Protein AF-A0A7W1BLH3-F1 (afdb_monomer_lite)

Structure (mmCIF, N/CA/C/O backbone):
data_AF-A0A7W1BLH3-F1
#
_entry.id   AF-A0A7W1BLH3-F1
#
loop_
_atom_site.group_PDB
_atom_site.id
_atom_site.type_symbol
_atom_site.label_atom_id
_atom_site.label_alt_id
_atom_site.label_comp_id
_atom_site.label_asym_id
_atom_site.label_entity_id
_atom_site.label_seq_id
_atom_site.pdbx_PDB_ins_code
_atom_site.Cartn_x
_atom_site.Cartn_y
_atom_site.Cartn_z
_atom_site.occupancy
_atom_site.B_iso_or_equiv
_atom_site.auth_seq_id
_atom_site.auth_comp_id
_atom_site.auth_asym_id
_atom_site.auth_atom_id
_atom_site.pdbx_PDB_model_num
ATOM 1 N N . MET A 1 1 ? 39.159 1.679 -11.947 1.00 77.06 1 MET A N 1
ATOM 2 C CA . MET A 1 1 ? 40.623 1.922 -11.973 1.00 77.06 1 MET A CA 1
ATOM 3 C C . MET A 1 1 ? 41.037 2.892 -13.075 1.00 77.06 1 MET A C 1
ATOM 5 O O . MET A 1 1 ? 41.623 3.903 -12.725 1.00 77.06 1 MET A O 1
ATOM 9 N N . LEU A 1 2 ? 40.725 2.633 -14.356 1.00 83.81 2 LEU A N 1
ATOM 10 C CA . LEU A 1 2 ? 41.091 3.533 -15.469 1.00 83.81 2 LEU A CA 1
ATOM 11 C C . LEU A 1 2 ? 40.539 4.959 -15.289 1.00 83.81 2 LEU A C 1
ATOM 13 O O . LEU A 1 2 ? 41.330 5.893 -15.206 1.00 83.81 2 LEU A O 1
ATOM 17 N N . MET A 1 3 ? 39.223 5.109 -15.071 1.00 85.50 3 MET A N 1
ATOM 18 C CA . MET A 1 3 ? 38.593 6.419 -14.802 1.00 85.50 3 MET A CA 1
ATOM 19 C C . MET A 1 3 ? 39.261 7.184 -13.653 1.00 85.50 3 MET A C 1
ATOM 21 O O . MET A 1 3 ? 39.465 8.386 -13.742 1.00 85.50 3 MET A O 1
ATOM 25 N N . ALA A 1 4 ? 39.659 6.481 -12.590 1.00 82.19 4 ALA A N 1
ATOM 26 C CA . ALA A 1 4 ? 40.293 7.100 -11.431 1.00 82.19 4 ALA A CA 1
ATOM 27 C C . ALA A 1 4 ? 41.681 7.684 -11.763 1.00 82.19 4 ALA A C 1
ATOM 29 O O . ALA A 1 4 ? 42.101 8.661 -11.161 1.00 82.19 4 ALA A O 1
ATOM 30 N N . ARG A 1 5 ? 42.386 7.114 -12.750 1.00 82.31 5 ARG A N 1
ATOM 31 C CA . ARG A 1 5 ? 43.687 7.598 -13.246 1.00 82.31 5 ARG A CA 1
ATOM 32 C C . ARG A 1 5 ? 43.550 8.601 -14.401 1.00 82.31 5 ARG A C 1
ATOM 34 O O . ARG A 1 5 ? 44.542 8.875 -15.068 1.00 82.31 5 ARG A O 1
ATOM 41 N N . GLY A 1 6 ? 42.339 9.097 -14.675 1.00 79.62 6 GLY A N 1
ATOM 42 C CA . GLY A 1 6 ? 42.059 9.973 -15.817 1.00 79.62 6 GLY A CA 1
ATOM 43 C C . GLY A 1 6 ? 42.207 9.279 -17.176 1.00 79.62 6 GLY A C 1
ATOM 44 O O . GLY A 1 6 ? 42.520 9.933 -18.168 1.00 79.62 6 GLY A O 1
ATOM 45 N N . GLN A 1 7 ? 42.045 7.953 -17.222 1.00 84.00 7 GLN A N 1
ATOM 46 C CA . GLN A 1 7 ? 42.124 7.151 -18.445 1.00 84.00 7 GLN A CA 1
ATOM 47 C C . GLN A 1 7 ? 40.728 6.726 -18.906 1.00 84.00 7 GLN A C 1
ATOM 49 O O . GLN A 1 7 ? 39.861 6.419 -18.083 1.00 84.00 7 GLN A O 1
ATOM 54 N N . ASP A 1 8 ? 40.537 6.650 -20.224 1.00 84.50 8 ASP A N 1
ATOM 55 C CA . ASP A 1 8 ? 39.272 6.236 -20.830 1.00 84.50 8 ASP A CA 1
ATOM 56 C C . ASP A 1 8 ? 38.982 4.748 -20.538 1.00 84.50 8 ASP A C 1
ATOM 58 O O . ASP A 1 8 ? 39.796 3.887 -20.891 1.00 84.50 8 ASP A O 1
ATOM 62 N N . PRO A 1 9 ? 37.864 4.409 -19.865 1.00 85.31 9 PRO A N 1
ATOM 63 C CA . PRO A 1 9 ? 37.499 3.024 -19.586 1.00 85.31 9 PRO A CA 1
ATOM 64 C C . PRO A 1 9 ? 36.866 2.293 -20.779 1.00 85.31 9 PRO A C 1
ATOM 66 O O . PRO A 1 9 ? 36.650 1.087 -20.670 1.00 85.31 9 PRO A O 1
ATOM 69 N N . LEU A 1 10 ? 36.549 2.978 -21.884 1.00 85.69 10 LEU A N 1
ATOM 70 C CA . LEU A 1 10 ? 35.818 2.405 -23.017 1.00 85.69 10 LEU A CA 1
ATOM 71 C C . LEU A 1 10 ? 36.427 1.101 -23.578 1.00 85.69 10 LEU A C 1
ATOM 73 O O . LEU A 1 10 ? 35.654 0.164 -23.797 1.00 85.69 10 LEU A O 1
ATOM 77 N N . PRO A 1 11 ? 37.765 0.950 -23.705 1.00 86.06 11 PRO A N 1
ATOM 78 C CA . PRO A 1 11 ? 38.366 -0.297 -24.191 1.00 86.06 11 PRO A CA 1
ATOM 79 C C . PRO A 1 11 ? 38.052 -1.531 -23.328 1.00 86.06 11 PRO A C 1
ATOM 81 O O . PRO A 1 11 ? 38.146 -2.657 -23.803 1.00 86.06 11 PRO A O 1
ATOM 84 N N . LEU A 1 12 ? 37.646 -1.360 -22.061 1.00 79.31 12 LEU A N 1
ATOM 85 C CA . LEU A 1 12 ? 37.224 -2.489 -21.220 1.00 79.31 12 LEU A CA 1
ATOM 86 C C . LEU A 1 12 ? 35.911 -3.113 -21.697 1.00 79.31 12 LEU A C 1
ATOM 88 O O . LEU A 1 12 ? 35.710 -4.310 -21.506 1.00 79.31 12 LEU A O 1
ATOM 92 N N . LEU A 1 13 ? 35.023 -2.325 -22.310 1.00 79.81 13 LEU A N 1
ATOM 93 C CA . LEU A 1 13 ? 33.773 -2.851 -22.855 1.00 79.81 13 LEU A CA 1
ATOM 94 C C . LEU A 1 13 ? 34.031 -3.709 -24.096 1.00 79.81 13 LEU A C 1
ATOM 96 O O . LEU A 1 13 ? 33.281 -4.649 -24.336 1.00 79.81 13 LEU A O 1
ATOM 100 N N . GLU A 1 14 ? 35.107 -3.441 -24.839 1.00 73.62 14 GLU A N 1
ATOM 101 C CA . GLU A 1 14 ? 35.514 -4.212 -26.023 1.00 73.62 14 GLU A CA 1
ATOM 102 C C . GLU A 1 14 ? 36.037 -5.615 -25.673 1.00 73.62 14 GLU A C 1
ATOM 104 O O . GLU A 1 14 ? 35.958 -6.517 -26.501 1.00 73.62 14 GLU A O 1
ATOM 109 N N . LEU A 1 15 ? 36.511 -5.823 -24.438 1.00 74.06 15 LEU A N 1
ATOM 110 C CA . LEU A 1 15 ? 36.988 -7.124 -23.946 1.00 74.06 15 LEU A CA 1
ATOM 111 C C . LEU A 1 15 ? 35.853 -8.081 -23.538 1.00 74.06 15 LEU A C 1
ATOM 113 O O . LEU A 1 15 ? 36.086 -9.281 -23.398 1.00 74.06 15 LEU A O 1
ATOM 117 N N . GLY A 1 16 ? 34.636 -7.571 -23.319 1.00 62.72 16 GLY A N 1
ATOM 118 C CA . GLY A 1 16 ? 33.450 -8.403 -23.098 1.00 62.72 16 GLY A CA 1
ATOM 119 C C . GLY A 1 16 ? 32.952 -9.006 -24.415 1.00 62.72 16 GLY A C 1
ATOM 120 O O . GLY A 1 16 ? 33.123 -8.405 -25.470 1.00 62.72 16 GLY A O 1
ATOM 121 N N . GLY A 1 17 ? 32.317 -10.180 -24.397 1.00 62.12 17 GLY A N 1
ATOM 122 C CA . GLY A 1 17 ? 31.652 -10.742 -25.588 1.00 62.12 17 GLY A CA 1
ATOM 123 C C . GLY A 1 17 ? 30.415 -9.937 -26.028 1.00 62.12 17 GLY A C 1
ATOM 124 O O . GLY A 1 17 ? 29.978 -9.032 -25.318 1.00 62.12 17 GLY A O 1
ATOM 125 N N . GLU A 1 18 ? 29.829 -10.250 -27.189 1.00 61.00 18 GLU A N 1
ATOM 126 C CA . GLU A 1 18 ? 28.696 -9.509 -27.799 1.00 61.00 18 GLU A CA 1
ATOM 127 C C . GLU A 1 18 ? 27.325 -9.685 -27.105 1.00 61.00 18 GLU A C 1
ATOM 129 O O . GLU A 1 18 ? 26.336 -9.094 -27.536 1.00 61.00 18 GLU A O 1
ATOM 134 N N . ALA A 1 19 ? 27.224 -10.486 -26.040 1.00 62.25 19 ALA A N 1
ATOM 135 C CA . ALA A 1 19 ? 25.948 -10.741 -25.374 1.00 62.25 19 ALA A CA 1
ATOM 136 C C . ALA A 1 19 ? 25.424 -9.483 -24.647 1.00 62.25 19 ALA A C 1
ATOM 138 O O . ALA A 1 19 ? 26.109 -8.919 -23.792 1.00 62.25 19 ALA A O 1
ATOM 139 N N . GLY A 1 20 ? 24.201 -9.054 -24.984 1.00 68.38 20 GLY A N 1
ATOM 140 C CA . GLY A 1 20 ? 23.485 -7.990 -24.270 1.00 68.38 20 GLY A CA 1
ATOM 141 C C . GLY A 1 20 ? 23.120 -8.408 -22.840 1.00 68.38 20 GLY A C 1
ATOM 142 O O . GLY A 1 20 ? 22.967 -9.594 -22.558 1.00 68.38 20 GLY A O 1
ATOM 143 N N . CYS A 1 21 ? 22.976 -7.434 -21.940 1.00 75.00 21 CYS A N 1
ATOM 144 C CA . CYS A 1 21 ? 22.656 -7.652 -20.526 1.00 75.00 21 CYS A CA 1
ATOM 145 C C . CYS A 1 21 ? 21.601 -6.624 -20.072 1.00 75.00 21 CYS A C 1
ATOM 147 O O . CYS A 1 21 ? 21.940 -5.657 -19.386 1.00 75.00 21 CYS A O 1
ATOM 149 N N . PRO A 1 22 ? 20.332 -6.770 -20.497 1.00 73.50 22 PRO A N 1
ATOM 150 C CA . PRO A 1 22 ? 19.283 -5.784 -20.211 1.00 73.50 22 PRO A CA 1
ATOM 151 C C . PRO A 1 22 ? 18.921 -5.704 -18.716 1.00 73.50 22 PRO A C 1
ATOM 153 O O . PRO A 1 22 ? 18.415 -4.676 -18.265 1.00 73.50 22 PRO A O 1
ATOM 156 N N . ASP A 1 23 ? 19.262 -6.747 -17.953 1.00 74.56 23 ASP A N 1
ATOM 157 C CA . ASP A 1 23 ? 18.986 -6.912 -16.519 1.00 74.56 23 ASP A CA 1
ATOM 158 C C . ASP A 1 23 ? 20.032 -6.243 -15.605 1.00 74.56 23 ASP A C 1
ATOM 160 O O . ASP A 1 23 ? 20.077 -6.518 -14.404 1.00 74.56 23 ASP A O 1
ATOM 164 N N . LEU A 1 24 ? 20.918 -5.396 -16.145 1.00 82.69 24 LEU A N 1
ATOM 165 C CA . LEU A 1 24 ? 21.886 -4.668 -15.322 1.00 82.69 24 LEU A CA 1
ATOM 166 C C . LEU A 1 24 ? 21.169 -3.809 -14.274 1.00 82.69 24 LEU A C 1
ATOM 168 O O . LEU A 1 24 ? 20.383 -2.921 -14.603 1.00 82.69 24 LEU A O 1
ATOM 172 N N . VAL A 1 25 ? 21.504 -4.054 -13.007 1.00 82.62 25 VAL A N 1
ATOM 173 C CA . VAL A 1 25 ? 20.933 -3.350 -11.858 1.00 82.62 25 VAL A CA 1
ATOM 174 C C . VAL A 1 25 ? 21.636 -2.007 -11.675 1.00 82.62 25 VAL A C 1
ATOM 176 O O . VAL A 1 25 ? 22.842 -1.950 -11.407 1.00 82.62 25 VAL A O 1
ATOM 179 N N . THR A 1 26 ? 20.874 -0.913 -11.756 1.00 88.50 26 THR A N 1
ATOM 180 C CA . THR A 1 26 ? 21.389 0.459 -11.624 1.00 88.50 26 THR A CA 1
ATOM 181 C C . THR A 1 26 ? 22.176 0.663 -10.327 1.00 88.50 26 THR A C 1
ATOM 183 O O . THR A 1 26 ? 23.280 1.219 -10.330 1.00 88.50 26 THR A O 1
ATOM 186 N N . LEU A 1 27 ? 21.608 0.218 -9.201 1.00 86.75 27 LEU A N 1
ATOM 187 C CA . LEU A 1 27 ? 22.163 0.469 -7.869 1.00 86.75 27 LEU A CA 1
ATOM 188 C C . LEU A 1 27 ? 23.509 -0.225 -7.653 1.00 86.75 27 LEU A C 1
ATOM 190 O O . LEU A 1 27 ? 24.396 0.377 -7.042 1.00 86.75 27 LEU A O 1
ATOM 194 N N . ASP A 1 28 ? 23.670 -1.444 -8.168 1.00 88.88 28 ASP A N 1
ATOM 195 C CA . ASP A 1 28 ? 24.903 -2.222 -8.033 1.00 88.88 28 ASP A CA 1
ATOM 196 C C . ASP A 1 28 ? 26.034 -1.601 -8.849 1.00 88.88 28 ASP A C 1
ATOM 198 O O . ASP A 1 28 ? 27.168 -1.497 -8.374 1.00 88.88 28 ASP A O 1
ATOM 202 N N . LEU A 1 29 ? 25.728 -1.118 -10.055 1.00 91.19 29 LEU A N 1
ATOM 203 C CA . LEU A 1 29 ? 26.708 -0.440 -10.893 1.00 91.19 29 LEU A CA 1
ATOM 204 C C . LEU A 1 29 ? 27.145 0.898 -10.280 1.00 91.19 29 LEU A C 1
ATOM 206 O O . LEU A 1 29 ? 28.346 1.167 -10.187 1.00 91.19 29 LEU A O 1
ATOM 210 N N . ALA A 1 30 ? 26.194 1.705 -9.798 1.00 93.12 30 ALA A N 1
ATOM 211 C CA . ALA A 1 30 ? 26.497 2.961 -9.113 1.00 93.12 30 ALA A CA 1
ATOM 212 C C . ALA A 1 30 ? 27.340 2.731 -7.847 1.00 93.12 30 ALA A C 1
ATOM 214 O O . ALA A 1 30 ? 28.334 3.426 -7.636 1.00 93.12 30 ALA A O 1
ATOM 215 N N . GLU A 1 31 ? 27.000 1.727 -7.030 1.00 92.44 31 GLU A N 1
ATOM 216 C CA . GLU A 1 31 ? 27.771 1.369 -5.833 1.00 92.44 31 GLU A CA 1
ATOM 217 C C . GLU A 1 31 ? 29.175 0.856 -6.180 1.00 92.44 31 GLU A C 1
ATOM 219 O O . GLU A 1 31 ? 30.155 1.206 -5.517 1.00 92.44 31 GLU A O 1
ATOM 224 N N . THR A 1 32 ? 29.295 0.067 -7.247 1.00 91.94 32 THR A N 1
ATOM 225 C CA . THR A 1 32 ? 30.584 -0.440 -7.726 1.00 91.94 32 THR A CA 1
ATOM 226 C C . THR A 1 32 ? 31.502 0.711 -8.125 1.00 91.94 32 THR A C 1
ATOM 228 O O . THR A 1 32 ? 32.652 0.755 -7.685 1.00 91.94 32 THR A O 1
ATOM 231 N N . ILE A 1 33 ? 31.002 1.679 -8.901 1.00 91.88 33 ILE A N 1
ATOM 232 C CA . ILE A 1 33 ? 31.772 2.873 -9.280 1.00 91.88 33 ILE A CA 1
ATOM 233 C C . ILE A 1 33 ? 32.124 3.693 -8.031 1.00 91.88 33 ILE A C 1
ATOM 235 O O . ILE A 1 33 ? 33.293 4.044 -7.847 1.00 91.88 33 ILE A O 1
ATOM 239 N N . PHE A 1 34 ? 31.143 3.924 -7.149 1.00 92.75 34 PHE A N 1
ATOM 240 C CA . PHE A 1 34 ? 31.298 4.689 -5.911 1.00 92.75 34 PHE A CA 1
ATOM 241 C C . PHE A 1 34 ? 32.423 4.146 -5.009 1.00 92.75 34 PHE A C 1
ATOM 243 O O . PHE A 1 34 ? 33.216 4.919 -4.466 1.00 92.75 34 PHE A O 1
ATOM 250 N N . ARG A 1 35 ? 32.526 2.819 -4.865 1.00 91.12 35 ARG A N 1
ATOM 251 C CA . ARG A 1 35 ? 33.573 2.172 -4.055 1.00 91.12 35 ARG A CA 1
ATOM 252 C C . ARG A 1 35 ? 34.906 2.055 -4.783 1.00 91.12 35 ARG A C 1
ATOM 254 O O . ARG A 1 35 ? 35.957 2.311 -4.201 1.00 91.12 35 ARG A O 1
ATOM 261 N N . ALA A 1 36 ? 34.889 1.634 -6.045 1.00 90.50 36 ALA A N 1
ATOM 262 C CA . ALA A 1 36 ? 36.108 1.233 -6.743 1.00 90.50 36 ALA A CA 1
ATOM 263 C C . ALA A 1 36 ? 37.012 2.415 -7.115 1.00 90.50 36 ALA A C 1
ATOM 265 O O . ALA A 1 36 ? 38.231 2.252 -7.204 1.00 90.50 36 ALA A O 1
ATOM 266 N N . VAL A 1 37 ? 36.439 3.594 -7.367 1.00 91.62 37 VAL A N 1
ATOM 267 C CA . VAL A 1 37 ? 37.202 4.762 -7.821 1.00 91.62 37 VAL A CA 1
ATOM 268 C C . VAL A 1 37 ? 38.149 5.304 -6.733 1.00 91.62 37 VAL A C 1
ATOM 270 O O . VAL A 1 37 ? 39.349 5.352 -7.013 1.00 91.62 37 VAL A O 1
ATOM 273 N N . PRO A 1 38 ? 37.707 5.629 -5.498 1.00 90.62 38 PRO A N 1
ATOM 274 C CA . PRO A 1 38 ? 38.617 6.089 -4.444 1.00 90.62 38 PRO A CA 1
ATOM 275 C C . PRO A 1 38 ? 39.646 5.028 -4.047 1.00 90.62 38 PRO A C 1
ATOM 277 O O . PRO A 1 38 ? 40.828 5.337 -3.895 1.00 90.62 38 PRO A O 1
ATOM 280 N N . VAL A 1 39 ? 39.227 3.758 -3.970 1.00 90.69 39 VAL A N 1
ATOM 281 C CA . VAL A 1 39 ? 40.117 2.629 -3.649 1.00 90.69 39 VAL A CA 1
ATOM 282 C C . VAL A 1 39 ? 41.257 2.515 -4.662 1.00 90.69 39 VAL A C 1
ATOM 284 O O . VAL A 1 39 ? 42.406 2.315 -4.273 1.00 90.69 39 VAL A O 1
ATOM 287 N N . ALA A 1 40 ? 40.982 2.717 -5.954 1.00 88.81 40 ALA A N 1
ATOM 288 C CA . ALA A 1 40 ? 42.007 2.691 -6.999 1.00 88.81 40 ALA A CA 1
ATOM 289 C C . ALA A 1 40 ? 43.062 3.809 -6.871 1.00 88.81 40 ALA A C 1
ATOM 291 O O . ALA A 1 40 ? 44.138 3.688 -7.460 1.00 88.81 40 ALA A O 1
ATOM 292 N N . LEU A 1 41 ? 42.755 4.871 -6.121 1.00 89.12 41 LEU A N 1
ATOM 293 C CA . LEU A 1 41 ? 43.646 5.992 -5.812 1.00 89.12 41 LEU A CA 1
ATOM 294 C C . LEU A 1 41 ? 44.260 5.904 -4.409 1.00 89.12 41 LEU A C 1
ATOM 296 O O . LEU A 1 41 ? 45.012 6.796 -4.025 1.00 89.12 41 LEU A O 1
ATOM 300 N N . GLY A 1 42 ? 43.943 4.863 -3.631 1.00 90.44 42 GLY A N 1
ATOM 301 C CA . GLY A 1 42 ? 44.339 4.774 -2.224 1.00 90.44 42 GLY A CA 1
ATOM 302 C C . GLY A 1 42 ? 43.686 5.847 -1.345 1.00 90.44 42 GLY A C 1
ATOM 303 O O . GLY A 1 42 ? 44.258 6.238 -0.331 1.00 90.44 42 GLY A O 1
ATOM 304 N N . GLN A 1 43 ? 42.512 6.351 -1.739 1.00 89.44 43 GLN A N 1
ATOM 305 C CA . GLN A 1 43 ? 41.789 7.417 -1.046 1.00 89.44 43 GLN A CA 1
ATOM 306 C C . GLN A 1 43 ? 40.515 6.902 -0.362 1.00 89.44 43 GLN A C 1
ATOM 308 O O . GLN A 1 43 ? 39.932 5.890 -0.748 1.00 89.44 43 GLN A O 1
ATOM 313 N N . GLN A 1 44 ? 40.075 7.626 0.669 1.00 88.31 44 GLN A N 1
ATOM 314 C CA . GLN A 1 44 ? 38.816 7.372 1.374 1.00 88.31 44 GLN A CA 1
ATOM 315 C C . GLN A 1 44 ? 37.614 7.874 0.558 1.00 88.31 44 GLN A C 1
ATOM 317 O O . GLN A 1 44 ? 37.747 8.789 -0.253 1.00 88.31 44 GLN A O 1
ATOM 322 N N . HIS A 1 45 ? 36.413 7.348 0.824 1.00 87.38 45 HIS A N 1
ATOM 323 C CA . HIS A 1 45 ? 35.184 7.804 0.152 1.00 87.38 45 HIS A CA 1
ATOM 324 C C . HIS A 1 45 ? 34.876 9.295 0.388 1.00 87.38 45 HIS A C 1
ATOM 326 O O . HIS A 1 45 ? 34.196 9.918 -0.420 1.00 87.38 45 HIS A O 1
ATOM 332 N N . SER A 1 46 ? 35.390 9.902 1.461 1.00 84.88 46 SER A N 1
ATOM 333 C CA . SER A 1 46 ? 35.224 11.339 1.711 1.00 84.88 46 SER A CA 1
ATOM 334 C C . SER A 1 46 ? 35.925 12.226 0.672 1.00 84.88 46 SER A C 1
ATOM 336 O O . SER A 1 46 ? 35.559 13.390 0.538 1.00 84.88 46 SER A O 1
ATOM 338 N N . ALA A 1 47 ? 36.891 11.685 -0.084 1.00 87.94 47 ALA A N 1
ATOM 339 C CA . ALA A 1 47 ? 37.672 12.410 -1.086 1.00 87.94 47 ALA A CA 1
ATOM 340 C C . ALA A 1 47 ? 36.967 12.564 -2.446 1.00 87.94 47 ALA A C 1
ATOM 342 O O . ALA A 1 47 ? 37.536 13.160 -3.362 1.00 87.94 47 ALA A O 1
ATOM 343 N N . TRP A 1 48 ? 35.737 12.054 -2.593 1.00 89.00 48 TRP A N 1
ATOM 344 C CA . TRP A 1 48 ? 34.989 12.102 -3.853 1.00 89.00 48 TRP A CA 1
ATOM 345 C C . TRP A 1 48 ? 34.877 13.507 -4.459 1.00 89.00 48 TRP A C 1
ATOM 347 O O . TRP A 1 48 ? 34.894 13.624 -5.680 1.00 89.00 48 TRP A O 1
ATOM 357 N N . ASP A 1 49 ? 34.858 14.560 -3.641 1.00 80.94 49 ASP A N 1
ATOM 358 C CA . ASP A 1 49 ? 34.809 15.949 -4.117 1.00 80.94 49 ASP A CA 1
ATOM 359 C C . ASP A 1 49 ? 36.022 16.324 -4.982 1.00 80.94 49 ASP A C 1
ATOM 361 O O . ASP A 1 49 ? 35.878 16.972 -6.017 1.00 80.94 49 ASP A O 1
ATOM 365 N N . ALA A 1 50 ? 37.220 15.882 -4.589 1.00 83.75 50 ALA A N 1
ATOM 366 C CA . ALA A 1 50 ? 38.442 16.108 -5.359 1.00 83.75 50 ALA A CA 1
ATOM 367 C C . ALA A 1 50 ? 38.529 15.172 -6.574 1.00 83.75 50 ALA A C 1
ATOM 369 O O . ALA A 1 50 ? 39.077 15.541 -7.611 1.00 83.75 50 ALA A O 1
ATOM 370 N N . ILE A 1 51 ? 37.982 13.959 -6.454 1.00 88.56 51 ILE A N 1
ATOM 371 C CA . ILE A 1 51 ? 38.052 12.938 -7.502 1.00 88.56 51 ILE A CA 1
ATOM 372 C C . ILE A 1 51 ? 37.061 13.228 -8.638 1.00 88.56 51 ILE A C 1
ATOM 374 O O . ILE A 1 51 ? 37.392 12.994 -9.802 1.00 88.56 51 ILE A O 1
ATOM 378 N N . TRP A 1 52 ? 35.869 13.750 -8.332 1.00 87.56 52 TRP A N 1
ATOM 379 C CA . TRP A 1 52 ? 34.765 13.900 -9.286 1.00 87.56 52 TRP A CA 1
ATOM 380 C C . TRP A 1 52 ? 35.167 14.625 -10.572 1.00 87.56 52 TRP A C 1
ATOM 382 O O . TRP A 1 52 ? 34.876 14.136 -11.660 1.00 87.56 52 TRP A O 1
ATOM 392 N N . GLN A 1 53 ? 35.919 15.726 -10.457 1.00 84.00 53 GLN A N 1
ATOM 393 C CA . GLN A 1 53 ? 36.376 16.521 -11.606 1.00 84.00 53 GLN A CA 1
ATOM 394 C C . GLN A 1 53 ? 37.197 15.704 -12.617 1.00 84.00 53 GLN A C 1
ATOM 396 O O . GLN A 1 53 ? 37.172 15.993 -13.810 1.00 84.00 53 GLN A O 1
ATOM 401 N N . SER A 1 54 ? 37.910 14.673 -12.153 1.00 84.00 54 SER A N 1
ATOM 402 C CA . SER A 1 54 ? 38.696 13.778 -13.012 1.00 84.00 54 SER A CA 1
ATOM 403 C C . SER A 1 54 ? 37.881 12.631 -13.619 1.00 84.00 54 SER A C 1
ATOM 405 O O . SER A 1 54 ? 38.295 12.057 -14.623 1.00 84.00 54 SER A O 1
ATOM 407 N N . VAL A 1 55 ? 36.729 12.298 -13.028 1.00 87.81 55 VAL A N 1
ATOM 408 C CA . VAL A 1 55 ? 35.899 11.142 -13.403 1.00 87.81 55 VAL A CA 1
ATOM 409 C C . VAL A 1 55 ? 34.746 11.539 -14.320 1.00 87.81 55 VAL A C 1
ATOM 411 O O . VAL A 1 55 ? 34.496 10.843 -15.305 1.00 87.81 55 VAL A O 1
ATOM 414 N N . ASP A 1 56 ? 34.074 12.655 -14.027 1.00 87.38 56 ASP A N 1
ATOM 415 C CA . ASP A 1 56 ? 32.870 13.127 -14.726 1.00 87.38 56 ASP A CA 1
ATOM 416 C C . ASP A 1 56 ? 33.021 13.166 -16.267 1.00 87.38 56 ASP A C 1
ATOM 418 O O . ASP A 1 56 ? 32.170 12.591 -16.948 1.00 87.38 56 ASP A O 1
ATOM 422 N N . PRO A 1 57 ? 34.135 13.662 -16.860 1.00 85.19 57 PRO A N 1
ATOM 423 C CA . PRO A 1 57 ? 34.290 13.708 -18.323 1.00 85.19 57 PRO A CA 1
ATOM 424 C C . PRO A 1 57 ? 34.323 12.335 -19.023 1.00 85.19 57 PRO A C 1
ATOM 426 O O . PRO A 1 57 ? 34.105 12.232 -20.236 1.00 85.19 57 PRO A O 1
ATOM 429 N N . PHE A 1 58 ? 34.659 11.268 -18.293 1.00 88.81 58 PHE A N 1
ATOM 430 C CA . PHE A 1 58 ? 34.713 9.901 -18.823 1.00 88.81 58 PHE A CA 1
ATOM 431 C C . PHE A 1 58 ? 33.449 9.108 -18.507 1.00 88.81 58 PHE A C 1
ATOM 433 O O . PHE A 1 58 ? 33.088 8.211 -19.271 1.00 88.81 58 PHE A O 1
ATOM 440 N N . LEU A 1 59 ? 32.780 9.445 -17.403 1.00 88.50 59 LEU A N 1
ATOM 441 C CA . LEU A 1 59 ? 31.632 8.715 -16.887 1.00 88.50 59 LEU A CA 1
ATOM 442 C C . LEU A 1 59 ? 30.492 8.658 -17.908 1.00 88.50 59 LEU A C 1
ATOM 444 O O . LEU A 1 59 ? 30.019 7.568 -18.219 1.00 88.50 59 LEU A O 1
ATOM 448 N N . ASP A 1 60 ? 30.107 9.795 -18.490 1.00 87.00 60 ASP A N 1
ATOM 449 C CA . ASP A 1 60 ? 28.983 9.856 -19.435 1.00 87.00 60 ASP A CA 1
ATOM 450 C C . ASP A 1 60 ? 29.213 9.004 -20.681 1.00 87.00 60 ASP A C 1
ATOM 452 O O . ASP A 1 60 ? 28.329 8.258 -21.108 1.00 87.00 60 ASP A O 1
ATOM 456 N N . ARG A 1 61 ? 30.420 9.072 -21.252 1.00 87.81 61 ARG A N 1
ATOM 457 C CA . ARG A 1 61 ? 30.782 8.278 -22.434 1.00 87.81 61 ARG A CA 1
ATOM 458 C C . ARG A 1 61 ? 30.786 6.787 -22.118 1.00 87.81 61 ARG A C 1
ATOM 460 O O . ARG A 1 61 ? 30.230 6.004 -22.885 1.00 87.81 61 ARG A O 1
ATOM 467 N N . PHE A 1 62 ? 31.368 6.405 -20.982 1.00 90.69 62 PHE A N 1
ATOM 468 C CA . PHE A 1 62 ? 31.401 5.016 -20.537 1.00 90.69 62 PHE A CA 1
ATOM 469 C C . PHE A 1 62 ? 29.997 4.457 -20.307 1.00 90.69 62 PHE A C 1
ATOM 471 O O . PHE A 1 62 ? 29.665 3.394 -20.827 1.00 90.69 62 PHE A O 1
ATOM 478 N N . LEU A 1 63 ? 29.168 5.182 -19.555 1.00 91.69 63 LEU A N 1
ATOM 479 C CA . LEU A 1 63 ? 27.813 4.757 -19.232 1.00 91.69 63 LEU A CA 1
ATOM 480 C C . LEU A 1 63 ? 26.927 4.694 -20.481 1.00 91.69 63 LEU A C 1
ATOM 482 O O . LEU A 1 63 ? 26.186 3.729 -20.633 1.00 91.69 63 LEU A O 1
ATOM 486 N N . SER A 1 64 ? 27.055 5.644 -21.412 1.00 91.06 64 SER A N 1
ATOM 487 C CA . SER A 1 64 ? 26.313 5.625 -22.685 1.00 91.06 64 SER A CA 1
ATOM 488 C C . SER A 1 64 ? 26.694 4.426 -23.562 1.00 91.06 64 SER A C 1
ATOM 490 O O . SER A 1 64 ? 25.832 3.772 -24.156 1.00 91.06 64 SER A O 1
ATOM 492 N N . ALA A 1 65 ? 27.989 4.100 -23.629 1.00 89.81 65 ALA A N 1
ATOM 493 C CA . ALA A 1 65 ? 28.463 2.919 -24.345 1.00 89.81 65 ALA A CA 1
ATOM 494 C C . ALA A 1 65 ? 27.991 1.619 -23.677 1.00 89.81 65 ALA A C 1
ATOM 496 O O . ALA A 1 65 ? 27.564 0.689 -24.364 1.00 89.81 65 ALA A O 1
ATOM 497 N N . LEU A 1 66 ? 28.018 1.566 -22.341 1.00 90.06 66 LEU A N 1
ATOM 498 C CA . LEU A 1 66 ? 27.511 0.431 -21.577 1.00 90.06 66 LEU A CA 1
ATOM 499 C C . LEU A 1 66 ? 26.004 0.251 -21.771 1.00 90.06 66 LEU A C 1
ATOM 501 O O . LEU A 1 66 ? 25.565 -0.873 -21.986 1.00 90.06 66 LEU A O 1
ATOM 505 N N . GLU A 1 67 ? 25.217 1.324 -21.751 1.00 90.38 67 GLU A N 1
ATOM 506 C CA . GLU A 1 67 ? 23.778 1.297 -22.032 1.00 90.38 67 GLU A CA 1
ATOM 507 C C . GLU A 1 67 ? 23.497 0.744 -23.435 1.00 90.38 67 GLU A C 1
ATOM 509 O O . GLU A 1 67 ? 22.727 -0.203 -23.581 1.00 90.38 67 GLU A O 1
ATOM 514 N N . THR A 1 68 ? 24.191 1.254 -24.457 1.00 88.19 68 THR A N 1
ATOM 515 C CA . THR A 1 68 ? 24.032 0.789 -25.847 1.00 88.19 68 THR A CA 1
ATOM 516 C C . THR A 1 68 ? 24.346 -0.702 -25.978 1.00 88.19 68 THR A C 1
ATOM 518 O O . THR A 1 68 ? 23.602 -1.454 -26.605 1.00 88.19 68 THR A O 1
ATOM 521 N N . ARG A 1 69 ? 25.443 -1.149 -25.359 1.00 86.38 69 ARG A N 1
ATOM 522 C CA . ARG A 1 69 ? 25.894 -2.543 -25.423 1.00 86.38 69 ARG A CA 1
ATOM 523 C C . ARG A 1 69 ? 25.001 -3.488 -24.623 1.00 86.38 69 ARG A C 1
ATOM 525 O O . ARG A 1 69 ? 24.698 -4.587 -25.077 1.00 86.38 69 ARG A O 1
ATOM 532 N N . SER A 1 70 ? 24.596 -3.067 -23.429 1.00 84.88 70 SER A N 1
ATOM 533 C CA . SER A 1 70 ? 23.732 -3.848 -22.542 1.00 84.88 70 SER A CA 1
ATOM 534 C C . SER A 1 70 ? 22.283 -3.882 -23.014 1.00 84.88 70 SER A C 1
ATOM 536 O O . SER A 1 70 ? 21.580 -4.827 -22.671 1.00 84.88 70 SER A O 1
ATOM 538 N N . ARG A 1 71 ? 21.865 -2.897 -23.825 1.00 82.31 71 ARG A N 1
ATOM 539 C CA . ARG A 1 71 ? 20.479 -2.656 -24.261 1.00 82.31 71 ARG A CA 1
ATOM 540 C C . ARG A 1 71 ? 19.545 -2.255 -23.111 1.00 82.31 71 ARG A C 1
ATOM 542 O O . ARG A 1 71 ? 18.327 -2.286 -23.251 1.00 82.31 71 ARG A O 1
ATOM 549 N N . ALA A 1 72 ? 20.103 -1.836 -21.977 1.00 85.19 72 ALA A N 1
ATOM 550 C CA . ALA A 1 72 ? 19.353 -1.378 -20.814 1.00 85.19 72 ALA A CA 1
ATOM 551 C C . ALA A 1 72 ? 18.990 0.116 -20.949 1.00 85.19 72 ALA A C 1
ATOM 553 O O . ALA A 1 72 ? 19.657 0.980 -20.388 1.00 85.19 72 ALA A O 1
ATOM 554 N N . SER A 1 73 ? 17.933 0.435 -21.703 1.00 86.38 73 SER A N 1
ATOM 555 C CA . SER A 1 73 ? 17.509 1.826 -21.964 1.00 86.38 73 SER A CA 1
ATOM 556 C C . SER A 1 73 ? 17.345 2.665 -20.684 1.00 86.38 73 SER A C 1
ATOM 558 O O . SER A 1 73 ? 16.571 2.311 -19.793 1.00 86.38 73 SER A O 1
ATOM 560 N N . GLY A 1 74 ? 18.009 3.818 -20.613 1.00 89.69 74 GLY A N 1
ATOM 561 C CA . GLY A 1 74 ? 17.999 4.727 -19.462 1.00 89.69 74 GLY A CA 1
ATOM 562 C C . GLY A 1 74 ? 18.985 4.372 -18.341 1.00 89.69 74 GLY A C 1
ATOM 563 O O . GLY A 1 74 ? 19.090 5.133 -17.374 1.00 89.69 74 GLY A O 1
ATOM 564 N N . LEU A 1 75 ? 19.727 3.263 -18.452 1.00 91.50 75 LEU A N 1
ATOM 565 C CA . LEU A 1 75 ? 20.705 2.826 -17.449 1.00 91.50 75 LEU A CA 1
ATOM 566 C C . LEU A 1 75 ? 21.752 3.905 -17.157 1.00 91.50 75 LEU A C 1
ATOM 568 O O . LEU A 1 75 ? 22.051 4.164 -15.994 1.00 91.50 75 LEU A O 1
ATOM 572 N N . ALA A 1 76 ? 22.308 4.554 -18.182 1.00 92.56 76 ALA A N 1
ATOM 573 C CA . ALA A 1 76 ? 23.403 5.502 -18.013 1.00 92.56 76 ALA A CA 1
ATOM 574 C C . ALA A 1 76 ? 23.010 6.653 -17.086 1.00 92.56 76 ALA A C 1
ATOM 576 O O . ALA A 1 76 ? 23.714 6.992 -16.131 1.00 92.56 76 ALA A O 1
ATOM 577 N N . ARG A 1 77 ? 21.830 7.216 -17.337 1.00 93.19 77 ARG A N 1
ATOM 578 C CA . ARG A 1 77 ? 21.294 8.322 -16.553 1.00 93.19 77 ARG A CA 1
ATOM 579 C C . ARG A 1 77 ? 20.895 7.889 -15.144 1.00 93.19 77 ARG A C 1
ATOM 581 O O . ARG A 1 77 ? 21.231 8.590 -14.193 1.00 93.19 77 ARG A O 1
ATOM 588 N N . ALA A 1 78 ? 20.250 6.732 -14.998 1.00 93.25 78 ALA A N 1
ATOM 589 C CA . ALA A 1 78 ? 19.888 6.174 -13.694 1.00 93.25 78 ALA A CA 1
ATOM 590 C C . ALA A 1 78 ? 21.123 5.961 -12.795 1.00 93.25 78 ALA A C 1
ATOM 592 O O . ALA A 1 78 ? 21.139 6.348 -11.623 1.00 93.25 78 ALA A O 1
ATOM 593 N N . VAL A 1 79 ? 22.195 5.398 -13.363 1.00 94.69 79 VAL A N 1
ATOM 594 C CA . VAL A 1 79 ? 23.457 5.140 -12.655 1.00 94.69 79 VAL A CA 1
ATOM 595 C C . VAL A 1 79 ? 24.112 6.447 -12.236 1.00 94.69 79 VAL A C 1
ATOM 597 O O . VAL A 1 79 ? 24.580 6.555 -11.102 1.00 94.69 79 VAL A O 1
ATOM 600 N N . ARG A 1 80 ? 24.113 7.452 -13.121 1.00 93.31 80 ARG A N 1
ATOM 601 C CA . ARG A 1 80 ? 24.641 8.784 -12.819 1.00 93.31 80 ARG A CA 1
ATOM 602 C C . ARG A 1 80 ? 23.909 9.426 -11.641 1.00 93.31 80 ARG A C 1
ATOM 604 O O . ARG A 1 80 ? 24.567 9.787 -10.671 1.00 93.31 80 ARG A O 1
ATOM 611 N N . VAL A 1 81 ? 22.576 9.489 -11.678 1.00 92.81 81 VAL A N 1
ATOM 612 C CA . VAL A 1 81 ? 21.763 10.055 -10.583 1.00 92.81 81 VAL A CA 1
ATOM 613 C C . VAL A 1 81 ? 22.038 9.321 -9.267 1.00 92.81 81 VAL A C 1
ATOM 615 O O . VAL A 1 81 ? 22.284 9.949 -8.234 1.00 92.81 81 VAL A O 1
ATOM 618 N N . SER A 1 82 ? 22.084 7.983 -9.292 1.00 93.62 82 SER A N 1
ATOM 619 C CA . SER A 1 82 ? 22.391 7.210 -8.085 1.00 93.62 82 SER A CA 1
ATOM 620 C C . SER A 1 82 ? 23.809 7.463 -7.560 1.00 93.62 82 SER A C 1
ATOM 622 O O . SER A 1 82 ? 23.999 7.481 -6.341 1.00 93.62 82 SER A O 1
ATOM 624 N N . LEU A 1 83 ? 24.799 7.631 -8.439 1.00 93.56 83 LEU A N 1
ATOM 625 C CA . LEU A 1 83 ? 26.181 7.909 -8.058 1.00 93.56 83 LEU A CA 1
ATOM 626 C C . LEU A 1 83 ? 26.326 9.315 -7.464 1.00 93.56 83 LEU A C 1
ATOM 628 O O . LEU A 1 83 ? 26.937 9.456 -6.405 1.00 93.56 83 LEU A O 1
ATOM 632 N N . GLU A 1 84 ? 25.729 10.325 -8.101 1.00 92.31 84 GLU A N 1
ATOM 633 C CA . GLU A 1 84 ? 25.712 11.711 -7.618 1.00 92.31 84 GLU A CA 1
ATOM 634 C C . GLU A 1 84 ? 25.181 11.777 -6.183 1.00 92.31 84 GLU A C 1
ATOM 636 O O . GLU A 1 84 ? 25.838 12.327 -5.298 1.00 92.31 84 GLU A O 1
ATOM 641 N N . ARG A 1 85 ? 24.049 11.114 -5.915 1.00 90.38 85 ARG A N 1
ATOM 642 C CA . ARG A 1 85 ? 23.479 11.011 -4.567 1.00 90.38 85 ARG A CA 1
ATOM 643 C C . ARG A 1 85 ? 24.450 10.397 -3.558 1.00 90.38 85 ARG A C 1
ATOM 645 O O . ARG A 1 85 ? 24.682 10.976 -2.499 1.00 90.38 85 ARG A O 1
ATOM 652 N N . ARG A 1 86 ? 25.043 9.240 -3.877 1.00 90.94 86 ARG A N 1
ATOM 653 C CA . ARG A 1 86 ? 25.977 8.535 -2.972 1.00 90.94 86 ARG A CA 1
ATOM 654 C C . ARG A 1 86 ? 27.200 9.389 -2.639 1.00 90.94 86 ARG A C 1
ATOM 656 O O . ARG A 1 86 ? 27.654 9.393 -1.493 1.00 90.94 86 ARG A O 1
ATOM 663 N N . ILE A 1 87 ? 27.717 10.127 -3.623 1.00 91.12 87 ILE A N 1
ATOM 664 C CA . ILE A 1 87 ? 28.805 11.091 -3.424 1.00 91.12 87 ILE A CA 1
ATOM 665 C C . ILE A 1 87 ? 28.360 12.191 -2.464 1.00 91.12 87 ILE A C 1
ATOM 667 O O . ILE A 1 87 ? 29.041 12.453 -1.468 1.00 91.12 87 ILE A O 1
ATOM 671 N N . LEU A 1 88 ? 27.196 12.788 -2.725 1.00 88.94 88 LEU A N 1
ATOM 672 C CA . LEU A 1 88 ? 26.678 13.892 -1.929 1.00 88.94 88 LEU A CA 1
ATOM 673 C C . LEU A 1 88 ? 26.423 13.504 -0.464 1.00 88.94 88 LEU A C 1
ATOM 675 O O . LEU A 1 88 ? 26.709 14.303 0.426 1.00 88.94 88 LEU A O 1
ATOM 679 N N . GLU A 1 89 ? 25.965 12.278 -0.211 1.00 84.94 89 GLU A N 1
ATOM 680 C CA . GLU A 1 89 ? 25.685 11.745 1.129 1.00 84.94 89 GLU A CA 1
ATOM 681 C C . GLU A 1 89 ? 26.932 11.514 1.997 1.00 84.94 89 GLU A C 1
ATOM 683 O O . GLU A 1 89 ? 26.843 11.554 3.234 1.00 84.94 89 GLU A O 1
ATOM 688 N N . ARG A 1 90 ? 28.069 11.197 1.360 1.00 83.38 90 ARG A N 1
ATOM 689 C CA . ARG A 1 90 ? 29.267 10.634 2.013 1.00 83.38 90 ARG A CA 1
ATOM 690 C C . ARG A 1 90 ? 30.489 11.543 1.991 1.00 83.38 90 ARG A C 1
ATOM 692 O O . ARG A 1 90 ? 31.399 11.327 2.790 1.00 83.38 90 ARG A O 1
ATOM 699 N N . SER A 1 91 ? 30.554 12.519 1.092 1.00 73.81 91 SER A N 1
ATOM 700 C CA . SER A 1 91 ? 31.707 13.419 1.031 1.00 73.81 91 SER A CA 1
ATOM 701 C C . SER A 1 91 ? 31.720 14.414 2.201 1.00 73.81 91 SER A C 1
ATOM 703 O O . SER A 1 91 ? 30.666 14.767 2.732 1.00 73.81 91 SER A O 1
ATOM 705 N N . SER A 1 92 ? 32.888 14.967 2.514 1.00 67.81 92 SER A N 1
ATOM 706 C CA . SER A 1 92 ? 33.067 15.979 3.564 1.00 67.81 92 SER A CA 1
ATOM 707 C C . SER A 1 92 ? 32.895 17.438 3.110 1.00 67.81 92 SER A C 1
ATOM 709 O O . SER A 1 92 ? 33.096 18.337 3.926 1.00 67.81 92 SER A O 1
ATOM 711 N N . GLY A 1 93 ? 32.570 17.700 1.839 1.00 68.69 93 GLY A N 1
ATOM 712 C CA . GLY A 1 93 ? 32.466 19.057 1.301 1.00 68.69 93 GLY A CA 1
ATOM 713 C C . GLY A 1 93 ? 31.444 19.956 2.007 1.00 68.69 93 GLY A C 1
ATOM 714 O O . GLY A 1 93 ? 30.481 19.500 2.634 1.00 68.69 93 GLY A O 1
ATOM 715 N N . SER A 1 94 ? 31.651 21.271 1.897 1.00 79.88 94 SER A N 1
ATOM 716 C CA . SER A 1 94 ? 30.696 22.271 2.380 1.00 79.88 94 SER A CA 1
ATOM 717 C C . SER A 1 94 ? 29.424 22.269 1.527 1.00 79.88 94 SER A C 1
ATOM 719 O O . SER A 1 94 ? 29.494 22.186 0.303 1.00 79.88 94 SER A O 1
ATOM 721 N N . LEU A 1 95 ? 28.268 22.395 2.179 1.00 85.12 95 LEU A N 1
ATOM 722 C CA . LEU A 1 95 ? 26.958 22.589 1.549 1.00 85.12 95 LEU A CA 1
ATOM 723 C C . LEU A 1 95 ? 26.559 24.072 1.683 1.00 85.12 95 LEU A C 1
ATOM 725 O O . LEU A 1 95 ? 26.931 24.674 2.695 1.00 85.12 95 LEU A O 1
ATOM 729 N N . PRO A 1 96 ? 25.810 24.662 0.729 1.00 90.94 96 PRO A N 1
ATOM 730 C CA . PRO A 1 96 ? 25.143 24.027 -0.415 1.00 90.94 96 PRO A CA 1
ATOM 731 C C . PRO A 1 96 ? 26.063 23.781 -1.621 1.00 90.94 96 PRO A C 1
ATOM 733 O O . PRO A 1 96 ? 27.076 24.460 -1.781 1.00 90.94 96 PRO A O 1
ATOM 736 N N . ARG A 1 97 ? 25.711 22.820 -2.486 1.00 89.62 97 ARG A N 1
ATOM 737 C CA . ARG A 1 97 ? 26.446 22.537 -3.738 1.00 89.62 97 ARG A CA 1
ATOM 738 C C . ARG A 1 97 ? 25.629 21.710 -4.729 1.00 89.62 97 ARG A C 1
ATOM 740 O O . ARG A 1 97 ? 24.781 20.925 -4.319 1.00 89.62 97 ARG A O 1
ATOM 747 N N . THR A 1 98 ? 25.962 21.804 -6.013 1.00 90.88 98 THR A N 1
ATOM 748 C CA . THR A 1 98 ? 25.369 20.982 -7.080 1.00 90.88 98 THR A CA 1
ATOM 749 C C . THR A 1 98 ? 26.378 19.968 -7.603 1.00 90.88 98 THR A C 1
ATOM 751 O O . THR A 1 98 ? 27.527 20.324 -7.862 1.00 90.88 98 THR A O 1
ATOM 754 N N . LEU A 1 99 ? 25.937 18.727 -7.796 1.00 90.12 99 LEU A N 1
ATOM 755 C CA . LEU A 1 99 ? 26.667 17.679 -8.495 1.00 90.12 99 LEU A CA 1
ATOM 756 C C . LEU A 1 99 ? 25.759 17.108 -9.586 1.00 90.12 99 LEU A C 1
ATOM 758 O O . LEU A 1 99 ? 24.772 16.448 -9.272 1.00 90.12 99 LEU A O 1
ATOM 762 N N . GLY A 1 100 ? 26.073 17.416 -10.846 1.00 89.12 100 GLY A N 1
ATOM 763 C CA . GLY A 1 100 ? 25.247 17.047 -11.996 1.00 89.12 100 GLY A CA 1
ATOM 764 C C . GLY A 1 100 ? 23.795 17.505 -11.848 1.00 89.12 100 GLY A C 1
ATOM 765 O O . GLY A 1 100 ? 23.538 18.708 -11.810 1.00 89.12 100 GLY A O 1
ATOM 766 N N . LEU A 1 101 ? 22.859 16.557 -11.757 1.00 91.81 101 LEU A N 1
ATOM 767 C CA . LEU A 1 101 ? 21.414 16.821 -11.682 1.00 91.81 101 LEU A CA 1
ATOM 768 C C . LEU A 1 101 ? 20.910 17.019 -10.244 1.00 91.81 101 LEU A C 1
ATOM 770 O O . LEU A 1 101 ? 19.738 17.351 -10.034 1.00 91.81 101 LEU A O 1
ATOM 774 N N . THR A 1 102 ? 21.780 16.816 -9.252 1.00 93.44 102 THR A N 1
ATOM 775 C CA . THR A 1 102 ? 21.418 16.805 -7.834 1.00 93.44 102 THR A CA 1
ATOM 776 C C . THR A 1 102 ? 22.035 17.986 -7.090 1.00 93.44 102 THR A C 1
ATOM 778 O O . THR A 1 102 ? 23.252 18.175 -7.078 1.00 93.44 102 THR A O 1
ATOM 781 N N . HIS A 1 103 ? 21.206 18.774 -6.412 1.00 93.75 103 HIS A N 1
ATOM 782 C CA . HIS A 1 103 ? 21.651 19.844 -5.525 1.00 93.75 103 HIS A CA 1
ATOM 783 C C . HIS A 1 103 ? 21.522 19.417 -4.064 1.00 93.75 103 HIS A C 1
ATOM 785 O O . HIS A 1 103 ? 20.476 18.929 -3.653 1.00 93.75 103 HIS A O 1
ATOM 791 N N . ALA A 1 104 ? 22.571 19.607 -3.268 1.00 93.19 104 ALA A N 1
ATOM 792 C CA . ALA A 1 104 ? 22.595 19.257 -1.857 1.00 93.19 104 ALA A CA 1
ATOM 793 C C . ALA A 1 104 ? 22.621 20.491 -0.952 1.00 93.19 104 ALA A C 1
ATOM 795 O O . ALA A 1 104 ? 23.426 21.400 -1.162 1.00 93.19 104 ALA A O 1
ATOM 796 N N . VAL A 1 105 ? 21.806 20.475 0.105 1.00 93.38 105 VAL A N 1
ATOM 797 C CA . VAL A 1 105 ? 21.705 21.545 1.114 1.00 93.38 105 VAL A CA 1
ATOM 798 C C . VAL A 1 105 ? 21.708 20.986 2.537 1.00 93.38 105 VAL A C 1
ATOM 800 O O . VAL A 1 105 ? 21.512 19.788 2.758 1.00 93.38 105 VAL A O 1
ATOM 803 N N . ARG A 1 106 ? 21.917 21.870 3.516 1.00 93.50 106 ARG A N 1
ATOM 804 C CA . ARG A 1 106 ? 21.668 21.600 4.937 1.00 93.50 106 ARG A CA 1
ATOM 805 C C . ARG A 1 106 ? 20.411 22.331 5.363 1.00 93.50 106 ARG A C 1
ATOM 807 O O . ARG A 1 106 ? 20.240 23.490 5.001 1.00 93.50 106 ARG A O 1
ATOM 814 N N . VAL A 1 107 ? 19.577 21.660 6.143 1.00 95.50 107 VAL A N 1
ATOM 815 C CA . VAL A 1 107 ? 18.386 22.257 6.746 1.00 95.50 107 VAL A CA 1
ATOM 816 C C . VAL A 1 107 ? 18.463 22.039 8.247 1.00 95.50 107 VAL A C 1
ATOM 818 O O . VAL A 1 107 ? 18.378 20.900 8.700 1.00 95.50 107 VAL A O 1
ATOM 821 N N . GLU A 1 108 ? 18.649 23.117 9.002 1.00 96.31 108 GLU A N 1
ATOM 822 C CA . GLU A 1 108 ? 18.526 23.120 10.459 1.00 96.31 108 GLU A CA 1
ATOM 823 C C . GLU A 1 108 ? 17.050 23.328 10.817 1.00 96.31 108 GLU A C 1
ATOM 825 O O . GLU A 1 108 ? 16.476 24.378 10.541 1.00 96.31 108 GLU A O 1
ATOM 830 N N . VAL A 1 109 ? 16.406 22.309 11.394 1.00 96.56 109 VAL A N 1
ATOM 831 C CA . VAL A 1 109 ? 14.949 22.329 11.625 1.00 96.56 109 VAL A CA 1
ATOM 832 C C . VAL A 1 109 ? 14.517 23.348 12.678 1.00 96.56 109 VAL A C 1
ATOM 834 O O . VAL A 1 109 ? 13.334 23.688 12.737 1.00 96.56 109 VAL A O 1
ATOM 837 N N . THR A 1 110 ? 15.459 23.826 13.497 1.00 95.00 110 THR A N 1
ATOM 838 C CA . THR A 1 110 ? 15.235 24.840 14.536 1.00 95.00 110 THR A CA 1
ATOM 839 C C . THR A 1 110 ? 15.446 26.283 14.056 1.00 95.00 110 THR A C 1
ATOM 841 O O . THR A 1 110 ? 15.215 27.224 14.817 1.00 95.00 110 THR A O 1
ATOM 844 N N . GLU A 1 111 ? 15.822 26.476 12.790 1.00 95.00 111 GLU A N 1
ATOM 845 C CA . GLU A 1 111 ? 15.973 27.777 12.129 1.00 95.00 111 GLU A CA 1
ATOM 846 C C . GLU A 1 111 ? 14.885 27.976 11.062 1.00 95.00 111 GLU A C 1
ATOM 848 O O . GLU A 1 111 ? 14.340 26.987 10.569 1.00 95.00 111 GLU A O 1
ATOM 853 N N . PRO A 1 112 ? 14.551 29.226 10.673 1.00 94.81 112 PRO A N 1
ATOM 854 C CA . PRO A 1 112 ? 13.570 29.483 9.623 1.00 94.81 112 PRO A CA 1
ATOM 855 C C . PRO A 1 112 ? 13.885 28.720 8.329 1.00 94.81 112 PRO A C 1
ATOM 857 O O . PRO A 1 112 ? 14.963 28.857 7.753 1.00 94.81 112 PRO A O 1
ATOM 860 N N . ILE A 1 113 ? 12.914 27.940 7.855 1.00 93.81 113 ILE A N 1
ATOM 861 C CA . ILE A 1 113 ? 12.993 27.198 6.592 1.00 93.81 113 ILE A CA 1
ATOM 862 C C . ILE A 1 113 ? 12.310 28.052 5.522 1.00 93.81 113 ILE A C 1
ATOM 864 O O . ILE A 1 113 ? 11.240 28.592 5.779 1.00 93.81 113 ILE A O 1
ATOM 868 N N . GLY A 1 114 ? 12.914 28.189 4.340 1.00 90.06 114 GLY A N 1
ATOM 869 C CA . GLY A 1 114 ? 12.373 28.999 3.245 1.00 90.06 114 GLY A CA 1
ATOM 870 C C . GLY A 1 114 ? 12.316 28.258 1.911 1.00 90.06 114 GLY A C 1
ATOM 871 O O . GLY A 1 114 ? 12.851 27.156 1.766 1.00 90.06 114 GLY A O 1
ATOM 872 N N . ASP A 1 115 ? 11.668 28.884 0.927 1.00 89.56 115 ASP A N 1
ATOM 873 C CA . ASP A 1 115 ? 11.655 28.417 -0.460 1.00 89.56 115 ASP A CA 1
ATOM 874 C C . ASP A 1 115 ? 13.087 28.306 -1.002 1.00 89.56 115 ASP A C 1
ATOM 876 O O . ASP A 1 115 ? 13.908 29.208 -0.830 1.00 89.56 115 ASP A O 1
ATOM 880 N N . THR A 1 116 ? 13.378 27.206 -1.697 1.00 88.75 116 THR A N 1
ATOM 881 C CA . THR A 1 116 ? 14.665 27.003 -2.369 1.00 88.75 116 THR A CA 1
ATOM 882 C C . THR A 1 116 ? 14.473 27.088 -3.879 1.00 88.75 116 THR A C 1
ATOM 884 O O . THR A 1 116 ? 13.637 26.378 -4.441 1.00 88.75 116 THR A O 1
ATOM 887 N N . ALA A 1 117 ? 15.244 27.954 -4.533 1.00 88.81 117 ALA A N 1
ATOM 888 C CA . ALA A 1 117 ? 15.279 28.103 -5.986 1.00 88.81 117 ALA A CA 1
ATOM 889 C C . ALA A 1 117 ? 16.603 27.570 -6.542 1.00 88.81 117 ALA A C 1
ATOM 891 O O . ALA A 1 117 ? 17.645 27.674 -5.889 1.00 88.81 117 ALA A O 1
ATOM 892 N N . PHE A 1 118 ? 16.565 27.020 -7.751 1.00 91.00 118 PHE A N 1
ATOM 893 C CA . PHE A 1 118 ? 17.706 26.363 -8.381 1.00 91.00 118 PHE A CA 1
ATOM 894 C C . PHE A 1 118 ? 18.001 26.953 -9.757 1.00 91.00 118 PHE A C 1
ATOM 896 O O . PHE A 1 118 ? 17.159 27.598 -10.372 1.00 91.00 118 PHE A O 1
ATOM 903 N N . LEU A 1 119 ? 19.220 26.718 -10.244 1.00 85.19 119 LEU A N 1
ATOM 904 C CA . LEU A 1 119 ? 19.551 26.977 -11.642 1.00 85.19 119 LEU A CA 1
ATOM 905 C C . LEU A 1 119 ? 18.852 25.947 -12.551 1.00 85.19 119 LEU A C 1
ATOM 907 O O . LEU A 1 119 ? 18.608 24.819 -12.105 1.00 85.19 119 LEU A O 1
ATOM 911 N N . PRO A 1 120 ? 18.600 26.288 -13.830 1.00 87.25 120 PRO A N 1
ATOM 912 C CA . PRO A 1 120 ? 18.073 25.338 -14.801 1.00 87.25 120 PRO A CA 1
ATOM 913 C C . PRO A 1 120 ? 18.908 24.051 -14.854 1.00 87.25 120 PRO A C 1
ATOM 915 O O . PRO A 1 120 ? 20.139 24.099 -14.877 1.00 87.25 120 PRO A O 1
ATOM 918 N N . GLY A 1 121 ? 18.234 22.900 -14.894 1.00 88.50 121 GLY A N 1
ATOM 919 C CA . GLY A 1 121 ? 18.865 21.577 -15.000 1.00 88.50 121 GLY A CA 1
ATOM 920 C C . GLY A 1 121 ? 19.038 20.813 -13.682 1.00 88.50 121 GLY A C 1
ATOM 921 O O . GLY A 1 121 ? 19.390 19.637 -13.723 1.00 88.50 121 GLY A O 1
ATOM 922 N N . VAL A 1 122 ? 18.756 21.423 -12.525 1.00 94.62 122 VAL A N 1
ATOM 923 C CA . VAL A 1 122 ? 18.639 20.675 -11.263 1.00 94.62 122 VAL A CA 1
ATOM 924 C C . VAL A 1 122 ? 17.290 19.959 -11.220 1.00 94.62 122 VAL A C 1
ATOM 926 O O . VAL A 1 122 ? 16.245 20.577 -11.407 1.00 94.62 122 VAL A O 1
ATOM 929 N N . GLU A 1 123 ? 17.312 18.663 -10.928 1.00 95.69 123 GLU A N 1
ATOM 930 C CA . GLU A 1 123 ? 16.120 17.805 -10.922 1.00 95.69 123 GLU A CA 1
ATOM 931 C C . GLU A 1 123 ? 15.848 17.151 -9.568 1.00 95.69 123 GLU A C 1
ATOM 933 O O . GLU A 1 123 ? 14.740 16.670 -9.308 1.00 95.69 123 GLU A O 1
ATOM 938 N N . ARG A 1 124 ? 16.864 17.113 -8.705 1.00 95.50 124 ARG A N 1
ATOM 939 C CA . ARG A 1 124 ? 16.835 16.463 -7.397 1.00 95.50 124 ARG A CA 1
ATOM 940 C C . ARG A 1 124 ? 17.406 17.410 -6.346 1.00 95.50 124 ARG A C 1
ATOM 942 O O . ARG A 1 124 ? 18.475 17.989 -6.535 1.00 95.50 124 ARG A O 1
ATOM 949 N N . LEU A 1 125 ? 16.712 17.529 -5.224 1.00 96.06 125 LEU A N 1
ATOM 950 C CA . LEU A 1 125 ? 17.192 18.182 -4.016 1.00 96.06 125 LEU A CA 1
ATOM 951 C C . LEU A 1 125 ? 17.517 17.105 -2.982 1.00 96.06 125 LEU A C 1
ATOM 953 O O . LEU A 1 125 ? 16.641 16.334 -2.609 1.00 96.06 125 LEU A O 1
ATOM 957 N N . HIS A 1 126 ? 18.749 17.086 -2.489 1.00 94.75 126 HIS A N 1
ATOM 958 C CA . HIS A 1 126 ? 19.195 16.242 -1.390 1.00 94.75 126 HIS A CA 1
ATOM 959 C C . HIS A 1 126 ? 19.413 17.094 -0.132 1.00 94.75 126 HIS A C 1
ATOM 961 O O . HIS A 1 126 ? 20.331 17.913 -0.070 1.00 94.75 126 HIS A O 1
ATOM 967 N N . CYS A 1 127 ? 18.599 16.908 0.901 1.00 94.50 127 CYS A N 1
ATOM 968 C CA . CYS A 1 127 ? 18.712 17.679 2.137 1.00 94.50 127 CYS A CA 1
ATOM 969 C C . CYS A 1 127 ? 19.337 16.830 3.238 1.00 94.50 127 CYS A C 1
ATOM 971 O O . CYS A 1 127 ? 18.753 15.834 3.663 1.00 94.50 127 CYS A O 1
ATOM 973 N N . ALA A 1 128 ? 20.477 17.268 3.772 1.00 94.00 128 ALA A N 1
ATOM 974 C CA . ALA A 1 128 ? 20.932 16.825 5.082 1.00 94.00 128 ALA A CA 1
ATOM 975 C C . ALA A 1 128 ? 20.132 17.579 6.149 1.00 94.00 128 ALA A C 1
ATOM 977 O O . ALA A 1 128 ? 20.216 18.805 6.233 1.00 94.00 128 ALA A O 1
ATOM 978 N N . VAL A 1 129 ? 19.352 16.852 6.946 1.00 96.31 129 VAL A N 1
ATOM 979 C CA . VAL A 1 129 ? 18.489 17.435 7.977 1.00 96.31 129 VAL A CA 1
ATOM 980 C C . VAL A 1 129 ? 19.222 17.400 9.310 1.00 96.31 129 VAL A C 1
ATOM 982 O O . VAL A 1 129 ? 19.677 16.338 9.750 1.00 96.31 129 VAL A O 1
ATOM 985 N N . LEU A 1 130 ? 19.355 18.569 9.926 1.00 96.12 130 LEU A N 1
ATOM 986 C CA . LEU A 1 130 ? 20.006 18.780 11.209 1.00 96.12 130 LEU A CA 1
ATOM 987 C C . LEU A 1 130 ? 19.014 19.318 12.231 1.00 96.12 130 LEU A C 1
ATOM 989 O O . LEU A 1 130 ? 17.999 19.916 11.876 1.00 96.12 130 LEU A O 1
ATOM 993 N N . MET A 1 131 ? 19.332 19.081 13.493 1.00 94.75 131 MET A N 1
ATOM 994 C CA . MET A 1 131 ? 18.584 19.556 14.636 1.00 94.75 131 MET A CA 1
ATOM 995 C C . MET A 1 131 ? 19.546 19.913 15.761 1.00 94.75 131 MET A C 1
ATOM 997 O O . MET A 1 131 ? 20.245 19.039 16.270 1.00 94.75 131 MET A O 1
ATOM 1001 N N . GLU A 1 132 ? 19.593 21.194 16.127 1.00 92.56 132 GLU A N 1
ATOM 1002 C CA . GLU A 1 132 ? 20.562 21.736 17.093 1.00 92.56 132 GLU A CA 1
ATOM 1003 C C . GLU A 1 132 ? 22.020 21.361 16.723 1.00 92.56 132 GLU A C 1
ATOM 1005 O O . GLU A 1 132 ? 22.849 21.075 17.587 1.00 92.56 132 GLU A O 1
ATOM 1010 N N . GLY A 1 133 ? 22.334 21.325 15.420 1.00 91.88 133 GLY A N 1
ATOM 1011 C CA . GLY A 1 133 ? 23.648 20.937 14.894 1.00 91.88 133 GLY A CA 1
ATOM 1012 C C . GLY A 1 133 ? 23.908 19.425 14.777 1.00 91.88 133 GLY A C 1
ATOM 1013 O O . GLY A 1 133 ? 24.911 19.033 14.175 1.00 91.88 133 GLY A O 1
ATOM 1014 N N . GLU A 1 134 ? 23.021 18.559 15.279 1.00 92.88 134 GLU A N 1
ATOM 1015 C CA . GLU A 1 134 ? 23.119 17.102 15.118 1.00 92.88 134 GLU A CA 1
ATOM 1016 C C . GLU A 1 134 ? 22.379 16.619 13.862 1.00 92.88 134 GLU A C 1
ATOM 1018 O O . GLU A 1 134 ? 21.267 17.049 13.574 1.00 92.88 134 GLU A O 1
ATOM 1023 N N . ARG A 1 135 ? 22.961 15.683 13.101 1.00 92.88 135 ARG A N 1
ATOM 1024 C CA . ARG A 1 135 ? 22.323 15.135 11.890 1.00 92.88 135 ARG A CA 1
ATOM 1025 C C . ARG A 1 135 ? 21.211 14.148 12.262 1.00 92.88 135 ARG A C 1
ATOM 1027 O O . ARG A 1 135 ? 21.502 13.084 12.802 1.00 92.88 135 ARG A O 1
ATOM 1034 N N . LEU A 1 136 ? 19.970 14.453 11.878 1.00 94.88 136 LEU A N 1
ATOM 1035 C CA . LEU A 1 136 ? 18.833 13.529 11.987 1.00 94.88 136 LEU A CA 1
ATOM 1036 C C . LEU A 1 136 ? 18.842 12.482 10.869 1.00 94.88 136 LEU A C 1
ATOM 1038 O O . LEU A 1 136 ? 18.568 11.307 11.101 1.00 94.88 136 LEU A O 1
ATOM 1042 N N . GLY A 1 137 ? 19.178 12.906 9.650 1.00 94.50 137 GLY A N 1
ATOM 1043 C CA . GLY A 1 137 ? 19.188 12.040 8.478 1.00 94.50 137 GLY A CA 1
ATOM 1044 C C . GLY A 1 137 ? 19.217 12.830 7.176 1.00 94.50 137 GLY A C 1
ATOM 1045 O O . GLY A 1 137 ? 19.759 13.936 7.121 1.00 94.50 137 GLY A O 1
ATOM 1046 N N . THR A 1 138 ? 18.668 12.239 6.120 1.00 94.12 138 THR A N 1
ATOM 1047 C CA . THR A 1 138 ? 18.522 12.864 4.801 1.00 94.12 138 THR A CA 1
ATOM 1048 C C . THR A 1 138 ? 17.125 12.652 4.247 1.00 94.12 138 THR A C 1
ATOM 1050 O O . THR A 1 138 ? 16.473 11.666 4.591 1.00 94.12 138 THR A O 1
ATOM 1053 N N . ILE A 1 139 ? 16.703 13.570 3.383 1.00 95.44 139 ILE A N 1
ATOM 1054 C CA . ILE A 1 139 ? 15.541 13.419 2.501 1.00 95.44 139 ILE A CA 1
ATOM 1055 C C . ILE A 1 139 ? 15.932 13.836 1.088 1.00 95.44 139 ILE A C 1
ATOM 1057 O O . ILE A 1 139 ? 16.809 14.686 0.907 1.00 95.44 139 ILE A O 1
ATOM 1061 N N . GLU A 1 140 ? 15.259 13.268 0.101 1.00 95.50 140 GLU A N 1
ATOM 1062 C CA . GLU A 1 140 ? 15.380 13.655 -1.297 1.00 95.50 140 GLU A CA 1
ATOM 1063 C C . GLU A 1 140 ? 14.016 14.072 -1.863 1.00 95.50 140 GLU A C 1
ATOM 1065 O O . GLU A 1 140 ? 12.994 13.430 -1.618 1.00 95.50 140 GLU A O 1
ATOM 1070 N N . LEU A 1 141 ? 13.996 15.171 -2.617 1.00 97.50 141 LEU A N 1
ATOM 1071 C CA . LEU A 1 141 ? 12.797 15.719 -3.248 1.00 97.50 141 LEU A CA 1
ATOM 1072 C C . LEU A 1 141 ? 13.038 15.996 -4.736 1.00 97.50 141 LEU A C 1
ATOM 1074 O O . LEU A 1 141 ? 14.147 16.382 -5.117 1.00 97.50 141 LEU A O 1
ATOM 1078 N N . PRO A 1 142 ? 12.015 15.848 -5.593 1.00 97.31 142 PRO A N 1
ATOM 1079 C CA . PRO A 1 142 ? 12.100 16.306 -6.971 1.00 97.31 142 PRO A CA 1
ATOM 1080 C C . PRO A 1 142 ? 12.134 17.839 -7.013 1.00 97.31 142 PRO A C 1
ATOM 1082 O O . PRO A 1 142 ? 11.415 18.511 -6.273 1.00 97.31 142 PRO A O 1
ATOM 1085 N N . VAL A 1 143 ? 12.922 18.397 -7.927 1.00 96.75 143 VAL A N 1
ATOM 1086 C CA . VAL A 1 143 ? 12.879 19.826 -8.255 1.00 96.75 143 VAL A CA 1
ATOM 1087 C C . VAL A 1 143 ? 11.962 20.010 -9.458 1.00 96.75 143 VAL A C 1
ATOM 1089 O O . VAL A 1 143 ? 12.247 19.518 -10.549 1.00 96.75 143 VAL A O 1
ATOM 1092 N N . CYS A 1 144 ? 10.841 20.703 -9.255 1.00 94.19 144 CYS A N 1
ATOM 1093 C CA . CYS A 1 144 ? 9.865 20.997 -10.303 1.00 94.19 144 CYS A CA 1
ATOM 1094 C C . CYS A 1 144 ? 9.842 22.501 -10.563 1.00 94.19 144 CYS A C 1
ATOM 1096 O O . CYS A 1 144 ? 9.753 23.284 -9.618 1.00 94.19 144 CYS A O 1
ATOM 1098 N N . ASP A 1 145 ? 9.919 22.893 -11.837 1.00 91.50 145 ASP A N 1
ATOM 1099 C CA . ASP A 1 145 ? 9.947 24.302 -12.250 1.00 91.50 145 ASP A CA 1
ATOM 1100 C C . ASP A 1 145 ? 10.986 25.113 -11.442 1.00 91.50 145 ASP A C 1
ATOM 1102 O O . ASP A 1 145 ? 10.687 26.174 -10.894 1.00 91.50 145 ASP A O 1
ATOM 1106 N N . GLU A 1 146 ? 12.194 24.547 -11.309 1.00 92.44 146 GLU A N 1
ATOM 1107 C CA . GLU A 1 146 ? 13.367 25.172 -10.673 1.00 92.44 146 GLU A CA 1
ATOM 1108 C C . GLU A 1 146 ? 13.165 25.580 -9.200 1.00 92.44 146 GLU A C 1
ATOM 1110 O O . GLU A 1 146 ? 13.910 26.406 -8.669 1.00 92.44 146 GLU A O 1
ATOM 1115 N N . SER A 1 147 ? 12.188 24.991 -8.497 1.00 91.56 147 SER A N 1
ATOM 1116 C CA . SER A 1 147 ? 11.937 25.311 -7.089 1.00 91.56 147 SER A CA 1
ATOM 1117 C C . SER A 1 147 ? 11.485 24.125 -6.237 1.00 91.56 147 SER A C 1
ATOM 1119 O O . SER A 1 147 ? 10.790 23.214 -6.689 1.00 91.56 147 SER A O 1
ATOM 1121 N N . VAL A 1 148 ? 11.859 24.175 -4.958 1.00 94.00 148 VAL A N 1
ATOM 1122 C CA . VAL A 1 148 ? 11.275 23.369 -3.881 1.00 94.00 148 VAL A CA 1
ATOM 1123 C C . VAL A 1 148 ? 10.776 24.337 -2.808 1.00 94.00 148 VAL A C 1
ATOM 1125 O O . VAL A 1 148 ? 11.580 24.933 -2.088 1.00 94.00 148 VAL A O 1
ATOM 1128 N N . PRO A 1 149 ? 9.455 24.541 -2.717 1.00 92.31 149 PRO A N 1
ATOM 1129 C CA . PRO A 1 149 ? 8.872 25.434 -1.727 1.00 92.31 149 PRO A CA 1
ATOM 1130 C C . PRO A 1 149 ? 9.013 24.933 -0.283 1.00 92.31 149 PRO A C 1
ATOM 1132 O O . PRO A 1 149 ? 8.979 23.725 -0.026 1.00 92.31 149 PRO A O 1
ATOM 1135 N N . GLU A 1 150 ? 9.043 25.865 0.671 1.00 92.56 150 GLU A N 1
ATOM 1136 C CA . GLU A 1 150 ? 9.122 25.600 2.114 1.00 92.56 150 GLU A CA 1
ATOM 1137 C C . GLU A 1 150 ? 8.053 24.596 2.567 1.00 92.56 150 GLU A C 1
ATOM 1139 O O . GLU A 1 150 ? 8.339 23.658 3.310 1.00 92.56 150 GLU A O 1
ATOM 1144 N N . TRP A 1 151 ? 6.809 24.773 2.111 1.00 90.44 151 TRP A N 1
ATOM 1145 C CA . TRP A 1 151 ? 5.674 23.964 2.565 1.00 90.44 151 TRP A CA 1
ATOM 1146 C C . TRP A 1 151 ? 5.794 22.478 2.183 1.00 90.44 151 TRP A C 1
ATOM 1148 O O . TRP A 1 151 ? 5.271 21.642 2.921 1.00 90.44 151 TRP A O 1
ATOM 1158 N N . VAL A 1 152 ? 6.498 22.153 1.088 1.00 95.19 152 VAL A N 1
ATOM 1159 C CA . VAL A 1 152 ? 6.834 20.774 0.680 1.00 95.19 152 VAL A CA 1
ATOM 1160 C C . VAL A 1 152 ? 8.022 20.262 1.488 1.00 95.19 152 VAL A C 1
ATOM 1162 O O . VAL A 1 152 ? 7.982 19.149 2.008 1.00 95.19 152 VAL A O 1
ATOM 1165 N N . LEU A 1 153 ? 9.059 21.089 1.656 1.00 96.06 153 LEU A N 1
ATOM 1166 C CA . LEU A 1 153 ? 10.257 20.718 2.407 1.00 96.06 153 LEU A CA 1
ATOM 1167 C C . LEU A 1 153 ? 9.937 20.401 3.878 1.00 96.06 153 LEU A C 1
ATOM 1169 O O . LEU A 1 153 ? 10.357 19.366 4.392 1.00 96.06 153 LEU A O 1
ATOM 1173 N N . ARG A 1 154 ? 9.130 21.239 4.541 1.00 96.19 154 ARG A N 1
ATOM 1174 C CA . ARG A 1 154 ? 8.647 21.007 5.915 1.00 96.19 154 ARG A CA 1
ATOM 1175 C C . ARG A 1 154 ? 7.840 19.720 6.033 1.00 96.19 154 ARG A C 1
ATOM 1177 O O . ARG A 1 154 ? 7.976 19.001 7.019 1.00 96.19 154 ARG A O 1
ATOM 1184 N N . ASP A 1 155 ? 7.008 19.426 5.039 1.00 96.25 155 ASP A N 1
ATOM 1185 C CA . ASP A 1 155 ? 6.190 18.214 5.021 1.00 96.25 155 ASP A CA 1
ATOM 1186 C C . ASP A 1 155 ? 7.038 16.948 4.896 1.00 96.25 155 ASP A C 1
ATOM 1188 O O . ASP A 1 155 ? 6.844 16.008 5.662 1.00 96.25 155 ASP A O 1
ATOM 1192 N N . ALA A 1 156 ? 8.032 16.956 4.007 1.00 97.06 156 ALA A N 1
ATOM 1193 C CA . ALA A 1 156 ? 8.962 15.845 3.828 1.00 97.06 156 ALA A CA 1
ATOM 1194 C C . ALA A 1 156 ? 9.842 15.603 5.069 1.00 97.06 156 ALA A C 1
ATOM 1196 O O . ALA A 1 156 ? 10.062 14.457 5.463 1.00 97.06 156 ALA A O 1
ATOM 1197 N N . ILE A 1 157 ? 10.301 16.674 5.730 1.00 97.94 157 ILE A N 1
ATOM 1198 C CA . ILE A 1 157 ? 11.036 16.576 7.002 1.00 97.94 157 ILE A CA 1
ATOM 1199 C C . ILE A 1 157 ? 10.148 15.956 8.084 1.00 97.94 157 ILE A C 1
ATOM 1201 O O . ILE A 1 157 ? 10.581 15.039 8.781 1.00 97.94 157 ILE A O 1
ATOM 1205 N N . ALA A 1 158 ? 8.907 16.429 8.222 1.00 97.25 158 ALA A N 1
ATOM 1206 C CA . ALA A 1 158 ? 7.976 15.900 9.211 1.00 97.25 158 ALA A CA 1
ATOM 1207 C C . ALA A 1 158 ? 7.607 14.434 8.929 1.00 97.25 158 ALA A C 1
ATOM 1209 O O . ALA A 1 158 ? 7.598 13.623 9.852 1.00 97.25 158 ALA A O 1
ATOM 1210 N N . ASP A 1 159 ? 7.369 14.064 7.668 1.00 95.19 159 ASP A N 1
ATOM 1211 C CA . ASP A 1 159 ? 7.053 12.687 7.275 1.00 95.19 159 ASP A CA 1
ATOM 1212 C C . ASP A 1 159 ? 8.129 11.691 7.730 1.00 95.19 159 ASP A C 1
ATOM 1214 O O . ASP A 1 159 ? 7.800 10.597 8.203 1.00 95.19 159 ASP A O 1
ATOM 1218 N N . ARG A 1 160 ? 9.402 12.103 7.645 1.00 94.44 160 ARG A N 1
ATOM 1219 C CA . ARG A 1 160 ? 10.563 11.268 7.962 1.00 94.44 160 ARG A CA 1
ATOM 1220 C C . ARG A 1 160 ? 11.006 11.332 9.424 1.00 94.44 160 ARG A C 1
ATOM 1222 O O . ARG A 1 160 ? 11.409 10.307 9.968 1.00 94.44 160 ARG A O 1
ATOM 1229 N N . PHE A 1 161 ? 10.959 12.510 10.048 1.00 97.44 161 PHE A N 1
ATOM 1230 C CA . PHE A 1 161 ? 11.653 12.780 11.315 1.00 97.44 161 PHE A CA 1
ATOM 1231 C C . PHE A 1 161 ? 10.748 13.268 12.454 1.00 97.44 161 PHE A C 1
ATOM 1233 O O . PHE A 1 161 ? 11.265 13.582 13.527 1.00 97.44 161 PHE A O 1
ATOM 1240 N N . ALA A 1 162 ? 9.419 13.307 12.282 1.00 96.56 162 ALA A N 1
ATOM 1241 C CA . ALA A 1 162 ? 8.507 13.835 13.304 1.00 96.56 162 ALA A CA 1
ATOM 1242 C C . ALA A 1 162 ? 8.725 13.230 14.702 1.00 96.56 162 ALA A C 1
ATOM 1244 O O . ALA A 1 162 ? 8.790 13.983 15.670 1.00 96.56 162 ALA A O 1
ATOM 1245 N N . TRP A 1 163 ? 8.914 11.907 14.813 1.00 95.25 163 TRP A N 1
ATOM 1246 C CA . TRP A 1 163 ? 9.142 11.247 16.110 1.00 95.25 163 TRP A CA 1
ATOM 1247 C C . TRP A 1 163 ? 10.421 11.727 16.803 1.00 95.25 163 TRP A C 1
ATOM 1249 O O . TRP A 1 163 ? 10.422 12.035 17.988 1.00 95.25 163 TRP A O 1
ATOM 1259 N N . GLN A 1 164 ? 11.520 11.844 16.058 1.00 95.44 164 GLN A N 1
ATOM 1260 C CA . GLN A 1 164 ? 12.788 12.302 16.628 1.00 95.44 164 GLN A CA 1
ATOM 1261 C C . GLN A 1 164 ? 12.699 13.771 17.049 1.00 95.44 164 GLN A C 1
ATOM 1263 O O . GLN A 1 164 ? 13.164 14.130 18.130 1.00 95.44 164 GLN A O 1
ATOM 1268 N N . ILE A 1 165 ? 12.056 14.606 16.228 1.00 96.19 165 ILE A N 1
ATOM 1269 C CA . ILE A 1 165 ? 11.905 16.039 16.496 1.00 96.19 165 ILE A CA 1
ATOM 1270 C C . ILE A 1 165 ? 11.027 16.272 17.726 1.00 96.19 165 ILE A C 1
ATOM 1272 O O . ILE A 1 165 ? 11.394 17.059 18.601 1.00 96.19 165 ILE A O 1
ATOM 1276 N N . ILE A 1 166 ? 9.897 15.570 17.836 1.00 94.81 166 ILE A N 1
ATOM 1277 C CA . ILE A 1 166 ? 9.016 15.721 18.994 1.00 94.81 166 ILE A CA 1
ATOM 1278 C C . ILE A 1 166 ? 9.641 15.146 20.270 1.00 94.81 166 ILE A C 1
ATOM 1280 O O . ILE A 1 166 ? 9.520 15.757 21.329 1.00 94.81 166 ILE A O 1
ATOM 1284 N N . GLY A 1 167 ? 10.387 14.041 20.174 1.00 94.25 167 GLY A N 1
ATOM 1285 C CA . GLY A 1 167 ? 11.149 13.494 21.294 1.00 94.25 167 GLY A CA 1
ATOM 1286 C C . GLY A 1 167 ? 12.169 14.492 21.836 1.00 94.25 167 GLY A C 1
ATOM 1287 O O . GLY A 1 167 ? 12.186 14.763 23.035 1.00 94.25 167 GLY A O 1
ATOM 1288 N N . ARG A 1 168 ? 12.955 15.121 20.953 1.00 93.38 168 ARG A N 1
ATOM 1289 C CA . ARG A 1 168 ? 13.886 16.200 21.323 1.00 93.38 168 ARG A CA 1
ATOM 1290 C C . ARG A 1 168 ? 13.169 17.418 21.908 1.00 93.38 168 ARG A C 1
ATOM 1292 O O . ARG A 1 168 ? 13.638 17.990 22.887 1.00 93.38 168 ARG A O 1
ATOM 1299 N N . PHE A 1 169 ? 12.019 17.803 21.360 1.00 93.94 169 PHE A N 1
ATOM 1300 C CA . PHE A 1 169 ? 11.207 18.873 21.940 1.00 93.94 169 PHE A CA 1
ATOM 1301 C C . PHE A 1 169 ? 10.761 18.531 23.371 1.00 93.94 169 PHE A C 1
ATOM 1303 O O . PHE A 1 169 ? 10.923 19.359 24.269 1.00 93.94 169 PHE A O 1
ATOM 1310 N N . PHE A 1 170 ? 10.284 17.309 23.628 1.00 92.50 170 PHE A N 1
ATOM 1311 C CA . PHE A 1 170 ? 9.908 16.860 24.973 1.00 92.50 170 PHE A CA 1
ATOM 1312 C C . PHE A 1 170 ? 11.099 16.747 25.921 1.00 92.50 170 PHE A C 1
ATOM 1314 O O . PHE A 1 170 ? 10.952 17.098 27.087 1.00 92.50 170 PHE A O 1
ATOM 1321 N N . GLU A 1 171 ? 12.291 16.373 25.450 1.00 91.38 171 GLU A N 1
ATOM 1322 C CA . GLU A 1 171 ? 13.519 16.439 26.258 1.00 91.38 171 GLU A CA 1
ATOM 1323 C C . GLU A 1 171 ? 13.775 17.846 26.816 1.00 91.38 171 GLU A C 1
ATOM 1325 O O . GLU A 1 171 ? 14.220 17.982 27.955 1.00 91.38 171 GLU A O 1
ATOM 1330 N N . ARG A 1 172 ? 13.470 18.892 26.037 1.00 89.12 172 ARG A N 1
ATOM 1331 C CA . ARG A 1 172 ? 13.671 20.297 26.426 1.00 89.12 172 ARG A CA 1
ATOM 1332 C C . ARG A 1 172 ? 12.516 20.894 27.231 1.00 89.12 172 ARG A C 1
ATOM 1334 O O . ARG A 1 172 ? 12.739 21.876 27.934 1.00 89.12 172 ARG A O 1
ATOM 1341 N N . SER A 1 173 ? 11.306 20.351 27.100 1.00 88.19 173 SER A N 1
ATOM 1342 C CA . SER A 1 173 ? 10.076 20.984 27.604 1.00 88.19 173 SER A CA 1
ATOM 1343 C C . SER A 1 173 ? 9.338 20.193 28.683 1.00 88.19 173 SER A C 1
ATOM 1345 O O . SER A 1 173 ? 8.771 20.808 29.575 1.00 88.19 173 SER A O 1
ATOM 1347 N N . ILE A 1 174 ? 9.340 18.857 28.631 1.00 88.81 174 ILE A N 1
ATOM 1348 C CA . ILE A 1 174 ? 8.518 18.001 29.507 1.00 88.81 174 ILE A CA 1
ATOM 1349 C C . ILE A 1 174 ? 9.396 17.046 30.310 1.00 88.81 174 ILE A C 1
ATOM 1351 O O . ILE A 1 174 ? 9.355 17.035 31.538 1.00 88.81 174 ILE A O 1
ATOM 1355 N N . TYR A 1 175 ? 10.239 16.259 29.641 1.00 90.12 175 TYR A N 1
ATOM 1356 C CA . TYR A 1 175 ? 11.070 15.248 30.296 1.00 90.12 175 TYR A CA 1
ATOM 1357 C C . TYR A 1 175 ? 12.122 15.857 31.222 1.00 90.12 175 TYR A C 1
ATOM 1359 O O . TYR A 1 175 ? 12.537 15.204 32.176 1.00 90.12 175 TYR A O 1
ATOM 1367 N N . VAL A 1 176 ? 12.509 17.116 30.994 1.00 88.88 176 VAL A N 1
ATOM 1368 C CA . VAL A 1 176 ? 13.370 17.882 31.908 1.00 88.88 176 VAL A CA 1
ATOM 1369 C C . VAL A 1 176 ? 12.749 18.056 33.302 1.00 88.88 176 VAL A C 1
ATOM 1371 O O . VAL A 1 176 ? 13.476 18.203 34.280 1.00 88.88 176 VAL A O 1
ATOM 1374 N N . HIS A 1 177 ? 11.419 17.997 33.408 1.00 89.06 177 HIS A N 1
ATOM 1375 C CA . HIS A 1 177 ? 10.683 18.095 34.669 1.00 89.06 177 HIS A CA 1
ATOM 1376 C C . HIS A 1 177 ? 10.374 16.729 35.297 1.00 89.06 177 HIS A C 1
ATOM 1378 O O . HIS A 1 177 ? 9.777 16.671 36.370 1.00 89.06 177 HIS A O 1
ATOM 1384 N N . CYS A 1 178 ? 10.772 15.625 34.658 1.00 90.12 178 CYS A N 1
ATOM 1385 C CA . CYS A 1 178 ? 10.530 14.293 35.196 1.00 90.12 178 CYS A CA 1
ATOM 1386 C C . CYS A 1 178 ? 11.482 13.963 36.353 1.00 90.12 178 CYS A C 1
ATOM 1388 O O . CYS A 1 178 ? 12.703 14.078 36.239 1.00 90.12 178 CYS A O 1
ATOM 1390 N N . GLU A 1 179 ? 10.926 13.444 37.443 1.00 93.94 179 GLU A N 1
ATOM 1391 C CA . GLU A 1 179 ? 11.682 12.815 38.515 1.00 93.94 179 GLU A CA 1
ATOM 1392 C C . GLU A 1 179 ? 12.101 11.399 38.087 1.00 93.94 179 GLU A C 1
ATOM 1394 O O . GLU A 1 179 ? 11.267 10.544 37.774 1.00 93.94 179 GLU A O 1
ATOM 1399 N N . MET A 1 180 ? 13.409 11.140 38.083 1.00 93.81 180 MET A N 1
ATOM 1400 C CA . MET A 1 180 ? 13.973 9.835 37.736 1.00 93.81 180 MET A CA 1
ATOM 1401 C C . MET A 1 180 ? 14.243 9.023 39.000 1.00 93.81 180 MET A C 1
ATOM 1403 O O . MET A 1 180 ? 15.049 9.419 39.842 1.00 93.81 180 MET A O 1
ATOM 1407 N N . ARG A 1 181 ? 13.613 7.852 39.116 1.00 94.81 181 ARG A N 1
ATOM 1408 C CA . ARG A 1 181 ? 13.770 6.950 40.267 1.00 94.81 181 ARG A CA 1
ATOM 1409 C C . ARG A 1 181 ? 14.380 5.624 39.831 1.00 94.81 181 ARG A C 1
ATOM 1411 O O . ARG A 1 181 ? 13.848 4.969 38.932 1.00 94.81 181 ARG A O 1
ATOM 1418 N N . LYS A 1 182 ? 15.469 5.204 40.479 1.00 93.56 182 LYS A N 1
ATOM 1419 C CA . LYS A 1 182 ? 16.102 3.898 40.236 1.00 93.56 182 LYS A CA 1
ATOM 1420 C C . LYS A 1 182 ? 15.467 2.826 41.123 1.00 93.56 182 LYS A C 1
ATOM 1422 O O . LYS A 1 182 ? 15.444 2.971 42.342 1.00 93.56 182 LYS A O 1
ATOM 1427 N N . GLY A 1 183 ? 14.968 1.754 40.510 1.00 89.31 183 GLY A N 1
ATOM 1428 C CA . GLY A 1 183 ? 14.387 0.596 41.193 1.00 89.31 183 GLY A CA 1
ATOM 1429 C C . GLY A 1 183 ? 15.018 -0.729 40.754 1.00 89.31 183 GLY A C 1
ATOM 1430 O O . GLY A 1 183 ? 15.915 -0.766 39.914 1.00 89.31 183 GLY A O 1
ATOM 1431 N N . ALA A 1 184 ? 14.522 -1.842 41.302 1.00 83.69 184 ALA A N 1
ATOM 1432 C CA . ALA A 1 184 ? 15.060 -3.185 41.043 1.00 83.69 184 ALA A CA 1
ATOM 1433 C C . ALA A 1 184 ? 14.921 -3.657 39.580 1.00 83.69 184 ALA A C 1
ATOM 1435 O O . ALA A 1 184 ? 15.666 -4.528 39.144 1.00 83.69 184 ALA A O 1
ATOM 1436 N N . ARG A 1 185 ? 13.976 -3.084 38.820 1.00 84.00 185 ARG A N 1
ATOM 1437 C CA . ARG A 1 185 ? 13.722 -3.400 37.401 1.00 84.00 185 ARG A CA 1
ATOM 1438 C C . ARG A 1 185 ? 14.312 -2.369 36.424 1.00 84.00 185 ARG A C 1
ATOM 1440 O O . ARG A 1 185 ? 13.997 -2.422 35.243 1.00 84.00 185 ARG A O 1
ATOM 1447 N N . GLY A 1 186 ? 15.140 -1.436 36.901 1.00 91.31 186 GLY A N 1
ATOM 1448 C CA . GLY A 1 186 ? 15.691 -0.325 36.114 1.00 91.31 186 GLY A CA 1
ATOM 1449 C C . GLY A 1 186 ? 15.167 1.039 36.567 1.00 91.31 186 GLY A C 1
ATOM 1450 O O . GLY A 1 186 ? 14.630 1.182 37.668 1.00 91.31 186 GLY A O 1
ATOM 1451 N N . TRP A 1 187 ? 15.338 2.058 35.726 1.00 95.38 187 TRP A N 1
ATOM 1452 C CA . TRP A 1 187 ? 14.857 3.414 36.001 1.00 95.38 187 TRP A CA 1
ATOM 1453 C C . TRP A 1 187 ? 13.363 3.566 35.700 1.00 95.38 187 TRP A C 1
ATOM 1455 O O . TRP A 1 187 ? 12.806 2.881 34.842 1.00 95.38 187 TRP A O 1
ATOM 1465 N N . SER A 1 188 ? 12.723 4.498 36.397 1.00 94.81 188 SER A N 1
ATOM 1466 C CA . SER A 1 188 ? 11.355 4.947 36.144 1.00 94.81 188 SER A CA 1
ATOM 1467 C C . SER A 1 188 ? 11.306 6.470 36.088 1.00 94.81 188 SER A C 1
ATOM 1469 O O . SER A 1 188 ? 12.032 7.133 36.831 1.00 94.81 188 SER A O 1
ATOM 1471 N N . ALA A 1 189 ? 10.477 7.006 35.197 1.00 92.31 189 ALA A N 1
ATOM 1472 C CA . ALA A 1 189 ? 10.286 8.438 34.999 1.00 92.31 189 ALA A CA 1
ATOM 1473 C C . ALA A 1 189 ? 8.894 8.849 35.483 1.00 92.31 189 ALA A C 1
ATOM 1475 O O . ALA A 1 189 ? 7.897 8.234 35.096 1.00 92.31 189 ALA A O 1
ATOM 1476 N N . TRP A 1 190 ? 8.837 9.888 36.314 1.00 89.88 190 TRP A N 1
ATOM 1477 C CA . TRP A 1 190 ? 7.610 10.381 36.933 1.00 89.88 190 TRP A CA 1
ATOM 1478 C C . TRP A 1 190 ? 7.427 11.865 36.643 1.00 89.88 190 TRP A C 1
ATOM 1480 O O . TRP A 1 190 ? 8.361 12.634 36.839 1.00 89.88 190 TRP A O 1
ATOM 1490 N N . LEU A 1 191 ? 6.232 12.284 36.240 1.00 86.19 191 LEU A N 1
ATOM 1491 C CA . LEU A 1 191 ? 5.886 13.693 36.050 1.00 86.19 191 LEU A CA 1
ATOM 1492 C C . LEU A 1 191 ? 4.740 14.050 36.997 1.00 86.19 191 LEU A C 1
ATOM 1494 O O . LEU A 1 191 ? 3.687 13.416 36.950 1.00 86.19 191 LEU A O 1
ATOM 1498 N N . ASP A 1 192 ? 4.972 14.998 37.907 1.00 84.06 192 ASP A N 1
ATOM 1499 C CA . ASP A 1 192 ? 4.004 15.427 38.932 1.00 84.06 192 ASP A CA 1
ATOM 1500 C C . ASP A 1 192 ? 3.350 14.260 39.700 1.00 84.06 192 ASP A C 1
ATOM 1502 O O . ASP A 1 192 ? 2.148 14.231 39.962 1.00 84.06 192 ASP A O 1
ATOM 1506 N N . GLY A 1 193 ? 4.153 13.244 40.035 1.00 82.06 193 GLY A N 1
ATOM 1507 C CA . GLY A 1 193 ? 3.702 12.044 40.747 1.00 82.06 193 GLY A CA 1
ATOM 1508 C C . GLY A 1 193 ? 3.014 10.980 39.881 1.00 82.06 193 GLY A C 1
ATOM 1509 O O . GLY A 1 193 ? 2.680 9.919 40.402 1.00 82.06 193 GLY A O 1
ATOM 1510 N N . THR A 1 194 ? 2.855 11.207 38.574 1.00 83.19 194 THR A N 1
ATOM 1511 C CA . THR A 1 194 ? 2.322 10.227 37.612 1.00 83.19 194 THR A CA 1
ATOM 1512 C C . THR A 1 194 ? 3.462 9.438 36.970 1.00 83.19 194 THR A C 1
ATOM 1514 O O . THR A 1 194 ? 4.419 10.032 36.477 1.00 83.19 194 THR A O 1
ATOM 1517 N N . LEU A 1 195 ? 3.379 8.104 36.968 1.00 87.38 195 LEU A N 1
ATOM 1518 C CA . LEU A 1 195 ? 4.361 7.245 36.300 1.00 87.38 195 LEU A CA 1
ATOM 1519 C C . LEU A 1 195 ? 4.190 7.346 34.780 1.00 87.38 195 LEU A C 1
ATOM 1521 O O . LEU A 1 195 ? 3.134 6.990 34.268 1.00 87.38 195 LEU A O 1
ATOM 1525 N N . LEU A 1 196 ? 5.233 7.782 34.070 1.00 84.19 196 LEU A N 1
ATOM 1526 C CA . LEU A 1 196 ? 5.241 7.818 32.604 1.00 84.19 196 LEU A CA 1
ATOM 1527 C C . LEU A 1 196 ? 5.787 6.520 32.007 1.00 84.19 196 LEU A C 1
ATOM 1529 O O . LEU A 1 196 ? 5.210 5.962 31.083 1.00 84.19 196 LEU A O 1
ATOM 1533 N N . ALA A 1 197 ? 6.912 6.029 32.530 1.00 89.38 197 ALA A N 1
ATOM 1534 C CA . ALA A 1 197 ? 7.518 4.782 32.076 1.00 89.38 197 ALA A CA 1
ATOM 1535 C C . ALA A 1 197 ? 8.369 4.143 33.177 1.00 89.38 197 ALA A C 1
ATOM 1537 O O . ALA A 1 197 ? 9.014 4.838 33.962 1.00 89.38 197 ALA A O 1
ATOM 1538 N N . GLU A 1 198 ? 8.428 2.812 33.190 1.00 93.69 198 GLU A N 1
ATOM 1539 C CA . GLU A 1 198 ? 9.315 2.022 34.051 1.00 93.69 198 GLU A CA 1
ATOM 1540 C C . GLU A 1 198 ? 10.200 1.066 33.239 1.00 93.69 198 GLU A C 1
ATOM 1542 O O . GLU A 1 198 ? 9.999 0.858 32.037 1.00 93.69 198 GLU A O 1
ATOM 1547 N N . GLY A 1 199 ? 11.212 0.485 33.888 1.00 93.06 199 GLY A N 1
ATOM 1548 C CA . GLY A 1 199 ? 12.151 -0.440 33.253 1.00 93.06 199 GLY A CA 1
ATOM 1549 C C . GLY A 1 199 ? 13.000 0.225 32.172 1.00 93.06 199 GLY A C 1
ATOM 1550 O O . GLY A 1 199 ? 13.153 -0.323 31.079 1.00 93.06 199 GLY A O 1
ATOM 1551 N N . LEU A 1 200 ? 13.457 1.449 32.437 1.00 93.38 200 LEU A N 1
ATOM 1552 C CA . LEU A 1 200 ? 14.330 2.210 31.551 1.00 93.38 200 LEU A CA 1
ATOM 1553 C C . LEU A 1 200 ? 15.810 1.854 31.817 1.00 93.38 200 LEU A C 1
ATOM 1555 O O . LEU A 1 200 ? 16.171 1.573 32.968 1.00 93.38 200 LEU A O 1
ATOM 1559 N N . PRO A 1 201 ? 16.667 1.866 30.780 1.00 93.62 201 PRO A N 1
ATOM 1560 C CA . PRO A 1 201 ? 18.068 1.464 30.887 1.00 93.62 201 PRO A CA 1
ATOM 1561 C C . PRO A 1 201 ? 18.923 2.453 31.698 1.00 93.62 201 PRO A C 1
ATOM 1563 O O . PRO A 1 201 ? 18.529 3.588 31.988 1.00 93.62 201 PRO A O 1
ATOM 1566 N N . ASP A 1 202 ? 20.119 1.999 32.080 1.00 90.38 202 ASP A N 1
ATOM 1567 C CA . ASP A 1 202 ? 21.072 2.781 32.874 1.00 90.38 202 ASP A CA 1
ATOM 1568 C C . ASP A 1 202 ? 21.791 3.870 32.059 1.00 90.38 202 ASP A C 1
ATOM 1570 O O . ASP A 1 202 ? 22.139 4.897 32.634 1.00 90.38 202 ASP A O 1
ATOM 1574 N N . GLY A 1 203 ? 21.988 3.712 30.746 1.00 89.94 203 GLY A N 1
ATOM 1575 C CA . GLY A 1 203 ? 22.644 4.734 29.922 1.00 89.94 203 GLY A CA 1
ATOM 1576 C C . GLY A 1 203 ? 21.739 5.940 29.666 1.00 89.94 203 GLY A C 1
ATOM 1577 O O . GLY A 1 203 ? 20.612 5.766 29.223 1.00 89.94 203 GLY A O 1
ATOM 1578 N N . ASP A 1 204 ? 22.210 7.171 29.895 1.00 86.12 204 ASP A N 1
ATOM 1579 C CA . ASP A 1 204 ? 21.358 8.371 29.791 1.00 86.12 204 ASP A CA 1
ATOM 1580 C C . ASP A 1 204 ? 20.743 8.575 28.395 1.00 86.12 204 ASP A C 1
ATOM 1582 O O . ASP A 1 204 ? 19.570 8.928 28.292 1.00 86.12 204 ASP A O 1
ATOM 1586 N N . ALA A 1 205 ? 21.501 8.345 27.317 1.00 85.69 205 ALA A N 1
ATOM 1587 C CA . ALA A 1 205 ? 20.982 8.467 25.951 1.00 85.69 205 ALA A CA 1
ATOM 1588 C C . ALA A 1 205 ? 19.928 7.393 25.641 1.00 85.69 205 ALA A C 1
ATOM 1590 O O . ALA A 1 205 ? 18.831 7.719 25.194 1.00 85.69 205 ALA A O 1
ATOM 1591 N N . GLU A 1 206 ? 20.228 6.133 25.962 1.00 88.94 206 GLU A N 1
ATOM 1592 C CA . GLU A 1 206 ? 19.295 5.011 25.808 1.00 88.94 206 GLU A CA 1
ATOM 1593 C C . GLU A 1 206 ? 18.040 5.203 26.667 1.00 88.94 206 GLU A C 1
ATOM 1595 O O . GLU A 1 206 ? 16.935 4.887 26.231 1.00 88.94 206 GLU A O 1
ATOM 1600 N N . ARG A 1 207 ? 18.191 5.765 27.875 1.00 92.00 207 ARG A N 1
ATOM 1601 C CA . ARG A 1 207 ? 17.090 6.046 28.802 1.00 92.00 207 ARG A CA 1
ATOM 1602 C C . ARG A 1 207 ? 16.133 7.070 28.214 1.00 92.00 207 ARG A C 1
ATOM 1604 O O . ARG A 1 207 ? 14.925 6.870 28.307 1.00 92.00 207 ARG A O 1
ATOM 1611 N N . ARG A 1 208 ? 16.651 8.138 27.596 1.00 88.75 208 ARG A N 1
ATOM 1612 C CA . ARG A 1 208 ? 15.825 9.162 26.938 1.00 88.75 208 ARG A CA 1
ATOM 1613 C C . ARG A 1 208 ? 15.041 8.590 25.760 1.00 88.75 208 ARG A C 1
ATOM 1615 O O . ARG A 1 208 ? 13.830 8.787 25.695 1.00 88.75 208 ARG A O 1
ATOM 1622 N N . THR A 1 209 ? 15.695 7.825 24.886 1.00 89.19 209 THR A N 1
ATOM 1623 C CA . THR A 1 209 ? 15.018 7.156 23.764 1.00 89.19 209 THR A CA 1
ATOM 1624 C C . THR A 1 209 ? 13.957 6.174 24.263 1.00 89.19 209 THR A C 1
ATOM 1626 O O . THR A 1 209 ? 12.808 6.257 23.843 1.00 89.19 209 THR A O 1
ATOM 1629 N N . ALA A 1 210 ? 14.294 5.317 25.232 1.00 90.94 210 ALA A N 1
ATOM 1630 C CA . ALA A 1 210 ? 13.359 4.347 25.799 1.00 90.94 210 ALA A CA 1
ATOM 1631 C C . ALA A 1 210 ? 12.169 5.006 26.517 1.00 90.94 210 ALA A C 1
ATOM 1633 O O . ALA A 1 210 ? 11.063 4.472 26.478 1.00 90.94 210 ALA A O 1
ATOM 1634 N N . LEU A 1 211 ? 12.374 6.157 27.168 1.00 91.69 211 LEU A N 1
ATOM 1635 C CA . LEU A 1 211 ? 11.285 6.936 27.754 1.00 91.69 211 LEU A CA 1
ATOM 1636 C C . LEU A 1 211 ? 10.333 7.428 26.663 1.00 91.69 211 LEU A C 1
ATOM 1638 O O . LEU A 1 211 ? 9.122 7.259 26.789 1.00 91.69 211 LEU A O 1
ATOM 1642 N N . HIS A 1 212 ? 10.869 8.002 25.585 1.00 94.00 212 HIS A N 1
ATOM 1643 C CA . HIS A 1 212 ? 10.043 8.498 24.492 1.00 94.00 212 HIS A CA 1
ATOM 1644 C C . HIS A 1 212 ? 9.304 7.379 23.756 1.00 94.00 212 HIS A C 1
ATOM 1646 O O . HIS A 1 212 ? 8.113 7.516 23.507 1.00 94.00 212 HIS A O 1
ATOM 1652 N N . ASP A 1 213 ? 9.942 6.240 23.506 1.00 89.56 213 ASP A N 1
ATOM 1653 C CA . ASP A 1 213 ? 9.282 5.113 22.843 1.00 89.56 213 ASP A CA 1
ATOM 1654 C C . ASP A 1 213 ? 8.168 4.482 23.695 1.00 89.56 213 ASP A C 1
ATOM 1656 O O . ASP A 1 213 ? 7.203 3.957 23.141 1.00 89.56 213 ASP A O 1
ATOM 1660 N N . LYS A 1 214 ? 8.273 4.543 25.032 1.00 88.31 214 LYS A N 1
ATOM 1661 C CA . LYS A 1 214 ? 7.257 3.996 25.947 1.00 88.31 214 LYS A CA 1
ATOM 1662 C C . LYS A 1 214 ? 6.116 4.964 26.261 1.00 88.31 214 LYS A C 1
ATOM 1664 O O . LYS A 1 214 ? 4.984 4.513 26.357 1.00 88.31 214 LYS A O 1
ATOM 1669 N N . ALA A 1 215 ? 6.408 6.252 26.451 1.00 87.25 215 ALA A N 1
ATOM 1670 C CA . ALA A 1 215 ? 5.441 7.238 26.956 1.00 87.25 215 ALA A CA 1
ATOM 1671 C C . ALA A 1 215 ? 5.155 8.390 25.981 1.00 87.25 215 ALA A C 1
ATOM 1673 O O . ALA A 1 215 ? 4.224 9.166 26.180 1.00 87.25 215 ALA A O 1
ATOM 1674 N N . GLY A 1 216 ? 5.960 8.543 24.928 1.00 88.56 216 GLY A N 1
ATOM 1675 C CA . GLY A 1 216 ? 5.940 9.722 24.066 1.00 88.56 216 GLY A CA 1
ATOM 1676 C C . GLY A 1 216 ? 4.621 9.935 23.336 1.00 88.56 216 GLY A C 1
ATOM 1677 O O . GLY A 1 216 ? 4.265 11.081 23.081 1.00 88.56 216 GLY A O 1
ATOM 1678 N N . TRP A 1 217 ? 3.884 8.864 23.023 1.00 89.31 217 TRP A N 1
ATOM 1679 C CA . TRP A 1 217 ? 2.601 8.972 22.328 1.00 89.31 217 TRP A CA 1
ATOM 1680 C C . TRP A 1 217 ? 1.518 9.514 23.259 1.00 89.31 217 TRP A C 1
ATOM 1682 O O . TRP A 1 217 ? 0.802 10.437 22.882 1.00 89.31 217 TRP A O 1
ATOM 1692 N N . ASP A 1 218 ? 1.467 9.026 24.498 1.00 85.56 218 ASP A N 1
ATOM 1693 C CA . ASP A 1 218 ? 0.529 9.514 25.511 1.00 85.56 218 ASP A CA 1
ATOM 1694 C C . ASP A 1 218 ? 0.835 10.967 25.887 1.00 85.56 218 ASP A C 1
ATOM 1696 O O . ASP A 1 218 ? -0.066 11.804 25.931 1.00 85.56 218 ASP A O 1
ATOM 1700 N N . VAL A 1 219 ? 2.120 11.298 26.063 1.00 88.12 219 VAL A N 1
ATOM 1701 C CA . VAL A 1 219 ? 2.574 12.679 26.301 1.00 88.12 219 VAL A CA 1
ATOM 1702 C C . VAL A 1 219 ? 2.211 13.583 25.121 1.00 88.12 219 VAL A C 1
ATOM 1704 O O . VAL A 1 219 ? 1.727 14.695 25.325 1.00 88.12 219 VAL A O 1
ATOM 1707 N N . PHE A 1 220 ? 2.383 13.107 23.886 1.00 91.75 220 PHE A N 1
ATOM 1708 C CA . PHE A 1 220 ? 1.986 13.841 22.688 1.00 91.75 220 PHE A CA 1
ATOM 1709 C C . PHE A 1 220 ? 0.482 14.093 22.621 1.00 91.75 220 PHE A C 1
ATOM 1711 O O . PHE A 1 220 ? 0.079 15.230 22.384 1.00 91.75 220 PHE A O 1
ATOM 1718 N N . LEU A 1 221 ? -0.346 13.071 22.841 1.00 87.75 221 LEU A N 1
ATOM 1719 C CA . LEU A 1 221 ? -1.798 13.231 22.834 1.00 87.75 221 LEU A CA 1
ATOM 1720 C C . LEU A 1 221 ? -2.262 14.164 23.958 1.00 87.75 221 LEU A C 1
ATOM 1722 O O . LEU A 1 221 ? -3.152 14.981 23.731 1.00 87.75 221 LEU A O 1
ATOM 1726 N N . HIS A 1 222 ? -1.637 14.103 25.135 1.00 84.19 222 HIS A N 1
ATOM 1727 C CA . HIS A 1 222 ? -1.921 15.029 26.230 1.00 84.19 222 HIS A CA 1
ATOM 1728 C C . HIS A 1 222 ? -1.567 16.478 25.856 1.00 84.19 222 HIS A C 1
ATOM 1730 O O . HIS A 1 222 ? -2.396 17.375 26.006 1.00 84.19 222 HIS A O 1
ATOM 1736 N N . GLU A 1 223 ? -0.383 16.716 25.289 1.00 87.44 223 GLU A N 1
ATOM 1737 C CA . GLU A 1 223 ? 0.014 18.040 24.795 1.00 87.44 223 GLU A CA 1
ATOM 1738 C C . GLU A 1 223 ? -0.898 18.545 23.673 1.00 87.44 223 GLU A C 1
ATOM 1740 O O . GLU A 1 223 ? -1.239 19.726 23.641 1.00 87.44 223 GLU A O 1
ATOM 1745 N N . LEU A 1 224 ? -1.320 17.668 22.761 1.00 87.81 224 LEU A N 1
ATOM 1746 C CA . LEU A 1 224 ? -2.192 18.030 21.650 1.00 87.81 224 LEU A CA 1
ATOM 1747 C C . LEU A 1 224 ? -3.607 18.387 22.130 1.00 87.81 224 LEU A C 1
ATOM 1749 O O . LEU A 1 224 ? -4.162 19.394 21.693 1.00 87.81 224 LEU A O 1
ATOM 1753 N N . TRP A 1 225 ? -4.192 17.576 23.019 1.00 83.00 225 TRP A N 1
ATOM 1754 C CA . TRP A 1 225 ? -5.615 17.649 23.371 1.00 83.00 225 TRP A CA 1
ATOM 1755 C C . TRP A 1 225 ? -5.928 18.380 24.677 1.00 83.00 225 TRP A C 1
ATOM 1757 O O . TRP A 1 225 ? -6.990 19.006 24.787 1.00 83.00 225 TRP A O 1
ATOM 1767 N N . GLU A 1 226 ? -5.049 18.309 25.675 1.00 71.06 226 GLU A N 1
ATOM 1768 C CA . GLU A 1 226 ? -5.333 18.721 27.059 1.00 71.06 226 GLU A CA 1
ATOM 1769 C C . GLU A 1 226 ? -4.471 19.911 27.501 1.00 71.06 226 GLU A C 1
ATOM 1771 O O . GLU A 1 226 ? -5.007 20.868 28.054 1.00 71.06 226 GLU A O 1
ATOM 1776 N N . GLY A 1 227 ? -3.193 19.957 27.116 1.00 55.91 227 GLY A N 1
ATOM 1777 C CA . GLY A 1 227 ? -2.241 20.982 27.561 1.00 55.91 227 GLY A CA 1
ATOM 1778 C C . GLY A 1 227 ? -1.941 20.923 29.070 1.00 55.91 227 GLY A C 1
ATOM 1779 O O . GLY A 1 227 ? -2.586 20.202 29.823 1.00 55.91 227 GLY A O 1
ATOM 1780 N N . ALA A 1 228 ? -0.982 21.731 29.538 1.00 38.88 228 ALA A N 1
ATOM 1781 C CA . ALA A 1 228 ? -0.468 21.719 30.921 1.00 38.88 228 ALA A CA 1
ATOM 1782 C C . ALA A 1 228 ? -1.487 22.061 32.041 1.00 38.88 228 ALA A C 1
ATOM 1784 O O . ALA A 1 228 ? -1.141 22.038 33.222 1.00 38.88 228 ALA A O 1
ATOM 1785 N N . ALA A 1 229 ? -2.738 22.390 31.707 1.00 36.19 229 ALA A N 1
ATOM 1786 C CA . ALA A 1 229 ? -3.799 22.676 32.667 1.00 36.19 229 ALA A CA 1
ATOM 1787 C C . ALA A 1 229 ? -4.939 21.664 32.495 1.00 36.19 229 ALA A C 1
ATOM 1789 O O . ALA A 1 229 ? -5.651 21.689 31.494 1.00 36.19 229 ALA A O 1
ATOM 1790 N N . ARG A 1 230 ? -5.146 20.801 33.502 1.00 33.03 230 ARG A N 1
ATOM 1791 C CA . ARG A 1 230 ? -6.321 19.915 33.576 1.00 33.03 230 ARG A CA 1
ATOM 1792 C C . ARG A 1 230 ? -7.597 20.743 33.349 1.00 33.03 230 ARG A C 1
ATOM 1794 O O . ARG A 1 230 ? -7.798 21.713 34.087 1.00 33.03 230 ARG A O 1
ATOM 1801 N N . PRO A 1 231 ? -8.490 20.384 32.409 1.00 33.75 231 PRO A N 1
ATOM 1802 C CA . PRO A 1 231 ? -9.713 21.143 32.215 1.00 33.75 231 PRO A CA 1
ATOM 1803 C C . PRO A 1 231 ? -10.623 20.969 33.434 1.00 33.75 231 PRO A C 1
ATOM 1805 O O . PRO A 1 231 ? -11.176 19.897 33.681 1.00 33.75 231 PRO A O 1
ATOM 1808 N N . SER A 1 232 ? -10.805 22.038 34.206 1.00 33.34 232 SER A N 1
ATOM 1809 C CA . SER A 1 232 ? -11.941 22.142 35.111 1.00 33.34 232 SER A CA 1
ATOM 1810 C C . SER A 1 232 ? -13.186 22.501 34.297 1.00 33.34 232 SER A C 1
ATOM 1812 O O . SER A 1 232 ? -13.186 23.525 33.618 1.00 33.34 232 SER A O 1
ATOM 1814 N N . ARG A 1 233 ? -14.250 21.710 34.469 1.00 33.19 233 ARG A N 1
ATOM 1815 C CA . ARG A 1 233 ? -15.638 21.927 34.015 1.00 33.19 233 ARG A CA 1
ATOM 1816 C C . ARG A 1 233 ? -15.917 21.760 32.514 1.00 33.19 233 ARG A C 1
ATOM 1818 O O . ARG A 1 233 ? -15.389 22.448 31.652 1.00 33.19 233 ARG A O 1
ATOM 1825 N N . THR A 1 234 ? -16.860 20.857 32.264 1.00 35.94 234 THR A N 1
ATOM 1826 C CA . THR A 1 234 ? -17.556 20.543 31.015 1.00 35.94 234 THR A CA 1
ATOM 1827 C C . THR A 1 234 ? -18.068 21.813 30.326 1.00 35.94 234 THR A C 1
ATOM 1829 O O . THR A 1 234 ? -19.052 22.409 30.765 1.00 35.94 234 THR A O 1
ATOM 1832 N N . VAL A 1 235 ? -17.416 22.238 29.242 1.00 38.94 235 VAL A N 1
ATOM 1833 C CA . VAL A 1 235 ? -17.971 23.240 28.322 1.00 38.94 235 VAL A CA 1
ATOM 1834 C C . VAL A 1 235 ? -18.925 22.502 27.385 1.00 38.94 235 VAL A C 1
ATOM 1836 O O . VAL A 1 235 ? -18.499 21.844 26.441 1.00 38.94 235 VAL A O 1
ATOM 1839 N N . VAL A 1 236 ? -20.226 22.566 27.667 1.00 37.72 236 VAL A N 1
ATOM 1840 C CA . VAL A 1 236 ? -21.257 22.069 26.746 1.00 37.72 236 VAL A CA 1
ATOM 1841 C C . VAL A 1 236 ? -21.516 23.168 25.719 1.00 37.72 236 VAL A C 1
ATOM 1843 O O . VAL A 1 236 ? -22.210 24.135 26.021 1.00 37.72 236 VAL A O 1
ATOM 1846 N N . ALA A 1 237 ? -20.953 23.044 24.518 1.00 37.69 237 ALA A N 1
ATOM 1847 C CA . ALA A 1 237 ? -21.339 23.906 23.407 1.00 37.69 237 ALA A CA 1
ATOM 1848 C C . ALA A 1 237 ? -22.690 23.417 22.857 1.00 37.69 237 ALA A C 1
ATOM 1850 O O . ALA A 1 237 ? -22.804 22.290 22.374 1.00 37.69 237 ALA A O 1
ATOM 1851 N N . GLN A 1 238 ? -23.742 24.237 22.933 1.00 37.94 238 GLN A N 1
ATOM 1852 C CA . GLN A 1 238 ? -24.949 23.967 22.151 1.00 37.94 238 GLN A CA 1
ATOM 1853 C C . GLN A 1 238 ? -24.656 24.287 20.681 1.00 37.94 238 GLN A C 1
ATOM 1855 O O . GLN A 1 238 ? -23.960 25.251 20.377 1.00 37.94 238 GLN A O 1
ATOM 1860 N N . VAL A 1 239 ? -25.205 23.522 19.732 1.00 43.50 239 VAL A N 1
ATOM 1861 C CA . VAL A 1 239 ? -24.982 23.755 18.286 1.00 43.50 239 VAL A CA 1
ATOM 1862 C C . VAL A 1 239 ? -25.520 25.108 17.787 1.00 43.50 239 VAL A C 1
ATOM 1864 O O . VAL A 1 239 ? -25.246 25.513 16.663 1.00 43.50 239 VAL A O 1
ATOM 1867 N N . SER A 1 240 ? -26.231 25.865 18.625 1.00 40.12 240 SER A N 1
ATOM 1868 C CA . SER A 1 240 ? -26.512 27.290 18.404 1.00 40.12 240 SER A CA 1
ATOM 1869 C C . SER A 1 240 ? -25.305 28.216 18.624 1.00 40.12 240 SER A C 1
ATOM 1871 O O . SER A 1 240 ? -25.226 29.229 17.937 1.00 40.12 240 SER A O 1
ATOM 1873 N N . ASP A 1 241 ? -24.366 27.864 19.507 1.00 43.12 241 ASP A N 1
ATOM 1874 C CA . ASP A 1 241 ? -23.119 28.612 19.753 1.00 43.12 241 ASP A CA 1
ATOM 1875 C C . ASP A 1 241 ? -22.004 28.200 18.774 1.00 43.12 241 ASP A C 1
ATOM 1877 O O . ASP A 1 241 ? -21.097 28.976 18.474 1.00 43.12 241 ASP A O 1
ATOM 1881 N N . VAL A 1 242 ? -22.126 27.005 18.181 1.00 45.12 242 VAL A N 1
ATOM 1882 C CA . VAL A 1 242 ? -21.337 26.520 17.034 1.00 45.12 242 VAL A CA 1
ATOM 1883 C C . VAL A 1 242 ? -21.914 27.096 15.729 1.00 45.12 242 VAL A C 1
ATOM 1885 O O . VAL A 1 242 ? -22.322 26.394 14.803 1.00 45.12 242 VAL A O 1
ATOM 1888 N N . ALA A 1 243 ? -22.021 28.419 15.660 1.00 40.75 243 ALA A N 1
ATOM 1889 C CA . ALA A 1 243 ? -22.454 29.123 14.463 1.00 40.75 243 ALA A CA 1
ATOM 1890 C C . ALA A 1 243 ? -21.389 28.971 13.359 1.00 40.75 243 ALA A C 1
ATOM 1892 O O . ALA A 1 243 ? -20.318 29.559 13.495 1.00 40.75 243 ALA A O 1
ATOM 1893 N N . LYS A 1 244 ? -21.687 28.186 12.300 1.00 44.19 244 LYS A N 1
ATOM 1894 C CA . LYS A 1 244 ? -21.105 28.178 10.921 1.00 44.19 244 LYS A CA 1
ATOM 1895 C C . LYS A 1 244 ? -21.046 26.771 10.279 1.00 44.19 244 LYS A C 1
ATOM 1897 O O . LYS A 1 244 ? -20.088 26.469 9.573 1.00 44.19 244 LYS A O 1
ATOM 1902 N N . SER A 1 245 ? -22.046 25.895 10.439 1.00 48.22 245 SER A N 1
ATOM 1903 C CA . SER A 1 245 ? -22.104 24.704 9.571 1.00 48.22 245 SER A CA 1
ATOM 1904 C C . SER A 1 245 ? -22.387 25.143 8.127 1.00 48.22 245 SER A C 1
ATOM 1906 O O . SER A 1 245 ? -23.536 25.390 7.754 1.00 48.22 245 SER A O 1
ATOM 1908 N N . GLN A 1 246 ? -21.352 25.285 7.301 1.00 53.31 246 GLN A N 1
ATOM 1909 C CA . GLN A 1 246 ? -21.529 25.429 5.860 1.00 53.31 246 GLN A CA 1
ATOM 1910 C C . GLN A 1 246 ? -21.768 24.030 5.282 1.00 53.31 246 GLN A C 1
ATOM 1912 O O . GLN A 1 246 ? -20.848 23.224 5.193 1.00 53.31 246 GLN A O 1
ATOM 1917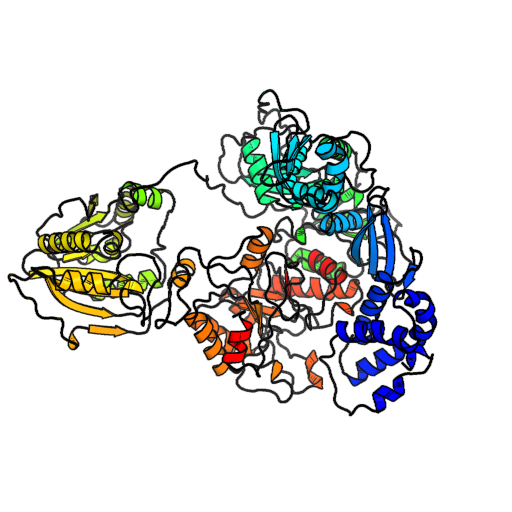 N N . GLN A 1 247 ? -23.023 23.735 4.923 1.00 57.28 247 GLN A N 1
ATOM 1918 C CA . GLN A 1 247 ? -23.408 22.555 4.128 1.00 57.28 247 GLN A CA 1
ATOM 1919 C C . GLN A 1 247 ? -22.934 21.196 4.692 1.00 57.28 247 GLN A C 1
ATOM 1921 O O . GLN A 1 247 ? -22.518 20.319 3.942 1.00 57.28 247 GLN A O 1
ATOM 1926 N N . GLY A 1 248 ? -23.001 21.019 6.016 1.00 67.44 248 GLY A N 1
ATOM 1927 C CA . GLY A 1 248 ? -22.680 19.748 6.679 1.00 67.44 248 GLY A CA 1
ATOM 1928 C C . GLY A 1 248 ? -21.239 19.617 7.175 1.00 67.44 248 GLY A C 1
ATOM 1929 O O . GLY A 1 248 ? -20.950 18.640 7.851 1.00 67.44 248 GLY A O 1
ATOM 1930 N N . TRP A 1 249 ? -20.352 20.588 6.923 1.00 76.75 249 TRP A N 1
ATOM 1931 C CA . TRP A 1 249 ? -19.006 20.607 7.511 1.00 76.75 249 TRP A CA 1
ATOM 1932 C C . TRP A 1 249 ? -18.955 21.344 8.851 1.00 76.75 249 TRP A C 1
ATOM 1934 O O . TRP A 1 249 ? -19.539 22.417 9.015 1.00 76.75 249 TRP A O 1
ATOM 1944 N N . LEU A 1 250 ? -18.183 20.788 9.777 1.00 80.50 250 LEU A N 1
ATOM 1945 C CA . LEU A 1 250 ? -17.770 21.388 11.034 1.00 80.50 250 LEU A CA 1
ATOM 1946 C C . LEU A 1 250 ? -16.259 21.227 11.177 1.00 80.50 250 LEU A C 1
ATOM 1948 O O . LEU A 1 250 ? -15.720 20.150 10.949 1.00 80.50 250 LEU A O 1
ATOM 1952 N N . THR A 1 251 ? -15.576 22.290 11.575 1.00 82.38 251 THR A N 1
ATOM 1953 C CA . THR A 1 251 ? -14.120 22.304 11.699 1.00 82.38 251 THR A CA 1
ATOM 1954 C C . THR A 1 251 ? -13.738 22.489 13.161 1.00 82.38 251 THR A C 1
ATOM 1956 O O . THR A 1 251 ? -14.287 23.363 13.832 1.00 82.38 251 THR A O 1
ATOM 1959 N N . VAL A 1 252 ? -12.798 21.681 13.652 1.00 85.12 252 VAL A N 1
ATOM 1960 C CA . VAL A 1 252 ? -12.270 21.770 15.018 1.00 85.12 252 VAL A CA 1
ATOM 1961 C C . VAL A 1 252 ? -10.757 21.908 14.964 1.00 85.12 252 VAL A C 1
ATOM 1963 O O . VAL A 1 252 ? -10.082 21.126 14.303 1.00 85.12 252 VAL A O 1
ATOM 1966 N N . GLU A 1 253 ? -10.225 22.907 15.661 1.00 88.06 253 GLU A N 1
ATOM 1967 C CA . GLU A 1 253 ? -8.786 23.108 15.830 1.00 88.06 253 GLU A CA 1
ATOM 1968 C C . GLU A 1 253 ? -8.312 22.376 17.087 1.00 88.06 253 GLU A C 1
ATOM 1970 O O . GLU A 1 253 ? -8.836 22.613 18.175 1.00 88.06 253 GLU A O 1
ATOM 1975 N N . ALA A 1 254 ? -7.313 21.502 16.942 1.00 88.38 254 ALA A N 1
ATOM 1976 C CA . ALA A 1 254 ? -6.779 20.692 18.036 1.00 88.38 254 ALA A CA 1
ATOM 1977 C C . ALA A 1 254 ? -6.290 21.553 19.208 1.00 88.38 254 ALA A C 1
ATOM 1979 O O . ALA A 1 254 ? -6.516 21.228 20.374 1.00 88.38 254 ALA A O 1
ATOM 1980 N N . SER A 1 255 ? -5.668 22.693 18.897 1.00 85.81 255 SER A N 1
ATOM 1981 C CA . SER A 1 255 ? -5.137 23.604 19.910 1.00 85.81 255 SER A CA 1
ATOM 1982 C C . SER A 1 255 ? -6.204 24.427 20.653 1.00 85.81 255 SER A C 1
ATOM 1984 O O . SER A 1 255 ? -5.895 24.984 21.708 1.00 85.81 255 SER A O 1
ATOM 1986 N N . ALA A 1 256 ? -7.468 24.434 20.209 1.00 83.06 256 ALA A N 1
ATOM 1987 C CA . ALA A 1 256 ? -8.582 25.151 20.843 1.00 83.06 256 ALA A CA 1
ATOM 1988 C C . ALA A 1 256 ? -9.379 24.268 21.838 1.00 83.06 256 ALA A C 1
ATOM 1990 O O . ALA A 1 256 ? -9.256 23.040 21.803 1.00 83.06 256 ALA A O 1
ATOM 1991 N N . PRO A 1 257 ? -10.196 24.845 22.749 1.00 74.44 257 PRO A N 1
ATOM 1992 C CA . PRO A 1 257 ? -11.099 24.066 23.600 1.00 74.44 257 PRO A CA 1
ATOM 1993 C C . PRO A 1 257 ? -12.038 23.181 22.771 1.00 74.44 257 PRO A C 1
ATOM 1995 O O . PRO A 1 257 ? -12.720 23.662 21.867 1.00 74.44 257 PRO A O 1
ATOM 1998 N N . PHE A 1 258 ? -12.070 21.883 23.083 1.00 70.44 258 PHE A N 1
ATOM 1999 C CA . PHE A 1 258 ? -12.792 20.894 22.285 1.00 70.44 258 PHE A CA 1
ATOM 2000 C C . PHE A 1 258 ? -14.282 20.839 22.686 1.00 70.44 258 PHE A C 1
ATOM 2002 O O . PHE A 1 258 ? -14.563 20.637 23.870 1.00 70.44 258 PHE A O 1
ATOM 2009 N N . PRO A 1 259 ? -15.237 21.017 21.753 1.00 67.88 259 PRO A N 1
ATOM 2010 C CA . PRO A 1 259 ? -16.659 21.093 22.088 1.00 67.88 259 PRO A CA 1
ATOM 2011 C C . PRO A 1 259 ? -17.342 19.715 22.136 1.00 67.88 259 PRO A C 1
ATOM 2013 O O . PRO A 1 259 ? -16.969 18.798 21.403 1.00 67.88 259 PRO A O 1
ATOM 2016 N N . ASP A 1 260 ? -18.409 19.599 22.931 1.00 68.94 260 ASP A N 1
ATOM 2017 C CA . ASP A 1 260 ? -19.471 18.614 22.676 1.00 68.94 260 ASP A CA 1
ATOM 2018 C C . ASP A 1 260 ? -20.311 19.062 21.468 1.00 68.94 260 ASP A C 1
ATOM 2020 O O . ASP A 1 260 ? -20.541 20.257 21.278 1.00 68.94 260 ASP A O 1
ATOM 2024 N N . ILE A 1 261 ? -20.795 18.120 20.655 1.00 70.50 261 ILE A N 1
ATOM 2025 C CA . ILE A 1 261 ? -21.527 18.417 19.413 1.00 70.50 261 ILE A CA 1
ATOM 2026 C C . ILE A 1 261 ? -22.913 17.760 19.448 1.00 70.50 261 ILE A C 1
ATOM 2028 O O . ILE A 1 261 ? -23.046 16.586 19.770 1.00 70.50 261 ILE A O 1
ATOM 2032 N N . VAL A 1 262 ? -23.959 18.497 19.073 1.00 69.00 262 VAL A N 1
ATOM 2033 C CA . VAL A 1 262 ? -25.350 18.011 18.940 1.00 69.00 262 VAL A CA 1
ATOM 2034 C C . VAL A 1 262 ? -25.827 18.251 17.498 1.00 69.00 262 VAL A C 1
ATOM 2036 O O . VAL A 1 262 ? -26.388 19.314 17.212 1.00 69.00 262 VAL A O 1
ATOM 2039 N N . PRO A 1 263 ? -25.544 17.337 16.550 1.00 65.19 263 PRO A N 1
ATOM 2040 C CA . PRO A 1 263 ? -25.866 17.562 15.144 1.00 65.19 263 PRO A CA 1
ATOM 2041 C C . PRO A 1 263 ? -27.371 17.794 14.942 1.00 65.19 263 PRO A C 1
ATOM 2043 O O . PRO A 1 263 ? -28.200 17.054 15.459 1.00 65.19 263 PRO A O 1
ATOM 2046 N N . LYS A 1 264 ? -27.728 18.833 14.173 1.00 59.81 264 LYS A N 1
ATOM 2047 C CA . LYS A 1 264 ? -29.129 19.139 13.809 1.00 59.81 264 LYS A CA 1
ATOM 2048 C C . LYS A 1 264 ? -29.617 18.376 12.572 1.00 59.81 264 LYS A C 1
ATOM 2050 O O . LYS A 1 264 ? -30.814 18.343 12.314 1.00 59.81 264 LYS A O 1
ATOM 2055 N N . SER A 1 265 ? -28.692 17.824 11.793 1.00 61.31 265 SER A N 1
ATOM 2056 C CA . SER A 1 265 ? -28.948 17.053 10.578 1.00 61.31 265 SER A CA 1
ATOM 2057 C C . SER A 1 265 ? -27.733 16.190 10.259 1.00 61.31 265 SER A C 1
ATOM 2059 O O . SER A 1 265 ? -26.601 16.634 10.470 1.00 61.31 265 SER A O 1
ATOM 2061 N N . THR A 1 266 ? -27.953 15.012 9.691 1.00 66.38 266 THR A N 1
ATOM 2062 C CA . THR A 1 266 ? -26.905 14.151 9.131 1.00 66.38 266 THR A CA 1
ATOM 2063 C C . THR A 1 266 ? -26.961 14.141 7.598 1.00 66.38 266 THR A C 1
ATOM 2065 O O . THR A 1 266 ? -28.042 14.316 7.033 1.00 66.38 266 THR A O 1
ATOM 2068 N N . PRO A 1 267 ? -25.829 13.924 6.901 1.00 69.69 267 PRO A N 1
ATOM 2069 C CA . PRO A 1 267 ? -24.502 13.660 7.455 1.00 69.69 267 PRO A CA 1
ATOM 2070 C C . PRO A 1 267 ? -23.800 14.918 8.000 1.00 69.69 267 PRO A C 1
ATOM 2072 O O . PRO A 1 267 ? -23.943 16.008 7.450 1.00 69.69 267 PRO A O 1
ATOM 2075 N N . LEU A 1 268 ? -23.026 14.748 9.077 1.00 77.00 268 LEU A N 1
ATOM 2076 C CA . LEU A 1 268 ? -22.094 15.753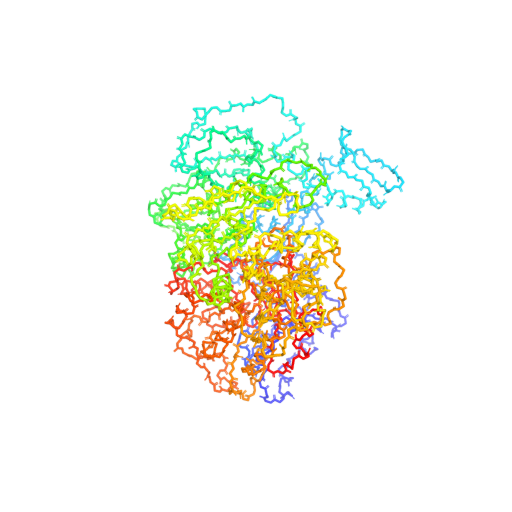 9.602 1.00 77.00 268 LEU A CA 1
ATOM 2077 C C . LEU A 1 268 ? -20.659 15.326 9.274 1.00 77.00 268 LEU A C 1
ATOM 2079 O O . LEU A 1 268 ? -20.257 14.210 9.593 1.00 77.00 268 LEU A O 1
ATOM 2083 N N . TYR A 1 269 ? -19.876 16.228 8.694 1.00 80.25 269 TYR A N 1
ATOM 2084 C CA . TYR A 1 269 ? -18.464 16.039 8.384 1.00 80.25 269 TYR A CA 1
ATOM 2085 C C . TYR A 1 269 ? -17.616 16.881 9.320 1.00 80.25 269 TYR A C 1
ATOM 2087 O O . TYR A 1 269 ? -17.676 18.107 9.292 1.00 80.25 269 TYR A O 1
ATOM 2095 N N . LEU A 1 270 ? -16.825 16.224 10.155 1.00 83.06 270 LEU A N 1
ATOM 2096 C CA . LEU A 1 270 ? -15.963 16.877 11.119 1.00 83.06 270 LEU A CA 1
ATOM 2097 C C . LEU A 1 270 ? -14.523 16.880 10.613 1.00 83.06 270 LEU A C 1
ATOM 2099 O O . LEU A 1 270 ? -13.896 15.827 10.538 1.00 83.06 270 LEU A O 1
ATOM 2103 N N . GLN A 1 271 ? -13.996 18.055 10.295 1.00 87.31 271 GLN A N 1
ATOM 2104 C CA . GLN A 1 271 ? -12.607 18.262 9.908 1.00 87.31 271 GLN A CA 1
ATOM 2105 C C . GLN A 1 271 ? -11.752 18.620 11.126 1.00 87.31 271 GLN A C 1
ATOM 2107 O O . GLN A 1 271 ? -12.093 19.532 11.881 1.00 87.31 271 GLN A O 1
ATOM 2112 N N . LEU A 1 272 ? -10.603 17.963 11.260 1.00 88.44 272 LEU A N 1
ATOM 2113 C CA . LEU A 1 272 ? -9.571 18.322 12.226 1.00 88.44 272 LEU A CA 1
ATOM 2114 C C . LEU A 1 272 ? -8.542 19.265 11.593 1.00 88.44 272 LEU A C 1
ATOM 2116 O O . LEU A 1 272 ? -7.936 18.940 10.565 1.00 88.44 272 LEU A O 1
ATOM 2120 N N . LEU A 1 273 ? -8.316 20.407 12.242 1.00 89.81 273 LEU A N 1
ATOM 2121 C CA . LEU A 1 273 ? -7.172 21.281 12.002 1.00 89.81 273 LEU A CA 1
ATOM 2122 C C . LEU A 1 273 ? -6.124 21.100 13.100 1.00 89.81 273 LEU A C 1
ATOM 2124 O O . LEU A 1 273 ? -6.464 20.915 14.268 1.00 89.81 273 LEU A O 1
ATOM 2128 N N . ILE A 1 274 ? -4.855 21.196 12.718 1.00 91.44 274 ILE A N 1
ATOM 2129 C CA . ILE A 1 274 ? -3.719 21.255 13.637 1.00 91.44 274 ILE A CA 1
ATOM 2130 C C . ILE A 1 274 ? -2.866 22.444 13.210 1.00 91.44 274 ILE A C 1
ATOM 2132 O O . ILE A 1 274 ? -2.343 22.463 12.094 1.00 91.44 274 ILE A O 1
ATOM 2136 N N . GLY A 1 275 ? -2.769 23.467 14.060 1.00 89.38 275 GLY A N 1
ATOM 2137 C CA . GLY A 1 275 ? -2.043 24.693 13.712 1.00 89.38 275 GLY A CA 1
ATOM 2138 C C . GLY A 1 275 ? -2.661 25.442 12.525 1.00 89.38 275 GLY A C 1
ATOM 2139 O O . GLY A 1 275 ? -1.961 26.107 11.761 1.00 89.38 275 GLY A O 1
ATOM 2140 N N . GLY A 1 276 ? -3.975 25.301 12.326 1.00 86.56 276 GLY A N 1
ATOM 2141 C CA . GLY A 1 276 ? -4.711 25.844 11.188 1.00 86.56 276 GLY A CA 1
ATOM 2142 C C . GLY A 1 276 ? -4.592 25.042 9.886 1.00 86.56 276 GLY A C 1
ATOM 2143 O O . GLY A 1 276 ? -5.150 25.476 8.877 1.00 86.56 276 GLY A O 1
ATOM 2144 N N . ALA A 1 277 ? -3.893 23.900 9.873 1.00 87.50 277 ALA A N 1
ATOM 2145 C CA . ALA A 1 277 ? -3.779 23.034 8.700 1.00 87.50 277 ALA A CA 1
ATOM 2146 C C . ALA A 1 277 ? -4.754 21.849 8.770 1.00 87.50 277 ALA A C 1
ATOM 2148 O O . ALA A 1 277 ? -4.787 21.117 9.760 1.00 87.50 277 ALA A O 1
ATOM 2149 N N . GLY A 1 278 ? -5.519 21.632 7.696 1.00 86.12 278 GLY A N 1
ATOM 2150 C CA . GLY A 1 278 ? -6.422 20.486 7.576 1.00 86.12 278 GLY A CA 1
ATOM 2151 C C . GLY A 1 278 ? -5.656 19.168 7.569 1.00 86.12 278 GLY A C 1
ATOM 2152 O O . GLY A 1 278 ? -4.769 18.978 6.743 1.00 86.12 278 GLY A O 1
ATOM 2153 N N . THR A 1 279 ? -5.997 18.268 8.491 1.00 85.44 279 THR A N 1
ATOM 2154 C CA . THR A 1 279 ? -5.298 16.985 8.669 1.00 85.44 279 THR A CA 1
ATOM 2155 C C . THR A 1 279 ? -6.143 15.819 8.172 1.00 85.44 279 THR A C 1
ATOM 2157 O O . THR A 1 279 ? -5.722 15.051 7.306 1.00 85.44 279 THR A O 1
ATOM 2160 N N . SER A 1 280 ? -7.355 15.704 8.706 1.00 84.25 280 SER A N 1
ATOM 2161 C CA . SER A 1 280 ? -8.271 14.599 8.449 1.00 84.25 280 SER A CA 1
ATOM 2162 C C . SER A 1 280 ? -9.719 15.053 8.590 1.00 84.25 280 SER A C 1
ATOM 2164 O O . SER A 1 280 ? -9.999 16.157 9.071 1.00 84.25 280 SER A O 1
ATOM 2166 N N . ALA A 1 281 ? -10.646 14.211 8.140 1.00 84.44 281 ALA A N 1
ATOM 2167 C CA . ALA A 1 281 ? -12.067 14.411 8.339 1.00 84.44 281 ALA A CA 1
ATOM 2168 C C . ALA A 1 281 ? -12.774 13.086 8.625 1.00 84.44 281 ALA A C 1
ATOM 2170 O O . ALA A 1 281 ? -12.442 12.060 8.033 1.00 84.44 281 ALA A O 1
ATOM 2171 N N . VAL A 1 282 ? -13.778 13.131 9.496 1.00 79.75 282 VAL A N 1
ATOM 2172 C CA . VAL A 1 282 ? -14.636 11.989 9.834 1.00 79.75 282 VAL A CA 1
ATOM 2173 C C . VAL A 1 282 ? -16.092 12.322 9.537 1.00 79.75 282 VAL A C 1
ATOM 2175 O O . VAL A 1 282 ? -16.507 13.476 9.654 1.00 79.75 282 VAL A O 1
ATOM 2178 N N . SER A 1 283 ? -16.867 11.327 9.113 1.00 77.62 283 SER A N 1
ATOM 2179 C CA . SER A 1 283 ? -18.274 11.493 8.750 1.00 77.62 283 SER A CA 1
ATOM 2180 C C . SER A 1 283 ? -19.193 10.776 9.735 1.00 77.62 283 SER A C 1
ATOM 2182 O O . SER A 1 283 ? -18.939 9.647 10.145 1.00 77.62 283 SER A O 1
ATOM 2184 N N . PHE A 1 284 ? -20.291 11.435 10.099 1.00 72.75 284 PHE A N 1
ATOM 2185 C CA . PHE A 1 284 ? -21.345 10.892 10.949 1.00 72.75 284 PHE A CA 1
ATOM 2186 C C . PHE A 1 284 ? -22.640 10.845 10.142 1.00 72.75 284 PHE A C 1
ATOM 2188 O O . PHE A 1 284 ? -23.183 11.888 9.779 1.00 72.75 284 PHE A O 1
ATOM 2195 N N . THR A 1 285 ? -23.112 9.641 9.823 1.00 65.56 285 THR A N 1
ATOM 2196 C CA . THR A 1 285 ? -24.202 9.408 8.855 1.00 65.56 285 THR A CA 1
ATOM 2197 C C . THR A 1 285 ? -25.518 8.941 9.481 1.00 65.56 285 THR A C 1
ATOM 2199 O O . THR A 1 285 ? -26.511 8.834 8.769 1.00 65.56 285 THR A O 1
ATOM 2202 N N . ARG A 1 286 ? -25.548 8.681 10.794 1.00 64.50 286 ARG A N 1
ATOM 2203 C CA . ARG A 1 286 ? -26.759 8.334 11.557 1.00 64.50 286 ARG A CA 1
ATOM 2204 C C . ARG A 1 286 ? -27.141 9.474 12.493 1.00 64.50 286 ARG A C 1
ATOM 2206 O O . ARG A 1 286 ? -26.261 10.222 12.915 1.00 64.50 286 ARG A O 1
ATOM 2213 N N . ASP A 1 287 ? -28.421 9.558 12.850 1.00 60.22 287 ASP A N 1
ATOM 2214 C CA . ASP A 1 287 ? -28.922 10.504 13.848 1.00 60.22 287 ASP A CA 1
ATOM 2215 C C . ASP A 1 287 ? -28.265 10.231 15.205 1.00 60.22 287 ASP A C 1
ATOM 2217 O O . ASP A 1 287 ? -28.631 9.312 15.935 1.00 60.22 287 ASP A O 1
ATOM 2221 N N . ILE A 1 288 ? -27.247 11.024 15.532 1.00 60.38 288 ILE A N 1
ATOM 2222 C CA . ILE A 1 288 ? -26.572 10.984 16.825 1.00 60.38 288 ILE A CA 1
ATOM 2223 C C . ILE A 1 288 ? -27.073 12.176 17.632 1.00 60.38 288 ILE A C 1
ATOM 2225 O O . ILE A 1 288 ? -26.847 13.326 17.267 1.00 60.38 288 ILE A O 1
ATOM 2229 N N . HIS A 1 289 ? -27.736 11.912 18.757 1.00 61.62 289 HIS A N 1
ATOM 2230 C CA . HIS A 1 289 ? -28.302 12.971 19.597 1.00 61.62 289 HIS A CA 1
ATOM 2231 C C . HIS A 1 289 ? -27.234 13.824 20.302 1.00 61.62 289 HIS A C 1
ATOM 2233 O O . HIS A 1 289 ? -27.511 14.967 20.659 1.00 61.62 289 HIS A O 1
ATOM 2239 N N . ARG A 1 290 ? -26.019 13.292 20.512 1.00 71.56 290 ARG A N 1
ATOM 2240 C CA . ARG A 1 290 ? -24.861 14.018 21.058 1.00 71.56 290 ARG A CA 1
ATOM 2241 C C . ARG A 1 290 ? -23.560 13.251 20.812 1.00 71.56 290 ARG A C 1
ATOM 2243 O O . ARG A 1 290 ? -23.480 12.063 21.098 1.00 71.56 290 ARG A O 1
ATOM 2250 N N . LEU A 1 291 ? -22.528 13.951 20.363 1.00 70.94 291 LEU A N 1
ATOM 2251 C CA . LEU A 1 291 ? -21.144 13.495 20.304 1.00 70.94 291 LEU A CA 1
ATOM 2252 C C . LEU A 1 291 ? -20.363 14.192 21.421 1.00 70.94 291 LEU A C 1
ATOM 2254 O O . LEU A 1 291 ? -20.230 15.416 21.420 1.00 70.94 291 LEU A O 1
ATOM 2258 N N . GLY A 1 292 ? -19.876 13.422 22.392 1.00 72.19 292 GLY A N 1
ATOM 2259 C CA . GLY A 1 292 ? -19.021 13.954 23.452 1.00 72.19 292 GLY A CA 1
ATOM 2260 C C . GLY A 1 292 ? -17.617 14.278 22.936 1.00 72.19 292 GLY A C 1
ATOM 2261 O O . GLY A 1 292 ? -17.084 13.534 22.110 1.00 72.19 292 GLY A O 1
ATOM 2262 N N . ALA A 1 293 ? -16.996 15.338 23.457 1.00 74.44 293 ALA A N 1
ATOM 2263 C CA . ALA A 1 293 ? -15.643 15.769 23.090 1.00 74.44 293 ALA A CA 1
ATOM 2264 C C . ALA A 1 293 ? -14.605 14.629 23.159 1.00 74.44 293 ALA A C 1
ATOM 2266 O O . ALA A 1 293 ? -13.740 14.512 22.295 1.00 74.44 293 ALA A O 1
ATOM 2267 N N . GLU A 1 294 ? -14.711 13.747 24.156 1.00 72.50 294 GLU A N 1
ATOM 2268 C CA . GLU A 1 294 ? -13.823 12.591 24.320 1.00 72.50 294 GLU A CA 1
ATOM 2269 C C . GLU A 1 294 ? -13.984 11.548 23.203 1.00 72.50 294 GLU A C 1
ATOM 2271 O O . GLU A 1 294 ? -12.992 11.127 22.609 1.00 72.50 294 GLU A O 1
ATOM 2276 N N . SER A 1 295 ? -15.225 11.196 22.855 1.00 72.88 295 SER A N 1
ATOM 2277 C CA . SER A 1 295 ? -15.526 10.262 21.759 1.00 72.88 295 SER A CA 1
ATOM 2278 C C . SER A 1 295 ? -15.041 10.803 20.412 1.00 72.88 295 SER A C 1
ATOM 2280 O O . SER A 1 295 ? -14.464 10.073 19.601 1.00 72.88 295 SER A O 1
ATOM 2282 N N . ILE A 1 296 ? -15.186 12.113 20.199 1.00 77.19 296 ILE A N 1
ATOM 2283 C CA . ILE A 1 296 ? -14.689 12.773 18.993 1.00 77.19 296 ILE A CA 1
ATOM 2284 C C . ILE A 1 296 ? -13.160 12.723 18.935 1.00 77.19 296 ILE A C 1
ATOM 2286 O O . ILE A 1 296 ? -12.609 12.339 17.904 1.00 77.19 296 ILE A O 1
ATOM 2290 N N . ARG A 1 297 ? -12.464 13.071 20.027 1.00 81.19 297 ARG A N 1
ATOM 2291 C CA . ARG A 1 297 ? -10.995 12.995 20.087 1.00 81.19 297 ARG A CA 1
ATOM 2292 C C . ARG A 1 297 ? -10.491 11.583 19.834 1.00 81.19 297 ARG A C 1
ATOM 2294 O O . ARG A 1 297 ? -9.565 11.421 19.044 1.00 81.19 297 ARG A O 1
ATOM 2301 N N . LYS A 1 298 ? -11.115 10.574 20.452 1.00 79.25 298 LYS A N 1
ATOM 2302 C CA . LYS A 1 298 ? -10.801 9.161 20.205 1.00 79.25 298 LYS A CA 1
ATOM 2303 C C . LYS A 1 298 ? -10.955 8.820 18.723 1.00 79.25 298 LYS A C 1
ATOM 2305 O O . LYS A 1 298 ? -10.004 8.354 18.112 1.00 79.25 298 LYS A O 1
ATOM 2310 N N . THR A 1 299 ? -12.106 9.136 18.131 1.00 78.50 299 THR A N 1
ATOM 2311 C CA . THR A 1 299 ? -12.391 8.855 16.714 1.00 78.50 299 THR A CA 1
ATOM 2312 C C . THR A 1 299 ? -11.380 9.536 15.791 1.00 78.50 299 THR A C 1
ATOM 2314 O O . THR A 1 299 ? -10.803 8.897 14.921 1.00 78.50 299 THR A O 1
ATOM 2317 N N . LEU A 1 300 ? -11.099 10.823 16.001 1.00 82.50 300 LEU A N 1
ATOM 2318 C CA . LEU A 1 300 ? -10.110 11.553 15.206 1.00 82.50 300 LEU A CA 1
ATOM 2319 C C . LEU A 1 300 ? -8.691 11.007 15.389 1.00 82.50 300 LEU A C 1
ATOM 2321 O O . LEU A 1 300 ? -7.913 11.021 14.436 1.00 82.50 300 LEU A O 1
ATOM 2325 N N . THR A 1 301 ? -8.354 10.529 16.587 1.00 83.94 301 THR A N 1
ATOM 2326 C CA . THR A 1 301 ? -7.055 9.914 16.883 1.00 83.94 301 THR A CA 1
ATOM 2327 C C . THR A 1 301 ? -6.915 8.572 16.176 1.00 83.94 301 THR A C 1
ATOM 2329 O O . THR A 1 301 ? -5.900 8.345 15.523 1.00 83.94 301 THR A O 1
ATOM 2332 N N . ASP A 1 302 ? -7.950 7.735 16.224 1.00 76.94 302 ASP A N 1
ATOM 2333 C CA . ASP A 1 302 ? -7.986 6.433 15.555 1.00 76.94 302 ASP A CA 1
ATOM 2334 C C . ASP A 1 302 ? -7.912 6.583 14.024 1.00 76.94 302 ASP A C 1
ATOM 2336 O O . ASP A 1 302 ? -7.179 5.847 13.365 1.00 76.94 302 ASP A O 1
ATOM 2340 N N . GLU A 1 303 ? -8.619 7.565 13.456 1.00 79.19 303 GLU A N 1
ATOM 2341 C CA . GLU A 1 303 ? -8.680 7.788 12.003 1.00 79.19 303 GLU A CA 1
ATOM 2342 C C . GLU A 1 303 ? -7.445 8.510 11.439 1.00 79.19 303 GLU A C 1
ATOM 2344 O O . GLU A 1 303 ? -7.045 8.278 10.299 1.00 79.19 303 GLU A O 1
ATOM 2349 N N . SER A 1 304 ? -6.817 9.392 12.222 1.00 84.00 304 SER A N 1
ATOM 2350 C CA . SER A 1 304 ? -5.632 10.142 11.775 1.00 84.00 304 SER A CA 1
ATOM 2351 C C . SER A 1 304 ? -4.327 9.410 12.092 1.00 84.00 304 SER A C 1
ATOM 2353 O O . SER A 1 304 ? -3.331 9.572 11.383 1.00 84.00 304 SER A O 1
ATOM 2355 N N . GLY A 1 305 ? -4.305 8.622 13.169 1.00 86.12 305 GLY A N 1
ATOM 2356 C CA . GLY A 1 305 ? -3.133 7.892 13.634 1.00 86.12 305 GLY A CA 1
ATOM 2357 C C . GLY A 1 305 ? -1.886 8.774 13.741 1.00 86.12 305 GLY A C 1
ATOM 2358 O O . GLY A 1 305 ? -1.920 9.901 14.240 1.00 86.12 305 GLY A O 1
ATOM 2359 N N . TYR A 1 306 ? -0.766 8.267 13.223 1.00 89.25 306 TYR A N 1
ATOM 2360 C CA . TYR A 1 306 ? 0.530 8.950 13.272 1.00 89.25 306 TYR A CA 1
ATOM 2361 C C . TYR A 1 306 ? 0.578 10.269 12.475 1.00 89.25 306 TYR A C 1
ATOM 2363 O O . TYR A 1 306 ? 1.469 11.094 12.691 1.00 89.25 306 TYR A O 1
ATOM 2371 N N . GLU A 1 307 ? -0.398 10.516 11.596 1.00 91.50 307 GLU A N 1
ATOM 2372 C CA . GLU A 1 307 ? -0.487 11.770 10.850 1.00 91.50 307 GLU A CA 1
ATOM 2373 C C . GLU A 1 307 ? -0.650 12.987 11.768 1.00 91.50 307 GLU A C 1
ATOM 2375 O O . GLU A 1 307 ? -0.126 14.056 11.458 1.00 91.50 307 GLU A O 1
ATOM 2380 N N . LEU A 1 308 ? -1.275 12.812 12.941 1.00 92.75 308 LEU A N 1
ATOM 2381 C CA . LEU A 1 308 ? -1.369 13.860 13.962 1.00 92.75 308 LEU A CA 1
ATOM 2382 C C . LEU A 1 308 ? 0.012 14.400 14.347 1.00 92.75 308 LEU A C 1
ATOM 2384 O O . LEU A 1 308 ? 0.219 15.611 14.397 1.00 92.75 308 LEU A O 1
ATOM 2388 N N . CYS A 1 309 ? 0.966 13.501 14.601 1.00 94.50 309 CYS A N 1
ATOM 2389 C CA . CYS A 1 309 ? 2.320 13.862 15.014 1.00 94.50 309 CYS A CA 1
ATOM 2390 C C . CYS A 1 309 ? 3.062 14.585 13.889 1.00 94.50 309 CYS A C 1
ATOM 2392 O O . CYS A 1 309 ? 3.681 15.622 14.126 1.00 94.50 309 CYS A O 1
ATOM 2394 N N . ARG A 1 310 ? 2.939 14.093 12.650 1.00 95.81 310 ARG A N 1
ATOM 2395 C CA . ARG A 1 310 ? 3.557 14.724 11.476 1.00 95.81 310 ARG A CA 1
ATOM 2396 C C . ARG A 1 310 ? 3.069 16.152 11.281 1.00 95.81 310 ARG A C 1
ATOM 2398 O O . ARG A 1 310 ? 3.892 17.059 11.177 1.00 95.81 310 ARG A O 1
ATOM 2405 N N . VAL A 1 311 ? 1.755 16.374 11.283 1.00 95.12 311 VAL A N 1
ATOM 2406 C CA . VAL A 1 311 ? 1.204 17.722 11.095 1.00 95.12 311 VAL A CA 1
ATOM 2407 C C . VAL A 1 311 ? 1.544 18.631 12.279 1.00 95.12 311 VAL A C 1
ATOM 2409 O O . VAL A 1 311 ? 1.933 19.777 12.062 1.00 95.12 311 VAL A O 1
ATOM 2412 N N . ALA A 1 312 ? 1.486 18.127 13.516 1.00 95.69 312 ALA A N 1
ATOM 2413 C CA . ALA A 1 312 ? 1.845 18.912 14.697 1.00 95.69 312 ALA A CA 1
ATOM 2414 C C . ALA A 1 312 ? 3.311 19.374 14.671 1.00 95.69 312 ALA A C 1
ATOM 2416 O O . ALA A 1 312 ? 3.596 20.540 14.942 1.00 95.69 312 ALA A O 1
ATOM 2417 N N . VAL A 1 313 ? 4.242 18.495 14.286 1.00 96.88 313 VAL A N 1
ATOM 2418 C CA . VAL A 1 313 ? 5.656 18.859 14.104 1.00 96.88 313 VAL A CA 1
ATOM 2419 C C . VAL A 1 313 ? 5.810 19.856 12.958 1.00 96.88 313 VAL A C 1
ATOM 2421 O O . VAL A 1 313 ? 6.469 20.886 13.123 1.00 96.88 313 VAL A O 1
ATOM 2424 N N . ARG A 1 314 ? 5.174 19.582 11.812 1.00 95.56 314 ARG A N 1
ATOM 2425 C CA . ARG A 1 314 ? 5.246 20.415 10.606 1.00 95.56 314 ARG A CA 1
ATOM 2426 C C . ARG A 1 314 ? 4.827 21.854 10.878 1.00 95.56 314 ARG A C 1
ATOM 2428 O O . ARG A 1 314 ? 5.548 22.769 10.485 1.00 95.56 314 ARG A O 1
ATOM 2435 N N . GLU A 1 315 ? 3.679 22.046 11.521 1.00 92.88 315 GLU A N 1
ATOM 2436 C CA . GLU A 1 315 ? 3.083 23.368 11.740 1.00 92.88 315 GLU A CA 1
ATOM 2437 C C . GLU A 1 315 ? 3.576 24.037 13.034 1.00 92.88 315 GLU A C 1
ATOM 2439 O O . GLU A 1 315 ? 3.684 25.259 13.072 1.00 92.88 315 GLU A O 1
ATOM 2444 N N . GLY A 1 316 ? 3.895 23.266 14.081 1.00 93.06 316 GLY A N 1
ATOM 2445 C CA . GLY A 1 316 ? 4.212 23.804 15.409 1.00 93.06 316 GLY A CA 1
ATOM 2446 C C . GLY A 1 316 ? 5.697 23.860 15.780 1.00 93.06 316 GLY A C 1
ATOM 2447 O O . GLY A 1 316 ? 6.070 24.696 16.603 1.00 93.06 316 GLY A O 1
ATOM 2448 N N . LEU A 1 317 ? 6.547 22.983 15.229 1.00 95.12 317 LEU A N 1
ATOM 2449 C CA . LEU A 1 317 ? 7.935 22.824 15.699 1.00 95.12 317 LEU A CA 1
ATOM 2450 C C . LEU A 1 317 ? 9.006 23.143 14.653 1.00 95.12 317 LEU A C 1
ATOM 2452 O O . LEU A 1 317 ? 10.064 23.640 15.025 1.00 95.12 317 LEU A O 1
ATOM 2456 N N . LEU A 1 318 ? 8.760 22.876 13.368 1.00 95.75 318 LEU A N 1
ATOM 2457 C CA . LEU A 1 318 ? 9.724 23.213 12.316 1.00 95.75 318 LEU A CA 1
ATOM 2458 C C . LEU A 1 318 ? 9.838 24.731 12.127 1.00 95.75 318 LEU A C 1
ATOM 2460 O O . LEU A 1 318 ? 8.832 25.442 12.142 1.00 95.75 318 LEU A O 1
ATOM 2464 N N . GLY A 1 319 ? 11.049 25.217 11.865 1.00 93.75 319 GLY A N 1
ATOM 2465 C CA . GLY A 1 319 ? 11.281 26.625 11.549 1.00 93.75 319 GLY A CA 1
ATOM 2466 C C . GLY A 1 319 ? 11.510 27.527 12.764 1.00 93.75 319 GLY A C 1
ATOM 2467 O O . GLY A 1 319 ? 11.560 28.746 12.600 1.00 93.75 319 GLY A O 1
ATOM 2468 N N . ALA A 1 320 ? 11.585 26.964 13.975 1.00 90.88 320 ALA A N 1
ATOM 2469 C CA . ALA A 1 320 ? 11.692 27.727 15.216 1.00 90.88 320 ALA A CA 1
ATOM 2470 C C . ALA A 1 320 ? 12.543 27.007 16.280 1.00 90.88 320 ALA A C 1
ATOM 2472 O O . ALA A 1 320 ? 12.519 25.775 16.354 1.00 90.88 320 ALA A O 1
ATOM 2473 N N . PRO A 1 321 ? 13.224 27.750 17.176 1.00 91.12 321 PRO A N 1
ATOM 2474 C CA . PRO A 1 321 ? 13.972 27.157 18.280 1.00 91.12 321 PRO A CA 1
ATOM 2475 C C . PRO A 1 321 ? 13.087 26.270 19.159 1.00 91.12 321 PRO A C 1
ATOM 2477 O O . PRO A 1 321 ? 11.937 26.618 19.445 1.00 91.12 321 PRO A O 1
ATOM 2480 N N . LEU A 1 322 ? 13.614 25.144 19.647 1.00 86.75 322 LEU A N 1
ATOM 2481 C CA . LEU A 1 322 ? 12.882 24.308 20.610 1.00 86.75 322 LEU A CA 1
ATOM 2482 C C . LEU A 1 322 ? 12.868 24.888 22.030 1.00 86.75 322 LEU A C 1
ATOM 2484 O O . LEU A 1 322 ? 12.003 24.540 22.831 1.00 86.75 322 LEU A O 1
ATOM 2488 N N . SER A 1 323 ? 13.830 25.751 22.354 1.00 72.50 323 SER A N 1
ATOM 2489 C CA . SER A 1 323 ? 13.942 26.409 23.654 1.00 72.50 323 SER A CA 1
ATOM 2490 C C . SER A 1 323 ? 12.880 27.509 23.831 1.00 72.50 323 SER A C 1
ATOM 2492 O O . SER A 1 323 ? 12.347 28.042 22.859 1.00 72.50 323 SER A O 1
ATOM 2494 N N . GLY A 1 324 ? 12.549 27.845 25.086 1.00 64.12 324 GLY A N 1
ATOM 2495 C CA . GLY A 1 324 ? 11.639 28.956 25.412 1.00 64.12 324 GLY A CA 1
ATOM 2496 C C . GLY A 1 324 ? 10.231 28.553 25.868 1.00 64.12 324 GLY A C 1
ATOM 2497 O O . GLY A 1 324 ? 9.260 28.968 25.243 1.00 64.12 324 GLY A O 1
ATOM 2498 N N . ALA A 1 325 ? 10.147 27.751 26.942 1.00 59.47 325 ALA A N 1
ATOM 2499 C CA . ALA A 1 325 ? 9.010 27.542 27.867 1.00 59.47 325 ALA A CA 1
ATOM 2500 C C . ALA A 1 325 ? 7.569 27.586 27.297 1.00 59.47 325 ALA A C 1
ATOM 2502 O O . ALA A 1 325 ? 6.644 28.022 27.979 1.00 59.47 325 ALA A O 1
ATOM 2503 N N . THR A 1 326 ? 7.355 27.144 26.059 1.00 81.69 326 THR A N 1
ATOM 2504 C CA . THR A 1 326 ? 6.044 27.134 25.398 1.00 81.69 326 THR A CA 1
ATOM 2505 C C . THR A 1 326 ? 5.665 25.701 25.068 1.00 81.69 326 THR A C 1
ATOM 2507 O O . THR A 1 326 ? 6.457 24.971 24.475 1.00 81.69 326 THR A O 1
ATOM 2510 N N . SER A 1 327 ? 4.458 25.299 25.467 1.00 88.56 327 SER A N 1
ATOM 2511 C CA . SER A 1 327 ? 3.906 23.979 25.151 1.00 88.56 327 SER A CA 1
ATOM 2512 C C . SER A 1 327 ? 3.708 23.811 23.644 1.00 88.56 327 SER A C 1
ATOM 2514 O O . SER A 1 327 ? 3.576 24.796 22.904 1.00 88.56 327 SER A O 1
ATOM 2516 N N . LEU A 1 328 ? 3.632 22.562 23.177 1.00 91.38 328 LEU A N 1
ATOM 2517 C CA . LEU A 1 328 ? 3.317 22.263 21.778 1.00 91.38 328 LEU A CA 1
ATOM 2518 C C . LEU A 1 328 ? 1.973 22.891 21.395 1.00 91.38 328 LEU A C 1
ATOM 2520 O O . LEU A 1 328 ? 1.853 23.519 20.344 1.00 91.38 328 LEU A O 1
ATOM 2524 N N . ARG A 1 329 ? 0.981 22.796 22.289 1.00 89.56 329 ARG A N 1
ATOM 2525 C CA . ARG A 1 329 ? -0.342 23.399 22.094 1.00 89.56 329 ARG A CA 1
ATOM 2526 C C . ARG A 1 329 ? -0.280 24.904 21.865 1.00 89.56 329 ARG A C 1
ATOM 2528 O O . ARG A 1 329 ? -0.963 25.402 20.977 1.00 89.56 329 ARG A O 1
ATOM 2535 N N . ALA A 1 330 ? 0.529 25.624 22.644 1.00 89.88 330 ALA A N 1
ATOM 2536 C CA . ALA A 1 330 ? 0.673 27.071 22.506 1.00 89.88 330 ALA A CA 1
ATOM 2537 C C . ALA A 1 330 ? 1.314 27.450 21.163 1.00 89.88 330 ALA A C 1
ATOM 2539 O O . ALA A 1 330 ? 0.873 28.397 20.514 1.00 89.88 330 ALA A O 1
ATOM 2540 N N . ARG A 1 331 ? 2.310 26.677 20.710 1.00 92.06 331 ARG A N 1
ATOM 2541 C CA . ARG A 1 331 ? 2.929 26.861 19.388 1.00 92.06 331 ARG A CA 1
ATOM 2542 C C . ARG A 1 331 ? 1.936 26.607 18.255 1.00 92.06 331 ARG A C 1
ATOM 2544 O O . ARG A 1 331 ? 1.871 27.391 17.312 1.00 92.06 331 ARG A O 1
ATOM 2551 N N . LEU A 1 332 ? 1.123 25.557 18.373 1.00 92.75 332 LEU A N 1
ATOM 2552 C CA . LEU A 1 332 ? 0.058 25.258 17.414 1.00 92.75 332 LEU A CA 1
ATOM 2553 C C . LEU A 1 332 ? -1.024 26.344 17.400 1.00 92.75 332 LEU A C 1
ATOM 2555 O O . LEU A 1 332 ? -1.415 26.774 16.321 1.00 92.75 332 LEU A O 1
ATOM 2559 N N . ALA A 1 333 ? -1.450 26.847 18.560 1.00 90.56 333 ALA A N 1
ATOM 2560 C CA . ALA A 1 333 ? -2.405 27.953 18.640 1.00 90.56 333 ALA A CA 1
ATOM 2561 C C . ALA A 1 333 ? -1.860 29.213 17.944 1.00 90.56 333 ALA A C 1
ATOM 2563 O O . ALA A 1 333 ? -2.534 29.797 17.099 1.00 90.56 333 ALA A O 1
ATOM 2564 N N . ALA A 1 334 ? -0.595 29.569 18.198 1.00 90.62 334 ALA A N 1
ATOM 2565 C CA . ALA A 1 334 ? 0.057 30.686 17.518 1.00 90.62 334 ALA A CA 1
ATOM 2566 C C . ALA A 1 334 ? 0.116 30.488 15.989 1.00 90.62 334 ALA A C 1
ATOM 2568 O O . ALA A 1 334 ? -0.135 31.426 15.233 1.00 90.62 334 ALA A O 1
ATOM 2569 N N . ALA A 1 335 ? 0.390 29.268 15.512 1.00 89.31 335 ALA A N 1
ATOM 2570 C CA . ALA A 1 335 ? 0.350 28.943 14.084 1.00 89.31 335 ALA A CA 1
ATOM 2571 C C . ALA A 1 335 ? -1.077 29.025 13.495 1.00 89.31 335 ALA A C 1
ATOM 2573 O O . ALA A 1 335 ? -1.274 29.494 12.361 1.00 89.31 335 ALA A O 1
ATOM 2574 N N . ALA A 1 336 ? -2.088 28.621 14.270 1.00 87.88 336 ALA A N 1
ATOM 2575 C CA . ALA A 1 336 ? -3.499 28.695 13.904 1.00 87.88 336 ALA A CA 1
ATOM 2576 C C . ALA A 1 336 ? -4.006 30.145 13.792 1.00 87.88 336 ALA A C 1
ATOM 2578 O O . ALA A 1 336 ? -4.820 30.420 12.907 1.00 87.88 336 ALA A O 1
ATOM 2579 N N . ASP A 1 337 ? -3.454 31.077 14.568 1.00 87.06 337 ASP A N 1
ATOM 2580 C CA . ASP A 1 337 ? -3.821 32.502 14.540 1.00 87.06 337 ASP A CA 1
ATOM 2581 C C . ASP A 1 337 ? -3.173 33.293 13.392 1.00 87.06 337 ASP A C 1
ATOM 2583 O O . ASP A 1 337 ? -3.629 34.387 13.042 1.00 87.06 337 ASP A O 1
ATOM 2587 N N . LEU A 1 338 ? -2.138 32.746 12.741 1.00 80.00 338 LEU A N 1
ATOM 2588 C CA . LEU A 1 338 ? -1.522 33.397 11.583 1.00 80.00 338 LEU A CA 1
ATOM 2589 C C . LEU A 1 338 ? -2.564 33.621 10.480 1.00 80.00 338 LEU A C 1
ATOM 2591 O O . LEU A 1 338 ? -3.137 32.665 9.945 1.00 80.00 338 LEU A O 1
ATOM 2595 N N . THR A 1 339 ? -2.785 34.888 10.124 1.00 67.06 339 THR A N 1
ATOM 2596 C CA . THR A 1 339 ? -3.704 35.270 9.049 1.00 67.06 339 THR A CA 1
ATOM 2597 C C . THR A 1 339 ? -3.000 35.094 7.701 1.00 67.06 339 THR A C 1
ATOM 2599 O O . THR A 1 339 ? -1.990 35.755 7.456 1.00 67.06 339 THR A O 1
ATOM 2602 N N . PRO A 1 340 ? -3.477 34.194 6.827 1.00 66.88 340 PRO A N 1
ATOM 2603 C CA . PRO A 1 340 ? -2.909 34.021 5.495 1.00 66.88 340 PRO A CA 1
ATOM 2604 C C . PRO A 1 340 ? -3.202 35.228 4.588 1.00 66.88 340 PRO A C 1
ATOM 2606 O O . PRO A 1 340 ? -4.220 35.901 4.777 1.00 66.88 340 PRO A O 1
ATOM 2609 N N . PRO A 1 341 ? -2.386 35.459 3.544 1.00 65.69 341 PRO A N 1
ATOM 2610 C CA . PRO A 1 341 ? -2.786 36.336 2.452 1.00 65.69 341 PRO A CA 1
ATOM 2611 C C . PRO A 1 341 ? -4.069 35.809 1.790 1.00 65.69 341 PRO A C 1
ATOM 2613 O O . PRO A 1 341 ? -4.225 34.604 1.582 1.00 65.69 341 PRO A O 1
ATOM 2616 N N . GLN A 1 342 ? -5.003 36.709 1.474 1.00 65.94 342 GLN A N 1
ATOM 2617 C CA . GLN A 1 342 ? -6.224 36.343 0.756 1.00 65.94 342 GLN A CA 1
ATOM 2618 C C . GLN A 1 342 ? -5.878 35.987 -0.692 1.00 65.94 342 GLN A C 1
ATOM 2620 O O . GLN A 1 342 ? -5.231 36.762 -1.389 1.00 65.94 342 GLN A O 1
ATOM 2625 N N . LEU A 1 343 ? -6.320 34.814 -1.148 1.00 67.62 343 LEU A N 1
ATOM 2626 C CA . LEU A 1 343 ? -6.265 34.453 -2.561 1.00 67.62 343 LEU A CA 1
ATOM 2627 C C . LEU A 1 343 ? -7.410 35.166 -3.291 1.00 67.62 343 LEU A C 1
ATOM 2629 O O . LEU A 1 343 ? -8.582 34.852 -3.073 1.00 67.62 343 LEU A O 1
ATOM 2633 N N . GLU A 1 344 ? -7.078 36.131 -4.146 1.00 62.47 344 GLU A N 1
ATOM 2634 C CA . GLU A 1 344 ? -8.057 36.810 -4.992 1.00 62.47 344 GLU A CA 1
ATOM 2635 C C . GLU A 1 344 ? -8.523 35.884 -6.129 1.00 62.47 344 GLU A C 1
ATOM 2637 O O . GLU A 1 344 ? -7.716 35.288 -6.835 1.00 62.47 344 GLU A O 1
ATOM 2642 N N . ALA A 1 345 ? -9.846 35.779 -6.301 1.00 63.56 345 ALA A N 1
ATOM 2643 C CA . ALA A 1 345 ? -10.539 35.122 -7.413 1.00 63.56 345 ALA A CA 1
ATOM 2644 C C . ALA A 1 345 ? -10.058 33.689 -7.763 1.00 63.56 345 ALA A C 1
ATOM 2646 O O . ALA A 1 345 ? -9.118 33.464 -8.530 1.00 63.56 345 ALA A O 1
ATOM 2647 N N . ILE A 1 346 ? -10.791 32.699 -7.244 1.00 79.12 346 ILE A N 1
ATOM 2648 C CA . ILE A 1 346 ? -10.486 31.274 -7.384 1.00 79.12 346 ILE A CA 1
ATOM 2649 C C . ILE A 1 346 ? -11.542 30.574 -8.244 1.00 79.12 346 ILE A C 1
ATOM 2651 O O . ILE A 1 346 ? -12.736 30.670 -7.966 1.00 79.12 346 ILE A O 1
ATOM 2655 N N . ASN A 1 347 ? -11.097 29.805 -9.237 1.00 83.81 347 ASN A N 1
ATOM 2656 C CA . ASN A 1 347 ? -11.952 28.918 -10.020 1.00 83.81 347 ASN A CA 1
ATOM 2657 C C . ASN A 1 347 ? -11.791 27.476 -9.534 1.00 83.81 347 ASN A C 1
ATOM 2659 O O . ASN A 1 347 ? -10.683 26.939 -9.526 1.00 83.81 347 ASN A O 1
ATOM 2663 N N . VAL A 1 348 ? -12.903 26.846 -9.163 1.00 85.06 348 VAL A N 1
ATOM 2664 C CA . VAL A 1 348 ? -12.958 25.434 -8.762 1.00 85.06 348 VAL A CA 1
ATOM 2665 C C . VAL A 1 348 ? -13.554 24.622 -9.902 1.00 85.06 348 VAL A C 1
ATOM 2667 O O . VAL A 1 348 ? -14.585 25.001 -10.457 1.00 85.06 348 VAL A O 1
ATOM 2670 N N . THR A 1 349 ? -12.920 23.503 -10.244 1.00 84.69 349 THR A N 1
ATOM 2671 C CA . THR A 1 349 ? -13.409 22.576 -11.268 1.00 84.69 349 THR A CA 1
ATOM 2672 C C . THR A 1 349 ? -13.497 21.165 -10.691 1.00 84.69 349 THR A C 1
ATOM 2674 O O . THR A 1 349 ? -12.468 20.660 -10.250 1.00 84.69 349 THR A O 1
ATOM 2677 N N . PRO A 1 350 ? -14.677 20.515 -10.705 1.00 83.12 350 PRO A N 1
ATOM 2678 C CA . PRO A 1 350 ? -15.980 21.051 -11.124 1.00 83.12 350 PRO A CA 1
ATOM 2679 C C . PRO A 1 350 ? -16.543 22.151 -10.201 1.00 83.12 350 PRO A C 1
ATOM 2681 O O . PRO A 1 350 ? -16.403 22.086 -8.984 1.00 83.12 350 PRO A O 1
ATOM 2684 N N . ALA A 1 351 ? -17.270 23.129 -10.757 1.00 81.06 351 ALA A N 1
ATOM 2685 C CA . ALA A 1 351 ? -17.773 24.298 -10.012 1.00 81.06 351 ALA A CA 1
ATOM 2686 C C . ALA A 1 351 ? -18.783 23.981 -8.887 1.00 81.06 351 ALA A C 1
ATOM 2688 O O . ALA A 1 351 ? -19.040 24.819 -8.017 1.00 81.06 351 ALA A O 1
ATOM 2689 N N . HIS A 1 352 ? -19.381 22.787 -8.891 1.00 79.94 352 HIS A N 1
ATOM 2690 C CA . HIS A 1 352 ? -20.310 22.346 -7.848 1.00 79.94 352 HIS A CA 1
ATOM 2691 C C . HIS A 1 352 ? -19.598 21.799 -6.601 1.00 79.94 352 HIS A C 1
ATOM 2693 O O . HIS A 1 352 ? -20.224 21.705 -5.548 1.00 79.94 352 HIS A O 1
ATOM 2699 N N . ILE A 1 353 ? -18.304 21.478 -6.695 1.00 81.38 353 ILE A N 1
ATOM 2700 C CA . ILE A 1 353 ? -17.527 20.963 -5.569 1.00 81.38 353 ILE A CA 1
ATOM 2701 C C . ILE A 1 353 ? -17.386 22.027 -4.485 1.00 81.38 353 ILE A C 1
ATOM 2703 O O . ILE A 1 353 ? -17.249 23.226 -4.753 1.00 81.38 353 ILE A O 1
ATOM 2707 N N . ARG A 1 354 ? -17.418 21.577 -3.232 1.00 80.00 354 ARG A N 1
ATOM 2708 C CA . ARG A 1 354 ? -17.193 22.401 -2.048 1.00 80.00 354 ARG A CA 1
ATOM 2709 C C . ARG A 1 354 ? -16.109 21.749 -1.206 1.00 80.00 354 ARG A C 1
ATOM 2711 O O . ARG A 1 354 ? -16.190 20.564 -0.907 1.00 80.00 354 ARG A O 1
ATOM 2718 N N . PHE A 1 355 ? -15.100 22.530 -0.848 1.00 84.62 355 PHE A N 1
ATOM 2719 C CA . PHE A 1 355 ? -14.026 22.083 0.030 1.00 84.62 355 PHE A CA 1
ATOM 2720 C C . PHE A 1 355 ? -14.378 22.334 1.498 1.00 84.62 355 PHE A C 1
ATOM 2722 O O . PHE A 1 355 ? -15.136 23.258 1.810 1.00 84.62 355 PHE A O 1
ATOM 2729 N N . ALA A 1 356 ? -13.788 21.545 2.393 1.00 82.75 356 ALA A N 1
ATOM 2730 C CA . ALA A 1 356 ? -13.899 21.715 3.834 1.00 82.75 356 ALA A CA 1
ATOM 2731 C C . ALA A 1 356 ? -13.439 23.126 4.265 1.00 82.75 356 ALA A C 1
ATOM 2733 O O . ALA A 1 356 ? -12.453 23.626 3.714 1.00 82.75 356 ALA A O 1
ATOM 2734 N N . PRO A 1 357 ? -14.116 23.796 5.217 1.00 77.94 357 PRO A N 1
ATOM 2735 C CA . PRO A 1 357 ? -13.831 25.185 5.580 1.00 77.94 357 PRO A CA 1
ATOM 2736 C C . PRO A 1 357 ? -12.358 25.454 5.931 1.00 77.94 357 PRO A C 1
ATOM 2738 O O . PRO A 1 357 ? -11.652 24.605 6.461 1.00 77.94 357 PRO A O 1
ATOM 2741 N N . GLY A 1 358 ? -11.876 26.667 5.649 1.00 73.50 358 GLY A N 1
ATOM 2742 C CA . GLY A 1 358 ? -10.502 27.072 5.986 1.00 73.50 358 GLY A CA 1
ATOM 2743 C C . GLY A 1 358 ? -9.416 26.605 5.005 1.00 73.50 358 GLY A C 1
ATOM 2744 O O . GLY A 1 358 ? -8.276 27.051 5.123 1.00 73.50 358 GLY A O 1
ATOM 2745 N N . TRP A 1 359 ? -9.760 25.813 3.982 1.00 79.00 359 TRP A N 1
ATOM 2746 C CA . TRP A 1 359 ? -8.831 25.342 2.941 1.00 79.00 359 TRP A CA 1
ATOM 2747 C C . TRP A 1 359 ? -8.015 26.459 2.260 1.00 79.00 359 TRP A C 1
ATOM 2749 O O . TRP A 1 359 ? -6.854 26.254 1.905 1.00 79.00 359 TRP A O 1
ATOM 2759 N N . GLY A 1 360 ? -8.581 27.666 2.129 1.00 72.75 360 GLY A N 1
ATOM 2760 C CA . GLY A 1 360 ? -7.895 28.824 1.545 1.00 72.75 360 GLY A CA 1
ATOM 2761 C C . GLY A 1 360 ? -6.631 29.243 2.306 1.00 72.75 360 GLY A C 1
ATOM 2762 O O . GLY A 1 360 ? -5.668 29.669 1.674 1.00 72.75 360 GLY A O 1
ATOM 2763 N N . LYS A 1 361 ? -6.592 29.054 3.637 1.00 73.56 361 LYS A N 1
ATOM 2764 C CA . LYS A 1 361 ? -5.415 29.352 4.474 1.00 73.56 361 LYS A CA 1
ATOM 2765 C C . LYS A 1 361 ? -4.236 28.438 4.158 1.00 73.56 361 LYS A C 1
ATOM 2767 O O . LYS A 1 361 ? -3.094 28.888 4.121 1.00 73.56 361 LYS A O 1
ATOM 2772 N N . ALA A 1 362 ? -4.510 27.153 3.959 1.00 70.56 362 ALA A N 1
ATOM 2773 C CA . ALA A 1 362 ? -3.479 26.194 3.590 1.00 70.56 362 ALA A CA 1
ATOM 2774 C C . ALA A 1 362 ? -2.964 26.477 2.173 1.00 70.56 362 ALA A C 1
ATOM 2776 O O . ALA A 1 362 ? -1.756 26.486 1.937 1.00 70.56 362 ALA A O 1
ATOM 2777 N N . LEU A 1 363 ? -3.876 26.783 1.244 1.00 78.25 363 LEU A N 1
ATOM 2778 C CA . LEU A 1 363 ? -3.527 26.976 -0.158 1.00 78.25 363 LEU A CA 1
ATOM 2779 C C . LEU A 1 363 ? -2.746 28.271 -0.422 1.00 78.25 363 LEU A C 1
ATOM 2781 O O . LEU A 1 363 ? -1.856 28.273 -1.268 1.00 78.25 363 LEU A O 1
ATOM 2785 N N . SER A 1 364 ? -3.017 29.352 0.312 1.00 75.44 364 SER A N 1
ATOM 2786 C CA . SER A 1 364 ? -2.336 30.642 0.124 1.00 75.44 364 SER A CA 1
ATOM 2787 C C . SER A 1 364 ? -0.825 30.583 0.371 1.00 75.44 364 SER A C 1
ATOM 2789 O O . SER A 1 364 ? -0.085 31.399 -0.166 1.00 75.44 364 SER A O 1
ATOM 2791 N N . ARG A 1 365 ? -0.357 29.638 1.202 1.00 72.00 365 ARG A N 1
ATOM 2792 C CA . ARG A 1 365 ? 1.078 29.394 1.432 1.00 72.00 365 ARG A CA 1
ATOM 2793 C C . ARG A 1 365 ? 1.714 28.582 0.301 1.00 72.00 365 ARG A C 1
ATOM 2795 O O . ARG A 1 365 ? 2.909 28.695 0.060 1.00 72.00 365 ARG A O 1
ATOM 2802 N N . ALA A 1 366 ? 0.923 27.752 -0.374 1.00 76.25 366 ALA A N 1
ATOM 2803 C CA . ALA A 1 366 ? 1.394 26.822 -1.393 1.00 76.25 366 ALA A CA 1
ATOM 2804 C C . ALA A 1 366 ? 1.403 27.435 -2.803 1.00 76.25 366 ALA A C 1
ATOM 2806 O O . ALA A 1 366 ? 2.285 27.131 -3.615 1.00 76.25 366 ALA A O 1
ATOM 2807 N N . LEU A 1 367 ? 0.411 28.281 -3.102 1.00 79.44 367 LEU A N 1
ATOM 2808 C CA . LEU A 1 367 ? 0.044 28.627 -4.469 1.00 79.44 367 LEU A CA 1
ATOM 2809 C C . LEU A 1 367 ? 0.144 30.140 -4.744 1.00 79.44 367 LEU A C 1
ATOM 2811 O O . LEU A 1 367 ? -0.622 30.909 -4.164 1.00 79.44 367 LEU A O 1
ATOM 2815 N N . PRO A 1 368 ? 1.042 30.587 -5.644 1.00 73.38 368 PRO A N 1
ATOM 2816 C CA . PRO A 1 368 ? 1.064 31.968 -6.118 1.00 73.38 368 PRO A CA 1
ATOM 2817 C C . PRO A 1 368 ? -0.109 32.265 -7.071 1.00 73.38 368 PRO A C 1
ATOM 2819 O O . PRO A 1 368 ? -0.787 31.354 -7.558 1.00 73.38 368 PRO A O 1
ATOM 2822 N N . GLU A 1 369 ? -0.311 33.547 -7.394 1.00 72.50 369 GLU A N 1
ATOM 2823 C CA . GLU A 1 369 ? -1.237 33.987 -8.449 1.00 72.50 369 GLU A CA 1
ATOM 2824 C C . GLU A 1 369 ? -0.991 33.223 -9.760 1.00 72.50 369 GLU A C 1
ATOM 2826 O O . GLU A 1 369 ? 0.145 33.087 -10.217 1.00 72.50 369 GLU A O 1
ATOM 2831 N N . GLY A 1 370 ? -2.057 32.713 -10.381 1.00 74.50 370 GLY A N 1
ATOM 2832 C CA . GLY A 1 370 ? -1.954 31.891 -11.589 1.00 74.50 370 GLY A CA 1
ATOM 2833 C C . GLY A 1 370 ? -1.560 30.436 -11.404 1.00 74.50 370 GLY A C 1
ATOM 2834 O O . GLY A 1 370 ? -1.426 29.723 -12.404 1.00 74.50 370 GLY A O 1
ATOM 2835 N N . GLY A 1 371 ? -1.372 29.989 -10.165 1.00 87.12 371 GLY A N 1
ATOM 2836 C CA . GLY A 1 371 ? -1.121 28.591 -9.862 1.00 87.12 371 GLY A CA 1
ATOM 2837 C C . GLY A 1 371 ? -2.362 27.705 -9.998 1.00 87.12 371 GLY A C 1
ATOM 2838 O O . GLY A 1 371 ? -3.508 28.169 -10.009 1.00 87.12 371 GLY A O 1
ATOM 2839 N N . VAL A 1 372 ? -2.108 26.402 -10.086 1.00 91.06 372 VAL A N 1
ATOM 2840 C CA . VAL A 1 372 ? -3.117 25.339 -10.082 1.00 91.06 372 VAL A CA 1
ATOM 2841 C C . VAL A 1 372 ? -2.812 24.364 -8.945 1.00 91.06 372 VAL A C 1
ATOM 2843 O O . VAL A 1 372 ? -1.662 23.983 -8.740 1.00 91.06 372 VAL A O 1
ATOM 2846 N N . ALA A 1 373 ? -3.838 23.942 -8.217 1.00 93.12 373 ALA A N 1
ATOM 2847 C CA . ALA A 1 373 ? -3.745 22.895 -7.214 1.00 93.12 373 ALA A CA 1
ATOM 2848 C C . ALA A 1 373 ? -4.677 21.734 -7.544 1.00 93.12 373 ALA A C 1
ATOM 2850 O O . ALA A 1 373 ? -5.837 21.938 -7.905 1.00 93.12 373 ALA A O 1
ATOM 2851 N N . ILE A 1 374 ? -4.156 20.523 -7.388 1.00 94.12 374 ILE A N 1
ATOM 2852 C CA . ILE A 1 374 ? -4.914 19.276 -7.430 1.00 94.12 374 ILE A CA 1
ATOM 2853 C C . ILE A 1 374 ? -5.301 18.943 -5.995 1.00 94.12 374 ILE A C 1
ATOM 2855 O O . ILE A 1 374 ? -4.453 18.971 -5.097 1.00 94.12 374 ILE A O 1
ATOM 2859 N N . ALA A 1 375 ? -6.587 18.688 -5.779 1.00 93.19 375 ALA A N 1
ATOM 2860 C CA . ALA A 1 375 ? -7.101 18.350 -4.467 1.00 93.19 375 ALA A CA 1
ATOM 2861 C C . ALA A 1 375 ? -6.694 16.940 -4.032 1.00 93.19 375 ALA A C 1
ATOM 2863 O O . ALA A 1 375 ? -6.188 16.142 -4.820 1.00 93.19 375 ALA A O 1
ATOM 2864 N N . ARG A 1 376 ? -6.946 16.624 -2.760 1.00 91.88 376 ARG A N 1
ATOM 2865 C CA . ARG A 1 376 ? -6.661 15.302 -2.205 1.00 91.88 376 ARG A CA 1
ATOM 2866 C C . ARG A 1 376 ? -7.346 14.196 -3.017 1.00 91.88 376 ARG A C 1
ATOM 2868 O O . ARG A 1 376 ? -8.544 14.276 -3.295 1.00 91.88 376 ARG A O 1
ATOM 2875 N N . HIS A 1 377 ? -6.613 13.118 -3.285 1.00 91.19 377 HIS A N 1
ATOM 2876 C CA . HIS A 1 377 ? -7.176 11.880 -3.833 1.00 91.19 377 HIS A CA 1
ATOM 2877 C C . HIS A 1 377 ? -8.103 11.227 -2.798 1.00 91.19 377 HIS A C 1
ATOM 2879 O O . HIS A 1 377 ? -7.640 10.764 -1.752 1.00 91.19 377 HIS A O 1
ATOM 2885 N N . ALA A 1 378 ? -9.411 11.192 -3.065 1.00 83.06 378 ALA A N 1
ATOM 2886 C CA . ALA A 1 378 ? -10.412 10.731 -2.094 1.00 83.06 378 ALA A CA 1
ATOM 2887 C C . ALA A 1 378 ? -10.250 9.247 -1.709 1.00 83.06 378 ALA A C 1
ATOM 2889 O O . ALA A 1 378 ? -10.595 8.854 -0.598 1.00 83.06 378 ALA A O 1
ATOM 2890 N N . SER A 1 379 ? -9.679 8.433 -2.601 1.00 81.94 379 SER A N 1
ATOM 2891 C CA . SER A 1 379 ? -9.412 7.009 -2.372 1.00 81.94 379 SER A CA 1
ATOM 2892 C C . SER A 1 379 ? -8.188 6.730 -1.491 1.00 81.94 379 SER A C 1
ATOM 2894 O O . SER A 1 379 ? -7.911 5.567 -1.199 1.00 81.94 379 SER A O 1
ATOM 2896 N N . LEU A 1 380 ? -7.409 7.753 -1.117 1.00 87.31 380 LEU A N 1
ATOM 2897 C CA . LEU A 1 380 ? -6.174 7.576 -0.355 1.00 87.31 380 LEU A CA 1
ATOM 2898 C C . LEU A 1 380 ? -6.393 7.793 1.153 1.00 87.31 380 LEU A C 1
ATOM 2900 O O . LEU A 1 380 ? -6.818 8.886 1.555 1.00 87.31 380 LEU A O 1
ATOM 2904 N N . PRO A 1 381 ? -6.026 6.818 2.012 1.00 83.44 381 PRO A N 1
ATOM 2905 C CA . PRO A 1 381 ? -6.135 6.956 3.465 1.00 83.44 381 PRO A CA 1
ATOM 2906 C C . PRO A 1 381 ? -5.315 8.121 4.024 1.00 83.44 381 PRO A C 1
ATOM 2908 O O . PRO A 1 381 ? -4.279 8.505 3.462 1.00 83.44 381 PRO A O 1
ATOM 2911 N N . TYR A 1 382 ? -5.735 8.668 5.164 1.00 85.31 382 TYR A N 1
ATOM 2912 C CA . TYR A 1 382 ? -4.899 9.593 5.933 1.00 85.31 382 TYR A CA 1
ATOM 2913 C C . TYR A 1 382 ? -3.606 8.900 6.381 1.00 85.31 382 TYR A C 1
ATOM 2915 O O . TYR A 1 382 ? -3.564 7.686 6.568 1.00 85.31 382 TYR A O 1
ATOM 2923 N N . GLY A 1 383 ? -2.511 9.655 6.462 1.00 84.62 383 GLY A N 1
ATOM 2924 C CA . GLY A 1 383 ? -1.198 9.104 6.813 1.00 84.62 383 GLY A CA 1
ATOM 2925 C C . GLY A 1 383 ? -0.437 8.429 5.666 1.00 84.62 383 GLY A C 1
ATOM 2926 O O . GLY A 1 383 ? 0.749 8.133 5.830 1.00 84.62 383 GLY A O 1
ATOM 2927 N N . SER A 1 384 ? -1.075 8.228 4.508 1.00 88.94 384 SER A N 1
ATOM 2928 C CA . SER A 1 384 ? -0.439 7.716 3.285 1.00 88.94 384 SER A CA 1
ATOM 2929 C C . SER A 1 384 ? 0.174 8.838 2.429 1.00 88.94 384 SER A C 1
ATOM 2931 O O . SER A 1 384 ? 0.165 10.012 2.812 1.00 88.94 384 SER A O 1
ATOM 2933 N N . SER A 1 385 ? 0.654 8.494 1.230 1.00 91.50 385 SER A N 1
ATOM 2934 C CA . SER A 1 385 ? 1.049 9.458 0.190 1.00 91.50 385 SER A CA 1
ATOM 2935 C C . SER A 1 385 ? -0.032 10.501 -0.110 1.00 91.50 385 SER A C 1
ATOM 2937 O O . SER A 1 385 ? 0.291 11.642 -0.423 1.00 91.50 385 SER A O 1
ATOM 2939 N N . GLY A 1 386 ? -1.311 10.159 0.086 1.00 90.25 386 GLY A N 1
ATOM 2940 C CA . GLY A 1 386 ? -2.421 11.093 -0.070 1.00 90.25 386 GLY A CA 1
ATOM 2941 C C . GLY A 1 386 ? -2.386 12.281 0.895 1.00 90.25 386 GLY A C 1
ATOM 2942 O O . GLY A 1 386 ? -3.050 13.275 0.625 1.00 90.25 386 GLY A O 1
ATOM 2943 N N . SER A 1 387 ? -1.624 12.209 1.992 1.00 91.88 387 SER A N 1
ATOM 2944 C CA . SER A 1 387 ? -1.411 13.312 2.943 1.00 91.88 387 SER A CA 1
ATOM 2945 C C . SER A 1 387 ? -0.123 14.106 2.703 1.00 91.88 387 SER A C 1
ATOM 2947 O O . SER A 1 387 ? 0.119 15.076 3.418 1.00 91.88 387 SER A O 1
ATOM 2949 N N . ARG A 1 388 ? 0.706 13.714 1.729 1.00 94.44 388 ARG A N 1
ATOM 2950 C CA . ARG A 1 388 ? 1.977 14.387 1.441 1.00 94.44 388 ARG A CA 1
ATOM 2951 C C . ARG A 1 388 ? 1.762 15.580 0.518 1.00 94.44 388 ARG A C 1
ATOM 2953 O O . ARG A 1 388 ? 0.992 15.493 -0.430 1.00 94.44 388 ARG A O 1
ATOM 2960 N N . ARG A 1 389 ? 2.448 16.688 0.779 1.00 95.19 389 ARG A N 1
ATOM 2961 C CA . ARG A 1 389 ? 2.444 17.879 -0.088 1.00 95.19 389 ARG A CA 1
ATOM 2962 C C . ARG A 1 389 ? 3.452 17.700 -1.215 1.00 95.19 389 ARG A C 1
ATOM 2964 O O . ARG A 1 389 ? 4.538 17.190 -0.960 1.00 95.19 389 ARG A O 1
ATOM 2971 N N . ALA A 1 390 ? 3.133 18.161 -2.423 1.00 96.12 390 ALA A N 1
ATOM 2972 C CA . ALA A 1 390 ? 4.072 18.100 -3.543 1.00 96.12 390 ALA A CA 1
ATOM 2973 C C . ALA A 1 390 ? 3.957 19.305 -4.480 1.00 96.12 390 ALA A C 1
ATOM 2975 O O . ALA A 1 390 ? 2.864 19.825 -4.724 1.00 96.12 390 ALA A O 1
ATOM 2976 N N . THR A 1 391 ? 5.087 19.703 -5.063 1.00 95.25 391 THR A N 1
ATOM 2977 C CA . THR A 1 391 ? 5.113 20.458 -6.318 1.00 95.25 391 THR A CA 1
ATOM 2978 C C . THR A 1 391 ? 5.145 19.495 -7.492 1.00 95.25 391 THR A C 1
ATOM 2980 O O . THR A 1 391 ? 5.724 18.413 -7.425 1.00 95.25 391 THR A O 1
ATOM 2983 N N . LEU A 1 392 ? 4.491 19.894 -8.574 1.00 95.75 392 LEU A N 1
ATOM 2984 C CA . LEU A 1 392 ? 4.380 19.120 -9.798 1.00 95.75 392 LEU A CA 1
ATOM 2985 C C . LEU A 1 392 ? 4.884 19.972 -10.970 1.00 95.75 392 LEU A C 1
ATOM 2987 O O . LEU A 1 392 ? 4.707 21.190 -10.954 1.00 95.75 392 LEU A O 1
ATOM 2991 N N . PRO A 1 393 ? 5.501 19.357 -11.988 1.00 95.00 393 PRO A N 1
ATOM 2992 C CA . PRO A 1 393 ? 6.063 20.076 -13.120 1.00 95.00 393 PRO A CA 1
ATOM 2993 C C . PRO A 1 393 ? 4.942 20.661 -13.980 1.00 95.00 393 PRO A C 1
ATOM 2995 O O . PRO A 1 393 ? 4.103 19.932 -14.516 1.00 95.00 393 PRO A O 1
ATOM 2998 N N . SER A 1 394 ? 4.950 21.981 -14.160 1.00 92.19 394 SER A N 1
ATOM 2999 C CA . SER A 1 394 ? 3.945 22.713 -14.940 1.00 92.19 394 SER A CA 1
ATOM 3000 C C . SER A 1 394 ? 3.804 22.210 -16.387 1.00 92.19 394 SER A C 1
ATOM 3002 O O . SER A 1 394 ? 2.717 22.260 -16.966 1.00 92.19 394 SER A O 1
ATOM 3004 N N . ALA A 1 395 ? 4.878 21.655 -16.956 1.00 93.75 395 ALA A N 1
ATOM 3005 C CA . ALA A 1 395 ? 4.906 21.054 -18.289 1.00 93.75 395 ALA A CA 1
ATOM 3006 C C . ALA A 1 395 ? 4.103 19.737 -18.425 1.00 93.75 395 ALA A C 1
ATOM 3008 O O . ALA A 1 395 ? 3.894 19.282 -19.551 1.00 93.75 395 ALA A O 1
ATOM 3009 N N . ALA A 1 396 ? 3.646 19.141 -17.315 1.00 95.31 396 ALA A N 1
ATOM 3010 C CA . ALA A 1 396 ? 2.768 17.962 -17.281 1.00 95.31 396 ALA A CA 1
ATOM 3011 C C . ALA A 1 396 ? 1.317 18.306 -16.873 1.00 95.31 396 ALA A C 1
ATOM 3013 O O . ALA A 1 396 ? 0.555 17.441 -16.435 1.00 95.31 396 ALA A O 1
ATOM 3014 N N . LEU A 1 397 ? 0.928 19.587 -16.965 1.00 93.19 397 LEU A N 1
ATOM 3015 C CA . LEU A 1 397 ? -0.389 20.063 -16.532 1.00 93.19 397 LEU A CA 1
ATOM 3016 C C . LEU A 1 397 ? -1.541 19.296 -17.196 1.00 93.19 397 LEU A C 1
ATOM 3018 O O . LEU A 1 397 ? -2.514 18.971 -16.524 1.00 93.19 397 LEU A O 1
ATOM 3022 N N . ASN A 1 398 ? -1.452 19.005 -18.494 1.00 92.25 398 ASN A N 1
ATOM 3023 C CA . ASN A 1 398 ? -2.547 18.361 -19.221 1.00 92.25 398 ASN A CA 1
ATOM 3024 C C . ASN A 1 398 ? -2.791 16.932 -18.726 1.00 92.25 398 ASN A C 1
ATOM 3026 O O . ASN A 1 398 ? -3.933 16.553 -18.487 1.00 92.25 398 ASN A O 1
ATOM 3030 N N . GLU A 1 399 ? -1.725 16.159 -18.546 1.00 94.69 399 GLU A N 1
ATOM 3031 C CA . GLU A 1 399 ? -1.755 14.781 -18.065 1.00 94.69 399 GLU A CA 1
ATOM 3032 C C . GLU A 1 399 ? -2.303 14.716 -16.637 1.00 94.69 399 GLU A C 1
ATOM 3034 O O . GLU A 1 399 ? -3.131 13.864 -16.320 1.00 94.69 399 GLU A O 1
ATOM 3039 N N . LEU A 1 400 ? -1.907 15.670 -15.794 1.00 95.56 400 LEU A N 1
ATOM 3040 C CA . LEU A 1 400 ? -2.391 15.781 -14.424 1.00 95.56 400 LEU A CA 1
ATOM 3041 C C . LEU A 1 400 ? -3.865 16.187 -14.341 1.00 95.56 400 LEU A C 1
ATOM 3043 O O . LEU A 1 400 ? -4.600 15.604 -13.550 1.00 95.56 400 LEU A O 1
ATOM 3047 N N . LEU A 1 401 ? -4.322 17.138 -15.162 1.00 93.69 401 LEU A N 1
ATOM 3048 C CA . LEU A 1 401 ? -5.742 17.505 -15.226 1.00 93.69 401 LEU A CA 1
ATOM 3049 C C . LEU A 1 401 ? -6.598 16.346 -15.747 1.00 93.69 401 LEU A C 1
ATOM 3051 O O . LEU A 1 401 ? -7.677 16.099 -15.221 1.00 93.69 401 LEU A O 1
ATOM 3055 N N . GLN A 1 402 ? -6.101 15.607 -16.738 1.00 93.00 402 GLN A N 1
ATOM 3056 C CA . GLN A 1 402 ? -6.756 14.409 -17.258 1.00 93.00 402 GLN A CA 1
ATOM 3057 C C . GLN A 1 402 ? -6.847 13.287 -16.219 1.00 93.00 402 GLN A C 1
ATOM 3059 O O . GLN A 1 402 ? -7.868 12.601 -16.154 1.00 93.00 402 GLN A O 1
ATOM 3064 N N . ALA A 1 403 ? -5.790 13.092 -15.428 1.00 93.81 403 ALA A N 1
ATOM 3065 C CA . ALA A 1 403 ? -5.783 12.133 -14.331 1.00 93.81 403 ALA A CA 1
ATOM 3066 C C . ALA A 1 403 ? -6.730 12.553 -13.206 1.00 93.81 403 ALA A C 1
ATOM 3068 O O . ALA A 1 403 ? -7.471 11.706 -12.715 1.00 93.81 403 ALA A O 1
ATOM 3069 N N . ALA A 1 404 ? -6.743 13.845 -12.863 1.00 93.00 404 ALA A N 1
ATOM 3070 C CA . ALA A 1 404 ? -7.655 14.413 -11.880 1.00 93.00 404 ALA A CA 1
ATOM 3071 C C . ALA A 1 404 ? -9.119 14.238 -12.310 1.00 93.00 404 ALA A C 1
ATOM 3073 O O . ALA A 1 404 ? -9.941 13.739 -11.554 1.00 93.00 404 ALA A O 1
ATOM 3074 N N . GLU A 1 405 ? -9.442 14.556 -13.564 1.00 92.75 405 GLU A N 1
ATOM 3075 C CA . GLU A 1 405 ? -10.776 14.339 -14.126 1.00 92.75 405 GLU A CA 1
ATOM 3076 C C . GLU A 1 405 ? -11.181 12.859 -14.089 1.00 92.75 405 GLU A C 1
ATOM 3078 O O . GLU A 1 405 ? -12.287 12.541 -13.657 1.00 92.75 405 GLU A O 1
ATOM 3083 N N . ALA A 1 406 ? -10.283 11.952 -14.490 1.00 91.69 406 ALA A N 1
ATOM 3084 C CA . ALA A 1 406 ? -10.550 10.515 -14.475 1.00 91.69 406 ALA A CA 1
ATOM 3085 C C . ALA A 1 406 ? -10.829 9.988 -13.058 1.00 91.69 406 ALA A C 1
ATOM 3087 O O . ALA A 1 406 ? -11.747 9.193 -12.879 1.00 91.69 406 ALA A O 1
ATOM 3088 N N . GLY A 1 407 ? -10.062 10.432 -12.058 1.00 88.06 407 GLY A N 1
ATOM 3089 C CA . GLY A 1 407 ? -10.266 10.058 -10.656 1.00 88.06 407 GLY A CA 1
ATOM 3090 C C . GLY A 1 407 ? -11.366 10.850 -9.940 1.00 88.06 407 GLY A C 1
ATOM 3091 O O . GLY A 1 407 ? -11.693 10.552 -8.792 1.00 88.06 407 GLY A O 1
ATOM 3092 N N . GLY A 1 408 ? -11.962 11.844 -10.607 1.00 89.19 408 GLY A N 1
ATOM 3093 C CA . GLY A 1 408 ? -12.941 12.755 -10.018 1.00 89.19 408 GLY A CA 1
ATOM 3094 C C . GLY A 1 408 ? -12.334 13.771 -9.047 1.00 89.19 408 GLY A C 1
ATOM 3095 O O . GLY A 1 408 ? -13.077 14.416 -8.315 1.00 89.19 408 GLY A O 1
ATOM 3096 N N . GLU A 1 409 ? -11.009 13.931 -9.026 1.00 91.56 409 GLU A N 1
ATOM 3097 C CA . GLU A 1 409 ? -10.305 14.880 -8.171 1.00 91.56 409 GLU A CA 1
ATOM 3098 C C . GLU A 1 409 ? -10.535 16.338 -8.622 1.00 91.56 409 GLU A C 1
ATOM 3100 O O . GLU A 1 409 ? -10.193 16.719 -9.746 1.00 91.56 409 GLU A O 1
ATOM 3105 N N . PRO A 1 410 ? -11.065 17.208 -7.747 1.00 92.50 410 PRO A N 1
ATOM 3106 C CA . PRO A 1 410 ? -11.251 18.612 -8.044 1.00 92.50 410 PRO A CA 1
ATOM 3107 C C . PRO A 1 410 ? -9.924 19.340 -8.190 1.00 92.50 410 PRO A C 1
ATOM 3109 O O . PRO A 1 410 ? -8.921 19.028 -7.545 1.00 92.50 410 PRO A O 1
ATOM 3112 N N . THR A 1 411 ? -9.954 20.401 -8.981 1.00 93.00 411 THR A N 1
ATOM 3113 C CA . THR A 1 411 ? -8.818 21.291 -9.175 1.00 93.00 411 THR A CA 1
ATOM 3114 C C . THR A 1 411 ? -9.196 22.720 -8.835 1.00 93.00 411 THR A C 1
ATOM 3116 O O . THR A 1 411 ? -10.339 23.158 -9.003 1.00 93.00 411 THR A O 1
ATOM 3119 N N . VAL A 1 412 ? -8.214 23.451 -8.326 1.00 90.44 412 VAL A N 1
ATOM 3120 C CA . VAL A 1 412 ? -8.331 24.852 -7.944 1.00 90.44 412 VAL A CA 1
ATOM 3121 C C . VAL A 1 412 ? -7.360 25.663 -8.782 1.00 90.44 412 VAL A C 1
ATOM 3123 O O . VAL A 1 412 ? -6.175 25.351 -8.829 1.00 90.44 412 VAL A O 1
ATOM 3126 N N . LYS A 1 413 ? -7.844 26.723 -9.424 1.00 88.81 413 LYS A N 1
ATOM 3127 C CA . LYS A 1 413 ? -7.021 27.649 -10.202 1.00 88.81 413 LYS A CA 1
ATOM 3128 C C . LYS A 1 413 ? -7.168 29.062 -9.661 1.00 88.81 413 LYS A C 1
ATOM 3130 O O . LYS A 1 413 ? -8.281 29.579 -9.586 1.00 88.81 413 LYS A O 1
ATOM 3135 N N . VAL A 1 414 ? -6.045 29.689 -9.329 1.00 84.06 414 VAL A N 1
ATOM 3136 C CA . VAL A 1 414 ? -5.999 31.101 -8.925 1.00 84.06 414 VAL A CA 1
ATOM 3137 C C . VAL A 1 414 ? -5.899 31.954 -10.187 1.00 84.06 414 VAL A C 1
ATOM 3139 O O . VAL A 1 414 ? -5.125 31.635 -11.092 1.00 84.06 414 VAL A O 1
ATOM 3142 N N . ASN A 1 415 ? -6.704 33.011 -10.293 1.00 76.56 415 ASN A N 1
ATOM 3143 C CA . ASN A 1 415 ? -6.670 33.887 -11.464 1.00 76.56 415 ASN A CA 1
ATOM 3144 C C . ASN A 1 415 ? -5.322 34.624 -11.585 1.00 76.56 415 ASN A C 1
ATOM 3146 O O . ASN A 1 415 ? -4.654 34.899 -10.593 1.00 76.56 415 ASN A O 1
ATOM 3150 N N . GLN A 1 416 ? -4.909 34.922 -12.823 1.00 69.19 416 GLN A N 1
ATOM 3151 C CA . GLN A 1 416 ? -3.722 35.739 -13.106 1.00 69.19 416 GLN A CA 1
ATOM 3152 C C . GLN A 1 416 ? -4.124 37.189 -13.395 1.00 69.19 416 GLN A C 1
ATOM 3154 O O . GLN A 1 416 ? -5.028 37.402 -14.210 1.00 69.19 416 GLN A O 1
ATOM 3159 N N . PRO A 1 417 ? -3.408 38.189 -12.852 1.00 61.16 417 PRO A N 1
ATOM 3160 C CA . PRO A 1 417 ? -3.404 39.533 -13.417 1.00 61.16 417 PRO A CA 1
ATOM 3161 C C . PRO A 1 417 ? -2.795 39.517 -14.831 1.00 61.16 417 PRO A C 1
ATOM 3163 O O . PRO A 1 417 ? -1.896 38.721 -15.118 1.00 61.16 417 PRO A O 1
ATOM 3166 N N . GLN A 1 418 ? -3.253 40.398 -15.727 1.00 56.62 418 GLN A N 1
ATOM 3167 C CA . GLN A 1 418 ? -2.714 40.488 -17.092 1.00 56.62 418 GLN A CA 1
ATOM 3168 C C . GLN A 1 418 ? -1.187 40.724 -17.072 1.00 56.62 418 GLN A C 1
ATOM 3170 O O . GLN A 1 418 ? -0.719 41.691 -16.478 1.00 56.62 418 GLN A O 1
ATOM 3175 N N . GLY A 1 419 ? -0.413 39.856 -17.742 1.00 53.19 419 GLY A N 1
ATOM 3176 C CA . GLY A 1 419 ? 1.017 40.075 -18.019 1.00 53.19 419 GLY A CA 1
ATOM 3177 C C . GLY A 1 419 ? 2.053 39.368 -17.124 1.00 53.19 419 GLY A C 1
ATOM 3178 O O . GLY A 1 419 ? 3.237 39.658 -17.277 1.00 53.19 419 GLY A O 1
ATOM 3179 N N . LYS A 1 420 ? 1.679 38.437 -16.227 1.00 52.41 420 LYS A N 1
ATOM 3180 C CA . LYS A 1 420 ? 2.636 37.630 -15.423 1.00 52.41 420 LYS A CA 1
ATOM 3181 C C . LYS A 1 420 ? 2.620 36.137 -15.796 1.00 52.41 420 LYS A C 1
ATOM 3183 O O . LYS A 1 420 ? 1.560 35.559 -15.999 1.00 52.41 420 LYS A O 1
ATOM 3188 N N . SER A 1 421 ? 3.803 35.508 -15.864 1.00 52.16 421 SER A N 1
ATOM 3189 C CA . SER A 1 421 ? 4.027 34.200 -16.523 1.00 52.16 421 SER A CA 1
ATOM 3190 C C . SER A 1 421 ? 4.405 33.015 -15.609 1.00 52.16 421 SER A C 1
ATOM 3192 O O . SER A 1 421 ? 4.722 31.945 -16.126 1.00 52.16 421 SER A O 1
ATOM 3194 N N . ALA A 1 422 ? 4.377 33.124 -14.279 1.00 55.66 422 ALA A N 1
ATOM 3195 C CA . ALA A 1 422 ? 4.731 31.977 -13.431 1.00 55.66 422 ALA A CA 1
ATOM 3196 C C . ALA A 1 422 ? 3.495 31.106 -13.133 1.00 55.66 422 ALA A C 1
ATOM 3198 O O . ALA A 1 422 ? 2.603 31.524 -12.400 1.00 55.66 422 ALA A O 1
ATOM 3199 N N . ARG A 1 423 ? 3.428 29.897 -13.709 1.00 73.19 423 ARG A N 1
ATOM 3200 C CA . ARG A 1 423 ? 2.455 28.860 -13.321 1.00 73.19 423 ARG A CA 1
ATOM 3201 C C . ARG A 1 423 ? 3.143 27.890 -12.366 1.00 73.19 423 ARG A C 1
ATOM 3203 O O . ARG A 1 423 ? 4.103 27.247 -12.764 1.00 73.19 423 ARG A O 1
ATOM 3210 N N . ARG A 1 424 ? 2.642 27.765 -11.135 1.00 86.06 424 ARG A N 1
ATOM 3211 C CA . ARG A 1 424 ? 3.040 26.707 -10.192 1.00 86.06 424 ARG A CA 1
ATOM 3212 C C . ARG A 1 424 ? 1.924 25.673 -10.113 1.00 86.06 424 ARG A C 1
ATOM 3214 O O . ARG A 1 424 ? 0.761 26.052 -9.973 1.00 86.06 424 ARG A O 1
ATOM 3221 N N . LEU A 1 425 ? 2.277 24.395 -10.194 1.00 92.50 425 LEU A N 1
ATOM 3222 C CA . LEU A 1 425 ? 1.343 23.285 -10.036 1.00 92.50 425 LEU A CA 1
ATOM 3223 C C . LEU A 1 425 ? 1.668 22.530 -8.746 1.00 92.50 425 LEU A C 1
ATOM 3225 O O . LEU A 1 425 ? 2.829 22.229 -8.472 1.00 92.50 425 LEU A O 1
ATOM 3229 N N . VAL A 1 426 ? 0.651 22.263 -7.930 1.00 94.19 426 VAL A N 1
ATOM 3230 C CA . VAL A 1 426 ? 0.825 21.599 -6.631 1.00 94.19 426 VAL A CA 1
ATOM 3231 C C . VAL A 1 426 ? -0.213 20.506 -6.410 1.00 94.19 426 VAL A C 1
ATOM 3233 O O . VAL A 1 426 ? -1.343 20.608 -6.885 1.00 94.19 426 VAL A O 1
ATOM 3236 N N . TYR A 1 427 ? 0.153 19.489 -5.638 1.00 95.44 427 TYR A N 1
ATOM 3237 C CA . TYR A 1 427 ? -0.794 18.581 -4.998 1.00 95.44 427 TYR A CA 1
ATOM 3238 C C . TYR A 1 427 ? -1.006 19.038 -3.551 1.00 95.44 427 TYR A C 1
ATOM 3240 O O . TYR A 1 427 ? -0.054 19.070 -2.767 1.00 95.44 427 TYR A O 1
ATOM 3248 N N . ALA A 1 428 ? -2.237 19.432 -3.221 1.00 93.12 428 ALA A N 1
ATOM 3249 C CA . ALA A 1 428 ? -2.592 20.056 -1.948 1.00 93.12 428 ALA A CA 1
ATOM 3250 C C . ALA A 1 428 ? -3.549 19.147 -1.147 1.00 93.12 428 ALA A C 1
ATOM 3252 O O . ALA A 1 428 ? -4.769 19.207 -1.346 1.00 93.12 428 ALA A O 1
ATOM 3253 N N . PRO A 1 429 ? -3.028 18.304 -0.235 1.00 91.44 429 PRO A N 1
ATOM 3254 C CA . PRO A 1 429 ? -3.835 17.342 0.518 1.00 91.44 429 PRO A CA 1
ATOM 3255 C C . PRO A 1 429 ? -4.838 17.989 1.489 1.00 91.44 429 PRO A C 1
ATOM 3257 O O . PRO A 1 429 ? -5.768 17.320 1.938 1.00 91.44 429 PRO A O 1
ATOM 3260 N N . GLU A 1 430 ? -4.688 19.281 1.797 1.00 87.06 430 GLU A N 1
ATOM 3261 C CA . GLU A 1 430 ? -5.608 20.064 2.631 1.00 87.06 430 GLU A CA 1
ATOM 3262 C C . GLU A 1 430 ? -6.917 20.427 1.921 1.00 87.06 430 GLU A C 1
ATOM 3264 O O . GLU A 1 430 ? -7.893 20.806 2.574 1.00 87.06 430 GLU A O 1
ATOM 3269 N N . LEU A 1 431 ? -6.960 20.309 0.590 1.00 89.50 431 LEU A N 1
ATOM 3270 C CA . LEU A 1 431 ? -8.175 20.476 -0.202 1.00 89.50 431 LEU A CA 1
ATOM 3271 C C . LEU A 1 431 ? -9.059 19.225 -0.063 1.00 89.50 431 LEU A C 1
ATOM 3273 O O . LEU A 1 431 ? -9.156 18.397 -0.969 1.00 89.50 431 LEU A O 1
ATOM 3277 N N . LEU A 1 432 ? -9.697 19.075 1.098 1.00 87.38 432 LEU A N 1
ATOM 3278 C CA . LEU A 1 432 ? -10.661 18.010 1.376 1.00 87.38 432 LEU A CA 1
ATOM 3279 C C . LEU A 1 432 ? -12.010 18.363 0.744 1.00 87.38 432 LEU A C 1
ATOM 3281 O O . LEU A 1 432 ? -12.561 19.417 1.046 1.00 87.38 432 LEU A O 1
ATOM 3285 N N . TRP A 1 433 ? -12.538 17.508 -0.128 1.00 82.31 433 TRP A N 1
ATOM 3286 C CA . TRP A 1 433 ? -13.738 17.803 -0.931 1.00 82.31 433 TRP A CA 1
ATOM 3287 C C . TRP A 1 433 ? -14.793 16.696 -0.911 1.00 82.31 433 TRP A C 1
ATOM 3289 O O . TRP A 1 433 ? -15.974 16.968 -1.105 1.00 82.31 433 TRP A O 1
ATOM 3299 N N . SER A 1 434 ? -14.372 15.461 -0.641 1.00 69.25 434 SER A N 1
ATOM 3300 C CA . SER A 1 434 ? -15.243 14.328 -0.363 1.00 69.25 434 SER A CA 1
ATOM 3301 C C . SER A 1 434 ? -14.762 13.683 0.937 1.00 69.25 434 SER A C 1
ATOM 3303 O O . SER A 1 434 ? -13.570 13.386 1.054 1.00 69.25 434 SER A O 1
ATOM 3305 N N . PRO A 1 435 ? -15.632 13.495 1.937 1.00 53.44 435 PRO A N 1
ATOM 3306 C CA . PRO A 1 435 ? -15.268 12.800 3.162 1.00 53.44 435 PRO A CA 1
ATOM 3307 C C . PRO A 1 435 ? -15.053 11.302 2.872 1.00 53.44 435 PRO A C 1
ATOM 3309 O O . PRO A 1 435 ? -15.670 10.774 1.942 1.00 53.44 435 PRO A O 1
ATOM 3312 N N . PRO A 1 436 ? -14.196 10.604 3.642 1.00 48.53 436 PRO A N 1
ATOM 3313 C CA . PRO A 1 436 ? -13.999 9.165 3.488 1.00 48.53 436 PRO A CA 1
ATOM 3314 C C . PRO A 1 436 ? -15.318 8.400 3.667 1.00 48.53 436 PRO A C 1
ATOM 3316 O O . PRO A 1 436 ? -16.197 8.828 4.426 1.00 48.53 436 PRO A O 1
ATOM 3319 N N . THR A 1 437 ? -15.438 7.248 3.000 1.00 46.34 437 THR A N 1
ATOM 3320 C CA . THR A 1 437 ? -16.504 6.265 3.243 1.00 46.34 437 THR A CA 1
ATOM 3321 C C . THR A 1 437 ? -16.626 5.997 4.742 1.00 46.34 437 THR A C 1
ATOM 3323 O O . THR A 1 437 ? -15.660 5.604 5.391 1.00 46.34 437 THR A O 1
ATOM 3326 N N . ALA A 1 438 ? -17.812 6.284 5.280 1.00 38.88 438 ALA A N 1
ATOM 3327 C CA . ALA A 1 438 ? -18.103 6.356 6.704 1.00 38.88 438 ALA A CA 1
ATOM 3328 C C . ALA A 1 438 ? -17.729 5.070 7.448 1.00 38.88 438 ALA A C 1
ATOM 3330 O O . ALA A 1 438 ? -18.292 4.004 7.190 1.00 38.88 438 ALA A O 1
ATOM 3331 N N . ARG A 1 439 ? -16.847 5.180 8.444 1.00 36.69 439 ARG A N 1
ATOM 3332 C CA . ARG A 1 439 ? -16.765 4.168 9.491 1.00 36.69 439 ARG A CA 1
ATOM 3333 C C . ARG A 1 439 ? -17.940 4.408 10.430 1.00 36.69 439 ARG A C 1
ATOM 3335 O O . ARG A 1 439 ? -18.016 5.426 11.112 1.00 36.69 439 ARG A O 1
ATOM 3342 N N . THR A 1 440 ? -18.899 3.491 10.411 1.00 36.84 440 THR A N 1
ATOM 3343 C CA . THR A 1 440 ? -19.995 3.509 11.382 1.00 36.84 440 THR A CA 1
ATOM 3344 C C . THR A 1 440 ? -19.372 3.146 12.726 1.00 36.84 440 THR A C 1
ATOM 3346 O O . THR A 1 440 ? -18.773 2.079 12.833 1.00 36.84 440 THR A O 1
ATOM 3349 N N . LEU A 1 441 ? -19.438 4.039 13.716 1.00 35.16 441 LEU A N 1
ATOM 3350 C CA . LEU A 1 441 ? -18.960 3.760 15.071 1.00 35.16 441 LEU A CA 1
ATOM 3351 C C . LEU A 1 441 ? -19.773 2.585 15.637 1.00 35.16 441 LEU A C 1
ATOM 3353 O O . LEU A 1 441 ? -20.910 2.767 16.064 1.00 35.16 441 LEU A O 1
ATOM 3357 N N . ALA A 1 442 ? -19.212 1.379 15.568 1.00 30.70 442 ALA A N 1
ATOM 3358 C CA . ALA A 1 442 ? -19.659 0.246 16.358 1.00 30.70 442 ALA A CA 1
ATOM 3359 C C . ALA A 1 442 ? -19.053 0.399 17.758 1.00 30.70 442 ALA A C 1
ATOM 3361 O O . ALA A 1 442 ? -17.861 0.668 17.913 1.00 30.70 442 ALA A O 1
ATOM 3362 N N . GLU A 1 443 ? -19.917 0.322 18.759 1.00 28.70 443 GLU A N 1
ATOM 3363 C CA . GLU A 1 443 ? -19.613 0.510 20.170 1.00 28.70 443 GLU A CA 1
ATOM 3364 C C . GLU A 1 443 ? -18.825 -0.693 20.707 1.00 28.70 443 GLU A C 1
ATOM 3366 O O . GLU A 1 443 ? -19.396 -1.755 20.940 1.00 28.70 443 GLU A O 1
ATOM 3371 N N . ASP A 1 444 ? -17.524 -0.534 20.956 1.00 26.80 444 ASP A N 1
ATOM 3372 C CA . ASP A 1 444 ? -16.759 -1.540 21.700 1.00 26.80 444 ASP A CA 1
ATOM 3373 C C . ASP A 1 444 ? -16.886 -1.308 23.212 1.00 26.80 444 ASP A C 1
ATOM 3375 O O . ASP A 1 444 ? -16.158 -0.540 23.843 1.00 26.80 444 ASP A O 1
ATOM 3379 N N . ALA A 1 445 ? -17.920 -1.973 23.728 1.00 25.64 445 ALA A N 1
ATOM 3380 C CA . ALA A 1 445 ? -18.039 -2.733 24.970 1.00 25.64 445 ALA A CA 1
ATOM 3381 C C . ALA A 1 445 ? -16.986 -2.537 26.081 1.00 25.64 445 ALA A C 1
ATOM 3383 O O . ALA A 1 445 ? -15.807 -2.878 25.971 1.00 25.64 445 ALA A O 1
ATOM 3384 N N . ALA A 1 446 ? -17.512 -2.142 27.241 1.00 24.83 446 ALA A N 1
ATOM 3385 C CA . ALA A 1 446 ? -16.879 -2.224 28.544 1.00 24.83 446 ALA A CA 1
ATOM 3386 C C . ALA A 1 446 ? -16.916 -3.655 29.136 1.00 24.83 446 ALA A C 1
ATOM 3388 O O . ALA A 1 446 ? -17.951 -4.310 29.156 1.00 24.83 446 ALA A O 1
ATOM 3389 N N . THR A 1 447 ? -15.764 -4.068 29.677 1.00 27.39 447 THR A N 1
ATOM 3390 C CA . THR A 1 447 ? -15.513 -4.871 30.900 1.00 27.39 447 THR A CA 1
ATOM 3391 C C . THR A 1 447 ? -16.225 -6.215 31.198 1.00 27.39 447 THR A C 1
ATOM 3393 O O . THR A 1 447 ? -17.395 -6.240 31.563 1.00 27.39 447 THR A O 1
ATOM 3396 N N . ALA A 1 448 ? -15.358 -7.236 31.372 1.00 26.20 448 ALA A N 1
ATOM 3397 C CA . ALA A 1 448 ? -15.328 -8.304 32.407 1.00 26.20 448 ALA A CA 1
ATOM 3398 C C . ALA A 1 448 ? -15.974 -9.691 32.084 1.00 26.20 448 ALA A C 1
ATOM 3400 O O . ALA A 1 448 ? -16.449 -9.885 30.974 1.00 26.20 448 ALA A O 1
ATOM 3401 N N . PRO A 1 449 ? -15.880 -10.706 32.980 1.00 31.02 449 PRO A N 1
ATOM 3402 C CA . PRO A 1 449 ? -14.872 -11.781 33.039 1.00 31.02 449 PRO A CA 1
ATOM 3403 C C . PRO A 1 449 ? -15.429 -13.212 32.757 1.00 31.02 449 PRO A C 1
ATOM 3405 O O . PRO A 1 449 ? -16.602 -13.393 32.464 1.00 31.02 449 PRO A O 1
ATOM 3408 N N . HIS A 1 450 ? -14.548 -14.221 32.835 1.00 30.73 450 HIS A N 1
ATOM 3409 C CA . HIS A 1 450 ? -14.709 -15.651 32.484 1.00 30.73 450 HIS A CA 1
ATOM 3410 C C . HIS A 1 450 ? -15.866 -16.463 33.142 1.00 30.73 450 HIS A C 1
ATOM 3412 O O . HIS A 1 450 ? -16.202 -16.235 34.298 1.00 30.73 450 HIS A O 1
ATOM 3418 N N . GLU A 1 451 ? -16.279 -17.521 32.403 1.00 38.09 451 GLU A N 1
ATOM 3419 C CA . GLU A 1 451 ? -16.987 -18.789 32.758 1.00 38.09 451 GLU A CA 1
ATOM 3420 C C . GLU A 1 451 ? -18.517 -18.947 32.531 1.00 38.09 451 GLU A C 1
ATOM 3422 O O . GLU A 1 451 ? -19.312 -18.886 33.460 1.00 38.09 451 GLU A O 1
ATOM 3427 N N . ASP A 1 452 ? -18.906 -19.289 31.288 1.00 45.19 452 ASP A N 1
ATOM 3428 C CA . ASP A 1 452 ? -19.746 -20.450 30.877 1.00 45.19 452 ASP A CA 1
ATOM 3429 C C . ASP A 1 452 ? -19.675 -20.513 29.330 1.00 45.19 452 ASP A C 1
ATOM 3431 O O . ASP A 1 452 ? -20.464 -19.879 28.629 1.00 45.19 452 ASP A O 1
ATOM 3435 N N . VAL A 1 453 ? -18.625 -21.147 28.783 1.00 58.75 453 VAL A N 1
ATOM 3436 C CA . VAL A 1 453 ? -18.066 -20.813 27.446 1.00 58.75 453 VAL A CA 1
ATOM 3437 C C . VAL A 1 453 ? -19.076 -20.919 26.288 1.00 58.75 453 VAL A C 1
ATOM 3439 O O . VAL A 1 453 ? -18.960 -20.154 25.336 1.00 58.75 453 VAL A O 1
ATOM 3442 N N . HIS A 1 454 ? -20.089 -21.793 26.375 1.00 74.88 454 HIS A N 1
ATOM 3443 C CA . HIS A 1 454 ? -21.115 -21.969 25.332 1.00 74.88 454 HIS A CA 1
ATOM 3444 C C . HIS A 1 454 ? -22.543 -22.137 25.895 1.00 74.88 454 HIS A C 1
ATOM 3446 O O . HIS A 1 454 ? -23.323 -22.956 25.413 1.00 74.88 454 HIS A O 1
ATOM 3452 N N . GLY A 1 455 ? -22.888 -21.393 26.951 1.00 79.00 455 GLY A N 1
ATOM 3453 C CA . GLY A 1 455 ? -24.243 -21.377 27.522 1.00 79.00 455 GLY A CA 1
ATOM 3454 C C . GLY A 1 455 ? -25.213 -20.418 26.812 1.00 79.00 455 GLY A C 1
ATOM 3455 O O . GLY A 1 455 ? -24.861 -19.734 25.854 1.00 79.00 455 GLY A O 1
ATOM 3456 N N . ARG A 1 456 ? -26.447 -20.298 27.329 1.00 85.06 456 ARG A N 1
ATOM 3457 C CA . ARG A 1 456 ? -27.477 -19.372 26.801 1.00 85.06 456 ARG A CA 1
ATOM 3458 C C . ARG A 1 456 ? -26.972 -17.935 26.626 1.00 85.06 456 ARG A C 1
ATOM 3460 O O . ARG A 1 456 ? -27.243 -17.331 25.598 1.00 85.06 456 ARG A O 1
ATOM 3467 N N . HIS A 1 457 ? -26.233 -17.408 27.605 1.00 81.44 457 HIS A N 1
ATOM 3468 C CA . HIS A 1 457 ? -25.689 -16.046 27.550 1.00 81.44 457 HIS A CA 1
ATOM 3469 C C . HIS A 1 457 ? -24.751 -15.850 26.354 1.00 81.44 457 HIS A C 1
ATOM 3471 O O . HIS A 1 457 ? -24.906 -14.890 25.611 1.00 81.44 457 HIS A O 1
ATOM 3477 N N . HIS A 1 458 ? -23.841 -16.801 26.127 1.00 83.38 458 HIS A N 1
ATOM 3478 C CA . HIS A 1 458 ? -22.886 -16.758 25.022 1.00 83.38 458 HIS A CA 1
ATOM 3479 C C . HIS A 1 458 ? -23.580 -16.638 23.660 1.00 83.38 458 HIS A C 1
ATOM 3481 O O . HIS A 1 458 ? -23.217 -15.785 22.854 1.00 83.38 458 HIS A O 1
ATOM 3487 N N . PHE A 1 459 ? -24.598 -17.466 23.408 1.00 87.19 459 PHE A N 1
ATOM 3488 C CA . PHE A 1 459 ? -25.313 -17.433 22.132 1.00 87.19 459 PHE A CA 1
ATOM 3489 C C . PHE A 1 459 ? -26.197 -16.190 21.983 1.00 87.19 459 PHE A C 1
ATOM 3491 O O . PHE A 1 459 ? -26.257 -15.637 20.891 1.00 87.19 459 PHE A O 1
ATOM 3498 N N . GLU A 1 460 ? -26.826 -15.695 23.055 1.00 90.12 460 GLU A N 1
ATOM 3499 C CA . GLU A 1 460 ? -27.560 -14.421 22.989 1.00 90.12 460 GLU A CA 1
ATOM 3500 C C . GLU A 1 460 ? -26.633 -13.249 22.657 1.00 90.12 460 GLU A C 1
ATOM 3502 O O . GLU A 1 460 ? -26.960 -12.431 21.803 1.00 90.12 460 GLU A O 1
ATOM 3507 N N . GLU A 1 461 ? -25.447 -13.183 23.267 1.00 85.31 461 GLU A N 1
ATOM 3508 C CA . GLU A 1 461 ? -24.456 -12.161 22.924 1.00 85.31 461 GLU A CA 1
ATOM 3509 C C . GLU A 1 461 ? -23.967 -12.289 21.481 1.00 85.31 461 GLU A C 1
ATOM 3511 O O . GLU A 1 461 ? -23.807 -11.275 20.803 1.00 85.31 461 GLU A O 1
ATOM 3516 N N . LEU A 1 462 ? -23.740 -13.515 21.004 1.00 84.31 462 LEU A N 1
ATOM 3517 C CA . LEU A 1 462 ? -23.309 -13.774 19.633 1.00 84.31 462 LEU A CA 1
ATOM 3518 C C . LEU A 1 462 ? -24.341 -13.256 18.621 1.00 84.31 462 LEU A C 1
ATOM 3520 O O . LEU A 1 462 ? -23.995 -12.454 17.756 1.00 84.31 462 LEU A O 1
ATOM 3524 N N . PHE A 1 463 ? -25.610 -13.650 18.768 1.00 86.81 463 PHE A N 1
ATOM 3525 C CA . PHE A 1 463 ? -26.688 -13.176 17.896 1.00 86.81 463 PHE A CA 1
ATOM 3526 C C . PHE A 1 463 ? -26.980 -11.679 18.074 1.00 86.81 463 PHE A C 1
ATOM 3528 O O . PHE A 1 463 ? -27.403 -11.027 17.123 1.00 86.81 463 PHE A O 1
ATOM 3535 N N . ALA A 1 464 ? -26.763 -11.095 19.257 1.00 86.31 464 ALA A N 1
ATOM 3536 C CA . ALA A 1 464 ? -26.936 -9.655 19.464 1.00 86.31 464 ALA A CA 1
ATOM 3537 C C . ALA A 1 464 ? -25.858 -8.822 18.752 1.00 86.31 464 ALA A C 1
ATOM 3539 O O . ALA A 1 464 ? -26.158 -7.745 18.236 1.00 86.31 464 ALA A O 1
ATOM 3540 N N . ARG A 1 465 ? -24.610 -9.307 18.737 1.00 81.38 465 ARG A N 1
ATOM 3541 C CA . ARG A 1 465 ? -23.458 -8.599 18.156 1.00 81.38 465 ARG A CA 1
ATOM 3542 C C . ARG A 1 465 ? -23.383 -8.723 16.638 1.00 81.38 465 ARG A C 1
ATOM 3544 O O . ARG A 1 465 ? -22.934 -7.781 15.992 1.00 81.38 465 ARG A O 1
ATOM 3551 N N . ASP A 1 466 ? -23.805 -9.859 16.088 1.00 76.12 466 ASP A N 1
ATOM 3552 C CA . ASP A 1 466 ? -23.713 -10.148 14.658 1.00 76.12 466 ASP A CA 1
ATOM 3553 C C . ASP A 1 466 ? -25.088 -10.488 14.058 1.00 76.12 466 ASP A C 1
ATOM 3555 O O . ASP A 1 466 ? -25.866 -11.288 14.587 1.00 76.12 466 ASP A O 1
ATOM 3559 N N . ALA A 1 467 ? -25.407 -9.836 12.940 1.00 77.00 467 ALA A N 1
ATOM 3560 C CA . ALA A 1 467 ? -26.655 -10.037 12.214 1.00 77.00 467 ALA A CA 1
ATOM 3561 C C . ALA A 1 467 ? -26.663 -11.337 11.388 1.00 77.00 467 ALA A C 1
ATOM 3563 O O . ALA A 1 467 ? -27.740 -11.775 11.001 1.00 77.00 467 ALA A O 1
ATOM 3564 N N . ASP A 1 468 ? -25.496 -11.931 11.115 1.00 79.56 468 ASP A N 1
ATOM 3565 C CA . ASP A 1 468 ? -25.344 -13.225 10.438 1.00 79.56 468 ASP A CA 1
ATOM 3566 C C . ASP A 1 468 ? -24.050 -13.916 10.925 1.00 79.56 468 ASP A C 1
ATOM 3568 O O . ASP A 1 468 ? -23.052 -13.944 10.198 1.00 79.56 468 ASP A O 1
ATOM 3572 N N . PRO A 1 469 ? -24.038 -14.480 12.154 1.00 81.56 469 PRO A N 1
ATOM 3573 C CA . PRO A 1 469 ? -22.796 -14.884 12.823 1.00 81.56 469 PRO A CA 1
ATOM 3574 C C . PRO A 1 469 ? -22.036 -16.035 12.143 1.00 81.56 469 PRO A C 1
ATOM 3576 O O . PRO A 1 469 ? -20.896 -16.326 12.508 1.00 81.56 469 PRO A O 1
ATOM 3579 N N . TRP A 1 470 ? -22.662 -16.716 11.177 1.00 83.50 470 TRP A N 1
ATOM 3580 C CA . TRP A 1 470 ? -22.071 -17.847 10.453 1.00 83.50 470 TRP A CA 1
ATOM 3581 C C . TRP A 1 470 ? -22.155 -17.724 8.925 1.00 83.50 470 TRP A C 1
ATOM 3583 O O . TRP A 1 470 ? -21.793 -18.671 8.229 1.00 83.50 470 TRP A O 1
ATOM 3593 N N . HIS A 1 471 ? -22.585 -16.582 8.382 1.00 84.44 471 HIS A N 1
ATOM 3594 C CA . HIS A 1 471 ? -22.701 -16.345 6.939 1.00 84.44 471 HIS A CA 1
ATOM 3595 C C . HIS A 1 471 ? -23.515 -17.426 6.200 1.00 84.44 471 HIS A C 1
ATOM 3597 O O . HIS A 1 471 ? -23.045 -18.072 5.254 1.00 84.44 471 HIS A O 1
ATOM 3603 N N . TYR A 1 472 ? -24.771 -17.621 6.611 1.00 84.81 472 TYR A N 1
ATOM 3604 C CA . TYR A 1 472 ? -25.624 -18.741 6.167 1.00 84.81 472 TYR A CA 1
ATOM 3605 C C . TYR A 1 472 ? -25.924 -18.789 4.662 1.00 84.81 472 TYR A C 1
ATOM 3607 O O . TYR A 1 472 ? -26.447 -19.779 4.149 1.00 84.81 472 TYR A O 1
ATOM 3615 N N . THR A 1 473 ? -25.669 -17.697 3.943 1.00 85.69 473 THR A N 1
ATOM 3616 C CA . THR A 1 473 ? -26.049 -17.547 2.533 1.00 85.69 473 THR A CA 1
ATOM 3617 C C . THR A 1 473 ? -24.909 -17.817 1.558 1.00 85.69 473 THR A C 1
ATOM 3619 O O . THR A 1 473 ? -25.111 -17.687 0.353 1.00 85.69 473 THR A O 1
ATOM 3622 N N . THR A 1 474 ? -23.733 -18.224 2.033 1.00 83.88 474 THR A N 1
ATOM 3623 C CA . THR A 1 474 ? -22.565 -18.498 1.180 1.00 83.88 474 THR A CA 1
ATOM 3624 C C . THR A 1 474 ? -22.806 -19.682 0.232 1.00 83.88 474 THR A C 1
ATOM 3626 O O . THR A 1 474 ? -23.637 -20.551 0.519 1.00 83.88 474 THR A O 1
ATOM 3629 N N . PRO A 1 475 ? -22.093 -19.772 -0.912 1.00 82.69 475 PRO A N 1
ATOM 3630 C CA . PRO A 1 475 ? -22.169 -20.946 -1.786 1.00 82.69 475 PRO A CA 1
ATOM 3631 C C . PRO A 1 475 ? -21.902 -22.266 -1.046 1.00 82.69 475 PRO A C 1
ATOM 3633 O O . PRO A 1 475 ? -22.585 -23.253 -1.310 1.00 82.69 475 PRO A O 1
ATOM 3636 N N . TYR A 1 476 ? -20.972 -22.254 -0.085 1.00 86.69 476 TYR A N 1
ATOM 3637 C CA . TYR A 1 476 ? -20.658 -23.391 0.779 1.00 86.69 476 TYR A CA 1
ATOM 3638 C C . TYR A 1 476 ? -21.843 -23.840 1.637 1.00 86.69 476 TYR A C 1
ATOM 3640 O O . TYR A 1 476 ? -22.212 -25.014 1.598 1.00 86.69 476 TYR A O 1
ATOM 3648 N N . GLU A 1 477 ? -22.473 -22.919 2.373 1.00 91.31 477 GLU A N 1
ATOM 3649 C CA . GLU A 1 477 ? -23.620 -23.255 3.226 1.00 91.31 477 GLU A CA 1
ATOM 3650 C C . GLU A 1 477 ? -24.822 -23.720 2.396 1.00 91.31 477 GLU A C 1
ATOM 3652 O O . GLU A 1 477 ? -25.455 -24.721 2.736 1.00 91.31 477 GLU A O 1
ATOM 3657 N N . ARG A 1 478 ? -25.089 -23.080 1.246 1.00 90.00 478 ARG A N 1
ATOM 3658 C CA . ARG A 1 478 ? -26.150 -23.520 0.321 1.00 90.00 478 ARG A CA 1
ATOM 3659 C C . ARG A 1 478 ? -25.931 -24.949 -0.170 1.00 90.00 478 ARG A C 1
ATOM 3661 O O . ARG A 1 478 ? -26.844 -25.767 -0.092 1.00 90.00 478 ARG A O 1
ATOM 3668 N N . GLU A 1 479 ? -24.723 -25.268 -0.629 1.00 91.12 479 GLU A N 1
ATOM 3669 C CA . GLU A 1 479 ? -24.387 -26.618 -1.085 1.00 91.12 479 GLU A CA 1
ATOM 3670 C C . GLU A 1 479 ? -24.509 -27.650 0.049 1.00 91.12 479 GLU A C 1
ATOM 3672 O O . GLU A 1 479 ? -25.047 -28.745 -0.158 1.00 91.12 479 GLU A O 1
ATOM 3677 N N . LYS A 1 480 ? -24.046 -27.303 1.258 1.00 93.94 480 LYS A N 1
ATOM 3678 C CA . LYS A 1 480 ? -24.166 -28.152 2.451 1.00 93.94 480 LYS A CA 1
ATOM 3679 C C . LYS A 1 480 ? -25.638 -28.438 2.763 1.00 93.94 480 LYS A C 1
ATOM 3681 O O . LYS A 1 480 ? -26.004 -29.607 2.880 1.00 93.94 480 LYS A O 1
ATOM 3686 N N . TYR A 1 481 ? -26.500 -27.417 2.785 1.00 95.44 481 TYR A N 1
ATOM 3687 C CA . TYR A 1 481 ? -27.945 -27.580 2.991 1.00 95.44 481 TYR A CA 1
ATOM 3688 C C . TYR A 1 481 ? -28.604 -28.457 1.925 1.00 95.44 481 TYR A C 1
ATOM 3690 O O . TYR A 1 481 ? -29.352 -29.376 2.265 1.00 95.44 481 TYR A O 1
ATOM 3698 N N . GLU A 1 482 ? -28.302 -28.242 0.644 1.00 94.12 482 GLU A N 1
ATOM 3699 C CA . GLU A 1 482 ? -28.837 -29.066 -0.444 1.00 94.12 482 GLU A CA 1
ATOM 3700 C C . GLU A 1 482 ? -28.449 -30.543 -0.298 1.00 94.12 482 GLU A C 1
ATOM 3702 O O . GLU A 1 482 ? -29.277 -31.438 -0.504 1.00 94.12 482 GLU A O 1
ATOM 3707 N N . ARG A 1 483 ? -27.194 -30.818 0.075 1.00 94.75 483 ARG A N 1
ATOM 3708 C CA . ARG A 1 483 ? -26.706 -32.181 0.328 1.00 94.75 483 ARG A CA 1
ATOM 3709 C C . ARG A 1 483 ? -27.365 -32.793 1.568 1.00 94.75 483 ARG A C 1
ATOM 3711 O O . ARG A 1 483 ? -27.733 -33.968 1.517 1.00 94.75 483 ARG A O 1
ATOM 3718 N N . THR A 1 484 ? -27.602 -32.018 2.629 1.00 96.12 484 THR A N 1
ATOM 3719 C CA . THR A 1 484 ? -28.346 -32.474 3.819 1.00 96.12 484 THR A CA 1
ATOM 3720 C C . THR A 1 484 ? -29.787 -32.834 3.469 1.00 96.12 484 THR A C 1
ATOM 3722 O O . THR A 1 484 ? -30.266 -33.897 3.854 1.00 96.12 484 THR A O 1
ATOM 3725 N N . LEU A 1 485 ? -30.472 -32.034 2.654 1.00 95.88 485 LEU A N 1
ATOM 3726 C CA . LEU A 1 485 ? -31.849 -32.318 2.230 1.00 95.88 485 LEU A CA 1
ATOM 3727 C C . LEU A 1 485 ? -31.959 -33.584 1.368 1.00 95.88 485 LEU A C 1
ATOM 3729 O O . LEU A 1 485 ? -32.916 -34.343 1.507 1.00 95.88 485 LEU A O 1
ATOM 3733 N N . LYS A 1 486 ? -30.956 -33.870 0.528 1.00 94.44 486 LYS A N 1
ATOM 3734 C CA . LYS A 1 486 ? -30.868 -35.124 -0.250 1.00 94.44 486 LYS A CA 1
ATOM 3735 C C . LYS A 1 486 ? -30.664 -36.373 0.628 1.00 94.44 486 LYS A C 1
ATOM 3737 O O . LYS A 1 486 ? -30.759 -37.498 0.128 1.00 94.44 486 LYS A O 1
ATOM 3742 N N . MET A 1 487 ? -30.363 -36.197 1.917 1.00 94.44 487 MET A N 1
ATOM 3743 C CA . MET A 1 487 ? -30.194 -37.268 2.907 1.00 94.44 487 MET A CA 1
ATOM 3744 C C . MET A 1 487 ? -31.451 -37.567 3.731 1.00 94.44 487 MET A C 1
ATOM 3746 O O . MET A 1 487 ? -31.416 -38.484 4.550 1.00 94.44 487 MET A O 1
ATOM 3750 N N . LEU A 1 488 ? -32.556 -36.852 3.505 1.00 94.81 488 LEU A N 1
ATOM 3751 C CA . LEU A 1 488 ? -33.830 -37.145 4.160 1.00 94.81 488 LEU A CA 1
ATOM 3752 C C . LEU A 1 488 ? -34.346 -38.560 3.808 1.00 94.81 488 LEU A C 1
ATOM 3754 O O . LEU A 1 488 ? -34.104 -39.048 2.699 1.00 94.81 488 LEU A O 1
ATOM 3758 N N . PRO A 1 489 ? -35.048 -39.236 4.740 1.00 90.50 489 PRO A N 1
ATOM 3759 C CA . PRO A 1 489 ? -35.640 -40.546 4.484 1.00 90.50 489 PRO A CA 1
ATOM 3760 C C . PRO A 1 489 ? -36.729 -40.464 3.403 1.00 90.50 489 PRO A C 1
ATOM 3762 O O . PRO A 1 489 ? -37.388 -39.440 3.241 1.00 90.50 489 PRO A O 1
ATOM 3765 N N . SER A 1 490 ? -36.938 -41.556 2.664 1.00 83.19 490 SER A N 1
ATOM 3766 C CA . SER A 1 490 ? -38.004 -41.648 1.661 1.00 83.19 490 SER A CA 1
ATOM 3767 C C . SER A 1 490 ? -39.380 -41.812 2.315 1.00 83.19 490 SER A C 1
ATOM 3769 O O . SER A 1 490 ? -39.530 -42.669 3.188 1.00 83.19 490 SER A O 1
ATOM 3771 N N . GLY A 1 491 ? -40.385 -41.091 1.818 1.00 84.81 491 GLY A N 1
ATOM 3772 C CA . GLY A 1 491 ? -41.773 -41.147 2.290 1.00 84.81 491 GLY A CA 1
ATOM 3773 C C . GLY A 1 491 ? -42.258 -39.802 2.832 1.00 84.81 491 GLY A C 1
ATOM 3774 O O . GLY A 1 491 ? -41.494 -38.841 2.891 1.00 84.81 491 GLY A O 1
ATOM 3775 N N . GLU A 1 492 ? -43.537 -39.729 3.201 1.00 88.75 492 GLU A N 1
ATOM 3776 C CA . GLU A 1 492 ? -44.085 -38.565 3.903 1.00 88.75 492 GLU A CA 1
ATOM 3777 C C . GLU A 1 492 ? -43.569 -38.542 5.345 1.00 88.75 492 GLU A C 1
ATOM 3779 O O . GLU A 1 492 ? -43.546 -39.570 6.020 1.00 88.75 492 GLU A O 1
ATOM 3784 N N . ILE A 1 493 ? -43.137 -37.367 5.802 1.00 95.62 493 ILE A N 1
ATOM 3785 C CA . ILE A 1 493 ? -42.630 -37.147 7.157 1.00 95.62 493 ILE A CA 1
ATOM 3786 C C . ILE A 1 493 ? -43.684 -36.328 7.892 1.00 95.62 493 ILE A C 1
ATOM 3788 O O . ILE A 1 493 ? -43.892 -35.159 7.575 1.00 95.62 493 ILE A O 1
ATOM 3792 N N . GLY A 1 494 ? -44.366 -36.932 8.857 1.00 94.50 494 GLY A N 1
ATOM 3793 C CA . GLY A 1 494 ? -45.436 -36.306 9.621 1.00 94.50 494 GLY A CA 1
ATOM 3794 C C . GLY A 1 494 ? -44.909 -35.239 10.574 1.00 94.50 494 GLY A C 1
ATOM 3795 O O . GLY A 1 494 ? -45.105 -34.052 10.340 1.00 94.50 494 GLY A O 1
ATOM 3796 N N . ASN A 1 495 ? -44.240 -35.647 11.654 1.00 96.19 495 ASN A N 1
ATOM 3797 C CA . ASN A 1 495 ? -43.782 -34.744 12.717 1.00 96.19 495 ASN A CA 1
ATOM 3798 C C . ASN A 1 495 ? -42.249 -34.698 12.790 1.00 96.19 495 ASN A C 1
ATOM 3800 O O . ASN A 1 495 ? -41.615 -35.734 12.999 1.00 96.19 495 ASN A O 1
ATOM 3804 N N . ALA A 1 496 ? -41.656 -33.510 12.670 1.00 98.12 496 ALA A N 1
ATOM 3805 C CA . ALA A 1 496 ? -40.211 -33.302 12.668 1.00 98.12 496 ALA A CA 1
ATOM 3806 C C . ALA A 1 496 ? -39.745 -32.297 13.734 1.00 98.12 496 ALA A C 1
ATOM 3808 O O . ALA A 1 496 ? -40.472 -31.372 14.094 1.00 98.12 496 ALA A O 1
ATOM 3809 N N . LEU A 1 497 ? -38.519 -32.478 14.224 1.00 98.31 497 LEU A N 1
ATOM 3810 C CA . LEU A 1 497 ? -37.834 -31.581 15.156 1.00 98.31 497 LEU A CA 1
ATOM 3811 C C . LEU A 1 497 ? -36.505 -31.136 14.543 1.00 98.31 497 LEU A C 1
ATOM 3813 O O . LEU A 1 497 ? -35.675 -31.977 14.219 1.00 98.31 497 LEU A O 1
ATOM 3817 N N . GLU A 1 498 ? -36.276 -29.835 14.423 1.00 98.31 498 GLU A N 1
ATOM 3818 C CA . GLU A 1 498 ? -34.986 -29.250 14.057 1.00 98.31 498 GLU A CA 1
ATOM 3819 C C . GLU A 1 498 ? -34.362 -28.596 15.289 1.00 98.31 498 GLU A C 1
ATOM 3821 O O . GLU A 1 498 ? -34.927 -27.669 15.864 1.00 98.31 498 GLU A O 1
ATOM 3826 N N . LEU A 1 499 ? -33.203 -29.097 15.709 1.00 97.44 499 LEU A N 1
ATOM 3827 C CA . LEU A 1 499 ? -32.431 -28.565 16.828 1.00 97.44 499 LEU A CA 1
ATOM 3828 C C . LEU A 1 499 ? -31.293 -27.686 16.316 1.00 97.44 499 LEU A C 1
ATOM 3830 O O . LEU A 1 499 ? -30.610 -28.069 15.366 1.00 97.44 499 LEU A O 1
ATOM 3834 N N . ALA A 1 500 ? -31.065 -26.573 17.016 1.00 94.19 500 ALA A N 1
ATOM 3835 C CA . ALA A 1 500 ? -30.157 -25.500 16.619 1.00 94.19 500 ALA A CA 1
ATOM 3836 C C . ALA A 1 500 ? -30.538 -24.897 15.258 1.00 94.19 500 ALA A C 1
ATOM 3838 O O . ALA A 1 500 ? -29.717 -24.802 14.347 1.00 94.19 500 ALA A O 1
ATOM 3839 N N . CYS A 1 501 ? -31.813 -24.516 15.111 1.00 95.69 501 CYS A N 1
ATOM 3840 C CA . CYS A 1 501 ? -32.309 -23.905 13.877 1.00 95.69 501 CYS A CA 1
ATOM 3841 C C . CYS A 1 501 ? -31.708 -22.517 13.610 1.00 95.69 501 CYS A C 1
ATOM 3843 O O . CYS A 1 501 ? -31.855 -21.998 12.501 1.00 95.69 501 CYS A O 1
ATOM 3845 N N . ALA A 1 502 ? -31.053 -21.910 14.608 1.00 94.31 502 ALA A N 1
ATOM 3846 C CA . ALA A 1 502 ? -30.506 -20.566 14.562 1.00 94.31 502 ALA A CA 1
ATOM 3847 C C . ALA A 1 502 ? -31.548 -19.574 14.030 1.00 94.31 502 ALA A C 1
ATOM 3849 O O . ALA A 1 502 ? -32.651 -19.486 14.569 1.00 94.31 502 ALA A O 1
ATOM 3850 N N . GLU A 1 503 ? -31.241 -18.872 12.937 1.00 94.81 503 GLU A N 1
ATOM 3851 C CA . GLU A 1 503 ? -32.168 -17.937 12.306 1.00 94.81 503 GLU A CA 1
ATOM 3852 C C . GLU A 1 503 ? -33.116 -18.580 11.273 1.00 94.81 503 GLU A C 1
ATOM 3854 O O . GLU A 1 503 ? -33.816 -17.884 10.545 1.00 94.81 503 GLU A O 1
ATOM 3859 N N . GLY A 1 504 ? -33.168 -19.904 11.157 1.00 95.38 504 GLY A N 1
ATOM 3860 C CA . GLY A 1 504 ? -34.158 -20.604 10.332 1.00 95.38 504 GLY A CA 1
ATOM 3861 C C . GLY A 1 504 ? -33.842 -20.691 8.834 1.00 95.38 504 GLY A C 1
ATOM 3862 O O . GLY A 1 504 ? -34.741 -20.922 8.025 1.00 95.38 504 GLY A O 1
ATOM 3863 N N . HIS A 1 505 ? -32.579 -20.525 8.427 1.00 95.44 505 HIS A N 1
ATOM 3864 C CA . HIS A 1 505 ? -32.163 -20.664 7.020 1.00 95.44 505 HIS A CA 1
ATOM 3865 C C . HIS A 1 505 ? -32.368 -22.081 6.461 1.00 95.44 505 HIS A C 1
ATOM 3867 O O . HIS A 1 505 ? -32.784 -22.247 5.309 1.00 95.44 505 HIS A O 1
ATOM 3873 N N . PHE A 1 506 ? -32.098 -23.107 7.270 1.00 96.62 506 PHE A N 1
ATOM 3874 C CA . PHE A 1 506 ? -32.404 -24.490 6.913 1.00 96.62 506 PHE A CA 1
ATOM 3875 C C . PHE A 1 506 ? -33.892 -24.809 7.128 1.00 96.62 506 PHE A C 1
ATOM 3877 O O . PHE A 1 506 ? -34.504 -25.459 6.279 1.00 96.62 506 PHE A O 1
ATOM 3884 N N . THR A 1 507 ? -34.503 -24.259 8.184 1.00 97.69 507 THR A N 1
ATOM 3885 C CA . THR A 1 507 ? -35.935 -24.402 8.507 1.00 97.69 507 THR A CA 1
ATOM 3886 C C . THR A 1 507 ? -36.850 -24.060 7.336 1.00 97.69 507 THR A C 1
ATOM 3888 O O . THR A 1 507 ? -37.725 -24.857 7.007 1.00 97.69 507 THR A O 1
ATOM 3891 N N . VAL A 1 508 ? -36.616 -22.940 6.638 1.00 97.06 508 VAL A N 1
ATOM 3892 C CA . VAL A 1 508 ? -37.398 -22.548 5.444 1.00 97.06 508 VAL A CA 1
ATOM 3893 C C . VAL A 1 508 ? -37.371 -23.622 4.353 1.00 97.06 508 VAL A C 1
ATOM 3895 O O . VAL A 1 508 ? -38.346 -23.809 3.631 1.00 97.06 508 VAL A O 1
ATOM 3898 N N . GLN A 1 509 ? -36.264 -24.351 4.225 1.00 96.50 509 GLN A N 1
ATOM 3899 C CA . GLN A 1 509 ? -36.126 -25.407 3.225 1.00 96.50 509 GLN A CA 1
ATOM 3900 C C . GLN A 1 509 ? -36.700 -26.743 3.713 1.00 96.50 509 GLN A C 1
ATOM 3902 O O . GLN A 1 509 ? -37.121 -27.571 2.900 1.00 96.50 509 GLN A O 1
ATOM 3907 N N . LEU A 1 510 ? -36.707 -26.984 5.025 1.00 96.81 510 LEU A N 1
ATOM 3908 C CA . LEU A 1 510 ? -37.237 -28.204 5.629 1.00 96.81 510 LEU A CA 1
ATOM 3909 C C . LEU A 1 510 ? -38.765 -28.170 5.770 1.00 96.81 510 LEU A C 1
ATOM 3911 O O . LEU A 1 510 ? -39.410 -29.189 5.528 1.00 96.81 510 LEU A O 1
ATOM 3915 N N . ALA A 1 511 ? -39.346 -27.014 6.105 1.00 97.31 511 ALA A N 1
ATOM 3916 C CA . ALA A 1 511 ? -40.775 -26.849 6.375 1.00 97.31 511 ALA A CA 1
ATOM 3917 C C . ALA A 1 511 ? -41.704 -27.389 5.264 1.00 97.31 511 ALA A C 1
ATOM 3919 O O . ALA A 1 511 ? -42.657 -28.087 5.604 1.00 97.31 511 ALA A O 1
ATOM 3920 N N . PRO A 1 512 ? -41.435 -27.203 3.953 1.00 96.25 512 PRO A N 1
ATOM 3921 C CA . PRO A 1 512 ? -42.272 -27.768 2.887 1.00 96.25 512 PRO A CA 1
ATOM 3922 C C . PRO A 1 512 ? -42.235 -29.300 2.775 1.00 96.25 512 PRO A C 1
ATOM 3924 O O . PRO A 1 512 ? -43.009 -29.874 2.012 1.00 96.25 512 PRO A O 1
ATOM 3927 N N . ARG A 1 513 ? -41.294 -29.970 3.451 1.00 95.75 513 ARG A N 1
ATOM 3928 C CA . ARG A 1 513 ? -41.041 -31.414 3.314 1.00 95.75 513 ARG A CA 1
ATOM 3929 C C . ARG A 1 513 ? -41.608 -32.246 4.465 1.00 95.75 513 ARG A C 1
ATOM 3931 O O . ARG A 1 513 ? -41.432 -33.462 4.463 1.00 95.75 513 ARG A O 1
ATOM 3938 N N . VAL A 1 514 ? -42.247 -31.606 5.444 1.00 96.94 514 VAL A N 1
ATOM 3939 C CA . VAL A 1 514 ? -42.761 -32.256 6.656 1.00 96.94 514 VAL A CA 1
ATOM 3940 C C . VAL A 1 514 ? -44.166 -31.749 6.995 1.00 96.94 514 VAL A C 1
ATOM 3942 O O . VAL A 1 514 ? -44.508 -30.606 6.703 1.00 96.94 514 VAL A O 1
ATOM 3945 N N . GLY A 1 515 ? -44.993 -32.580 7.629 1.00 96.69 515 GLY A N 1
ATOM 3946 C CA . GLY A 1 515 ? -46.362 -32.219 8.010 1.00 96.69 515 GLY A CA 1
ATOM 3947 C C . GLY A 1 515 ? -46.419 -31.172 9.128 1.00 96.69 515 GLY A C 1
ATOM 3948 O O . GLY A 1 515 ? -47.167 -30.203 9.033 1.00 96.69 515 GLY A O 1
ATOM 3949 N N . ARG A 1 516 ? -45.598 -31.338 10.168 1.00 97.81 516 ARG A N 1
ATOM 3950 C CA . ARG A 1 516 ? -45.406 -30.413 11.291 1.00 97.81 516 ARG A CA 1
ATOM 3951 C C . ARG A 1 516 ? -43.925 -30.357 11.652 1.00 97.81 516 ARG A C 1
ATOM 3953 O O . ARG A 1 516 ? -43.292 -31.403 11.781 1.00 97.81 516 ARG A O 1
ATOM 3960 N N . LEU A 1 517 ? -43.395 -29.156 11.862 1.00 98.31 517 LEU A N 1
ATOM 3961 C CA . LEU A 1 517 ? -42.008 -28.908 12.242 1.00 98.31 517 LEU A CA 1
ATOM 3962 C C . LEU A 1 517 ? -41.947 -28.144 13.564 1.00 98.31 517 LEU A C 1
ATOM 3964 O O . LEU A 1 517 ? -42.532 -27.075 13.695 1.00 98.31 517 LEU A O 1
ATOM 3968 N N . VAL A 1 518 ? -41.202 -28.665 14.531 1.00 98.25 518 VAL A N 1
ATOM 3969 C CA . VAL A 1 518 ? -40.766 -27.901 15.701 1.00 98.25 518 VAL A CA 1
ATOM 3970 C C . VAL A 1 518 ? -39.325 -27.466 15.451 1.00 98.25 518 VAL A C 1
ATOM 3972 O O . VAL A 1 518 ? -38.448 -28.318 15.366 1.00 98.25 518 VAL A O 1
ATOM 3975 N N . ALA A 1 519 ? -39.072 -26.169 15.320 1.00 98.12 519 ALA A N 1
ATOM 3976 C CA . ALA A 1 519 ? -37.735 -25.601 15.171 1.00 98.12 519 ALA A CA 1
ATOM 3977 C C . ALA A 1 519 ? -37.282 -25.009 16.510 1.00 98.12 519 ALA A C 1
ATOM 3979 O O . ALA A 1 519 ? -38.021 -24.250 17.143 1.00 98.12 519 ALA A O 1
ATOM 3980 N N . ALA A 1 520 ? -36.099 -25.387 16.983 1.00 97.50 520 ALA A N 1
ATOM 3981 C CA . ALA A 1 520 ? -35.638 -25.011 18.307 1.00 97.50 520 ALA A CA 1
ATOM 3982 C C . ALA A 1 520 ? -34.195 -24.520 18.343 1.00 97.50 520 ALA A C 1
ATOM 3984 O O . ALA A 1 520 ? -33.323 -25.060 17.665 1.00 97.50 520 ALA A O 1
ATOM 3985 N N . ASP A 1 521 ? -33.949 -23.533 19.201 1.00 96.81 521 ASP A N 1
ATOM 3986 C CA . ASP A 1 521 ? -32.634 -22.940 19.435 1.00 96.81 521 ASP A CA 1
ATOM 3987 C C . ASP A 1 521 ? -32.481 -22.490 20.896 1.00 96.81 521 ASP A C 1
ATOM 3989 O O . ASP A 1 521 ? -33.461 -22.338 21.630 1.00 96.81 521 ASP A O 1
ATOM 3993 N N . ILE A 1 522 ? -31.242 -22.283 21.331 1.00 94.81 522 ILE A N 1
ATOM 3994 C CA . ILE A 1 522 ? -30.898 -21.845 22.684 1.00 94.81 522 ILE A CA 1
ATOM 3995 C C . ILE A 1 522 ? -31.074 -20.322 22.864 1.00 94.81 522 ILE A C 1
ATOM 3997 O O . ILE A 1 522 ? -31.354 -19.861 23.985 1.00 94.81 522 ILE A O 1
ATOM 4001 N N . SER A 1 523 ? -30.950 -19.548 21.777 1.00 94.81 523 SER A N 1
ATOM 4002 C CA . SER A 1 523 ? -31.106 -18.085 21.743 1.00 94.81 523 SER A CA 1
ATOM 4003 C C . SER A 1 523 ? -32.524 -17.669 21.350 1.00 94.81 523 SER A C 1
ATOM 4005 O O . SER A 1 523 ? -33.082 -18.164 20.373 1.00 94.81 523 SER A O 1
ATOM 4007 N N . GLU A 1 524 ? -33.106 -16.719 22.087 1.00 95.62 524 GLU A N 1
ATOM 4008 C CA . GLU A 1 524 ? -34.383 -16.118 21.691 1.00 95.62 524 GLU A CA 1
ATOM 4009 C C . GLU A 1 524 ? -34.206 -15.152 20.516 1.00 95.62 524 GLU A C 1
ATOM 4011 O O . GLU A 1 524 ? -35.054 -15.135 19.629 1.00 95.62 524 GLU A O 1
ATOM 4016 N N . ILE A 1 525 ? -33.088 -14.417 20.454 1.00 93.81 525 ILE A N 1
ATOM 4017 C CA . ILE A 1 525 ? -32.790 -13.504 19.338 1.00 93.81 525 ILE A CA 1
ATOM 4018 C C . ILE A 1 525 ? -32.743 -14.277 18.011 1.00 93.81 525 ILE A C 1
ATOM 4020 O O . ILE A 1 525 ? -33.358 -13.858 17.027 1.00 93.81 525 ILE A O 1
ATOM 4024 N N . GLY A 1 526 ? -32.070 -15.433 17.985 1.00 93.94 526 GLY A N 1
ATOM 4025 C CA . GLY A 1 526 ? -32.063 -16.320 16.817 1.00 93.94 526 GLY A CA 1
ATOM 4026 C C . GLY A 1 526 ? -33.478 -16.766 16.423 1.00 93.94 526 GLY A C 1
ATOM 4027 O O . GLY A 1 526 ? -33.871 -16.647 15.260 1.00 93.94 526 GLY A O 1
ATOM 4028 N N . LEU A 1 527 ? -34.292 -17.181 17.402 1.00 97.25 527 LEU A N 1
ATOM 4029 C CA . LEU A 1 527 ? -35.675 -17.617 17.174 1.00 97.25 527 LEU A CA 1
ATOM 4030 C C . LEU A 1 527 ? -36.601 -16.499 16.686 1.00 97.25 527 LEU A C 1
ATOM 4032 O O . LEU A 1 527 ? -37.475 -16.757 15.864 1.00 97.25 527 LEU A O 1
ATOM 4036 N N . GLU A 1 528 ? -36.448 -15.260 17.150 1.00 96.50 528 GLU A N 1
ATOM 4037 C CA . GLU A 1 528 ? -37.207 -14.110 16.638 1.00 96.50 528 GLU A CA 1
ATOM 4038 C C . GLU A 1 528 ? -36.921 -13.863 15.152 1.00 96.50 528 GLU A C 1
ATOM 4040 O O . GLU A 1 528 ? -37.846 -13.675 14.348 1.00 96.50 528 GLU A O 1
ATOM 4045 N N . ARG A 1 529 ? -35.646 -13.954 14.757 1.00 95.94 529 ARG A N 1
ATOM 4046 C CA . ARG A 1 529 ? -35.240 -13.879 13.348 1.00 95.94 529 ARG A CA 1
ATOM 4047 C C . ARG A 1 529 ? -35.790 -15.065 12.554 1.00 95.94 529 ARG A C 1
ATOM 4049 O O . ARG A 1 529 ? -36.302 -14.873 11.452 1.00 95.94 529 ARG A O 1
ATOM 4056 N N . ALA A 1 530 ? -35.765 -16.269 13.123 1.00 96.88 530 ALA A N 1
ATOM 4057 C CA . ALA A 1 530 ? -36.321 -17.466 12.496 1.00 96.88 530 ALA A CA 1
ATOM 4058 C C . ALA A 1 530 ? -37.838 -17.385 12.283 1.00 96.88 530 ALA A C 1
ATOM 4060 O O . ALA A 1 530 ? -38.311 -17.696 11.189 1.00 96.88 530 ALA A O 1
ATOM 4061 N N . ARG A 1 531 ? -38.593 -16.886 13.272 1.00 97.81 531 ARG A N 1
ATOM 4062 C CA . ARG A 1 531 ? -40.040 -16.625 13.162 1.00 97.81 531 ARG A CA 1
ATOM 4063 C C . ARG A 1 531 ? -40.351 -15.662 12.029 1.00 97.81 531 ARG A C 1
ATOM 4065 O O . ARG A 1 531 ? -41.253 -15.919 11.243 1.00 97.81 531 ARG A O 1
ATOM 4072 N N . THR A 1 532 ? -39.578 -14.584 11.930 1.00 96.44 532 THR A N 1
ATOM 4073 C CA . THR A 1 532 ? -39.733 -13.594 10.859 1.00 96.44 532 THR A CA 1
ATOM 4074 C C . THR A 1 532 ? -39.471 -14.225 9.492 1.00 96.44 532 THR A C 1
ATOM 4076 O O . THR A 1 532 ? -40.261 -14.068 8.567 1.00 96.44 532 THR A O 1
ATOM 4079 N N . ARG A 1 533 ? -38.384 -14.992 9.371 1.00 95.81 533 ARG A N 1
ATOM 4080 C CA . ARG A 1 533 ? -37.969 -15.636 8.119 1.00 95.81 533 ARG A CA 1
ATOM 4081 C C . ARG A 1 533 ? -38.912 -16.762 7.680 1.00 95.81 533 ARG A C 1
ATOM 4083 O O . ARG A 1 533 ? -39.053 -17.003 6.487 1.00 95.81 533 ARG A O 1
ATOM 4090 N N . CYS A 1 534 ? -39.566 -17.430 8.629 1.00 97.00 534 CYS A N 1
ATOM 4091 C CA . CYS A 1 534 ? -40.497 -18.529 8.373 1.00 97.00 534 CYS A CA 1
ATOM 4092 C C . CYS A 1 534 ? -41.976 -18.116 8.477 1.00 97.00 534 CYS A C 1
ATOM 4094 O O . CYS A 1 534 ? -42.825 -18.993 8.622 1.00 97.00 534 CYS A O 1
ATOM 4096 N N . ALA A 1 535 ? -42.299 -16.819 8.416 1.00 95.62 535 ALA A N 1
ATOM 4097 C CA . ALA A 1 535 ? -43.654 -16.311 8.659 1.00 95.62 535 ALA A CA 1
ATOM 4098 C C . ALA A 1 535 ? -44.732 -16.924 7.740 1.00 95.62 535 ALA A C 1
ATOM 4100 O O . ALA A 1 535 ? -45.887 -17.047 8.146 1.00 95.62 535 ALA A O 1
ATOM 4101 N N . ASP A 1 536 ? -44.349 -17.359 6.537 1.00 95.75 536 ASP A N 1
ATOM 4102 C CA . ASP A 1 536 ? -45.253 -17.970 5.555 1.00 95.75 536 ASP A CA 1
ATOM 4103 C C . ASP A 1 536 ? -45.560 -19.459 5.829 1.00 95.75 536 ASP A C 1
ATOM 4105 O O . ASP A 1 536 ? -46.416 -20.052 5.169 1.00 95.75 536 ASP A O 1
ATOM 4109 N N . TYR A 1 537 ? -44.891 -20.086 6.803 1.00 96.50 537 TYR A N 1
ATOM 4110 C CA . TYR A 1 537 ? -45.026 -21.514 7.092 1.00 96.50 537 TYR A CA 1
ATOM 4111 C C . TYR A 1 537 ? -45.867 -21.769 8.346 1.00 96.50 537 TYR A C 1
ATOM 4113 O O . TYR A 1 537 ? -45.378 -21.755 9.474 1.00 96.50 537 TYR A O 1
ATOM 4121 N N . LEU A 1 538 ? -47.149 -22.088 8.141 1.00 95.38 538 LEU A N 1
ATOM 4122 C CA . LEU A 1 538 ? -48.102 -22.378 9.224 1.00 95.38 538 LEU A CA 1
ATOM 4123 C C . LEU A 1 538 ? -47.837 -23.703 9.955 1.00 95.38 538 LEU A C 1
ATOM 4125 O O . LEU A 1 538 ? -48.418 -23.955 11.009 1.00 95.38 538 LEU A O 1
ATOM 4129 N N . ASN A 1 539 ? -46.988 -24.565 9.395 1.00 97.56 539 ASN A N 1
ATOM 4130 C CA . ASN A 1 539 ? -46.629 -25.853 9.977 1.00 97.56 539 ASN A CA 1
ATOM 4131 C C . ASN A 1 539 ? -45.376 -25.799 10.869 1.00 97.56 539 ASN A C 1
ATOM 4133 O O . ASN A 1 539 ? -44.933 -26.858 11.317 1.00 97.56 539 ASN A O 1
ATOM 4137 N N . VAL A 1 540 ? -44.813 -24.612 11.135 1.00 98.12 540 VAL A N 1
ATOM 4138 C CA . VAL A 1 540 ? -43.598 -24.433 11.947 1.00 98.12 540 VAL A CA 1
ATOM 4139 C C . VAL A 1 540 ? -43.929 -23.848 13.320 1.00 98.12 540 VAL A C 1
ATOM 4141 O O . VAL A 1 540 ? -44.559 -22.801 13.444 1.00 98.12 540 VAL A O 1
ATOM 4144 N N . GLU A 1 541 ? -43.457 -24.511 14.371 1.00 97.56 541 GLU A N 1
ATOM 4145 C CA . GLU A 1 541 ? -43.543 -24.066 15.759 1.00 97.56 541 GLU A CA 1
ATOM 4146 C C . GLU A 1 541 ? -42.135 -23.813 16.308 1.00 97.56 541 GLU A C 1
ATOM 4148 O O . GLU A 1 541 ? -41.281 -24.694 16.251 1.00 97.56 541 GLU A O 1
ATOM 4153 N N . PHE A 1 542 ? -41.895 -22.635 16.887 1.00 98.06 542 PHE A N 1
ATOM 4154 C CA . PHE A 1 542 ? -40.589 -22.278 17.445 1.00 98.06 542 PHE A CA 1
ATOM 4155 C C . PHE A 1 542 ? -40.522 -22.508 18.952 1.00 98.06 542 PHE A C 1
ATOM 4157 O O . PHE A 1 542 ? -41.400 -22.051 19.688 1.00 98.06 542 PHE A O 1
ATOM 4164 N N . ARG A 1 543 ? -39.460 -23.168 19.427 1.00 96.88 543 ARG A N 1
ATOM 4165 C CA . ARG A 1 543 ? -39.242 -23.430 20.857 1.00 96.88 543 ARG A CA 1
ATOM 4166 C C . ARG A 1 543 ? -37.830 -23.085 21.296 1.00 96.88 543 ARG A C 1
ATOM 4168 O O . ARG A 1 543 ? -36.861 -23.526 20.695 1.00 96.88 543 ARG A O 1
ATOM 4175 N N . ARG A 1 544 ? -37.710 -22.385 22.419 1.00 96.25 544 ARG A N 1
ATOM 4176 C CA . ARG A 1 544 ? -36.411 -22.162 23.047 1.00 96.25 544 ARG A CA 1
ATOM 4177 C C . ARG A 1 544 ? -35.983 -23.386 23.849 1.00 96.25 544 ARG A C 1
ATOM 4179 O O . ARG A 1 544 ? -36.648 -23.719 24.828 1.00 96.25 544 ARG A O 1
ATOM 4186 N N . LEU A 1 545 ? -34.893 -24.038 23.447 1.00 93.81 545 LEU A N 1
ATOM 4187 C CA . LEU A 1 545 ? -34.366 -25.251 24.078 1.00 93.81 545 LEU A CA 1
ATOM 4188 C C . LEU A 1 545 ? -32.837 -25.225 24.146 1.00 93.81 545 LEU A C 1
ATOM 4190 O O . LEU A 1 545 ? -32.154 -24.959 23.162 1.00 93.81 545 LEU A O 1
ATOM 4194 N N . ASP A 1 546 ? -32.300 -25.585 25.305 1.00 91.69 546 ASP A N 1
ATOM 4195 C CA . ASP A 1 546 ? -30.897 -25.934 25.497 1.00 91.69 546 ASP A CA 1
ATOM 4196 C C . ASP A 1 546 ? -30.736 -27.452 25.320 1.00 91.69 546 ASP A C 1
ATOM 4198 O O . ASP A 1 546 ? -31.150 -28.240 26.172 1.00 91.69 546 ASP A O 1
ATOM 4202 N N . ILE A 1 547 ? -30.123 -27.883 24.213 1.00 91.62 547 ILE A N 1
ATOM 4203 C CA . ILE A 1 547 ? -29.958 -29.310 23.893 1.00 91.62 547 ILE A CA 1
ATOM 4204 C C . ILE A 1 547 ? -29.171 -30.077 24.963 1.00 91.62 547 ILE A C 1
ATOM 4206 O O . ILE A 1 547 ? -29.346 -31.289 25.099 1.00 91.62 547 ILE A O 1
ATOM 4210 N N . VAL A 1 548 ? -28.325 -29.409 25.749 1.00 89.50 548 VAL A N 1
ATOM 4211 C CA . VAL A 1 548 ? -27.545 -30.037 26.818 1.00 89.50 548 VAL A CA 1
ATOM 4212 C C . VAL A 1 548 ? -28.385 -30.155 28.085 1.00 89.50 548 VAL A C 1
ATOM 4214 O O . VAL A 1 548 ? -28.476 -31.248 28.652 1.00 89.50 548 VAL A O 1
ATOM 4217 N N . ARG A 1 549 ? -29.043 -29.071 28.506 1.00 87.94 549 ARG A N 1
ATOM 4218 C CA . ARG A 1 549 ? -29.698 -28.986 29.825 1.00 87.94 549 ARG A CA 1
ATOM 4219 C C . ARG A 1 549 ? -31.169 -29.396 29.821 1.00 87.94 549 ARG A C 1
ATOM 4221 O O . ARG A 1 549 ? -31.619 -30.025 30.775 1.00 87.94 549 ARG A O 1
ATOM 4228 N N . ASP A 1 550 ? -31.898 -29.099 28.753 1.00 91.44 550 ASP A N 1
ATOM 4229 C CA . ASP A 1 550 ? -33.347 -29.280 28.712 1.00 91.44 550 ASP A CA 1
ATOM 4230 C C . ASP A 1 550 ? -33.738 -30.696 28.231 1.00 91.44 550 ASP A C 1
ATOM 4232 O O . ASP A 1 550 ? -32.995 -31.343 27.471 1.00 91.44 550 ASP A O 1
ATOM 4236 N N . PRO A 1 551 ? -34.897 -31.222 28.677 1.00 91.38 551 PRO A N 1
ATOM 4237 C CA . PRO A 1 551 ? -35.482 -32.433 28.112 1.00 91.38 551 PRO A CA 1
ATOM 4238 C C . PRO A 1 551 ? -36.016 -32.164 26.699 1.00 91.38 551 PRO A C 1
ATOM 4240 O O . PRO A 1 551 ? -36.575 -31.102 26.421 1.00 91.38 551 PRO A O 1
ATOM 4243 N N . LEU A 1 552 ? -35.879 -33.146 25.806 1.00 93.31 552 LEU A N 1
ATOM 4244 C CA . LEU A 1 552 ? -36.401 -33.042 24.445 1.00 93.31 552 LEU A CA 1
ATOM 4245 C C . LEU A 1 552 ? -37.837 -33.585 24.366 1.00 93.31 552 LEU A C 1
ATOM 4247 O O . LEU A 1 552 ? -38.135 -34.611 24.983 1.00 93.31 552 LEU A O 1
ATOM 4251 N N . PRO A 1 553 ? -38.735 -32.937 23.602 1.00 89.75 553 PRO A N 1
ATOM 4252 C CA . PRO A 1 553 ? -40.039 -33.516 23.301 1.00 89.75 553 PRO A CA 1
ATOM 4253 C C . PRO A 1 553 ? -39.870 -34.828 22.511 1.00 89.75 553 PRO A C 1
ATOM 4255 O O . PRO A 1 553 ? -38.916 -34.974 21.749 1.00 89.75 553 PRO A O 1
ATOM 4258 N N . SER A 1 554 ? -40.791 -35.780 22.683 1.00 90.56 554 SER A N 1
ATOM 4259 C CA . SER A 1 554 ? -40.744 -37.091 22.020 1.00 90.56 554 SER A CA 1
ATOM 4260 C C . SER A 1 554 ? -41.827 -37.264 20.952 1.00 90.56 554 SER A C 1
ATOM 4262 O O . SER A 1 554 ? -42.764 -36.470 20.858 1.00 90.56 554 SER A O 1
ATOM 4264 N N . GLY A 1 555 ? -41.698 -38.315 20.137 1.00 92.56 555 GLY A N 1
ATOM 4265 C CA . GLY A 1 555 ? -42.681 -38.673 19.109 1.00 92.56 555 GLY A CA 1
ATOM 4266 C C . GLY A 1 555 ? -42.423 -38.037 17.740 1.00 92.56 555 GLY A C 1
ATOM 4267 O O . GLY A 1 555 ? -43.368 -37.808 16.987 1.00 92.56 555 GLY A O 1
ATOM 4268 N N . PHE A 1 556 ? -41.166 -37.729 17.413 1.00 97.31 556 PHE A N 1
ATOM 4269 C CA . PHE A 1 556 ? -40.792 -37.189 16.102 1.00 97.31 556 PHE A CA 1
ATOM 4270 C C . PHE A 1 556 ? -40.373 -38.291 15.131 1.00 97.31 556 PHE A C 1
ATOM 4272 O O . PHE A 1 556 ? -39.543 -39.137 15.450 1.00 97.31 556 PHE A O 1
ATOM 4279 N N . GLU A 1 557 ? -40.913 -38.272 13.920 1.00 97.50 557 GLU A N 1
ATOM 4280 C CA . GLU A 1 557 ? -40.528 -39.188 12.841 1.00 97.50 557 GLU A CA 1
ATOM 4281 C C . GLU A 1 557 ? -39.183 -38.798 12.212 1.00 97.50 557 GLU A C 1
ATOM 4283 O O . GLU A 1 557 ? -38.486 -39.651 11.656 1.00 97.50 557 GLU A O 1
ATOM 4288 N N . LEU A 1 558 ? -38.797 -37.526 12.353 1.00 98.06 558 LEU A N 1
ATOM 4289 C CA . LEU A 1 558 ? -37.502 -36.987 11.956 1.00 98.06 558 LEU A CA 1
ATOM 4290 C C . LEU A 1 558 ? -36.968 -36.025 13.023 1.00 98.06 558 LEU A C 1
ATOM 4292 O O . LEU A 1 558 ? -37.651 -35.082 13.410 1.00 98.06 558 LEU A O 1
ATOM 4296 N N . VAL A 1 559 ? -35.720 -36.208 13.437 1.00 98.31 559 VAL A N 1
ATOM 4297 C CA . VAL A 1 559 ? -34.960 -35.222 14.210 1.00 98.31 559 VAL A CA 1
ATOM 4298 C C . VAL A 1 559 ? -33.760 -34.772 13.377 1.00 98.31 559 VAL A C 1
ATOM 4300 O O . VAL A 1 559 ? -32.991 -35.604 12.900 1.00 98.31 559 VAL A O 1
ATOM 4303 N N . ILE A 1 560 ? -33.589 -33.465 13.193 1.00 98.00 560 ILE A N 1
ATOM 4304 C CA . ILE A 1 560 ? -32.398 -32.842 12.613 1.00 98.00 560 ILE A CA 1
ATOM 4305 C C . ILE A 1 560 ? -31.580 -32.237 13.749 1.00 98.00 560 ILE A C 1
ATOM 4307 O O . ILE A 1 560 ? -32.108 -31.476 14.556 1.00 98.00 560 ILE A O 1
ATOM 4311 N N . CYS A 1 561 ? -30.289 -32.552 13.809 1.00 97.06 561 CYS A N 1
ATOM 4312 C CA . CYS A 1 561 ? -29.371 -31.939 14.766 1.00 97.06 561 CYS A CA 1
ATOM 4313 C C . CYS A 1 561 ? -28.020 -31.707 14.087 1.00 97.06 561 CYS A C 1
ATOM 4315 O O . CYS A 1 561 ? -27.180 -32.603 14.034 1.00 97.06 561 CYS A O 1
ATOM 4317 N N . SER A 1 562 ? -27.827 -30.519 13.520 1.00 93.50 562 SER A N 1
ATOM 4318 C CA . SER A 1 562 ? -26.633 -30.179 12.735 1.00 93.50 562 SER A CA 1
ATOM 4319 C C . SER A 1 562 ? -25.853 -29.045 13.396 1.00 93.50 562 SER A C 1
ATOM 4321 O O . SER A 1 562 ? -26.435 -28.244 14.115 1.00 93.50 562 SER A O 1
ATOM 4323 N N . GLU A 1 563 ? -24.533 -29.016 13.210 1.00 93.19 563 GLU A N 1
ATOM 4324 C CA . GLU A 1 563 ? -23.626 -27.916 13.596 1.00 93.19 563 GLU A CA 1
ATOM 4325 C C . GLU A 1 563 ? -23.652 -27.486 15.084 1.00 93.19 563 GLU A C 1
ATOM 4327 O O . GLU A 1 563 ? -23.133 -26.432 15.441 1.00 93.19 563 GLU A O 1
ATOM 4332 N N . VAL A 1 564 ? -24.221 -28.309 15.979 1.00 94.38 564 VAL A N 1
ATOM 4333 C CA . VAL A 1 564 ? -24.327 -27.976 17.416 1.00 94.38 564 VAL A CA 1
ATOM 4334 C C . VAL A 1 564 ? -23.640 -28.962 18.369 1.00 94.38 564 VAL A C 1
ATOM 4336 O O . VAL A 1 564 ? -23.243 -28.595 19.471 1.00 94.38 564 VAL A O 1
ATOM 4339 N N . LEU A 1 565 ? -23.457 -30.228 17.981 1.00 94.69 565 LEU A N 1
ATOM 4340 C CA . LEU A 1 565 ? -23.064 -31.278 18.932 1.00 94.69 565 LEU A CA 1
ATOM 4341 C C . LEU A 1 565 ? -21.630 -31.139 19.459 1.00 94.69 565 LEU A C 1
ATOM 4343 O O . LEU A 1 565 ? -21.366 -31.563 20.581 1.00 94.69 565 LEU A O 1
ATOM 4347 N N . TYR A 1 566 ? -20.726 -30.494 18.718 1.00 91.88 566 TYR A N 1
ATOM 4348 C CA . TYR A 1 566 ? -19.377 -30.179 19.204 1.00 91.88 566 TYR A CA 1
ATOM 4349 C C . TYR A 1 566 ? -19.356 -29.107 20.314 1.00 91.88 566 TYR A C 1
ATOM 4351 O O . TYR A 1 566 ? -18.370 -29.017 21.042 1.00 91.88 566 TYR A O 1
ATOM 4359 N N . TYR A 1 567 ? -20.456 -28.373 20.541 1.00 88.94 567 TYR A N 1
ATOM 4360 C CA . TYR A 1 567 ? -20.612 -27.474 21.696 1.00 88.94 567 TYR A CA 1
ATOM 4361 C C . TYR A 1 567 ? -21.020 -28.192 22.991 1.00 88.94 567 TYR A C 1
ATOM 4363 O O . TYR A 1 567 ? -21.041 -27.570 24.050 1.00 88.94 567 TYR A O 1
ATOM 4371 N N . ALA A 1 568 ? -21.293 -29.504 22.960 1.00 85.38 568 ALA A N 1
ATOM 4372 C CA . ALA A 1 568 ? -21.592 -30.276 24.173 1.00 85.38 568 ALA A CA 1
ATOM 4373 C C . ALA A 1 568 ? -20.408 -30.322 25.169 1.00 85.38 568 ALA A C 1
ATOM 4375 O O . ALA A 1 568 ? -20.562 -30.765 26.309 1.00 85.38 568 ALA A O 1
ATOM 4376 N N . GLY A 1 569 ? -19.221 -29.871 24.751 1.00 80.00 569 GLY A N 1
ATOM 4377 C CA . GLY A 1 569 ? -18.019 -29.801 25.569 1.00 80.00 569 GLY A CA 1
ATOM 4378 C C . GLY A 1 569 ? -17.328 -31.157 25.661 1.00 80.00 569 GLY A C 1
ATOM 4379 O O . GLY A 1 569 ? -16.425 -31.451 24.887 1.00 80.00 569 GLY A O 1
ATOM 4380 N N . GLY A 1 570 ? -17.739 -31.991 26.618 1.00 84.12 570 GLY A N 1
ATOM 4381 C CA . GLY A 1 570 ? -17.103 -33.280 26.906 1.00 84.12 570 GLY A CA 1
ATOM 4382 C C . GLY A 1 570 ? -17.826 -34.488 26.306 1.00 84.12 570 GLY A C 1
ATOM 4383 O O . GLY A 1 570 ? -19.033 -34.461 26.065 1.00 84.12 570 GLY A O 1
ATOM 4384 N N . LEU A 1 571 ? -17.099 -35.600 26.138 1.00 85.25 571 LEU A N 1
ATOM 4385 C CA . LEU A 1 571 ? -17.642 -36.845 25.576 1.00 85.25 571 LEU A CA 1
ATOM 4386 C C . LEU A 1 571 ? -18.807 -37.420 26.404 1.00 85.25 571 LEU A C 1
ATOM 4388 O O . LEU A 1 571 ? -19.752 -37.960 25.836 1.00 85.25 571 LEU A O 1
ATOM 4392 N N . LEU A 1 572 ? -18.772 -37.279 27.735 1.00 83.31 572 LEU A N 1
ATOM 4393 C CA . LEU A 1 572 ? -19.865 -37.716 28.617 1.00 83.31 572 LEU A CA 1
ATOM 4394 C C . LEU A 1 572 ? -21.155 -36.926 28.361 1.00 83.31 572 LEU A C 1
ATOM 4396 O O . LEU A 1 572 ? -22.235 -37.508 28.279 1.00 83.31 572 LEU A O 1
ATOM 4400 N N . THR A 1 573 ? -21.040 -35.609 28.179 1.00 89.31 573 THR A N 1
ATOM 4401 C CA . THR A 1 573 ? -22.177 -34.751 27.835 1.00 89.31 573 THR A CA 1
ATOM 4402 C C . THR A 1 573 ? -22.724 -35.108 26.459 1.00 89.31 573 THR A C 1
ATOM 4404 O O . THR A 1 573 ? -23.933 -35.260 26.307 1.00 89.31 573 THR A O 1
ATOM 4407 N N . LEU A 1 574 ? -21.847 -35.324 25.471 1.00 94.31 574 LEU A N 1
ATOM 4408 C CA . LEU A 1 574 ? -22.254 -35.772 24.139 1.00 94.31 574 LEU A CA 1
ATOM 4409 C C . LEU A 1 574 ? -23.006 -37.111 24.193 1.00 94.31 574 LEU A C 1
ATOM 4411 O O . LEU A 1 574 ? -24.033 -37.253 23.538 1.00 94.31 574 LEU A O 1
ATOM 4415 N N . GLN A 1 575 ? -22.540 -38.079 24.988 1.00 92.69 575 GLN A N 1
ATOM 4416 C CA . GLN A 1 575 ? -23.221 -39.367 25.175 1.00 92.69 575 GLN A CA 1
ATOM 4417 C C . GLN A 1 575 ? -24.620 -39.200 25.782 1.00 92.69 575 GLN A C 1
ATOM 4419 O O . GLN A 1 575 ? -25.567 -39.838 25.319 1.00 92.69 575 GLN A O 1
ATOM 4424 N N . ALA A 1 576 ? -24.766 -38.324 26.780 1.00 91.06 576 ALA A N 1
ATOM 4425 C CA . ALA A 1 576 ? -26.063 -38.016 27.378 1.00 91.06 576 ALA A CA 1
ATOM 4426 C C . ALA A 1 576 ? -27.006 -37.337 26.369 1.00 91.06 576 ALA A C 1
ATOM 4428 O O . ALA A 1 576 ? -28.162 -37.737 26.237 1.00 91.06 576 ALA A O 1
ATOM 4429 N N . VAL A 1 577 ? -26.510 -36.358 25.605 1.00 95.25 577 VAL A N 1
ATOM 4430 C CA . VAL A 1 577 ? -27.272 -35.694 24.535 1.00 95.25 577 VAL A CA 1
ATOM 4431 C C . VAL A 1 577 ? -27.684 -36.689 23.451 1.00 95.25 577 VAL A C 1
ATOM 4433 O O . VAL A 1 577 ? -28.834 -36.675 23.022 1.00 95.25 577 VAL A O 1
ATOM 4436 N N . ALA A 1 578 ? -26.792 -37.593 23.050 1.00 95.69 578 ALA A N 1
ATOM 4437 C CA . ALA A 1 578 ? -27.080 -38.620 22.059 1.00 95.69 578 ALA A CA 1
ATOM 4438 C C . ALA A 1 578 ? -28.235 -39.539 22.494 1.00 95.69 578 ALA A C 1
ATOM 4440 O O . ALA A 1 578 ? -29.111 -39.841 21.684 1.00 95.69 578 ALA A O 1
ATOM 4441 N N . LEU A 1 579 ? -28.288 -39.932 23.773 1.00 93.31 579 LEU A N 1
ATOM 4442 C CA . LEU A 1 579 ? -29.408 -40.710 24.310 1.00 93.31 579 LEU A CA 1
ATOM 4443 C C . LEU A 1 579 ? -30.720 -39.910 24.286 1.00 93.31 579 LEU A C 1
ATOM 4445 O O . LEU A 1 579 ? -31.731 -40.435 23.826 1.00 93.31 579 LEU A O 1
ATOM 4449 N N . LYS A 1 580 ? -30.698 -38.626 24.678 1.00 94.50 580 LYS A N 1
ATOM 4450 C CA . LYS A 1 580 ? -31.882 -37.747 24.594 1.00 94.50 580 LYS A CA 1
ATOM 4451 C C . LYS A 1 580 ? -32.395 -37.608 23.159 1.00 94.50 580 LYS A C 1
ATOM 4453 O O . LYS A 1 580 ? -33.601 -37.660 22.927 1.00 94.50 580 LYS A O 1
ATOM 4458 N N . LEU A 1 581 ? -31.487 -37.451 22.193 1.00 96.56 581 LEU A N 1
ATOM 4459 C CA . LEU A 1 581 ? -31.827 -37.412 20.770 1.00 96.56 581 LEU A CA 1
ATOM 4460 C C . LEU A 1 581 ? -32.484 -38.717 20.329 1.00 96.56 581 LEU A C 1
ATOM 4462 O O . LEU A 1 581 ? -33.524 -38.680 19.678 1.00 96.56 581 LEU A O 1
ATOM 4466 N N . ALA A 1 582 ? -31.910 -39.861 20.711 1.00 94.38 582 ALA A N 1
ATOM 4467 C CA . ALA A 1 582 ? -32.483 -41.164 20.408 1.00 94.38 582 ALA A CA 1
ATOM 4468 C C . ALA A 1 582 ? -33.908 -41.282 20.964 1.00 94.38 582 ALA A C 1
ATOM 4470 O O . ALA A 1 582 ? -34.808 -41.674 20.227 1.00 94.38 582 ALA A O 1
ATOM 4471 N N . GLU A 1 583 ? -34.112 -40.880 22.224 1.00 93.50 583 GLU A N 1
ATOM 4472 C CA . GLU A 1 583 ? -35.383 -40.927 22.952 1.00 93.50 583 GLU A CA 1
ATOM 4473 C C . GLU A 1 583 ? -36.481 -40.025 22.366 1.00 93.50 583 GLU A C 1
ATOM 4475 O O . GLU A 1 583 ? -37.656 -40.403 22.411 1.00 93.50 583 GLU A O 1
ATOM 4480 N N . ALA A 1 584 ? -36.111 -38.895 21.758 1.00 95.50 584 ALA A N 1
ATOM 4481 C CA . ALA A 1 584 ? -37.041 -37.974 21.107 1.00 95.50 584 ALA A CA 1
ATOM 4482 C C . ALA A 1 584 ? -37.698 -38.561 19.837 1.00 95.50 584 ALA A C 1
ATOM 4484 O O . ALA A 1 584 ? -38.823 -38.198 19.475 1.00 95.50 584 ALA A O 1
ATOM 4485 N N . ILE A 1 585 ? -37.019 -39.490 19.161 1.00 96.50 585 ILE A N 1
ATOM 4486 C CA . ILE A 1 585 ? -37.461 -40.061 17.881 1.00 96.50 585 ILE A CA 1
ATOM 4487 C C . ILE A 1 585 ? -38.545 -41.120 18.129 1.00 96.50 585 ILE A C 1
ATOM 4489 O O . ILE A 1 585 ? -38.396 -41.964 19.007 1.00 96.50 585 ILE A O 1
ATOM 4493 N N . ALA A 1 586 ? -39.626 -41.131 17.357 1.00 94.31 586 ALA A N 1
ATOM 4494 C CA . ALA A 1 586 ? -40.636 -42.187 17.393 1.00 94.31 586 ALA A CA 1
ATOM 4495 C C . ALA A 1 586 ? -40.048 -43.545 16.938 1.00 94.31 586 ALA A C 1
ATOM 4497 O O . ALA A 1 586 ? -39.103 -43.569 16.142 1.00 94.31 586 ALA A O 1
ATOM 4498 N N . PRO A 1 587 ? -40.581 -44.698 17.390 1.00 90.94 587 PRO A N 1
ATOM 4499 C CA . PRO A 1 587 ? -40.151 -46.005 16.892 1.00 90.94 587 PRO A CA 1
ATOM 4500 C C . PRO A 1 587 ? -40.163 -46.066 15.356 1.00 90.94 587 PRO A C 1
ATOM 4502 O O . PRO A 1 587 ? -41.163 -45.751 14.717 1.00 90.94 587 PRO A O 1
ATOM 4505 N N . GLY A 1 588 ? -39.030 -46.438 14.754 1.00 89.50 588 GLY A N 1
ATOM 4506 C CA . GLY A 1 588 ? -38.859 -46.486 13.300 1.00 89.50 588 GLY A CA 1
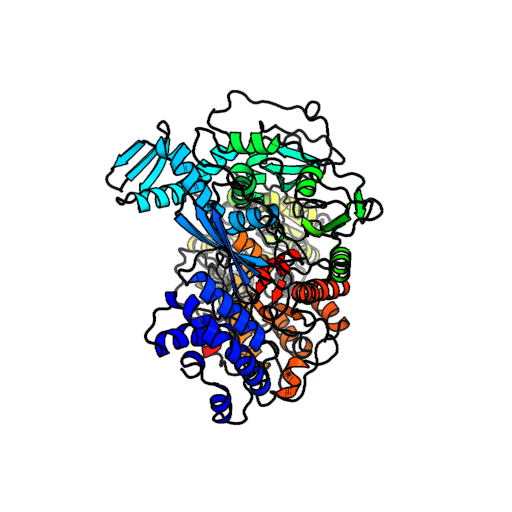ATOM 4507 C C . GLY A 1 588 ? -38.534 -45.154 12.606 1.00 89.50 588 GLY A C 1
ATOM 4508 O O . GLY A 1 588 ? -38.202 -45.211 11.418 1.00 89.50 588 GLY A O 1
ATOM 4509 N N . GLY A 1 589 ? -38.573 -44.018 13.316 1.00 95.38 589 GLY A N 1
ATOM 4510 C CA . GLY A 1 589 ? -38.189 -42.685 12.830 1.00 95.38 589 GLY A CA 1
ATOM 4511 C C . GLY A 1 589 ? -36.675 -42.488 12.677 1.00 95.38 589 GLY A C 1
ATOM 4512 O O . GLY A 1 589 ? -35.890 -43.408 12.928 1.00 95.38 589 GLY A O 1
ATOM 4513 N N . HIS A 1 590 ? -36.250 -41.292 12.261 1.00 97.44 590 HIS A N 1
ATOM 4514 C CA . HIS A 1 590 ? -34.870 -41.011 11.852 1.00 97.44 590 HIS A CA 1
ATOM 4515 C C . HIS A 1 590 ? -34.227 -39.824 12.578 1.00 97.44 590 HIS A C 1
ATOM 4517 O O . HIS A 1 590 ? -34.897 -38.862 12.938 1.00 97.44 590 HIS A O 1
ATOM 4523 N N . LEU A 1 591 ? -32.903 -39.880 12.728 1.00 97.62 591 LEU A N 1
ATOM 4524 C CA . LEU A 1 591 ? -32.048 -38.763 13.133 1.00 97.62 591 LEU A CA 1
ATOM 4525 C C . LEU A 1 591 ? -31.081 -38.446 11.997 1.00 97.62 591 LEU A C 1
ATOM 4527 O O . LEU A 1 591 ? -30.352 -39.330 11.555 1.00 97.62 591 LEU A O 1
ATOM 4531 N N . LEU A 1 592 ? -31.042 -37.198 11.546 1.00 97.88 592 LEU A N 1
ATOM 4532 C CA . LEU A 1 592 ? -30.087 -36.724 10.552 1.00 97.88 592 LEU A CA 1
ATOM 4533 C C . LEU A 1 592 ? -29.193 -35.656 11.181 1.00 97.88 592 LEU A C 1
ATOM 4535 O O . LEU A 1 592 ? -29.676 -34.665 11.731 1.00 97.88 592 LEU A O 1
ATOM 4539 N N . VAL A 1 593 ? -27.884 -35.862 11.088 1.00 97.69 593 VAL A N 1
ATOM 4540 C CA . VAL A 1 593 ? -26.877 -34.947 11.630 1.00 97.69 593 VAL A CA 1
ATOM 4541 C C . VAL A 1 593 ? -25.906 -34.516 10.540 1.00 97.69 593 VAL A C 1
ATOM 4543 O O . VAL A 1 593 ? -25.538 -35.320 9.682 1.00 97.69 593 VAL A O 1
ATOM 4546 N N . THR A 1 594 ? -25.506 -33.248 10.568 1.00 97.44 594 THR A N 1
ATOM 4547 C CA . THR A 1 594 ? -24.451 -32.691 9.713 1.00 97.44 594 THR A CA 1
ATOM 4548 C C . THR A 1 594 ? -23.455 -31.956 10.594 1.00 97.44 594 THR A C 1
ATOM 4550 O O . THR A 1 594 ? -23.858 -31.045 11.314 1.00 97.44 594 THR A O 1
ATOM 4553 N N . HIS A 1 595 ? -22.183 -32.355 10.552 1.00 97.00 595 HIS A N 1
ATOM 4554 C CA . HIS A 1 595 ? -21.124 -31.746 11.364 1.00 97.00 595 HIS A CA 1
ATOM 4555 C C . HIS A 1 595 ? -19.821 -31.609 10.579 1.00 97.00 595 HIS A C 1
ATOM 4557 O O . HIS A 1 595 ? -19.512 -32.434 9.713 1.00 97.00 595 HIS A O 1
ATOM 4563 N N . ALA A 1 596 ? -19.035 -30.593 10.923 1.00 95.19 596 ALA A N 1
ATOM 4564 C CA . ALA A 1 596 ? -17.695 -30.365 10.392 1.00 95.19 596 ALA A CA 1
ATOM 4565 C C . ALA A 1 596 ? -16.682 -31.465 10.788 1.00 95.19 596 ALA A C 1
ATOM 4567 O O . ALA A 1 596 ? -16.652 -31.944 11.927 1.00 95.19 596 ALA A O 1
ATOM 4568 N N . ASN A 1 597 ? -15.809 -31.846 9.851 1.00 94.62 597 ASN A N 1
ATOM 4569 C CA . ASN A 1 597 ? -14.637 -32.674 10.131 1.00 94.62 597 ASN A CA 1
ATOM 4570 C C . ASN A 1 597 ? -13.628 -31.843 10.915 1.00 94.62 597 ASN A C 1
ATOM 4572 O O . ASN A 1 597 ? -13.213 -30.789 10.439 1.00 94.62 597 ASN A O 1
ATOM 4576 N N . LEU A 1 598 ? -13.193 -32.325 12.075 1.00 91.62 598 LEU A N 1
ATOM 4577 C CA . LEU A 1 598 ? -12.160 -31.662 12.866 1.00 91.62 598 LEU A CA 1
ATOM 4578 C C . LEU A 1 598 ? -10.895 -32.514 12.913 1.00 91.62 598 LEU A C 1
ATOM 4580 O O . LEU A 1 598 ? -10.967 -33.740 12.959 1.00 91.62 598 LEU A O 1
ATOM 4584 N N . LEU A 1 599 ? -9.734 -31.867 12.964 1.00 86.06 599 LEU A N 1
ATOM 4585 C CA . LEU A 1 599 ? -8.442 -32.567 12.983 1.00 86.06 599 LEU A CA 1
ATOM 4586 C C . LEU A 1 599 ? -8.236 -33.416 14.235 1.00 86.06 599 LEU A C 1
ATOM 4588 O O . LEU A 1 599 ? -7.540 -34.422 14.182 1.00 86.06 599 LEU A O 1
ATOM 4592 N N . VAL A 1 600 ? -8.876 -33.048 15.347 1.00 85.06 600 VAL A N 1
ATOM 4593 C CA . VAL A 1 600 ? -8.856 -33.846 16.581 1.00 85.06 600 VAL A CA 1
ATOM 4594 C C . VAL A 1 600 ? -9.411 -35.265 16.366 1.00 85.06 600 VAL A C 1
ATOM 4596 O O . VAL A 1 600 ? -8.993 -36.198 17.047 1.00 85.06 600 VAL A O 1
ATOM 4599 N N . ASP A 1 601 ? -10.302 -35.450 15.386 1.00 89.62 601 ASP A N 1
ATOM 4600 C CA . ASP A 1 601 ? -10.903 -36.746 15.064 1.00 89.62 601 ASP A CA 1
ATOM 4601 C C . ASP A 1 601 ? -10.054 -37.586 14.095 1.00 89.62 601 ASP A C 1
ATOM 4603 O O . ASP A 1 601 ? -10.018 -38.824 14.179 1.00 89.62 601 ASP A O 1
ATOM 4607 N N . GLU A 1 602 ? -9.452 -36.916 13.110 1.00 86.81 602 GLU A N 1
ATOM 4608 C CA . GLU A 1 602 ? -8.676 -37.502 12.014 1.00 86.81 602 GLU A CA 1
ATOM 4609 C C . GLU A 1 602 ? -7.497 -36.581 11.653 1.00 86.81 602 GLU A C 1
ATOM 4611 O O . GLU A 1 602 ? -7.587 -35.828 10.682 1.00 86.81 602 GLU A O 1
ATOM 4616 N N . PRO A 1 603 ? -6.382 -36.649 12.405 1.00 81.19 603 PRO A N 1
ATOM 4617 C CA . PRO A 1 603 ? -5.243 -35.746 12.217 1.00 81.19 603 PRO A CA 1
ATOM 4618 C C . PRO A 1 603 ? -4.612 -35.835 10.826 1.00 81.19 603 PRO A C 1
ATOM 4620 O O . PRO A 1 603 ? -4.100 -34.844 10.322 1.00 81.19 603 PRO A O 1
ATOM 4623 N N . ASP A 1 604 ? -4.690 -37.011 10.199 1.00 80.06 604 ASP A N 1
ATOM 4624 C CA . ASP A 1 604 ? -4.072 -37.306 8.902 1.00 80.06 604 ASP A CA 1
ATOM 4625 C C . ASP A 1 604 ? -4.980 -36.970 7.698 1.00 80.06 604 ASP A C 1
ATOM 4627 O O . ASP A 1 604 ? -4.665 -37.310 6.557 1.00 80.06 604 ASP A O 1
ATOM 4631 N N . ARG A 1 605 ? -6.148 -36.349 7.920 1.00 83.38 605 ARG A N 1
ATOM 4632 C CA . ARG A 1 605 ? -7.119 -36.015 6.863 1.00 83.38 605 ARG A CA 1
ATOM 4633 C C . ARG A 1 605 ? -7.408 -34.522 6.823 1.00 83.38 605 ARG A C 1
ATOM 4635 O O . ARG A 1 605 ? -7.041 -33.769 7.718 1.00 83.38 605 ARG A O 1
ATOM 4642 N N . THR A 1 606 ? -8.061 -34.083 5.750 1.00 83.81 606 THR A N 1
ATOM 4643 C CA . THR A 1 606 ? -8.582 -32.718 5.685 1.00 83.81 606 THR A CA 1
ATOM 4644 C C . THR A 1 606 ? -9.618 -32.494 6.785 1.00 83.81 606 THR A C 1
ATOM 4646 O O . THR A 1 606 ? -10.514 -33.317 6.971 1.00 83.81 606 THR A O 1
ATOM 4649 N N . GLY A 1 607 ? -9.504 -31.376 7.495 1.00 87.50 607 GLY A N 1
ATOM 4650 C CA . GLY A 1 607 ? -10.437 -30.995 8.548 1.00 87.50 607 GLY A CA 1
ATOM 4651 C C . GLY A 1 607 ? -10.133 -29.613 9.112 1.00 87.50 607 GLY A C 1
ATOM 4652 O O . GLY A 1 607 ? -9.122 -28.991 8.779 1.00 87.50 607 GLY A O 1
ATOM 4653 N N . TYR A 1 608 ? -11.020 -29.122 9.968 1.00 86.62 608 TYR A N 1
ATOM 4654 C CA . TYR A 1 608 ? -10.867 -27.837 10.630 1.00 86.62 608 TYR A CA 1
ATOM 4655 C C . TYR A 1 608 ? -10.094 -27.939 11.948 1.00 86.62 608 TYR A C 1
ATOM 4657 O O . TYR A 1 608 ? -10.247 -28.880 12.731 1.00 86.62 608 TYR A O 1
ATOM 4665 N N . ASP A 1 609 ? -9.314 -26.898 12.214 1.00 82.12 609 ASP A N 1
ATOM 4666 C CA . ASP A 1 609 ? -8.630 -26.625 13.473 1.00 82.12 609 ASP A CA 1
ATOM 4667 C C . ASP A 1 609 ? -9.431 -25.585 14.277 1.00 82.12 609 ASP A C 1
ATOM 4669 O O . ASP A 1 609 ? -9.178 -24.379 14.225 1.00 82.12 609 ASP A O 1
ATOM 4673 N N . TRP A 1 610 ? -10.507 -26.036 14.928 1.00 81.38 610 TRP A N 1
ATOM 4674 C CA . TRP A 1 610 ? -11.427 -25.167 15.681 1.00 81.38 610 TRP A CA 1
ATOM 4675 C C . TRP A 1 610 ? -11.246 -25.229 17.200 1.00 81.38 610 TRP A C 1
ATOM 4677 O O . TRP A 1 610 ? -11.899 -24.472 17.911 1.00 81.38 610 TRP A O 1
ATOM 4687 N N . GLY A 1 611 ? -10.370 -26.102 17.703 1.00 76.69 611 GLY A N 1
ATOM 4688 C CA . GLY A 1 611 ? -10.119 -26.245 19.141 1.00 76.69 611 GLY A CA 1
ATOM 4689 C C . GLY A 1 611 ? -11.238 -26.930 19.941 1.00 76.69 611 GLY A C 1
ATOM 4690 O O . GLY A 1 611 ? -11.182 -26.926 21.168 1.00 76.69 611 GLY A O 1
ATOM 4691 N N . PHE A 1 612 ? -12.242 -27.529 19.289 1.00 83.31 612 PHE A N 1
ATOM 4692 C CA . PHE A 1 612 ? -13.225 -28.382 19.969 1.00 83.31 612 PHE A CA 1
ATOM 4693 C C . PHE A 1 612 ? -12.629 -29.748 20.334 1.00 83.31 612 PHE A C 1
ATOM 4695 O O . PHE A 1 612 ? -11.681 -30.219 19.708 1.00 83.31 612 PHE A O 1
ATOM 4702 N N . ALA A 1 613 ? -13.227 -30.412 21.327 1.00 83.62 613 ALA A N 1
ATOM 4703 C CA . ALA A 1 613 ? -12.774 -31.718 21.808 1.00 83.62 613 ALA A CA 1
ATOM 4704 C C . ALA A 1 613 ? -13.005 -32.863 20.805 1.00 83.62 613 ALA A C 1
ATOM 4706 O O . ALA A 1 613 ? -12.349 -33.899 20.898 1.00 83.62 613 ALA A O 1
ATOM 4707 N N . PHE A 1 614 ? -13.961 -32.698 19.890 1.00 91.88 614 PHE A N 1
ATOM 4708 C CA . PHE A 1 614 ? -14.344 -33.695 18.896 1.00 91.88 614 PHE A CA 1
ATOM 4709 C C . PHE A 1 614 ? -15.123 -33.062 17.741 1.00 91.88 614 PHE A C 1
ATOM 4711 O O . PHE A 1 614 ? -15.775 -32.031 17.910 1.00 91.88 614 PHE A O 1
ATOM 4718 N N . GLY A 1 615 ? -15.077 -33.704 16.577 1.00 94.06 615 GLY A N 1
ATOM 4719 C CA . GLY A 1 615 ? -15.796 -33.328 15.365 1.00 94.06 615 GLY A CA 1
ATOM 4720 C C . GLY A 1 615 ? -16.794 -34.386 14.895 1.00 94.06 615 GLY A C 1
ATOM 4721 O O . GLY A 1 615 ? -17.287 -35.220 15.661 1.00 94.06 615 GLY A O 1
ATOM 4722 N N . ALA A 1 616 ? -17.106 -34.344 13.598 1.00 95.94 616 ALA A N 1
ATOM 4723 C CA . ALA A 1 616 ? -18.123 -35.188 12.981 1.00 95.94 616 ALA A CA 1
ATOM 4724 C C . ALA A 1 616 ? -17.902 -36.701 13.137 1.00 95.94 616 ALA A C 1
ATOM 4726 O O . ALA A 1 616 ? -18.874 -37.449 13.245 1.00 95.94 616 ALA A O 1
ATOM 4727 N N . LYS A 1 617 ? -16.655 -37.189 13.155 1.00 94.44 617 LYS A N 1
ATOM 4728 C CA . LYS A 1 617 ? -16.386 -38.630 13.272 1.00 94.44 617 LYS A CA 1
ATOM 4729 C C . LYS A 1 617 ? -16.713 -39.115 14.675 1.00 94.44 617 LYS A C 1
ATOM 4731 O O . LYS A 1 617 ? -17.433 -40.100 14.812 1.00 94.44 617 LYS A O 1
ATOM 4736 N N . VAL A 1 618 ? -16.209 -38.444 15.708 1.00 95.06 618 VAL A N 1
ATOM 4737 C CA . VAL A 1 618 ? -16.457 -38.843 17.102 1.00 95.06 618 VAL A CA 1
ATOM 4738 C C . VAL A 1 618 ? -17.926 -38.630 17.476 1.00 95.06 618 VAL A C 1
ATOM 4740 O O . VAL A 1 618 ? -18.495 -39.467 18.183 1.00 95.06 618 VAL A O 1
ATOM 4743 N N . ILE A 1 619 ? -18.578 -37.589 16.943 1.00 96.50 619 ILE A N 1
ATOM 4744 C CA . ILE A 1 619 ? -20.037 -37.410 17.035 1.00 96.50 619 ILE A CA 1
ATOM 4745 C C . ILE A 1 619 ? -20.765 -38.622 16.441 1.00 96.50 619 ILE A C 1
ATOM 4747 O O . ILE A 1 619 ? -21.554 -39.270 17.133 1.00 96.50 619 ILE A O 1
ATOM 4751 N N . GLY A 1 620 ? -20.449 -38.989 15.198 1.00 93.94 620 GLY A N 1
ATOM 4752 C CA . GLY A 1 620 ? -21.054 -40.134 14.522 1.00 93.94 620 GLY A CA 1
ATOM 4753 C C . GLY A 1 620 ? -20.799 -41.471 15.218 1.00 93.94 620 GLY A C 1
ATOM 4754 O O . GLY A 1 620 ? -21.709 -42.290 15.351 1.00 93.94 620 GLY A O 1
ATOM 4755 N N . GLU A 1 621 ? -19.582 -41.703 15.713 1.00 93.06 621 GLU A N 1
ATOM 4756 C CA . GLU A 1 621 ? -19.239 -42.899 16.490 1.00 93.06 621 GLU A CA 1
ATOM 4757 C C . GLU A 1 621 ? -20.003 -42.965 17.813 1.00 93.06 621 GLU A C 1
ATOM 4759 O O . GLU A 1 621 ? -20.419 -44.049 18.227 1.00 93.06 621 GLU A O 1
ATOM 4764 N N . THR A 1 622 ? -20.202 -41.819 18.467 1.00 94.69 622 THR A N 1
ATOM 4765 C CA . THR A 1 622 ? -20.980 -41.736 19.704 1.00 94.69 622 THR A CA 1
ATOM 4766 C C . THR A 1 622 ? -22.433 -42.102 19.434 1.00 94.69 622 THR A C 1
ATOM 4768 O O . THR A 1 622 ? -22.935 -43.017 20.079 1.00 94.69 622 THR A O 1
ATOM 4771 N N . LEU A 1 623 ? -23.056 -41.501 18.413 1.00 94.06 623 LEU A N 1
ATOM 4772 C CA . LEU A 1 623 ? -24.423 -41.819 17.979 1.00 94.06 623 LEU A CA 1
ATOM 4773 C C . LEU A 1 623 ? -24.582 -43.284 17.553 1.00 94.06 623 LEU A C 1
ATOM 4775 O O . LEU A 1 623 ? -25.588 -43.915 17.857 1.00 94.06 623 LEU A O 1
ATOM 4779 N N . THR A 1 624 ? -23.570 -43.859 16.899 1.00 91.12 624 THR A N 1
ATOM 4780 C CA . THR A 1 624 ? -23.566 -45.280 16.509 1.00 91.12 624 THR A CA 1
ATOM 4781 C C . THR A 1 624 ? -23.538 -46.213 17.723 1.00 91.12 624 THR A C 1
ATOM 4783 O O . THR A 1 624 ? -24.084 -47.312 17.668 1.00 91.12 624 THR A O 1
ATOM 4786 N N . ARG A 1 625 ? -22.886 -45.804 18.821 1.00 89.81 625 ARG A N 1
ATOM 4787 C CA . ARG A 1 625 ? -22.831 -46.570 20.079 1.00 89.81 625 ARG A CA 1
ATOM 4788 C C . ARG A 1 625 ? -24.033 -46.307 20.985 1.00 89.81 625 ARG A C 1
ATOM 4790 O O . ARG A 1 625 ? -24.233 -47.062 21.937 1.00 89.81 625 ARG A O 1
ATOM 4797 N N . THR A 1 626 ? -24.808 -45.257 20.726 1.00 91.19 626 THR A N 1
ATOM 4798 C CA . THR A 1 626 ? -25.995 -44.925 21.508 1.00 91.19 626 THR A CA 1
ATOM 4799 C C . THR A 1 626 ? -27.047 -46.027 21.362 1.00 91.19 626 THR A C 1
ATOM 4801 O O . THR A 1 626 ? -27.417 -46.381 20.238 1.00 91.19 626 THR A O 1
ATOM 4804 N N . PRO A 1 627 ? -27.568 -46.571 22.479 1.00 83.00 627 PRO A N 1
ATOM 4805 C CA . PRO A 1 627 ? -28.692 -47.496 22.435 1.00 83.00 627 PRO A CA 1
ATOM 4806 C C . PRO A 1 627 ? -29.854 -46.890 21.641 1.00 83.00 627 PRO A C 1
ATOM 4808 O O . PRO A 1 627 ? -30.088 -45.689 21.719 1.00 83.00 627 PRO A O 1
ATOM 4811 N N . LEU A 1 628 ? -30.609 -47.721 20.920 1.00 89.31 628 LEU A N 1
ATOM 4812 C CA . LEU A 1 628 ? -31.758 -47.326 20.088 1.00 89.31 628 LEU A CA 1
ATOM 4813 C C . LEU A 1 628 ? -31.428 -46.697 18.725 1.00 89.31 628 LEU A C 1
ATOM 4815 O O . LEU A 1 628 ? -32.348 -46.569 17.923 1.00 89.31 628 LEU A O 1
ATOM 4819 N N . LEU A 1 629 ? -30.175 -46.350 18.407 1.00 91.94 629 LEU A N 1
ATOM 4820 C CA . LEU A 1 629 ? -29.813 -45.787 17.098 1.00 91.94 629 LEU A CA 1
ATOM 4821 C C . LEU A 1 629 ? -29.044 -46.781 16.226 1.00 91.94 629 LEU A C 1
ATOM 4823 O O . LEU A 1 629 ? -28.035 -47.361 16.629 1.00 91.94 629 LEU A O 1
ATOM 4827 N N . ARG A 1 630 ? -29.502 -46.942 14.981 1.00 90.19 630 ARG A N 1
ATOM 4828 C CA . ARG A 1 630 ? -28.796 -47.671 13.921 1.00 90.19 630 ARG A CA 1
ATOM 4829 C C . ARG A 1 630 ? -28.366 -46.704 12.828 1.00 90.19 630 ARG A C 1
ATOM 4831 O O . ARG A 1 630 ? -29.216 -46.028 12.259 1.00 90.19 630 ARG A O 1
ATOM 4838 N N . HIS A 1 631 ? -27.080 -46.679 12.494 1.00 91.62 631 HIS A N 1
ATOM 4839 C CA . HIS A 1 631 ? -26.572 -45.898 11.363 1.00 91.62 631 HIS A CA 1
ATOM 4840 C C . HIS A 1 631 ? -27.079 -46.488 10.036 1.00 91.62 631 HIS A C 1
ATOM 4842 O O . HIS A 1 631 ? -27.017 -47.700 9.839 1.00 91.62 631 HIS A O 1
ATOM 4848 N N . VAL A 1 632 ? -27.646 -45.645 9.170 1.00 91.12 632 VAL A N 1
ATOM 4849 C CA . VAL A 1 632 ? -28.294 -46.035 7.905 1.00 91.12 632 VAL A CA 1
ATOM 4850 C C . VAL A 1 632 ? -27.480 -45.605 6.695 1.00 91.12 632 VAL A C 1
ATOM 4852 O O . VAL A 1 632 ? -27.321 -46.396 5.779 1.00 91.12 632 VAL A O 1
ATOM 4855 N N . ARG A 1 633 ? -27.017 -44.349 6.658 1.00 92.62 633 ARG A N 1
ATOM 4856 C CA . ARG A 1 633 ? -26.281 -43.795 5.511 1.00 92.62 633 ARG A CA 1
ATOM 4857 C C . ARG A 1 633 ? -25.339 -42.678 5.942 1.00 92.62 633 ARG A C 1
ATOM 4859 O O . ARG A 1 633 ? -25.631 -41.958 6.898 1.00 92.62 633 ARG A O 1
ATOM 4866 N N . GLU A 1 634 ? -24.239 -42.494 5.223 1.00 94.38 634 GLU A N 1
ATOM 4867 C CA . GLU A 1 634 ? -23.287 -41.398 5.419 1.00 94.38 634 GLU A CA 1
ATOM 4868 C C . GLU A 1 634 ? -22.828 -40.795 4.085 1.00 94.38 634 GLU A C 1
ATOM 4870 O O . GLU A 1 634 ? -22.507 -41.519 3.145 1.00 94.38 634 GLU A O 1
ATOM 4875 N N . LEU A 1 635 ? -22.752 -39.466 4.026 1.00 94.81 635 LEU A N 1
ATOM 4876 C CA . LEU A 1 635 ? -22.001 -38.729 3.013 1.00 94.81 635 LEU A CA 1
ATOM 4877 C C . LEU A 1 635 ? -20.749 -38.137 3.666 1.00 94.81 635 LEU A C 1
ATOM 4879 O O . LEU A 1 635 ? -20.856 -37.403 4.650 1.00 94.81 635 LEU A O 1
ATOM 4883 N N . ARG A 1 636 ? -19.577 -38.424 3.096 1.00 93.94 636 ARG A N 1
ATOM 4884 C CA . ARG A 1 636 ? -18.281 -37.868 3.496 1.00 93.94 636 ARG A CA 1
ATOM 4885 C C . ARG A 1 636 ? -17.793 -36.869 2.463 1.00 93.94 636 ARG A C 1
ATOM 4887 O O . ARG A 1 636 ? -17.740 -37.168 1.272 1.00 93.94 636 ARG A O 1
ATOM 4894 N N . THR A 1 637 ? -17.400 -35.702 2.947 1.00 93.00 637 THR A N 1
ATOM 4895 C CA . THR A 1 637 ? -16.654 -34.694 2.189 1.00 93.00 637 THR A CA 1
ATOM 4896 C C . THR A 1 637 ? -15.339 -34.406 2.920 1.00 93.00 637 THR A C 1
ATOM 4898 O O . THR A 1 637 ? -15.183 -34.859 4.062 1.00 93.00 637 THR A O 1
ATOM 4901 N N . PRO A 1 638 ? -14.407 -33.627 2.340 1.00 87.94 638 PRO A N 1
ATOM 4902 C CA . PRO A 1 638 ? -13.220 -33.190 3.066 1.00 87.94 638 PRO A CA 1
ATOM 4903 C C . PRO A 1 638 ? -13.546 -32.308 4.284 1.00 87.94 638 PRO A C 1
ATOM 4905 O O . PRO A 1 638 ? -12.814 -32.354 5.264 1.00 87.94 638 PRO A O 1
ATOM 4908 N N . LEU A 1 639 ? -14.648 -31.545 4.273 1.00 91.69 639 LEU A N 1
ATOM 4909 C CA . LEU A 1 639 ? -14.924 -30.513 5.289 1.00 91.69 639 LEU A CA 1
ATOM 4910 C C . LEU A 1 639 ? -16.027 -30.877 6.291 1.00 91.69 639 LEU A C 1
ATOM 4912 O O . LEU A 1 639 ? -15.982 -30.433 7.433 1.00 91.69 639 LEU A O 1
ATOM 4916 N N . TYR A 1 640 ? -16.997 -31.702 5.914 1.00 94.88 640 TYR A N 1
ATOM 4917 C CA . TYR A 1 640 ? -18.103 -32.118 6.782 1.00 94.88 640 TYR A CA 1
ATOM 4918 C C . TYR A 1 640 ? -18.614 -33.521 6.443 1.00 94.88 640 TYR A C 1
ATOM 4920 O O . TYR A 1 640 ? -18.325 -34.082 5.377 1.00 94.88 640 TYR A O 1
ATOM 4928 N N . ARG A 1 641 ? -19.420 -34.080 7.348 1.00 95.69 641 ARG A N 1
ATOM 4929 C CA . ARG A 1 641 ? -20.138 -35.346 7.159 1.00 95.69 641 ARG A CA 1
ATOM 4930 C C . ARG A 1 641 ? -21.619 -35.151 7.386 1.00 95.69 641 ARG A C 1
ATOM 4932 O O . ARG A 1 641 ? -22.014 -34.369 8.245 1.00 95.69 641 ARG A O 1
ATOM 4939 N N . ILE A 1 642 ? -22.416 -35.922 6.658 1.00 97.19 642 ILE A N 1
ATOM 4940 C CA . ILE A 1 642 ? -23.860 -36.015 6.860 1.00 97.19 642 ILE A CA 1
ATOM 4941 C C . ILE A 1 642 ? -24.188 -37.463 7.187 1.00 97.19 642 ILE A C 1
ATOM 4943 O O . ILE A 1 642 ? -23.867 -38.349 6.398 1.00 97.19 642 ILE A O 1
ATOM 4947 N N . GLN A 1 643 ? -24.814 -37.721 8.330 1.00 96.06 643 GLN A N 1
ATOM 4948 C CA . GLN A 1 643 ? -25.090 -39.073 8.814 1.00 96.06 643 GLN A CA 1
ATOM 4949 C C . GLN A 1 643 ? -26.566 -39.233 9.170 1.00 96.06 643 GLN A C 1
ATOM 4951 O O . GLN A 1 643 ? -27.121 -38.459 9.946 1.00 96.06 643 GLN A O 1
ATOM 4956 N N . LEU A 1 644 ? -27.194 -40.262 8.601 1.00 96.12 644 LEU A N 1
ATOM 4957 C CA . LEU A 1 644 ? -28.587 -40.623 8.838 1.00 96.12 644 LEU A CA 1
ATOM 4958 C C . LEU A 1 644 ? -28.655 -41.871 9.717 1.00 96.12 644 LEU A C 1
ATOM 4960 O O . LEU A 1 644 ? -28.110 -42.914 9.362 1.00 96.12 644 LEU A O 1
ATOM 4964 N N . PHE A 1 645 ? -29.378 -41.789 10.823 1.00 95.00 645 PHE A N 1
ATOM 4965 C CA . PHE A 1 645 ? -29.646 -42.870 11.761 1.00 95.00 645 PHE A CA 1
ATOM 4966 C C . PHE A 1 645 ? -31.145 -43.179 11.800 1.00 95.00 645 PHE A C 1
ATOM 4968 O O . PHE A 1 645 ? -31.976 -42.317 11.525 1.00 95.00 645 PHE A O 1
ATOM 4975 N N . ARG A 1 646 ? -31.501 -44.409 12.171 1.00 93.62 646 ARG A N 1
ATOM 4976 C CA . ARG A 1 646 ? -32.881 -44.858 12.380 1.00 93.62 646 ARG A CA 1
ATOM 4977 C C . ARG A 1 646 ? -33.053 -45.403 13.788 1.00 93.62 646 ARG A C 1
ATOM 4979 O O . ARG A 1 646 ? -32.180 -46.132 14.265 1.00 93.62 646 ARG A O 1
ATOM 4986 N N . ARG A 1 647 ? -34.187 -45.100 14.419 1.00 92.12 647 ARG A N 1
ATOM 4987 C CA . ARG A 1 647 ? -34.540 -45.651 15.725 1.00 92.12 647 ARG A CA 1
ATOM 4988 C C . ARG A 1 647 ? -34.963 -47.118 15.620 1.00 92.12 647 ARG A C 1
ATOM 4990 O O . ARG A 1 647 ? -35.774 -47.469 14.763 1.00 92.12 647 ARG A O 1
ATOM 4997 N N . VAL A 1 648 ? -34.423 -47.963 16.498 1.00 88.88 648 VAL A N 1
ATOM 4998 C CA . VAL A 1 648 ? -34.673 -49.413 16.558 1.00 88.88 648 VAL A CA 1
ATOM 4999 C C . VAL A 1 648 ? -34.929 -49.887 17.992 1.00 88.88 648 VAL A C 1
ATOM 5001 O O . VAL A 1 648 ? -34.388 -49.325 18.943 1.00 88.88 648 VAL A O 1
ATOM 5004 N N . ASP A 1 649 ? -35.703 -50.962 18.143 1.00 76.94 649 ASP A N 1
ATOM 5005 C CA . ASP A 1 649 ? -36.017 -51.578 19.437 1.00 76.94 649 ASP A CA 1
ATOM 5006 C C . ASP A 1 649 ? -34.989 -52.687 19.763 1.00 76.94 649 ASP A C 1
ATOM 5008 O O . ASP A 1 649 ? -35.201 -53.855 19.443 1.00 76.94 649 ASP A O 1
ATOM 5012 N N . GLY A 1 650 ? -33.821 -52.355 20.335 1.00 62.62 650 GLY A N 1
ATOM 5013 C CA . GLY A 1 650 ? -32.833 -53.378 20.738 1.00 62.62 650 GLY A CA 1
ATOM 5014 C C . GLY A 1 650 ? -31.387 -52.904 20.946 1.00 62.62 650 GLY A C 1
ATOM 5015 O O . GLY A 1 650 ? -30.991 -51.839 20.481 1.00 62.62 650 GLY A O 1
ATOM 5016 N N . SER A 1 651 ? -30.587 -53.710 21.665 1.00 52.53 651 SER A N 1
ATOM 5017 C CA . SER A 1 651 ? -29.334 -53.293 22.330 1.00 52.53 651 SER A CA 1
ATOM 5018 C C . SER A 1 651 ? -28.016 -53.491 21.563 1.00 52.53 651 SER A C 1
ATOM 5020 O O . SER A 1 651 ? -26.960 -53.170 22.107 1.00 52.53 651 SER A O 1
ATOM 5022 N N . LYS A 1 652 ? -28.019 -53.973 20.312 1.00 53.97 652 LYS A N 1
ATOM 5023 C CA . LYS A 1 652 ? -26.809 -53.983 19.465 1.00 53.97 652 LYS A CA 1
ATOM 5024 C C . LYS A 1 652 ? -27.144 -53.696 18.011 1.00 53.97 652 LYS A C 1
ATOM 5026 O O . LYS A 1 652 ? -27.748 -54.521 17.330 1.00 53.97 652 LYS A O 1
ATOM 5031 N N . THR A 1 653 ? -26.707 -52.539 17.534 1.00 54.44 653 THR A N 1
ATOM 5032 C CA . THR A 1 653 ? -26.817 -52.138 16.135 1.00 54.44 653 THR A CA 1
ATOM 5033 C C . THR A 1 653 ? -25.543 -52.516 15.370 1.00 54.44 653 THR A C 1
ATOM 5035 O O . THR A 1 653 ? -24.435 -52.304 15.867 1.00 54.44 653 THR A O 1
ATOM 5038 N N . PRO A 1 654 ? -25.659 -53.150 14.186 1.00 58.16 654 PRO A N 1
ATOM 5039 C CA . PRO A 1 654 ? -24.497 -53.445 13.356 1.00 58.16 654 PRO A CA 1
ATOM 5040 C C . PRO A 1 654 ? -23.822 -52.145 12.896 1.00 58.16 654 PRO A C 1
ATOM 5042 O O . PRO A 1 654 ? -24.494 -51.134 12.692 1.00 58.16 654 PRO A O 1
ATOM 5045 N N . ARG A 1 655 ? -22.491 -52.178 12.725 1.00 59.31 655 ARG A N 1
ATOM 5046 C CA . ARG A 1 655 ? -21.749 -51.083 12.077 1.00 59.31 655 ARG A CA 1
ATOM 5047 C C . ARG A 1 655 ? -22.280 -50.877 10.646 1.00 59.31 655 ARG A C 1
ATOM 5049 O O . ARG A 1 655 ? -22.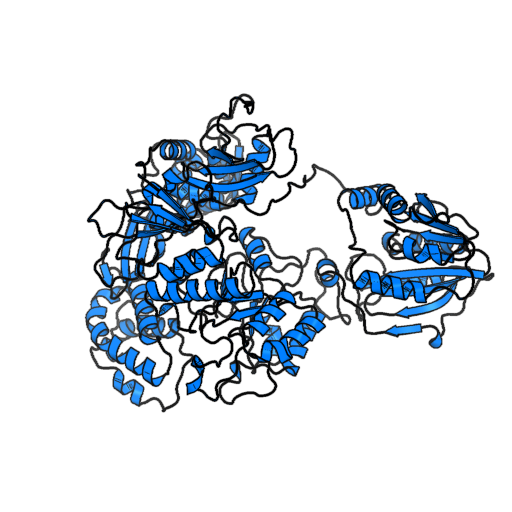656 -51.873 10.023 1.00 59.31 655 ARG A O 1
ATOM 5056 N N . PRO A 1 656 ? -22.283 -49.636 10.126 1.00 63.25 656 PRO A N 1
ATOM 5057 C CA . PRO A 1 656 ? -22.643 -49.364 8.732 1.00 63.25 656 PRO A CA 1
ATOM 5058 C C . PRO A 1 656 ? -21.786 -50.206 7.780 1.00 63.25 656 PRO A C 1
ATOM 5060 O O . PRO A 1 656 ? -20.592 -50.416 8.028 1.00 63.25 656 PRO A O 1
ATOM 5063 N N . SER A 1 657 ? -22.386 -50.702 6.698 1.00 67.12 657 SER A N 1
ATOM 5064 C CA . SER A 1 657 ? -21.643 -51.401 5.653 1.00 67.12 657 SER A CA 1
ATOM 5065 C C . SER A 1 657 ? -20.923 -50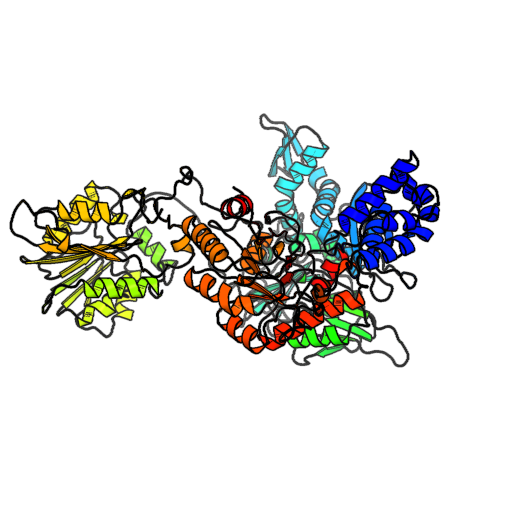.390 4.751 1.00 67.12 657 SER A C 1
ATOM 5067 O O . SER A 1 657 ? -21.290 -49.218 4.693 1.00 67.12 657 SER A O 1
ATOM 5069 N N . ALA A 1 658 ? -19.904 -50.827 4.005 1.00 66.75 658 ALA A N 1
ATOM 5070 C CA . ALA A 1 658 ? -19.206 -49.945 3.062 1.00 66.75 658 ALA A CA 1
ATOM 5071 C C . ALA A 1 658 ? -20.130 -49.391 1.954 1.00 66.75 658 ALA A C 1
ATOM 5073 O O . ALA A 1 658 ? -19.835 -48.345 1.391 1.00 66.75 658 ALA A O 1
ATOM 5074 N N . GLN A 1 659 ? -21.251 -50.064 1.664 1.00 67.75 659 GLN A N 1
ATOM 5075 C CA . GLN A 1 659 ? -22.243 -49.628 0.673 1.00 67.75 659 GLN A CA 1
ATOM 5076 C C . GLN A 1 659 ? -23.111 -48.459 1.170 1.00 67.75 659 GLN A C 1
ATOM 5078 O O . GLN A 1 659 ? -23.728 -47.772 0.361 1.00 67.75 659 GLN A O 1
ATOM 5083 N N . ASP A 1 660 ? -23.121 -48.199 2.481 1.00 80.38 660 ASP A N 1
ATOM 5084 C CA . ASP A 1 660 ? -23.910 -47.136 3.111 1.00 80.38 660 ASP A CA 1
ATOM 5085 C C . ASP A 1 660 ? -23.153 -45.793 3.177 1.00 80.38 660 ASP A C 1
ATOM 5087 O O . ASP A 1 660 ? -23.696 -44.793 3.651 1.00 80.38 660 ASP A O 1
ATOM 5091 N N . ILE A 1 661 ? -21.896 -45.756 2.715 1.00 86.81 661 ILE A N 1
ATOM 5092 C CA . ILE A 1 661 ? -21.009 -44.589 2.776 1.00 86.81 661 ILE A CA 1
ATOM 5093 C C . ILE A 1 661 ? -20.711 -44.107 1.355 1.00 86.81 661 ILE A C 1
ATOM 5095 O O . ILE A 1 661 ? -20.155 -44.838 0.542 1.00 86.81 661 ILE A O 1
ATOM 5099 N N . THR A 1 662 ? -21.042 -42.851 1.065 1.00 88.56 662 THR A N 1
ATOM 5100 C CA . THR A 1 662 ? -20.644 -42.158 -0.170 1.00 88.56 662 THR A CA 1
ATOM 5101 C C . THR A 1 662 ? -19.569 -41.127 0.151 1.00 88.56 662 THR A C 1
ATOM 5103 O O . THR A 1 662 ? -19.714 -40.377 1.112 1.00 88.56 662 THR A O 1
ATOM 5106 N N . GLU A 1 663 ? -18.503 -41.058 -0.644 1.00 87.50 663 GLU A N 1
ATOM 5107 C CA . GLU A 1 663 ? -17.416 -40.088 -0.470 1.00 87.50 663 GLU A CA 1
ATOM 5108 C C . GLU A 1 663 ? -17.264 -39.224 -1.724 1.00 87.50 663 GLU A C 1
ATOM 5110 O O . GLU A 1 663 ? -17.275 -39.734 -2.843 1.00 87.50 663 GLU A O 1
ATOM 5115 N N . THR A 1 664 ? -17.145 -37.910 -1.539 1.00 83.06 664 THR A N 1
ATOM 5116 C CA . THR A 1 664 ? -16.907 -36.939 -2.614 1.00 83.06 664 THR A CA 1
ATOM 5117 C C . THR A 1 664 ? -15.752 -36.023 -2.240 1.00 83.06 664 THR A C 1
ATOM 5119 O O . THR A 1 664 ? -15.633 -35.621 -1.085 1.00 83.06 664 THR A O 1
ATOM 5122 N N . GLN A 1 665 ? -14.899 -35.707 -3.214 1.00 72.94 665 GLN A N 1
ATOM 5123 C CA . GLN A 1 665 ? -13.762 -34.797 -3.041 1.00 72.94 665 GLN A CA 1
ATOM 5124 C C . GLN A 1 665 ? -14.128 -33.340 -3.354 1.00 72.94 665 GLN A C 1
ATOM 5126 O O . GLN A 1 665 ? -13.448 -32.425 -2.901 1.00 72.94 665 GLN A O 1
ATOM 5131 N N . GLU A 1 666 ? -15.208 -33.113 -4.104 1.00 71.88 666 GLU A N 1
ATOM 5132 C CA . GLU A 1 666 ? -15.649 -31.774 -4.489 1.00 71.88 666 GLU A CA 1
ATOM 5133 C C . GLU A 1 666 ? -16.527 -31.160 -3.399 1.00 71.88 666 GLU A C 1
ATOM 5135 O O . GLU A 1 666 ? -17.550 -31.728 -2.984 1.00 71.88 666 GLU A O 1
ATOM 5140 N N . VAL A 1 667 ? -16.126 -29.979 -2.938 1.00 76.62 667 VAL A N 1
ATOM 5141 C CA . VAL A 1 667 ? -16.901 -29.147 -2.024 1.00 76.62 667 VAL A CA 1
ATOM 5142 C C . VAL A 1 667 ? -16.540 -27.685 -2.273 1.00 76.62 667 VAL A C 1
ATOM 5144 O O . VAL A 1 667 ? -15.365 -27.373 -2.488 1.00 76.62 667 VAL A O 1
ATOM 5147 N N . ALA A 1 668 ? -17.525 -26.789 -2.261 1.00 74.38 668 ALA A N 1
ATOM 5148 C CA . ALA A 1 668 ? -17.251 -25.359 -2.232 1.00 74.38 668 ALA A CA 1
ATOM 5149 C C . ALA A 1 668 ? -16.402 -25.000 -0.999 1.00 74.38 668 ALA A C 1
ATOM 5151 O O . ALA A 1 668 ? -16.459 -25.668 0.035 1.00 74.38 668 ALA A O 1
ATOM 5152 N N . LEU A 1 669 ? -15.602 -23.940 -1.100 1.00 72.88 669 LEU A N 1
ATOM 5153 C CA . LEU A 1 669 ? -14.855 -23.426 0.044 1.00 72.88 669 LEU A CA 1
ATOM 5154 C C . LEU A 1 669 ? -15.739 -22.484 0.873 1.00 72.88 669 LEU A C 1
ATOM 5156 O O . LEU A 1 669 ? -16.529 -21.733 0.292 1.00 72.88 669 LEU A O 1
ATOM 5160 N N . PRO A 1 670 ? -15.614 -22.500 2.211 1.00 75.06 670 PRO A N 1
ATOM 5161 C CA . PRO A 1 670 ? -16.268 -21.515 3.062 1.00 75.06 670 PRO A CA 1
ATOM 5162 C C . PRO A 1 670 ? -15.603 -20.137 2.904 1.00 75.06 670 PRO A C 1
ATOM 5164 O O . PRO A 1 670 ? -14.565 -20.002 2.255 1.00 75.06 670 PRO A O 1
ATOM 5167 N N . GLU A 1 671 ? -16.172 -19.117 3.545 1.00 67.19 671 GLU A N 1
ATOM 5168 C CA . GLU A 1 671 ? -15.595 -17.765 3.578 1.00 67.19 671 GLU A CA 1
ATOM 5169 C C . GLU A 1 671 ? -14.137 -17.758 4.090 1.00 67.19 671 GLU A C 1
ATOM 5171 O O . GLU A 1 671 ? -13.764 -18.612 4.907 1.00 67.19 671 GLU A O 1
ATOM 5176 N N . PRO A 1 672 ? -13.296 -16.788 3.675 1.00 56.38 672 PRO A N 1
ATOM 5177 C CA . PRO A 1 672 ? -11.852 -16.799 3.929 1.00 56.38 672 PRO A CA 1
ATOM 5178 C C . PRO A 1 672 ? -11.449 -16.965 5.400 1.00 56.38 672 PRO A C 1
ATOM 5180 O O . PRO A 1 672 ? -10.466 -17.644 5.703 1.00 56.38 672 PRO A O 1
ATOM 5183 N N . SER A 1 673 ? -12.206 -16.371 6.326 1.00 60.06 673 SER A N 1
ATOM 5184 C CA . SER A 1 673 ? -11.956 -16.463 7.771 1.00 60.06 673 SER A CA 1
ATOM 5185 C C . SER A 1 673 ? -12.105 -17.894 8.305 1.00 60.06 673 SER A C 1
ATOM 5187 O O . SER A 1 673 ? -11.344 -18.317 9.179 1.00 60.06 673 SER A O 1
ATOM 5189 N N . VAL A 1 674 ? -13.047 -18.657 7.748 1.00 68.00 674 VAL A N 1
ATOM 5190 C CA . VAL A 1 674 ? -13.308 -20.061 8.080 1.00 68.00 674 VAL A CA 1
ATOM 5191 C C . VAL A 1 674 ? -12.355 -20.973 7.306 1.00 68.00 674 VAL A C 1
ATOM 5193 O O . VAL A 1 674 ? -11.802 -21.913 7.881 1.00 68.00 674 VAL A O 1
ATOM 5196 N N . ALA A 1 675 ? -12.094 -20.666 6.031 1.00 66.00 675 ALA A N 1
ATOM 5197 C CA . ALA A 1 675 ? -11.166 -21.412 5.184 1.00 66.00 675 ALA A CA 1
ATOM 5198 C C . ALA A 1 675 ? -9.734 -21.420 5.747 1.00 66.00 675 ALA A C 1
ATOM 5200 O O . ALA A 1 675 ? -9.058 -22.446 5.698 1.00 66.00 675 ALA A O 1
ATOM 5201 N N . ALA A 1 676 ? -9.301 -20.325 6.384 1.00 61.59 676 ALA A N 1
ATOM 5202 C CA . ALA A 1 676 ? -8.003 -20.230 7.061 1.00 61.59 676 ALA A CA 1
ATOM 5203 C C . ALA A 1 676 ? -7.813 -21.252 8.205 1.00 61.59 676 ALA A C 1
ATOM 5205 O O . ALA A 1 676 ? -6.685 -21.513 8.640 1.00 61.59 676 ALA A O 1
ATOM 5206 N N . ARG A 1 677 ? -8.904 -21.841 8.712 1.00 75.00 677 ARG A N 1
ATOM 5207 C CA . ARG A 1 677 ? -8.864 -22.884 9.747 1.00 75.00 677 ARG A CA 1
ATOM 5208 C C . ARG A 1 677 ? -8.848 -24.302 9.182 1.00 75.00 677 ARG A C 1
ATOM 5210 O O . ARG A 1 677 ? -8.770 -25.242 9.965 1.00 75.00 677 ARG A O 1
ATOM 5217 N N . ILE A 1 678 ? -8.902 -24.478 7.863 1.00 77.50 678 ILE A N 1
ATOM 5218 C CA . ILE A 1 678 ? -8.766 -25.793 7.235 1.00 77.50 678 ILE A CA 1
ATOM 5219 C C . ILE A 1 678 ? -7.287 -26.202 7.262 1.00 77.50 678 ILE A C 1
ATOM 5221 O O . ILE A 1 678 ? -6.388 -25.392 7.014 1.00 77.50 678 ILE A O 1
ATOM 5225 N N . ARG A 1 679 ? -7.017 -27.471 7.562 1.00 77.62 679 ARG A N 1
ATOM 5226 C CA . ARG A 1 679 ? -5.758 -28.136 7.208 1.00 77.62 679 ARG A CA 1
ATOM 5227 C C . ARG A 1 679 ? -6.088 -29.219 6.203 1.00 77.62 679 ARG A C 1
ATOM 5229 O O . ARG A 1 679 ? -6.987 -30.019 6.446 1.00 77.62 679 ARG A O 1
ATOM 5236 N N . TRP A 1 680 ? -5.387 -29.228 5.079 1.00 73.44 680 TRP A N 1
ATOM 5237 C CA . TRP A 1 680 ? -5.616 -30.187 4.006 1.00 73.44 680 TRP A CA 1
ATOM 5238 C C . TRP A 1 680 ? -4.701 -31.401 4.178 1.00 73.44 680 TRP A C 1
ATOM 5240 O O . TRP A 1 680 ? -3.515 -31.249 4.470 1.00 73.44 680 TRP A O 1
ATOM 5250 N N . ASN A 1 681 ? -5.257 -32.605 4.006 1.00 67.69 681 ASN A N 1
ATOM 5251 C CA . ASN A 1 681 ? -4.527 -33.883 4.006 1.00 67.69 681 ASN A CA 1
ATOM 5252 C C . ASN A 1 681 ? -3.604 -34.116 5.218 1.00 67.69 681 ASN A C 1
ATOM 5254 O O . ASN A 1 681 ? -2.520 -34.674 5.061 1.00 67.69 681 ASN A O 1
ATOM 5258 N N . GLY A 1 682 ? -3.996 -33.647 6.408 1.00 61.78 682 GLY A N 1
ATOM 5259 C CA . GLY A 1 682 ? -3.200 -33.819 7.625 1.00 61.78 682 GLY A CA 1
ATOM 5260 C C . GLY A 1 682 ? -1.777 -33.268 7.539 1.00 61.78 682 GLY A C 1
ATOM 5261 O O . GLY A 1 682 ? -0.878 -33.806 8.180 1.00 61.78 682 GLY A O 1
ATOM 5262 N N . GLY A 1 683 ? -1.553 -32.244 6.701 1.00 49.41 683 GLY A N 1
ATOM 5263 C CA . GLY A 1 683 ? -0.230 -31.698 6.426 1.00 49.41 683 GLY A CA 1
ATOM 5264 C C . GLY A 1 683 ? 0.593 -31.514 7.701 1.00 49.41 683 GLY A C 1
ATOM 5265 O O . GLY A 1 683 ? 0.222 -30.727 8.572 1.00 49.41 683 GLY A O 1
ATOM 5266 N N . ASN A 1 684 ? 1.714 -32.244 7.778 1.00 44.44 684 ASN A N 1
ATOM 5267 C CA . ASN A 1 684 ? 2.757 -32.120 8.797 1.00 44.44 684 ASN A CA 1
ATOM 5268 C C . ASN A 1 684 ? 3.387 -30.722 8.726 1.00 44.44 684 ASN A C 1
ATOM 5270 O O . ASN A 1 684 ? 4.493 -30.531 8.225 1.00 44.44 684 ASN A O 1
ATOM 5274 N N . VAL A 1 685 ? 2.676 -29.727 9.232 1.00 42.06 685 VAL A N 1
ATOM 5275 C CA . VAL A 1 685 ? 3.295 -28.534 9.784 1.00 42.06 685 VAL A CA 1
ATOM 5276 C C . VAL A 1 685 ? 3.548 -28.883 11.242 1.00 42.06 685 VAL A C 1
ATOM 5278 O O . VAL A 1 685 ? 2.632 -29.368 11.908 1.00 42.06 685 VAL A O 1
ATOM 5281 N N . SER A 1 686 ? 4.787 -28.699 11.721 1.00 37.75 686 SER A N 1
ATOM 5282 C CA . SER A 1 686 ? 5.136 -28.826 13.144 1.00 37.75 686 SER A CA 1
ATOM 5283 C C . SER A 1 686 ? 3.983 -28.323 14.008 1.00 37.75 686 SER A C 1
ATOM 5285 O O . SER A 1 686 ? 3.467 -27.255 13.661 1.00 37.75 686 SER A O 1
ATOM 5287 N N . PRO A 1 687 ? 3.574 -29.053 15.070 1.00 35.00 687 PRO A N 1
ATOM 5288 C CA . PRO A 1 687 ? 2.416 -28.697 15.874 1.00 35.00 687 PRO A CA 1
ATOM 5289 C C . PRO A 1 687 ? 2.468 -27.205 16.160 1.00 35.00 687 PRO A C 1
ATOM 5291 O O . PRO A 1 687 ? 3.390 -26.722 16.823 1.00 35.00 687 PRO A O 1
ATOM 5294 N N . ILE A 1 688 ? 1.544 -26.472 15.538 1.00 40.38 688 ILE A N 1
ATOM 5295 C CA . ILE A 1 688 ? 1.404 -25.047 15.771 1.00 40.38 688 ILE A CA 1
ATOM 5296 C C . ILE A 1 688 ? 1.108 -24.958 17.256 1.00 40.38 688 ILE A C 1
ATOM 5298 O O . ILE A 1 688 ? 0.190 -25.614 17.745 1.00 40.38 688 ILE A O 1
ATOM 5302 N N . ASP A 1 689 ? 1.925 -24.202 17.974 1.00 39.50 689 ASP A N 1
ATOM 5303 C CA . ASP A 1 689 ? 1.613 -23.819 19.336 1.00 39.50 689 ASP A CA 1
ATOM 5304 C C . ASP A 1 689 ? 0.252 -23.105 19.313 1.00 39.50 689 ASP A C 1
ATOM 5306 O O . ASP A 1 689 ? 0.146 -21.936 18.939 1.00 39.50 689 ASP A O 1
ATOM 5310 N N . THR A 1 690 ? -0.811 -23.834 19.663 1.00 39.06 690 THR A N 1
ATOM 5311 C CA . THR A 1 690 ? -2.198 -23.353 19.661 1.00 39.06 690 THR A CA 1
ATOM 5312 C C . THR A 1 690 ? -2.431 -22.269 20.713 1.00 39.06 690 THR A C 1
ATOM 5314 O O . THR A 1 690 ? -3.539 -21.749 20.815 1.00 39.06 690 THR A O 1
ATOM 5317 N N . SER A 1 691 ? -1.409 -21.903 21.499 1.00 39.97 691 SER A N 1
ATOM 5318 C CA . SER A 1 691 ? -1.472 -20.763 22.411 1.00 39.97 691 SER A CA 1
ATOM 5319 C C . SER A 1 691 ? -1.431 -19.407 21.695 1.00 39.97 691 SER A C 1
ATOM 5321 O O . SER A 1 691 ? -1.735 -18.394 22.329 1.00 39.97 691 SER A O 1
ATOM 5323 N N . ARG A 1 692 ? -1.096 -19.349 20.390 1.00 45.09 692 ARG A N 1
ATOM 5324 C CA . ARG A 1 692 ? -1.058 -18.091 19.620 1.00 45.09 692 ARG A CA 1
ATOM 5325 C C . ARG A 1 692 ? -1.798 -18.168 18.276 1.00 45.09 692 ARG A C 1
ATOM 5327 O O . ARG A 1 692 ? -1.628 -19.134 17.535 1.00 45.09 692 ARG A O 1
ATOM 5334 N N . PRO A 1 693 ? -2.579 -17.132 17.911 1.00 55.59 693 PRO A N 1
ATOM 5335 C CA . PRO A 1 693 ? -3.216 -17.059 16.601 1.00 55.59 693 PRO A CA 1
ATOM 5336 C C . PRO A 1 693 ? -2.162 -16.996 15.486 1.00 55.59 693 PRO A C 1
ATOM 5338 O O . PRO A 1 693 ? -1.194 -16.241 15.579 1.00 55.59 693 PRO A O 1
ATOM 5341 N N . VAL A 1 694 ? -2.363 -17.768 14.413 1.00 68.00 694 VAL A N 1
ATOM 5342 C CA . VAL A 1 694 ? -1.536 -17.681 13.199 1.00 68.00 694 VAL A CA 1
ATOM 5343 C C . VAL A 1 694 ? -1.769 -16.316 12.560 1.00 68.00 694 VAL A C 1
ATOM 5345 O O . VAL A 1 694 ? -2.897 -15.991 12.184 1.00 68.00 694 VAL A O 1
ATOM 5348 N N . VAL A 1 695 ? -0.707 -15.524 12.437 1.00 79.19 695 VAL A N 1
ATOM 5349 C CA . VAL A 1 695 ? -0.728 -14.190 11.832 1.00 79.19 695 VAL A CA 1
ATOM 5350 C C . VAL A 1 695 ? 0.414 -14.033 10.832 1.00 79.19 695 VAL A C 1
ATOM 5352 O O . VAL A 1 695 ? 1.463 -14.663 10.954 1.00 79.19 695 VAL A O 1
ATOM 5355 N N . THR A 1 696 ? 0.221 -13.160 9.851 1.00 83.81 696 THR A N 1
ATOM 5356 C CA . THR A 1 696 ? 1.222 -12.761 8.865 1.00 83.81 696 THR A CA 1
ATOM 5357 C C . THR A 1 696 ? 1.786 -11.396 9.236 1.00 83.81 696 THR A C 1
ATOM 5359 O O . THR A 1 696 ? 1.165 -10.360 9.000 1.00 83.81 696 THR A O 1
ATOM 5362 N N . GLU A 1 697 ? 2.982 -11.401 9.820 1.00 88.00 697 GLU A N 1
ATOM 5363 C CA . GLU A 1 697 ? 3.782 -10.191 10.072 1.00 88.00 697 GLU A CA 1
ATOM 5364 C C . GLU A 1 697 ? 4.667 -9.814 8.876 1.00 88.00 697 GLU A C 1
ATOM 5366 O O . GLU A 1 697 ? 5.040 -8.651 8.706 1.00 88.00 697 GLU A O 1
ATOM 5371 N N . ARG A 1 698 ? 5.016 -10.819 8.063 1.00 93.31 698 ARG A N 1
ATOM 5372 C CA . ARG A 1 698 ? 5.848 -10.700 6.866 1.00 93.31 698 ARG A CA 1
ATOM 5373 C C . ARG A 1 698 ? 5.089 -11.287 5.685 1.00 93.31 698 ARG A C 1
ATOM 5375 O O . ARG A 1 698 ? 4.900 -12.498 5.632 1.00 93.31 698 ARG A O 1
ATOM 5382 N N . LEU A 1 699 ? 4.639 -10.436 4.775 1.00 95.75 699 LEU A N 1
ATOM 5383 C CA . LEU A 1 699 ? 3.833 -10.813 3.625 1.00 95.75 699 LEU A CA 1
ATOM 5384 C C . LEU A 1 699 ? 4.726 -11.207 2.436 1.00 95.75 699 LEU A C 1
ATOM 5386 O O . LEU A 1 699 ? 5.488 -10.367 1.945 1.00 95.75 699 LEU A O 1
ATOM 5390 N N . PRO A 1 700 ? 4.617 -12.441 1.914 1.00 96.88 700 PRO A N 1
ATOM 5391 C CA . PRO A 1 700 ? 5.105 -12.755 0.579 1.00 96.88 700 PRO A CA 1
ATOM 5392 C C . PRO A 1 700 ? 4.240 -12.045 -0.468 1.00 96.88 700 PRO A C 1
ATOM 5394 O O . PRO A 1 700 ? 3.072 -12.385 -0.657 1.00 96.88 700 PRO A O 1
ATOM 5397 N N . ILE A 1 701 ? 4.821 -11.056 -1.151 1.00 98.31 701 ILE A N 1
ATOM 5398 C CA . ILE A 1 701 ? 4.248 -10.453 -2.360 1.00 98.31 701 ILE A CA 1
ATOM 5399 C C . ILE A 1 701 ? 4.948 -11.100 -3.552 1.00 98.31 701 ILE A C 1
ATOM 5401 O O . ILE A 1 701 ? 6.090 -10.764 -3.866 1.00 98.31 701 ILE A O 1
ATOM 5405 N N . LEU A 1 702 ? 4.296 -12.080 -4.167 1.00 98.50 702 LEU A N 1
ATOM 5406 C CA . LEU A 1 702 ? 4.846 -12.858 -5.269 1.00 98.50 702 LEU A CA 1
ATOM 5407 C C . LEU A 1 702 ? 4.723 -12.081 -6.580 1.00 98.50 702 LEU A C 1
ATOM 5409 O O . LEU A 1 702 ? 3.648 -11.577 -6.905 1.00 98.50 702 LEU A O 1
ATOM 5413 N N . MET A 1 703 ? 5.825 -11.982 -7.319 1.00 98.25 703 MET A N 1
ATOM 5414 C CA . MET A 1 703 ? 5.923 -11.285 -8.602 1.00 98.25 703 MET A CA 1
ATOM 5415 C C . MET A 1 703 ? 6.065 -12.304 -9.730 1.00 98.25 703 MET A C 1
ATOM 5417 O O . MET A 1 703 ? 7.129 -12.897 -9.910 1.00 98.25 703 MET A O 1
ATOM 5421 N N . TYR A 1 704 ? 4.979 -12.489 -10.471 1.00 98.38 704 TYR A N 1
ATOM 5422 C CA . TYR A 1 704 ? 4.909 -13.240 -11.718 1.00 98.38 704 TYR A CA 1
ATOM 5423 C C . TYR A 1 704 ? 4.923 -12.279 -12.910 1.00 98.38 704 TYR A C 1
ATOM 5425 O O . TYR A 1 704 ? 4.632 -11.095 -12.764 1.00 98.38 704 TYR A O 1
ATOM 5433 N N . HIS A 1 705 ? 5.219 -12.801 -14.098 1.00 96.19 705 HIS A N 1
ATOM 5434 C CA . HIS A 1 705 ? 5.045 -12.067 -15.355 1.00 96.19 705 HIS A CA 1
ATOM 5435 C C . HIS A 1 705 ? 4.111 -12.864 -16.267 1.00 96.19 705 HIS A C 1
ATOM 5437 O O . HIS A 1 705 ? 2.938 -12.525 -16.401 1.00 96.19 705 HIS A O 1
ATOM 5443 N N . ARG A 1 706 ? 4.592 -13.990 -16.810 1.00 95.94 706 ARG A N 1
ATOM 5444 C CA . ARG A 1 706 ? 3.830 -14.840 -17.735 1.00 95.94 706 ARG A CA 1
ATOM 5445 C C . ARG A 1 706 ? 3.481 -16.194 -17.137 1.00 95.94 706 ARG A C 1
ATOM 5447 O O . ARG A 1 706 ? 4.310 -16.818 -16.468 1.00 95.94 706 ARG A O 1
ATOM 5454 N N . VAL A 1 707 ? 2.280 -16.675 -17.461 1.00 97.44 707 VAL A N 1
ATOM 5455 C CA . VAL A 1 707 ? 1.872 -18.073 -17.253 1.00 97.44 707 VAL A CA 1
ATOM 5456 C C . VAL A 1 707 ? 1.468 -18.659 -18.599 1.00 97.44 707 VAL A C 1
ATOM 5458 O O . VAL A 1 707 ? 0.365 -18.405 -19.071 1.00 97.44 707 VAL A O 1
ATOM 5461 N N . ALA A 1 708 ? 2.365 -19.407 -19.242 1.00 94.69 708 ALA A N 1
ATOM 5462 C CA . ALA A 1 708 ? 2.168 -19.862 -20.619 1.00 94.69 708 ALA A CA 1
ATOM 5463 C C . ALA A 1 708 ? 2.845 -21.208 -20.913 1.00 94.69 708 ALA A C 1
ATOM 5465 O O . ALA A 1 708 ? 3.897 -21.527 -20.361 1.00 94.69 708 ALA A O 1
ATOM 5466 N N . ASP A 1 709 ? 2.257 -21.981 -21.831 1.00 89.75 709 ASP A N 1
ATOM 5467 C CA . ASP A 1 709 ? 2.808 -23.272 -22.279 1.00 89.75 709 AS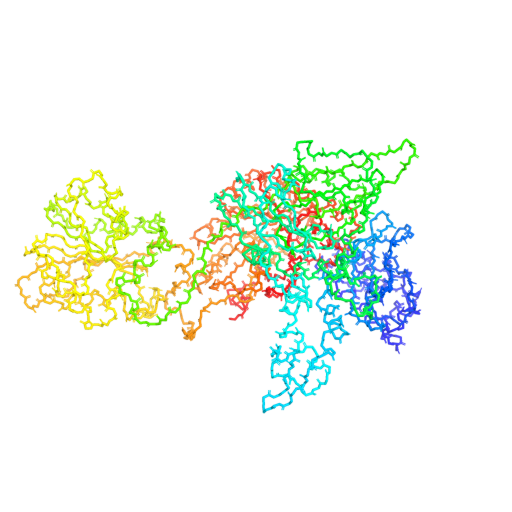P A CA 1
ATOM 5468 C C . ASP A 1 709 ? 4.052 -23.118 -23.166 1.00 89.75 709 ASP A C 1
ATOM 5470 O O . ASP A 1 709 ? 4.905 -24.003 -23.226 1.00 89.75 709 ASP A O 1
ATOM 5474 N N . THR A 1 710 ? 4.166 -21.992 -23.876 1.00 84.12 710 THR A N 1
ATOM 5475 C CA . THR A 1 710 ? 5.297 -21.717 -24.769 1.00 84.12 710 THR A CA 1
ATOM 5476 C C . THR A 1 710 ? 6.291 -20.785 -24.095 1.00 84.12 710 THR A C 1
ATOM 5478 O O . THR A 1 710 ? 6.019 -19.597 -23.911 1.00 84.12 710 THR A O 1
ATOM 5481 N N . VAL A 1 711 ? 7.470 -21.321 -23.783 1.00 83.25 711 VAL A N 1
ATOM 5482 C CA . VAL A 1 711 ? 8.576 -20.564 -23.195 1.00 83.25 711 VAL A CA 1
ATOM 5483 C C . VAL A 1 711 ? 9.498 -20.053 -24.300 1.00 83.25 711 VAL A C 1
ATOM 5485 O O . VAL A 1 711 ? 10.101 -20.840 -25.032 1.00 83.25 711 VAL A O 1
ATOM 5488 N N . VAL A 1 712 ? 9.626 -18.731 -24.416 1.00 80.88 712 VAL A N 1
ATOM 5489 C CA . VAL A 1 712 ? 10.535 -18.101 -25.383 1.00 80.88 712 VAL A CA 1
ATOM 5490 C C . VAL A 1 712 ? 11.988 -18.287 -24.914 1.00 80.88 712 VAL A C 1
ATOM 5492 O O . VAL A 1 712 ? 12.300 -17.958 -23.762 1.00 80.88 712 VAL A O 1
ATOM 5495 N N . PRO A 1 713 ? 12.901 -18.809 -25.760 1.00 79.31 713 PRO A N 1
ATOM 5496 C CA . PRO A 1 713 ? 14.314 -18.926 -25.407 1.00 79.31 713 PRO A CA 1
ATOM 5497 C C . PRO A 1 713 ? 14.911 -17.577 -24.990 1.00 79.31 713 PRO A C 1
ATOM 5499 O O . PRO A 1 713 ? 14.740 -16.585 -25.689 1.00 79.31 713 PRO A O 1
ATOM 5502 N N . GLY A 1 714 ? 15.616 -17.541 -23.857 1.00 76.50 714 GLY A N 1
ATOM 5503 C CA . GLY A 1 714 ? 16.185 -16.314 -23.291 1.00 76.50 714 GLY A CA 1
ATOM 5504 C C . GLY A 1 714 ? 15.259 -15.592 -22.306 1.00 76.50 714 GLY A C 1
ATOM 5505 O O . GLY A 1 714 ? 15.725 -14.705 -21.599 1.00 76.50 714 GLY A O 1
ATOM 5506 N N . ARG A 1 715 ? 13.984 -15.997 -22.196 1.00 82.19 715 ARG A N 1
ATOM 5507 C CA . ARG A 1 715 ? 12.997 -15.423 -21.259 1.00 82.19 715 ARG A CA 1
ATOM 5508 C C . ARG A 1 715 ? 12.409 -16.438 -20.280 1.00 82.19 715 ARG A C 1
ATOM 5510 O O . ARG A 1 715 ? 11.374 -16.187 -19.670 1.00 82.19 715 ARG A O 1
ATOM 5517 N N . GLN A 1 716 ? 13.082 -17.573 -20.078 1.00 88.56 716 GLN A N 1
ATOM 5518 C CA . GLN A 1 716 ? 12.664 -18.598 -19.113 1.00 88.56 716 GLN A CA 1
ATOM 5519 C C . GLN A 1 716 ? 12.465 -18.018 -17.706 1.00 88.56 716 GLN A C 1
ATOM 5521 O O . GLN A 1 716 ? 11.570 -18.442 -16.985 1.00 88.56 716 GLN A O 1
ATOM 5526 N N . ARG A 1 717 ? 13.258 -17.005 -17.332 1.00 90.19 717 ARG A N 1
ATOM 5527 C CA . ARG A 1 717 ? 13.122 -16.298 -16.055 1.00 90.19 717 ARG A CA 1
ATOM 5528 C C . ARG A 1 717 ? 11.708 -15.754 -15.833 1.00 90.19 717 ARG A C 1
ATOM 5530 O O . ARG A 1 717 ? 11.214 -15.873 -14.725 1.00 90.19 717 ARG A O 1
ATOM 5537 N N . TYR A 1 718 ? 11.051 -15.227 -16.864 1.00 91.44 718 TYR A N 1
ATOM 5538 C CA . TYR A 1 718 ? 9.777 -14.507 -16.747 1.00 91.44 718 TYR A CA 1
ATOM 5539 C C . TYR A 1 718 ? 8.547 -15.359 -17.087 1.00 91.44 718 TYR A C 1
ATOM 5541 O O . TYR A 1 718 ? 7.430 -14.848 -17.109 1.00 91.44 718 TYR A O 1
ATOM 5549 N N . CYS A 1 719 ? 8.720 -16.653 -17.366 1.00 94.31 719 CYS A N 1
ATOM 5550 C CA . CYS A 1 719 ? 7.631 -17.522 -17.805 1.00 94.31 719 CYS A CA 1
ATOM 5551 C C . CYS A 1 719 ? 7.522 -18.768 -16.928 1.00 94.31 719 CYS A C 1
ATOM 5553 O O . CYS A 1 719 ? 8.397 -19.631 -16.950 1.00 94.31 719 CYS A O 1
ATOM 5555 N N . VAL A 1 720 ? 6.409 -18.891 -16.208 1.00 97.12 720 VAL A N 1
ATOM 5556 C CA . VAL A 1 720 ? 6.027 -20.105 -15.477 1.00 97.12 720 VAL A CA 1
ATOM 5557 C C . VAL A 1 720 ? 5.043 -20.899 -16.339 1.00 97.12 720 VAL A C 1
ATOM 5559 O O . VAL A 1 720 ? 4.182 -20.322 -16.997 1.00 97.12 720 VAL A O 1
ATOM 5562 N N . THR A 1 721 ? 5.151 -22.227 -16.376 1.00 97.00 721 THR A N 1
ATOM 5563 C CA . THR A 1 721 ? 4.164 -23.041 -17.112 1.00 97.00 721 THR A CA 1
ATOM 5564 C C . THR A 1 721 ? 2.858 -23.171 -16.315 1.00 97.00 721 THR A C 1
ATOM 5566 O O . THR A 1 721 ? 2.908 -23.167 -15.081 1.00 97.00 721 THR A O 1
ATOM 5569 N N . PRO A 1 722 ? 1.686 -23.355 -16.954 1.00 97.69 722 PRO A N 1
ATOM 5570 C CA . PRO A 1 722 ? 0.424 -23.584 -16.246 1.00 97.69 722 PRO A CA 1
ATOM 5571 C C . PRO A 1 722 ? 0.491 -24.751 -15.253 1.00 97.69 722 PRO A C 1
ATOM 5573 O O . PRO A 1 722 ? -0.031 -24.644 -14.148 1.00 97.69 722 PRO A O 1
ATOM 5576 N N . ALA A 1 723 ? 1.210 -25.828 -15.593 1.00 96.12 723 ALA A N 1
ATOM 5577 C CA . ALA A 1 723 ? 1.410 -26.971 -14.702 1.00 96.12 723 ALA A CA 1
ATOM 5578 C C . ALA A 1 723 ? 2.226 -26.612 -13.446 1.00 96.12 723 ALA A C 1
ATOM 5580 O O . ALA A 1 723 ? 1.874 -27.019 -12.339 1.00 96.12 723 ALA A O 1
ATOM 5581 N N . MET A 1 724 ? 3.302 -25.830 -13.594 1.00 96.12 724 MET A N 1
ATOM 5582 C CA . MET A 1 724 ? 4.069 -25.330 -12.446 1.00 96.12 724 MET A CA 1
ATOM 5583 C C . MET A 1 724 ? 3.219 -24.392 -11.588 1.00 96.12 724 MET A C 1
ATOM 5585 O O . MET A 1 724 ? 3.226 -24.500 -10.365 1.00 96.12 724 MET A O 1
ATOM 5589 N N . PHE A 1 725 ? 2.457 -23.501 -12.221 1.00 98.25 725 PHE A N 1
ATOM 5590 C CA . PHE A 1 725 ? 1.587 -22.571 -11.515 1.00 98.25 725 PHE A CA 1
ATOM 5591 C C . PHE A 1 725 ? 0.483 -23.303 -10.736 1.00 98.25 725 PHE A C 1
ATOM 5593 O O . PHE A 1 725 ? 0.269 -23.018 -9.561 1.00 98.25 725 PHE A O 1
ATOM 5600 N N . GLU A 1 726 ? -0.152 -24.324 -11.319 1.00 96.88 726 GLU A N 1
ATOM 5601 C CA . GLU A 1 726 ? -1.144 -25.154 -10.623 1.00 96.88 726 GLU A CA 1
ATOM 5602 C C . GLU A 1 726 ? -0.535 -25.902 -9.421 1.00 96.88 726 GLU A C 1
ATOM 5604 O O . GLU A 1 726 ? -1.166 -25.981 -8.364 1.00 96.88 726 GLU A O 1
ATOM 5609 N N . GLN A 1 727 ? 0.709 -26.389 -9.521 1.00 94.12 727 GLN A N 1
ATOM 5610 C CA . GLN A 1 727 ? 1.423 -26.979 -8.377 1.00 94.12 727 GLN A CA 1
ATOM 5611 C C . GLN A 1 727 ? 1.666 -25.958 -7.257 1.00 94.12 727 GLN A C 1
ATOM 5613 O O . GLN A 1 727 ? 1.491 -26.282 -6.081 1.00 94.12 727 GLN A O 1
ATOM 5618 N N . GLN A 1 728 ? 2.030 -24.724 -7.609 1.00 97.19 728 GLN A N 1
ATOM 5619 C CA . GLN A 1 728 ? 2.234 -23.636 -6.651 1.00 97.19 728 GLN A CA 1
ATOM 5620 C C . GLN A 1 728 ? 0.923 -23.260 -5.945 1.00 97.19 728 GLN A C 1
ATOM 5622 O O . GLN A 1 728 ? 0.894 -23.194 -4.717 1.00 97.19 728 GLN A O 1
ATOM 5627 N N . LEU A 1 729 ? -0.179 -23.094 -6.687 1.00 94.44 729 LEU A N 1
ATOM 5628 C CA . LEU A 1 729 ? -1.504 -22.821 -6.111 1.00 94.44 729 LEU A CA 1
ATOM 5629 C C . LEU A 1 729 ? -2.001 -23.975 -5.233 1.00 94.44 729 LEU A C 1
ATOM 5631 O O . LEU A 1 729 ? -2.564 -23.741 -4.164 1.00 94.44 729 LEU A O 1
ATOM 5635 N N . THR A 1 730 ? -1.754 -25.217 -5.656 1.00 84.25 730 THR A N 1
ATOM 5636 C CA . THR A 1 730 ? -2.062 -26.416 -4.865 1.00 84.25 730 THR A CA 1
ATOM 5637 C C . THR A 1 730 ? -1.327 -26.383 -3.535 1.00 84.25 730 THR A C 1
ATOM 5639 O O . THR A 1 730 ? -1.959 -26.535 -2.495 1.00 84.25 730 THR A O 1
ATOM 5642 N N . TYR A 1 731 ? -0.023 -26.097 -3.548 1.00 85.19 731 TYR A N 1
ATOM 5643 C CA . TYR A 1 731 ? 0.745 -25.962 -2.317 1.00 85.19 731 TYR A CA 1
ATOM 5644 C C . TYR A 1 731 ? 0.224 -24.828 -1.431 1.00 85.19 731 TYR A C 1
ATOM 5646 O O . TYR A 1 731 ? 0.016 -25.048 -0.241 1.00 85.19 731 TYR A O 1
ATOM 5654 N N . LEU A 1 732 ? -0.002 -23.632 -1.987 1.00 87.19 732 LEU A N 1
ATOM 5655 C CA . LEU A 1 732 ? -0.505 -22.490 -1.218 1.00 87.19 732 LEU A CA 1
ATOM 5656 C C . LEU A 1 732 ? -1.819 -22.847 -0.515 1.00 87.19 732 LEU A C 1
ATOM 5658 O O . LEU A 1 732 ? -1.939 -22.649 0.694 1.00 87.19 732 LEU A O 1
ATOM 5662 N N . ARG A 1 733 ? -2.771 -23.437 -1.245 1.00 80.44 733 ARG A N 1
ATOM 5663 C CA . ARG A 1 733 ? -4.050 -23.892 -0.690 1.00 80.44 733 ARG A CA 1
ATOM 5664 C C . ARG A 1 733 ? -3.834 -24.929 0.410 1.00 80.44 733 ARG A C 1
ATOM 5666 O O . ARG A 1 733 ? -4.359 -24.770 1.510 1.00 80.44 733 ARG A O 1
ATOM 5673 N N . ASP A 1 734 ? -3.054 -25.968 0.126 1.00 72.44 734 ASP A N 1
ATOM 5674 C CA . ASP A 1 734 ? -2.873 -27.103 1.032 1.00 72.44 734 ASP A CA 1
ATOM 5675 C C . ASP A 1 734 ? -2.124 -26.696 2.317 1.00 72.44 734 ASP A C 1
ATOM 5677 O O . ASP A 1 734 ? -2.427 -27.196 3.401 1.00 72.44 734 ASP A O 1
ATOM 5681 N N . ALA A 1 735 ? -1.220 -25.715 2.221 1.00 72.94 735 ALA A N 1
ATOM 5682 C CA . ALA A 1 735 ? -0.509 -25.103 3.343 1.00 72.94 735 ALA A CA 1
ATOM 5683 C C . ALA A 1 735 ? -1.325 -24.020 4.088 1.00 72.94 735 ALA A C 1
ATOM 5685 O O . ALA A 1 735 ? -0.824 -23.415 5.041 1.00 72.94 735 ALA A O 1
ATOM 5686 N N . GLY A 1 736 ? -2.579 -23.778 3.688 1.00 70.69 736 GLY A N 1
ATOM 5687 C CA . GLY A 1 736 ? -3.505 -22.861 4.358 1.00 70.69 736 GLY A CA 1
ATOM 5688 C C . GLY A 1 736 ? -3.259 -21.379 4.068 1.00 70.69 736 GLY A C 1
ATOM 5689 O O . GLY A 1 736 ? -3.657 -20.532 4.872 1.00 70.69 736 GLY A O 1
ATOM 5690 N N . PHE A 1 737 ? -2.586 -21.050 2.961 1.00 83.25 737 PHE A N 1
ATOM 5691 C CA . PHE A 1 737 ? -2.472 -19.668 2.505 1.00 83.25 737 PHE A CA 1
ATOM 5692 C C . PHE A 1 737 ? -3.799 -19.163 1.938 1.00 83.25 737 PHE A C 1
ATOM 5694 O O . PHE A 1 737 ? -4.514 -19.883 1.243 1.00 83.25 737 PHE A O 1
ATOM 5701 N N . ARG A 1 738 ? -4.075 -17.880 2.172 1.00 85.81 738 ARG A N 1
ATOM 5702 C CA . ARG A 1 738 ? -5.100 -17.107 1.468 1.00 85.81 738 ARG A CA 1
ATOM 5703 C C . ARG A 1 738 ? -4.432 -15.977 0.698 1.00 85.81 738 ARG A C 1
ATOM 5705 O O . ARG A 1 738 ? -3.533 -15.319 1.229 1.00 85.81 738 ARG A O 1
ATOM 5712 N N . SER A 1 739 ? -4.882 -15.722 -0.523 1.00 92.06 739 SER A N 1
ATOM 5713 C CA . SER A 1 739 ? -4.493 -14.494 -1.216 1.00 92.06 739 SER A CA 1
ATOM 5714 C C . SER A 1 739 ? -5.155 -13.293 -0.553 1.00 92.06 739 SER A C 1
ATOM 5716 O O . SER A 1 739 ? -6.286 -13.401 -0.071 1.00 92.06 739 SER A O 1
ATOM 5718 N N . ILE A 1 740 ? -4.482 -12.154 -0.587 1.00 92.06 740 ILE A N 1
ATOM 5719 C CA . ILE A 1 740 ? -5.037 -10.876 -0.152 1.00 92.06 740 ILE A CA 1
ATOM 5720 C C . ILE A 1 740 ? -5.000 -9.868 -1.286 1.00 92.06 740 ILE A C 1
ATOM 5722 O O . ILE A 1 740 ? -4.143 -9.939 -2.172 1.00 92.06 740 ILE A O 1
ATOM 5726 N N . ARG A 1 741 ? -5.899 -8.896 -1.201 1.00 91.19 741 ARG A N 1
ATOM 5727 C CA . ARG A 1 741 ? -5.805 -7.672 -1.989 1.00 91.19 741 ARG A CA 1
ATOM 5728 C C . ARG A 1 741 ? -4.730 -6.755 -1.412 1.00 91.19 741 ARG A C 1
ATOM 5730 O O . ARG A 1 741 ? -4.402 -6.821 -0.224 1.00 91.19 741 ARG A O 1
ATOM 5737 N N . LEU A 1 742 ? -4.157 -5.886 -2.240 1.00 93.75 742 LEU A N 1
ATOM 5738 C CA . LEU A 1 742 ? -3.081 -5.001 -1.772 1.00 93.75 742 LEU A CA 1
ATOM 5739 C C . LEU A 1 742 ? -3.575 -3.954 -0.757 1.00 93.75 742 LEU A C 1
ATOM 5741 O O . LEU A 1 742 ? -2.820 -3.534 0.120 1.00 93.75 742 LEU A O 1
ATOM 5745 N N . ASP A 1 743 ? -4.838 -3.538 -0.847 1.00 89.25 743 ASP A N 1
ATOM 5746 C CA . ASP A 1 743 ? -5.457 -2.606 0.100 1.00 89.25 743 ASP A CA 1
ATOM 5747 C C . ASP A 1 743 ? -5.568 -3.181 1.524 1.00 89.25 743 ASP A C 1
ATOM 5749 O O . ASP A 1 743 ? -5.304 -2.453 2.482 1.00 89.25 743 ASP A O 1
ATOM 5753 N N . GLU A 1 744 ? -5.823 -4.485 1.677 1.00 89.25 744 GLU A N 1
ATOM 5754 C CA . GLU A 1 744 ? -5.765 -5.172 2.976 1.00 89.25 744 GLU A CA 1
ATOM 5755 C C . GLU A 1 744 ? -4.388 -4.991 3.637 1.00 89.25 744 GLU A C 1
ATOM 5757 O O . GLU A 1 744 ? -4.291 -4.713 4.836 1.00 89.25 744 GLU A O 1
ATOM 5762 N N . TRP A 1 745 ? -3.305 -5.113 2.858 1.00 92.75 745 TRP A N 1
ATOM 5763 C CA . TRP A 1 745 ? -1.943 -4.923 3.366 1.00 92.75 745 TRP A CA 1
ATOM 5764 C C . TRP A 1 745 ? -1.627 -3.463 3.689 1.00 92.75 745 TRP A C 1
ATOM 5766 O O . TRP A 1 745 ? -0.972 -3.182 4.697 1.00 92.75 745 TRP A O 1
ATOM 5776 N N . ARG A 1 746 ? -2.101 -2.523 2.864 1.00 90.75 746 ARG A N 1
ATOM 5777 C CA . ARG A 1 746 ? -1.995 -1.082 3.133 1.00 90.75 746 ARG A CA 1
ATOM 5778 C C . ARG A 1 746 ? -2.619 -0.738 4.478 1.00 90.75 746 ARG A C 1
ATOM 5780 O O . ARG A 1 746 ? -1.981 -0.071 5.290 1.00 90.75 746 ARG A O 1
ATOM 5787 N N . ASP A 1 747 ? -3.838 -1.204 4.717 1.00 85.25 747 ASP A N 1
ATOM 5788 C CA . ASP A 1 747 ? -4.598 -0.867 5.918 1.00 85.25 747 ASP A CA 1
ATOM 5789 C C . ASP A 1 747 ? -3.965 -1.509 7.164 1.00 85.25 747 ASP A C 1
ATOM 5791 O O . ASP A 1 747 ? -3.816 -0.856 8.201 1.00 85.25 747 ASP A O 1
ATOM 5795 N N . ALA A 1 748 ? -3.484 -2.751 7.042 1.00 85.19 748 ALA A N 1
ATOM 5796 C CA . ALA A 1 748 ? -2.701 -3.427 8.075 1.00 85.19 748 ALA A CA 1
ATOM 5797 C C . ALA A 1 748 ? -1.385 -2.693 8.396 1.00 85.19 748 ALA A C 1
ATOM 5799 O O . ALA A 1 748 ? -1.056 -2.491 9.568 1.00 85.19 748 ALA A O 1
ATOM 5800 N N . SER A 1 749 ? -0.663 -2.234 7.369 1.00 87.38 749 SER A N 1
ATOM 5801 C CA . SER A 1 749 ? 0.588 -1.479 7.515 1.00 87.38 749 SER A CA 1
ATOM 5802 C C . SER A 1 749 ? 0.362 -0.122 8.181 1.00 87.38 749 SER A C 1
ATOM 5804 O O . SER A 1 749 ? 1.063 0.220 9.134 1.00 87.38 749 SER A O 1
ATOM 5806 N N . SER A 1 750 ? -0.669 0.618 7.758 1.00 79.94 750 SER A N 1
ATOM 5807 C CA . SER A 1 750 ? -1.066 1.883 8.389 1.00 79.94 750 SER A CA 1
ATOM 5808 C C . SER A 1 750 ? -1.439 1.699 9.862 1.00 79.94 750 SER A C 1
ATOM 5810 O O . SER A 1 750 ? -1.052 2.511 10.700 1.00 79.94 750 SER A O 1
ATOM 5812 N N . ALA A 1 751 ? -2.127 0.604 10.202 1.00 77.25 751 ALA A N 1
ATOM 5813 C CA . ALA A 1 751 ? -2.471 0.259 11.581 1.00 77.25 751 ALA A CA 1
ATOM 5814 C C . ALA A 1 751 ? -1.324 -0.410 12.367 1.00 77.25 751 ALA A C 1
ATOM 5816 O O . ALA A 1 751 ? -1.509 -0.739 13.540 1.00 77.25 751 ALA A O 1
ATOM 5817 N N . ARG A 1 752 ? -0.165 -0.651 11.734 1.00 81.12 752 ARG A N 1
ATOM 5818 C CA . ARG A 1 752 ? 0.966 -1.431 12.271 1.00 81.12 752 ARG A CA 1
ATOM 5819 C C . ARG A 1 752 ? 0.539 -2.775 12.875 1.00 81.12 752 ARG A C 1
ATOM 5821 O O . ARG A 1 752 ? 1.028 -3.172 13.933 1.00 81.12 752 ARG A O 1
ATOM 5828 N N . ARG A 1 753 ? -0.375 -3.479 12.204 1.00 82.50 753 ARG A N 1
ATOM 5829 C CA . ARG A 1 753 ? -0.977 -4.726 12.689 1.00 82.50 753 ARG A CA 1
ATOM 5830 C C . ARG A 1 753 ? -0.698 -5.876 11.731 1.00 82.50 753 ARG A C 1
ATOM 5832 O O . ARG A 1 753 ? -0.827 -5.718 10.525 1.00 82.50 753 ARG A O 1
ATOM 5839 N N . ALA A 1 754 ? -0.364 -7.042 12.275 1.00 82.50 754 ALA A N 1
ATOM 5840 C CA . ALA A 1 754 ? -0.263 -8.268 11.491 1.00 82.50 754 ALA A CA 1
ATOM 5841 C C . ALA A 1 754 ? -1.632 -8.673 10.918 1.00 82.50 754 ALA A C 1
ATOM 5843 O O . ALA A 1 754 ? -2.671 -8.443 11.546 1.00 82.50 754 ALA A O 1
ATOM 5844 N N . LEU A 1 755 ? -1.632 -9.309 9.746 1.00 80.44 755 LEU A N 1
ATOM 5845 C CA . LEU A 1 755 ? -2.851 -9.873 9.167 1.00 80.44 755 LEU A CA 1
ATOM 5846 C C . LEU A 1 755 ? -3.170 -11.234 9.800 1.00 80.44 755 LEU A C 1
ATOM 5848 O O . LEU A 1 755 ? -2.249 -11.994 10.086 1.00 80.44 755 LEU A O 1
ATOM 5852 N N . PRO A 1 756 ? -4.447 -11.597 9.992 1.00 75.25 756 PRO A N 1
ATOM 5853 C CA . PRO A 1 756 ? -4.808 -12.933 10.456 1.00 75.25 756 PRO A CA 1
ATOM 5854 C C . PRO A 1 756 ? -4.559 -13.996 9.372 1.00 75.25 756 PRO A C 1
ATOM 5856 O O . PRO A 1 756 ? -4.789 -13.761 8.180 1.00 75.25 756 PRO A O 1
ATOM 5859 N N . GLY A 1 757 ? -4.143 -15.188 9.803 1.00 77.12 757 GLY A N 1
ATOM 5860 C CA . GLY A 1 757 ? -3.859 -16.340 8.946 1.00 77.12 757 GLY A CA 1
ATOM 5861 C C . GLY A 1 757 ? -2.523 -16.241 8.204 1.00 77.12 757 GLY A C 1
ATOM 5862 O O . GLY A 1 757 ? -1.675 -15.409 8.531 1.00 77.12 757 GLY A O 1
ATOM 5863 N N . ARG A 1 758 ? -2.338 -17.111 7.201 1.00 82.38 758 ARG A N 1
ATOM 5864 C CA . ARG A 1 758 ? -1.202 -17.096 6.263 1.00 82.38 758 ARG A CA 1
ATOM 5865 C C . ARG A 1 758 ? -1.606 -16.329 5.003 1.00 82.38 758 ARG A C 1
ATOM 5867 O O . ARG A 1 758 ? -2.267 -16.874 4.128 1.00 82.38 758 ARG A O 1
ATOM 5874 N N . ALA A 1 759 ? -1.271 -15.051 4.934 1.00 88.81 759 ALA A N 1
ATOM 5875 C CA . ALA A 1 759 ? -1.562 -14.199 3.790 1.00 88.81 759 ALA A CA 1
ATOM 5876 C C . ALA A 1 759 ? -0.450 -14.300 2.734 1.00 88.81 759 ALA A C 1
ATOM 5878 O O . ALA A 1 759 ? 0.728 -14.419 3.070 1.00 88.81 759 ALA A O 1
ATOM 5879 N N . VAL A 1 760 ? -0.828 -14.215 1.461 1.00 96.25 760 VAL A N 1
ATOM 5880 C CA . VAL A 1 760 ? 0.072 -14.055 0.308 1.00 96.25 760 VAL A CA 1
ATOM 5881 C C . VAL A 1 760 ? -0.543 -13.042 -0.655 1.00 96.25 760 VAL A C 1
ATOM 5883 O O . VAL A 1 760 ? -1.758 -13.000 -0.802 1.00 96.25 760 VAL A O 1
ATOM 5886 N N . ALA A 1 761 ? 0.253 -12.205 -1.309 1.00 98.25 761 ALA A N 1
ATOM 5887 C CA . ALA A 1 761 ? -0.230 -11.359 -2.401 1.00 98.25 761 ALA A CA 1
ATOM 5888 C C . ALA A 1 761 ? 0.315 -11.900 -3.726 1.00 98.25 761 ALA A C 1
ATOM 5890 O O . ALA A 1 761 ? 1.519 -12.115 -3.853 1.00 98.25 761 ALA A O 1
ATOM 5891 N N . LEU A 1 762 ? -0.565 -12.140 -4.698 1.00 98.69 762 LEU A N 1
ATOM 5892 C CA . LEU A 1 762 ? -0.202 -12.655 -6.020 1.00 98.69 762 LEU A CA 1
ATOM 5893 C C . LEU A 1 762 ? -0.243 -11.502 -7.022 1.00 98.69 762 LEU A C 1
ATOM 5895 O O . LEU A 1 762 ? -1.315 -10.964 -7.300 1.00 98.69 762 LEU A O 1
ATOM 5899 N N . THR A 1 763 ? 0.918 -11.105 -7.542 1.00 98.81 763 THR A N 1
ATOM 5900 C CA . THR A 1 763 ? 1.038 -9.994 -8.495 1.00 98.81 763 THR A CA 1
ATOM 5901 C C . THR A 1 763 ? 1.601 -10.448 -9.833 1.00 98.81 763 THR A C 1
ATOM 5903 O O . THR A 1 763 ? 2.462 -11.326 -9.869 1.00 98.81 763 THR A O 1
ATOM 5906 N N . PHE A 1 764 ? 1.107 -9.850 -10.914 1.00 98.75 764 PHE A N 1
ATOM 5907 C CA . PHE A 1 764 ? 1.487 -10.143 -12.293 1.00 98.75 764 PHE A CA 1
ATOM 5908 C C . PHE A 1 764 ? 1.839 -8.842 -13.003 1.00 98.75 764 PHE A C 1
ATOM 5910 O O . PHE A 1 764 ? 1.005 -7.938 -13.074 1.00 98.75 764 PHE A O 1
ATOM 5917 N N . ASP A 1 765 ? 3.054 -8.739 -13.517 1.00 98.38 765 ASP A N 1
ATOM 5918 C CA . ASP A 1 765 ? 3.498 -7.550 -14.239 1.00 98.38 765 ASP A CA 1
ATOM 5919 C C . ASP A 1 765 ? 3.124 -7.629 -15.731 1.00 98.38 765 ASP A C 1
ATOM 5921 O O . ASP A 1 765 ? 2.690 -8.666 -16.238 1.00 98.38 765 ASP A O 1
ATOM 5925 N N . ASP A 1 766 ? 3.240 -6.495 -16.420 1.00 97.44 766 ASP A N 1
ATOM 5926 C CA . ASP A 1 766 ? 3.099 -6.304 -17.874 1.00 97.44 766 ASP A CA 1
ATOM 5927 C C . ASP A 1 766 ? 1.719 -6.496 -18.516 1.00 97.44 766 ASP A C 1
ATOM 5929 O O . ASP A 1 766 ? 1.479 -5.965 -19.603 1.00 97.44 766 ASP A O 1
ATOM 5933 N N . ALA A 1 767 ? 0.790 -7.191 -17.856 1.00 97.75 767 ALA A N 1
ATOM 5934 C CA . ALA A 1 767 ? -0.546 -7.495 -18.375 1.00 97.75 767 ALA A CA 1
ATOM 5935 C C . ALA A 1 767 ? -0.540 -8.341 -19.668 1.00 97.75 767 ALA A C 1
ATOM 5937 O O . ALA A 1 767 ? -1.321 -8.096 -20.594 1.00 97.75 767 ALA A O 1
ATOM 5938 N N . PHE A 1 768 ? 0.312 -9.370 -19.723 1.00 97.69 768 PHE A N 1
ATOM 5939 C CA . PHE A 1 768 ? 0.324 -10.352 -20.812 1.00 97.69 768 PHE A CA 1
ATOM 5940 C C . PHE A 1 768 ? -1.044 -11.021 -21.022 1.00 97.69 768 PHE A C 1
ATOM 5942 O O . PHE A 1 768 ? -1.760 -11.340 -20.071 1.00 97.69 768 PHE A O 1
ATOM 5949 N N . ALA A 1 769 ? -1.401 -11.285 -22.284 1.00 97.31 769 ALA A N 1
ATOM 5950 C CA . ALA A 1 769 ? -2.682 -11.903 -22.647 1.00 97.31 769 ALA A CA 1
ATOM 5951 C C . ALA A 1 769 ? -2.853 -13.335 -22.097 1.00 97.31 769 ALA A C 1
ATOM 5953 O O . ALA A 1 769 ? -3.972 -13.823 -21.913 1.00 97.31 769 ALA A O 1
ATOM 5954 N N . ASP A 1 770 ? -1.741 -14.012 -21.807 1.00 96.38 770 ASP A N 1
ATOM 5955 C CA . ASP A 1 770 ? -1.733 -15.358 -21.240 1.00 96.38 770 ASP A CA 1
ATOM 5956 C C . ASP A 1 770 ? -2.239 -15.413 -19.786 1.00 96.38 770 ASP A C 1
ATOM 5958 O O . ASP A 1 770 ? -2.796 -16.438 -19.387 1.00 96.38 770 ASP A O 1
ATOM 5962 N N . PHE A 1 771 ? -2.214 -14.297 -19.043 1.00 98.50 771 PHE A N 1
ATOM 5963 C CA . PHE A 1 771 ? -2.849 -14.200 -17.726 1.00 98.50 771 PHE A CA 1
ATOM 5964 C C . PHE A 1 771 ? -4.339 -14.562 -17.790 1.00 98.50 771 PHE A C 1
ATOM 5966 O O . PHE A 1 771 ? -4.811 -15.409 -17.032 1.00 98.50 771 PHE A O 1
ATOM 5973 N N . ALA A 1 772 ? -5.075 -13.960 -18.732 1.00 98.00 772 ALA A N 1
ATOM 5974 C CA . ALA A 1 772 ? -6.505 -14.208 -18.913 1.00 98.00 772 ALA A CA 1
ATOM 5975 C C . ALA A 1 772 ? -6.796 -15.655 -19.345 1.00 98.00 772 ALA A C 1
ATOM 5977 O O . ALA A 1 772 ? -7.845 -16.205 -19.017 1.00 98.00 772 ALA A O 1
ATOM 5978 N N . THR A 1 773 ? -5.864 -16.256 -20.087 1.00 96.81 773 THR A N 1
ATOM 5979 C CA . THR A 1 773 ? -6.027 -17.578 -20.701 1.00 96.81 773 THR A CA 1
ATOM 5980 C C . THR A 1 773 ? -5.712 -18.709 -19.723 1.00 96.81 773 THR A C 1
ATOM 5982 O O . THR A 1 773 ? -6.452 -19.688 -19.670 1.00 96.81 773 THR A O 1
ATOM 5985 N N . TYR A 1 774 ? -4.635 -18.580 -18.940 1.00 97.94 774 TYR A N 1
ATOM 5986 C CA . TYR A 1 774 ? -4.114 -19.663 -18.101 1.00 97.94 774 TYR A CA 1
ATOM 5987 C C . TYR A 1 774 ? -4.142 -19.335 -16.607 1.00 97.94 774 TYR A C 1
ATOM 5989 O O . TYR A 1 774 ? -4.644 -20.134 -15.817 1.00 97.94 774 TYR A O 1
ATOM 5997 N N . ALA A 1 775 ? -3.620 -18.172 -16.200 1.00 98.06 775 ALA A N 1
ATOM 5998 C CA . ALA A 1 775 ? -3.470 -17.849 -14.780 1.00 98.06 775 ALA A CA 1
ATOM 5999 C C . ALA A 1 775 ? -4.825 -17.632 -14.093 1.00 98.06 775 ALA A C 1
ATOM 6001 O O . ALA A 1 775 ? -5.084 -18.213 -13.041 1.00 98.06 775 ALA A O 1
ATOM 6002 N N . TRP A 1 776 ? -5.702 -16.821 -14.690 1.00 97.94 776 TRP A N 1
ATOM 6003 C CA . TRP A 1 776 ? -6.969 -16.438 -14.070 1.00 97.94 776 TRP A CA 1
ATOM 6004 C C . TRP A 1 776 ? -7.928 -17.618 -13.829 1.00 97.94 776 TRP A C 1
ATOM 6006 O O . TRP A 1 776 ? -8.386 -17.761 -12.693 1.00 97.94 776 TRP A O 1
ATOM 6016 N N . PRO A 1 777 ? -8.183 -18.526 -14.795 1.00 95.81 777 PRO A N 1
ATOM 6017 C CA . PRO A 1 777 ? -9.019 -19.702 -14.540 1.00 95.81 777 PRO A CA 1
ATOM 6018 C C . PRO A 1 777 ? -8.486 -20.594 -13.408 1.00 95.81 777 PRO A C 1
ATOM 6020 O O . PRO A 1 777 ? -9.265 -21.121 -12.611 1.00 95.81 777 PRO A O 1
ATOM 6023 N N . LEU A 1 778 ? -7.159 -20.742 -13.302 1.00 95.00 778 LEU A N 1
ATOM 6024 C CA . LEU A 1 778 ? -6.525 -21.492 -12.215 1.00 95.00 778 LEU A CA 1
ATOM 6025 C C . LEU A 1 778 ? -6.683 -20.772 -10.870 1.00 95.00 778 LEU A C 1
ATOM 6027 O O . LEU A 1 778 ? -7.090 -21.394 -9.894 1.00 95.00 778 LEU A O 1
ATOM 6031 N N . LEU A 1 779 ? -6.445 -19.462 -10.814 1.00 95.50 779 LEU A N 1
ATOM 6032 C CA . LEU A 1 779 ? -6.667 -18.660 -9.607 1.00 95.50 779 LEU A CA 1
ATOM 6033 C C . LEU A 1 779 ? -8.112 -18.789 -9.101 1.00 95.50 779 LEU A C 1
ATOM 6035 O O . LEU A 1 779 ? -8.317 -19.088 -7.925 1.00 95.50 779 LEU A O 1
ATOM 6039 N N . GLN A 1 780 ? -9.104 -18.674 -9.992 1.00 87.44 780 GLN A N 1
ATOM 6040 C CA . GLN A 1 780 ? -10.519 -18.848 -9.646 1.00 87.44 780 GLN A CA 1
ATOM 6041 C C . GLN A 1 780 ? -10.816 -20.246 -9.100 1.00 87.44 780 GLN A C 1
ATOM 6043 O O . GLN A 1 780 ? -11.459 -20.377 -8.060 1.00 87.44 780 GLN A O 1
ATOM 6048 N N . ARG A 1 781 ? -10.316 -21.295 -9.766 1.00 85.44 781 ARG A N 1
ATOM 6049 C CA . ARG A 1 781 ? -10.512 -22.690 -9.341 1.00 85.44 781 ARG A CA 1
ATOM 6050 C C . ARG A 1 781 ? -9.954 -22.964 -7.941 1.00 85.44 781 ARG A C 1
ATOM 6052 O O . ARG A 1 781 ? -10.499 -23.806 -7.231 1.00 85.44 781 ARG A O 1
ATOM 6059 N N . TYR A 1 782 ? -8.887 -22.271 -7.550 1.00 83.06 782 TYR A N 1
ATOM 6060 C CA . TYR A 1 782 ? -8.240 -22.427 -6.245 1.00 83.06 782 TYR A CA 1
ATOM 6061 C C . TYR A 1 782 ? -8.664 -21.369 -5.210 1.00 83.06 782 TYR A C 1
ATOM 6063 O O . TYR A 1 782 ? -8.205 -21.430 -4.072 1.00 83.06 782 TYR A O 1
ATOM 6071 N N . GLY A 1 783 ? -9.559 -20.440 -5.567 1.00 80.94 783 GLY A N 1
ATOM 6072 C CA . GLY A 1 783 ? -10.075 -19.415 -4.655 1.00 80.94 783 GLY A CA 1
ATOM 6073 C C . GLY A 1 783 ? -9.079 -18.296 -4.331 1.00 80.94 783 GLY A C 1
ATOM 6074 O O . GLY A 1 783 ? -9.167 -17.702 -3.258 1.00 80.94 783 GLY A O 1
ATOM 6075 N N . PHE A 1 784 ? -8.134 -18.012 -5.230 1.00 89.94 784 PHE A N 1
ATOM 6076 C CA . PHE A 1 784 ? -7.150 -16.944 -5.063 1.00 89.94 784 PHE A CA 1
ATOM 6077 C C . PHE A 1 784 ? -7.498 -15.697 -5.895 1.00 89.94 784 PHE A C 1
ATOM 6079 O O . PHE A 1 784 ? -7.955 -15.791 -7.033 1.00 89.94 784 PHE A O 1
ATOM 6086 N N . CYS A 1 785 ? -7.240 -14.516 -5.337 1.00 92.00 785 CYS A N 1
ATOM 6087 C CA . CYS A 1 785 ? -7.259 -13.227 -6.022 1.00 92.00 785 CYS A CA 1
ATOM 6088 C C . CYS A 1 785 ? -5.848 -12.828 -6.483 1.00 92.00 785 CYS A C 1
ATOM 6090 O O . CYS A 1 785 ? -4.844 -13.387 -6.031 1.00 92.00 785 CYS A O 1
ATOM 6092 N N . ALA A 1 786 ? -5.776 -11.857 -7.396 1.00 97.44 786 ALA A N 1
ATOM 6093 C CA . ALA A 1 786 ? -4.518 -11.354 -7.932 1.00 97.44 786 ALA A CA 1
ATOM 6094 C C . ALA A 1 786 ? -4.597 -9.870 -8.307 1.00 97.44 786 ALA A C 1
ATOM 6096 O O . ALA A 1 786 ? -5.676 -9.341 -8.597 1.00 97.44 786 ALA A O 1
ATOM 6097 N N . THR A 1 787 ? -3.426 -9.234 -8.358 1.00 98.69 787 THR A N 1
ATOM 6098 C CA . THR A 1 787 ? -3.224 -7.899 -8.930 1.00 98.69 787 THR A CA 1
ATOM 6099 C C . THR A 1 787 ? -2.409 -7.986 -10.216 1.00 98.69 787 THR A C 1
ATOM 6101 O O . THR A 1 787 ? -1.356 -8.615 -10.232 1.00 98.69 787 THR A O 1
ATOM 6104 N N . VAL A 1 788 ? -2.852 -7.311 -11.275 1.00 98.88 788 VAL A N 1
ATOM 6105 C CA . VAL A 1 788 ? -2.130 -7.179 -12.545 1.00 98.88 788 VAL A CA 1
ATOM 6106 C C . VAL A 1 788 ? -1.678 -5.730 -12.741 1.00 98.88 788 VAL A C 1
ATOM 6108 O O . VAL A 1 788 ? -2.487 -4.808 -12.626 1.00 98.88 788 VAL A O 1
ATOM 6111 N N . PHE A 1 789 ? -0.404 -5.505 -13.056 1.00 98.81 789 PHE A N 1
ATOM 6112 C CA . PHE A 1 789 ? 0.148 -4.181 -13.341 1.00 98.81 789 PHE A CA 1
ATOM 6113 C C . PHE A 1 789 ? 0.244 -3.941 -14.854 1.00 98.81 789 PHE A C 1
ATOM 6115 O O . PHE A 1 789 ? 0.819 -4.739 -15.584 1.00 98.81 789 PHE A O 1
ATOM 6122 N N . VAL A 1 790 ? -0.342 -2.839 -15.337 1.00 98.75 790 VAL A N 1
ATOM 6123 C CA . VAL A 1 790 ? -0.589 -2.611 -16.773 1.00 98.75 790 VAL A CA 1
ATOM 6124 C C . VAL A 1 790 ? 0.351 -1.563 -17.368 1.00 98.75 790 VAL A C 1
ATOM 6126 O O . VAL A 1 790 ? 0.373 -0.418 -16.907 1.00 98.75 790 VAL A O 1
ATOM 6129 N N . VAL A 1 791 ? 1.043 -1.912 -18.459 1.00 98.56 791 VAL A N 1
ATOM 6130 C CA . VAL A 1 791 ? 1.762 -0.952 -19.317 1.00 98.56 791 VAL A CA 1
ATOM 6131 C C . VAL A 1 791 ? 0.773 -0.311 -20.292 1.00 98.56 791 VAL A C 1
ATOM 6133 O O . VAL A 1 791 ? 0.489 -0.818 -21.378 1.00 98.56 791 VAL A O 1
ATOM 6136 N N . THR A 1 792 ? 0.194 0.816 -19.887 1.00 98.31 792 THR A N 1
ATOM 6137 C CA . THR A 1 792 ? -1.023 1.356 -20.527 1.00 98.31 792 THR A CA 1
ATOM 6138 C C . THR A 1 792 ? -0.856 1.786 -21.986 1.00 98.31 792 THR A C 1
ATOM 6140 O O . THR A 1 792 ? -1.814 1.718 -22.754 1.00 98.31 792 THR A O 1
ATOM 6143 N N . GLY A 1 793 ? 0.350 2.181 -22.401 1.00 97.31 793 GLY A N 1
ATOM 6144 C CA . GLY A 1 793 ? 0.659 2.544 -23.786 1.00 97.31 793 GLY A CA 1
ATOM 6145 C C . GLY A 1 793 ? 0.761 1.352 -24.745 1.00 97.31 793 GLY A C 1
ATOM 6146 O O . GLY A 1 793 ? 0.808 1.566 -25.959 1.00 97.31 793 GLY A O 1
ATOM 6147 N N . GLN A 1 794 ? 0.782 0.118 -24.225 1.00 97.44 794 GLN A N 1
ATOM 6148 C CA . GLN A 1 794 ? 0.903 -1.118 -25.009 1.00 97.44 794 GLN A CA 1
ATOM 6149 C C . GLN A 1 794 ? -0.305 -2.061 -24.882 1.00 97.44 794 GLN A C 1
ATOM 6151 O O . GLN A 1 794 ? -0.285 -3.163 -25.426 1.00 97.44 794 GLN A O 1
ATOM 6156 N N . VAL A 1 795 ? -1.385 -1.628 -24.227 1.00 97.94 795 VAL A N 1
ATOM 6157 C CA . VAL A 1 795 ? -2.636 -2.400 -24.142 1.00 97.94 795 VAL A CA 1
ATOM 6158 C C . VAL A 1 795 ? -3.161 -2.730 -25.547 1.00 97.94 795 VAL A C 1
ATOM 6160 O O . VAL A 1 795 ? -3.255 -1.856 -26.412 1.00 97.94 795 VAL A O 1
ATOM 6163 N N . GLY A 1 796 ? -3.482 -4.006 -25.776 1.00 97.25 796 GLY A N 1
ATOM 6164 C CA . GLY A 1 796 ? -3.904 -4.557 -27.069 1.00 97.25 796 GLY A CA 1
ATOM 6165 C C . GLY A 1 796 ? -2.784 -4.680 -28.110 1.00 97.25 796 GLY A C 1
ATOM 6166 O O . GLY A 1 796 ? -3.070 -4.842 -29.297 1.00 97.25 796 GLY A O 1
ATOM 6167 N N . ARG A 1 797 ? -1.516 -4.546 -27.697 1.00 95.75 797 ARG A N 1
ATOM 6168 C CA . ARG A 1 797 ? -0.327 -4.630 -28.560 1.00 95.75 797 ARG A CA 1
ATOM 6169 C C . ARG A 1 797 ? 0.635 -5.707 -28.045 1.00 95.75 797 ARG A C 1
ATOM 6171 O O . ARG A 1 797 ? 0.206 -6.820 -27.755 1.00 95.75 797 ARG A O 1
ATOM 6178 N N . TRP A 1 798 ? 1.926 -5.383 -27.969 1.00 93.88 798 TRP A N 1
ATOM 6179 C CA . TRP A 1 798 ? 3.024 -6.305 -27.694 1.00 93.88 798 TRP A CA 1
ATOM 6180 C C . TRP A 1 798 ? 4.018 -5.674 -26.705 1.00 93.88 798 TRP A C 1
ATOM 6182 O O . TRP A 1 798 ? 4.134 -4.445 -26.653 1.00 93.88 798 TRP A O 1
ATOM 6192 N N . ASN A 1 799 ? 4.765 -6.493 -25.959 1.00 91.19 799 ASN A N 1
ATOM 6193 C CA . ASN A 1 799 ? 5.852 -6.062 -25.059 1.00 91.19 799 ASN A CA 1
ATOM 6194 C C . ASN A 1 799 ? 7.105 -5.588 -25.825 1.00 91.19 799 ASN A C 1
ATOM 6196 O O . ASN A 1 799 ? 8.158 -6.226 -25.854 1.00 91.19 799 ASN A O 1
ATOM 6200 N N . ASN A 1 800 ? 7.015 -4.423 -26.456 1.00 85.50 800 ASN A N 1
ATOM 6201 C CA . ASN A 1 800 ? 8.092 -3.911 -27.303 1.00 85.50 800 ASN A CA 1
ATOM 6202 C C . ASN A 1 800 ? 9.405 -3.577 -26.562 1.00 85.50 800 ASN A C 1
ATOM 6204 O O . ASN A 1 800 ? 10.453 -3.455 -27.195 1.00 85.50 800 ASN A O 1
ATOM 6208 N N . TRP A 1 801 ? 9.381 -3.464 -25.232 1.00 84.56 801 TRP A N 1
ATOM 6209 C CA . TRP A 1 801 ? 10.585 -3.280 -24.415 1.00 84.56 801 TRP A CA 1
ATOM 6210 C C . TRP A 1 801 ? 11.500 -4.514 -24.406 1.00 84.56 801 TRP A C 1
ATOM 6212 O O . TRP A 1 801 ? 12.692 -4.370 -24.141 1.00 84.56 801 TRP A O 1
ATOM 6222 N N . ASP A 1 802 ? 10.982 -5.686 -24.788 1.00 76.38 802 ASP A N 1
ATOM 6223 C CA . ASP A 1 802 ? 11.753 -6.925 -24.878 1.00 76.38 802 ASP A CA 1
ATOM 6224 C C . ASP A 1 802 ? 12.093 -7.338 -26.318 1.00 76.38 802 ASP A C 1
ATOM 6226 O O . ASP A 1 802 ? 12.769 -8.351 -26.499 1.00 76.38 802 ASP A O 1
ATOM 6230 N N . GLU A 1 803 ? 11.672 -6.599 -27.355 1.00 69.00 803 GLU A N 1
ATOM 6231 C CA . GLU A 1 803 ? 11.828 -6.982 -28.780 1.00 69.00 803 GLU A CA 1
ATOM 6232 C C . GLU A 1 803 ? 13.257 -7.409 -29.156 1.00 69.00 803 GLU A C 1
ATOM 6234 O O . GLU A 1 803 ? 13.474 -8.281 -29.995 1.00 69.00 803 GLU A O 1
ATOM 6239 N N . GLN A 1 804 ? 14.262 -6.823 -28.505 1.00 63.50 804 GLN A N 1
ATOM 6240 C CA . GLN A 1 804 ? 15.673 -7.109 -28.777 1.00 63.50 804 GLN A CA 1
ATOM 6241 C C . GLN A 1 804 ? 16.161 -8.447 -28.192 1.00 63.50 804 GLN A C 1
ATOM 6243 O O . GLN A 1 804 ? 17.263 -8.887 -28.530 1.00 63.50 804 GLN A O 1
ATOM 6248 N N . ALA A 1 805 ? 15.372 -9.073 -27.316 1.00 59.97 805 ALA A N 1
ATOM 6249 C CA . ALA A 1 805 ? 15.645 -10.352 -26.661 1.00 59.97 805 ALA A CA 1
ATOM 6250 C C . ALA A 1 805 ? 14.864 -11.533 -27.275 1.00 59.97 805 ALA A C 1
ATOM 6252 O O . ALA A 1 805 ? 15.073 -12.671 -26.863 1.00 59.97 805 ALA A O 1
ATOM 6253 N N . GLY A 1 806 ? 13.984 -11.292 -28.255 1.00 66.75 806 GLY A N 1
ATOM 6254 C CA . GLY A 1 806 ? 13.194 -12.340 -28.904 1.00 66.75 806 GLY A CA 1
ATOM 6255 C C . GLY A 1 806 ? 11.849 -11.848 -29.438 1.00 66.75 806 GLY A C 1
ATOM 6256 O O . GLY A 1 806 ? 11.576 -10.652 -29.482 1.00 66.75 806 GLY A O 1
ATOM 6257 N N . THR A 1 807 ? 10.985 -12.784 -29.838 1.00 75.81 807 THR A N 1
ATOM 6258 C CA . THR A 1 807 ? 9.640 -12.487 -30.356 1.00 75.81 807 THR A CA 1
ATOM 6259 C C . THR A 1 807 ? 8.802 -11.765 -29.306 1.00 75.81 807 THR A C 1
ATOM 6261 O O . THR A 1 807 ? 8.693 -12.254 -28.187 1.00 75.81 807 THR A O 1
ATOM 6264 N N . ALA A 1 808 ? 8.218 -10.620 -29.656 1.00 83.75 808 ALA A N 1
ATOM 6265 C CA . ALA A 1 808 ? 7.290 -9.922 -28.774 1.00 83.75 808 ALA A CA 1
ATOM 6266 C C . ALA A 1 808 ? 6.013 -10.755 -28.555 1.00 83.75 808 ALA A C 1
ATOM 6268 O O . ALA A 1 808 ? 5.526 -11.429 -29.466 1.00 83.75 808 ALA A O 1
ATOM 6269 N N . GLU A 1 809 ? 5.471 -10.711 -27.348 1.00 90.75 809 GLU A N 1
ATOM 6270 C CA . GLU A 1 809 ? 4.293 -11.435 -26.898 1.00 90.75 809 GLU A CA 1
ATOM 6271 C C . GLU A 1 809 ? 3.103 -10.492 -26.678 1.00 90.75 809 GLU A C 1
ATOM 6273 O O . GLU A 1 809 ? 3.284 -9.321 -26.328 1.00 90.75 809 GLU A O 1
ATOM 6278 N N . PRO A 1 810 ? 1.873 -10.980 -26.919 1.00 94.62 810 PRO A N 1
ATOM 6279 C CA . PRO A 1 810 ? 0.689 -10.139 -26.901 1.00 94.62 810 PRO A CA 1
ATOM 6280 C C . PRO A 1 810 ? 0.305 -9.731 -25.476 1.00 94.62 810 PRO A C 1
ATOM 6282 O O . PRO A 1 810 ? 0.339 -10.537 -24.540 1.00 94.62 810 PRO A O 1
ATOM 6285 N N . LEU A 1 811 ? -0.137 -8.485 -25.339 1.00 97.69 811 LEU A N 1
ATOM 6286 C CA . LEU A 1 811 ? -0.686 -7.932 -24.103 1.00 97.69 811 LEU A CA 1
ATOM 6287 C C . LEU A 1 811 ? -2.216 -7.896 -24.168 1.00 97.69 811 LEU A C 1
ATOM 6289 O O . LEU A 1 811 ? -2.800 -7.842 -25.252 1.00 97.69 811 LEU A O 1
ATOM 6293 N N . MET A 1 812 ? -2.874 -7.926 -23.007 1.00 98.44 812 MET A N 1
ATOM 6294 C CA . MET A 1 812 ? -4.334 -7.817 -22.921 1.00 98.44 812 MET A CA 1
ATOM 6295 C C . MET A 1 812 ? -4.828 -6.521 -23.569 1.00 98.44 812 MET A C 1
ATOM 6297 O O . MET A 1 812 ? -4.160 -5.491 -23.488 1.00 98.44 812 MET A O 1
ATOM 6301 N N . ASP A 1 813 ? -6.007 -6.564 -24.188 1.00 98.50 813 ASP A N 1
ATOM 6302 C CA . ASP A 1 813 ? -6.750 -5.378 -24.616 1.00 98.50 813 ASP A CA 1
ATOM 6303 C C . ASP A 1 813 ? -7.627 -4.816 -23.480 1.00 98.50 813 ASP A C 1
ATOM 6305 O O . ASP A 1 813 ? -7.801 -5.436 -22.425 1.00 98.50 813 ASP A O 1
ATOM 6309 N N . TRP A 1 814 ? -8.180 -3.616 -23.686 1.00 98.38 814 TRP A N 1
ATOM 6310 C CA . TRP A 1 814 ? -9.025 -2.964 -22.681 1.00 98.38 814 TRP A CA 1
ATOM 6311 C C . TRP A 1 814 ? -10.288 -3.768 -22.372 1.00 98.38 814 TRP A C 1
ATOM 6313 O O . TRP A 1 814 ? -10.658 -3.868 -21.205 1.00 98.38 814 TRP A O 1
ATOM 6323 N N . ASP A 1 815 ? -10.905 -4.395 -23.375 1.00 98.44 815 ASP A N 1
ATOM 6324 C CA . ASP A 1 815 ? -12.106 -5.209 -23.175 1.00 98.44 815 ASP A CA 1
ATOM 6325 C C . ASP A 1 815 ? -11.825 -6.391 -22.235 1.00 98.44 815 ASP A C 1
ATOM 6327 O O . ASP A 1 815 ? -12.636 -6.716 -21.368 1.00 98.44 815 ASP A O 1
ATOM 6331 N N . THR A 1 816 ? -10.661 -7.031 -22.367 1.00 98.62 816 THR A N 1
ATOM 6332 C CA . THR A 1 816 ? -10.229 -8.115 -21.477 1.00 98.62 816 THR A CA 1
ATOM 6333 C C . THR A 1 816 ? -9.949 -7.610 -20.067 1.00 98.62 816 THR A C 1
ATOM 6335 O O . THR A 1 816 ? -10.401 -8.233 -19.106 1.00 98.62 816 THR A O 1
ATOM 6338 N N . ILE A 1 817 ? -9.274 -6.466 -19.929 1.00 98.69 817 ILE A N 1
ATOM 6339 C CA . ILE A 1 817 ? -9.010 -5.835 -18.626 1.00 98.69 817 ILE A CA 1
ATOM 6340 C C . ILE A 1 817 ? -10.324 -5.510 -17.898 1.00 98.69 817 ILE A C 1
ATOM 6342 O O . ILE A 1 817 ? -10.465 -5.838 -16.719 1.00 98.69 817 ILE A O 1
ATOM 6346 N N . VAL A 1 818 ? -11.309 -4.930 -18.592 1.00 98.50 818 VAL A N 1
ATOM 6347 C CA . VAL A 1 818 ? -12.624 -4.608 -18.011 1.00 98.50 818 VAL A CA 1
ATOM 6348 C C . VAL A 1 818 ? -13.332 -5.874 -17.528 1.00 98.50 818 VAL A C 1
ATOM 6350 O O . VAL A 1 818 ? -13.689 -5.950 -16.351 1.00 98.50 818 VAL A O 1
ATOM 6353 N N . ARG A 1 819 ? -13.438 -6.911 -18.375 1.00 97.88 819 ARG A N 1
ATOM 6354 C CA . ARG A 1 819 ? -14.071 -8.191 -17.995 1.00 97.88 819 ARG A CA 1
ATOM 6355 C C . ARG A 1 819 ? -13.406 -8.837 -16.777 1.00 97.88 819 ARG A C 1
ATOM 6357 O O . ARG A 1 819 ? -14.088 -9.355 -15.898 1.00 97.88 819 ARG A O 1
ATOM 6364 N N . LEU A 1 820 ? -12.074 -8.818 -16.705 1.00 97.62 820 LEU A N 1
ATOM 6365 C CA . LEU A 1 820 ? -11.339 -9.372 -15.565 1.00 97.62 820 LEU A CA 1
ATOM 6366 C C . LEU A 1 820 ? -11.523 -8.540 -14.290 1.00 97.62 820 LEU A C 1
ATOM 6368 O O . LEU A 1 820 ? -11.597 -9.103 -13.198 1.00 97.62 820 LEU A O 1
ATOM 6372 N N . SER A 1 821 ? -11.638 -7.215 -14.411 1.00 96.25 821 SER A N 1
ATOM 6373 C CA . SER A 1 821 ? -11.887 -6.339 -13.261 1.00 96.25 821 SER A CA 1
ATOM 6374 C C . SER A 1 821 ? -13.277 -6.571 -12.663 1.00 96.25 821 SER A C 1
ATOM 6376 O O . SER A 1 821 ? -13.443 -6.587 -11.438 1.00 96.25 821 SER A O 1
ATOM 6378 N N . GLU A 1 822 ? -14.271 -6.814 -13.518 1.00 92.06 822 GLU A N 1
ATOM 6379 C CA . GLU A 1 822 ? -15.617 -7.234 -13.117 1.00 92.06 822 GLU A CA 1
ATOM 6380 C C . GLU A 1 822 ? -15.613 -8.625 -12.468 1.00 92.06 822 GLU A C 1
ATOM 6382 O O . GLU A 1 822 ? -16.347 -8.852 -11.508 1.00 92.06 822 GLU A O 1
ATOM 6387 N N . ALA A 1 823 ? -14.735 -9.524 -12.924 1.00 86.94 823 ALA A N 1
ATOM 6388 C CA . ALA A 1 823 ? -14.545 -10.854 -12.347 1.00 86.94 823 ALA A CA 1
ATOM 6389 C C . ALA A 1 823 ? -13.741 -10.865 -11.027 1.00 86.94 823 ALA A C 1
ATOM 6391 O O . ALA A 1 823 ? -13.649 -11.912 -10.386 1.00 86.94 823 ALA A O 1
ATOM 6392 N N . GLY A 1 824 ? -13.183 -9.726 -10.598 1.00 88.12 824 GLY A N 1
ATOM 6393 C CA . GLY A 1 824 ? -12.528 -9.564 -9.293 1.00 88.12 824 GLY A CA 1
ATOM 6394 C C . GLY A 1 824 ? -11.010 -9.344 -9.318 1.00 88.12 824 GLY A C 1
ATOM 6395 O O . GLY A 1 824 ? -10.419 -9.198 -8.246 1.00 88.12 824 GLY A O 1
ATOM 6396 N N . VAL A 1 825 ? -10.375 -9.274 -10.494 1.00 96.75 825 VAL A N 1
ATOM 6397 C CA . VAL A 1 825 ? -8.938 -8.965 -10.629 1.00 96.75 825 VAL A CA 1
ATOM 6398 C C . VAL A 1 825 ? -8.663 -7.498 -10.278 1.00 96.75 825 VAL A C 1
ATOM 6400 O O . VAL A 1 825 ? -9.379 -6.590 -10.712 1.00 96.75 825 VAL A O 1
ATOM 6403 N N . GLU A 1 826 ? -7.614 -7.248 -9.492 1.00 97.69 826 GLU A N 1
ATOM 6404 C CA . GLU A 1 826 ? -7.124 -5.891 -9.235 1.00 97.69 826 GLU A CA 1
ATOM 6405 C C . GLU A 1 826 ? -6.204 -5.421 -10.355 1.00 97.69 826 GLU A C 1
ATOM 6407 O O . GLU A 1 826 ? -5.336 -6.171 -10.787 1.00 97.69 826 GLU A O 1
ATOM 6412 N N . PHE A 1 827 ? -6.334 -4.164 -10.777 1.00 98.50 827 PHE A N 1
ATOM 6413 C CA . PHE A 1 827 ? -5.432 -3.569 -11.761 1.00 98.50 827 PHE A CA 1
ATOM 6414 C C . PHE A 1 827 ? -4.672 -2.384 -11.165 1.00 98.50 827 PHE A C 1
ATOM 6416 O O . PHE A 1 827 ? -5.270 -1.461 -10.609 1.00 98.50 827 PHE A O 1
ATOM 6423 N N . GLY A 1 828 ? -3.347 -2.427 -11.292 1.00 98.38 828 GLY A N 1
ATOM 6424 C CA . GLY A 1 828 ? -2.416 -1.356 -10.946 1.00 98.38 828 GLY A CA 1
ATOM 6425 C C . GLY A 1 828 ? -1.684 -0.824 -12.179 1.00 98.38 828 GLY A C 1
ATOM 6426 O O . GLY A 1 828 ? -1.759 -1.394 -13.267 1.00 98.38 828 GLY A O 1
ATOM 6427 N N . ALA A 1 829 ? -0.947 0.272 -12.023 1.00 98.56 829 ALA A N 1
ATOM 6428 C CA . ALA A 1 829 ? -0.152 0.841 -13.110 1.00 98.56 829 ALA A CA 1
ATOM 6429 C C . ALA A 1 829 ? 1.227 0.173 -13.233 1.00 98.56 829 ALA A C 1
ATOM 6431 O O . ALA A 1 829 ? 1.858 -0.146 -12.227 1.00 98.56 829 ALA A O 1
ATOM 6432 N N . HIS A 1 830 ? 1.733 0.050 -14.459 1.00 98.44 830 HIS A N 1
ATOM 6433 C CA . HIS A 1 830 ? 3.127 -0.298 -14.751 1.00 98.44 830 HIS A CA 1
ATOM 6434 C C . HIS A 1 830 ? 3.774 0.741 -15.677 1.00 98.44 830 HIS A C 1
ATOM 6436 O O . HIS A 1 830 ? 4.483 0.410 -16.625 1.00 98.44 830 HIS A O 1
ATOM 6442 N N . SER A 1 831 ? 3.509 2.027 -15.404 1.00 98.25 831 SER A N 1
ATOM 6443 C CA . SER A 1 831 ? 3.804 3.188 -16.269 1.00 98.25 831 SER A CA 1
ATOM 6444 C C . SER A 1 831 ? 3.046 3.188 -17.612 1.00 98.25 831 SER A C 1
ATOM 6446 O O . SER A 1 831 ? 2.182 2.342 -17.867 1.00 98.25 831 SER A O 1
ATOM 6448 N N . VAL A 1 832 ? 3.300 4.187 -18.463 1.00 98.25 832 VAL A N 1
ATOM 6449 C CA . VAL A 1 832 ? 2.727 4.252 -19.817 1.00 98.25 832 VAL A CA 1
ATOM 6450 C C . VAL A 1 832 ? 3.577 3.440 -20.783 1.00 98.25 832 VAL A C 1
ATOM 6452 O O . VAL A 1 832 ? 3.032 2.694 -21.592 1.00 98.25 832 VAL A O 1
ATOM 6455 N N . THR A 1 833 ? 4.899 3.577 -20.704 1.00 96.44 833 THR A N 1
ATOM 6456 C CA . THR A 1 833 ? 5.830 3.084 -21.730 1.00 96.44 833 THR A CA 1
ATOM 6457 C C . THR A 1 833 ? 6.853 2.066 -21.228 1.00 96.44 833 THR A C 1
ATOM 6459 O O . THR A 1 833 ? 7.729 1.677 -21.994 1.00 96.44 833 THR A O 1
ATOM 6462 N N . HIS A 1 834 ? 6.755 1.627 -19.969 1.00 95.44 834 HIS A N 1
ATOM 6463 C CA . HIS A 1 834 ? 7.680 0.676 -19.334 1.00 95.44 834 HIS A CA 1
ATOM 6464 C C . HIS A 1 834 ? 9.135 1.195 -19.222 1.00 95.44 834 HIS A C 1
ATOM 6466 O O . HIS A 1 834 ? 10.111 0.443 -19.225 1.00 95.44 834 HIS A O 1
ATOM 6472 N N . ARG A 1 835 ? 9.318 2.519 -19.126 1.00 93.00 835 ARG A N 1
ATOM 6473 C CA . ARG A 1 835 ? 10.642 3.140 -18.933 1.00 93.00 835 ARG A CA 1
ATOM 6474 C C . ARG A 1 835 ? 11.064 3.131 -17.460 1.00 93.00 835 ARG A C 1
ATOM 6476 O O . ARG A 1 835 ? 10.233 3.278 -16.567 1.00 93.00 835 ARG A O 1
ATOM 6483 N N . ARG A 1 836 ? 12.378 3.040 -17.209 1.00 93.06 836 ARG A N 1
ATOM 6484 C CA . ARG A 1 836 ? 12.985 3.178 -15.870 1.00 93.06 836 ARG A CA 1
ATOM 6485 C C . ARG A 1 836 ? 12.669 4.559 -15.292 1.00 93.06 836 ARG A C 1
ATOM 6487 O O . ARG A 1 836 ? 13.251 5.550 -15.717 1.00 93.06 836 ARG A O 1
ATOM 6494 N N . LEU A 1 837 ? 11.770 4.652 -14.313 1.00 96.38 837 LEU A N 1
ATOM 6495 C CA . LEU A 1 837 ? 11.332 5.961 -13.804 1.00 96.38 837 LEU A CA 1
ATOM 6496 C C . LEU A 1 837 ? 12.469 6.751 -13.140 1.00 96.38 837 LEU A C 1
ATOM 6498 O O . LEU A 1 837 ? 12.516 7.972 -13.262 1.00 96.38 837 LEU A O 1
ATOM 6502 N N . VAL A 1 838 ? 13.425 6.067 -12.507 1.00 94.75 838 VAL A N 1
ATOM 6503 C CA . VAL A 1 838 ? 14.609 6.692 -11.888 1.00 94.75 838 VAL A CA 1
ATOM 6504 C C . VAL A 1 838 ? 15.569 7.321 -12.906 1.00 94.75 838 VAL A C 1
ATOM 6506 O O . VAL A 1 838 ? 16.404 8.140 -12.533 1.00 94.75 838 VAL A O 1
ATOM 6509 N N . SER A 1 839 ? 15.452 6.978 -14.196 1.00 94.00 839 SER A N 1
ATOM 6510 C CA . SER A 1 839 ? 16.229 7.609 -15.266 1.00 94.00 839 SER A CA 1
ATOM 6511 C C . SER A 1 839 ? 15.532 8.826 -15.873 1.00 94.00 839 SER A C 1
ATOM 6513 O O . SER A 1 839 ? 16.108 9.478 -16.741 1.00 94.00 839 SER A O 1
ATOM 6515 N N . LEU A 1 840 ? 14.282 9.113 -15.508 1.00 96.56 840 LEU A N 1
ATOM 6516 C CA . LEU A 1 840 ? 13.480 10.147 -16.155 1.00 96.56 840 LEU A CA 1
ATOM 6517 C C . LEU A 1 840 ? 13.552 11.481 -15.397 1.00 96.56 840 LEU A C 1
ATOM 6519 O O . LEU A 1 840 ? 13.603 11.488 -14.165 1.00 96.56 840 LEU A O 1
ATOM 6523 N N . PRO A 1 841 ? 13.509 12.623 -16.109 1.00 96.31 841 PRO A N 1
ATOM 6524 C CA . PRO A 1 841 ? 13.299 13.911 -15.462 1.00 96.31 841 PRO A CA 1
ATOM 6525 C C . PRO A 1 841 ? 11.912 13.959 -14.786 1.00 96.31 841 PRO A C 1
ATOM 6527 O O . PRO A 1 841 ? 10.990 13.269 -15.238 1.00 96.31 841 PRO A O 1
ATOM 6530 N N . PRO A 1 842 ? 11.707 14.806 -13.755 1.00 97.19 842 PRO A N 1
ATOM 6531 C CA . PRO A 1 842 ? 10.451 14.878 -12.998 1.00 97.19 842 PRO A CA 1
ATOM 6532 C C . PRO A 1 842 ? 9.182 14.992 -13.856 1.00 97.19 842 PRO A C 1
ATOM 6534 O O . PRO A 1 842 ? 8.176 14.346 -13.568 1.00 97.19 842 PRO A O 1
ATOM 6537 N N . VAL A 1 843 ? 9.236 15.770 -14.944 1.00 97.38 843 VAL A N 1
ATOM 6538 C CA . VAL A 1 843 ? 8.120 15.921 -15.895 1.00 97.38 843 VAL A CA 1
ATOM 6539 C C . VAL A 1 843 ? 7.703 14.599 -16.529 1.00 97.38 843 VAL A C 1
ATOM 6541 O O . VAL A 1 843 ? 6.511 14.312 -16.611 1.00 97.38 843 VAL A O 1
ATOM 6544 N N . ASP A 1 844 ? 8.660 13.767 -16.925 1.00 98.12 844 ASP A N 1
ATOM 6545 C CA . ASP A 1 844 ? 8.363 12.509 -17.597 1.00 98.12 844 ASP A CA 1
ATOM 6546 C C . ASP A 1 844 ? 7.951 11.428 -16.599 1.00 98.12 844 ASP A C 1
ATOM 6548 O O . ASP A 1 844 ? 7.057 10.649 -16.912 1.00 98.12 844 ASP A O 1
ATOM 6552 N N . VAL A 1 845 ? 8.491 11.434 -15.372 1.00 98.50 845 VAL A N 1
ATOM 6553 C CA . VAL A 1 845 ? 7.972 10.583 -14.283 1.00 98.50 845 VAL A CA 1
ATOM 6554 C C . VAL A 1 845 ? 6.481 10.847 -14.070 1.00 98.50 845 VAL A C 1
ATOM 6556 O O . VAL A 1 845 ? 5.686 9.913 -14.003 1.00 98.50 845 VAL A O 1
ATOM 6559 N N . VAL A 1 846 ? 6.080 12.120 -14.011 1.00 98.56 846 VAL A N 1
ATOM 6560 C CA . VAL A 1 846 ? 4.670 12.492 -13.837 1.00 98.56 846 VAL A CA 1
ATOM 6561 C C . VAL A 1 846 ? 3.820 12.073 -15.033 1.00 98.56 846 VAL A C 1
ATOM 6563 O O . VAL A 1 846 ? 2.732 11.543 -14.826 1.00 98.56 846 VAL A O 1
ATOM 6566 N N . ARG A 1 847 ? 4.299 12.240 -16.272 1.00 98.50 847 ARG A N 1
ATOM 6567 C CA . ARG A 1 847 ? 3.574 11.780 -17.471 1.00 98.50 847 ARG A CA 1
ATOM 6568 C C . ARG A 1 847 ? 3.338 10.272 -17.465 1.00 98.50 847 ARG A C 1
ATOM 6570 O O . ARG A 1 847 ? 2.223 9.829 -17.732 1.00 98.50 847 ARG A O 1
ATOM 6577 N N . GLU A 1 848 ? 4.365 9.499 -17.122 1.00 98.56 848 GLU A N 1
ATOM 6578 C CA . GLU A 1 848 ? 4.291 8.040 -17.014 1.00 98.56 848 GLU A CA 1
ATOM 6579 C C . GLU A 1 848 ? 3.330 7.590 -15.902 1.00 98.56 848 GLU A C 1
ATOM 6581 O O . GLU A 1 848 ? 2.547 6.661 -16.085 1.00 98.56 848 GLU A O 1
ATOM 6586 N N . CYS A 1 849 ? 3.354 8.259 -14.751 1.00 98.50 849 CYS A N 1
ATOM 6587 C CA . CYS A 1 849 ? 2.517 7.914 -13.604 1.00 98.50 849 CYS A CA 1
ATOM 6588 C C . CYS A 1 849 ? 1.055 8.353 -13.788 1.00 98.50 849 CYS A C 1
ATOM 6590 O O . CYS A 1 849 ? 0.139 7.530 -13.712 1.00 98.50 849 CYS A O 1
ATOM 6592 N N . ALA A 1 850 ? 0.823 9.644 -14.041 1.00 98.00 850 ALA A N 1
ATOM 6593 C CA . ALA A 1 850 ? -0.513 10.221 -14.163 1.00 98.00 850 ALA A CA 1
ATOM 6594 C C . ALA A 1 850 ? -1.250 9.688 -15.400 1.00 98.00 850 ALA A C 1
ATOM 6596 O O . ALA A 1 850 ? -2.427 9.342 -15.305 1.00 98.00 850 ALA A O 1
ATOM 6597 N N . GLY A 1 851 ? -0.551 9.555 -16.535 1.00 98.19 851 GLY A N 1
ATOM 6598 C CA . GLY A 1 851 ? -1.121 9.009 -17.766 1.00 98.19 851 GLY A CA 1
ATOM 6599 C C . GLY A 1 851 ? -1.591 7.564 -17.599 1.00 98.19 851 GLY A C 1
ATOM 6600 O O . GLY A 1 851 ? -2.722 7.240 -17.968 1.00 98.19 851 GLY A O 1
ATOM 6601 N N . ALA A 1 852 ? -0.770 6.714 -16.971 1.00 98.38 852 ALA A N 1
ATOM 6602 C CA . ALA A 1 852 ? -1.125 5.319 -16.734 1.00 98.38 852 ALA A CA 1
ATOM 6603 C C . ALA A 1 852 ? -2.316 5.181 -15.781 1.00 98.38 852 ALA A C 1
ATOM 6605 O O . ALA A 1 852 ? -3.266 4.452 -16.068 1.00 98.38 852 ALA A O 1
ATOM 6606 N N . ARG A 1 853 ? -2.312 5.937 -14.676 1.00 97.62 853 ARG A N 1
ATOM 6607 C CA . ARG A 1 853 ? -3.448 5.965 -13.748 1.00 97.62 853 ARG A CA 1
ATOM 6608 C C . ARG A 1 853 ? -4.733 6.390 -14.462 1.00 97.62 853 ARG A C 1
ATOM 6610 O O . ARG A 1 853 ? -5.740 5.698 -14.350 1.00 97.62 853 ARG A O 1
ATOM 6617 N N . ALA A 1 854 ? -4.694 7.490 -15.216 1.00 97.56 854 ALA A N 1
ATOM 6618 C CA . ALA A 1 854 ? -5.859 8.022 -15.919 1.00 97.56 854 ALA A CA 1
ATOM 6619 C C . ALA A 1 854 ? -6.453 7.011 -16.910 1.00 97.56 854 ALA A C 1
ATOM 6621 O O . ALA A 1 854 ? -7.670 6.846 -16.963 1.00 97.56 854 ALA A O 1
ATOM 6622 N N . ALA A 1 855 ? -5.602 6.327 -17.681 1.00 98.38 855 ALA A N 1
ATOM 6623 C CA . ALA A 1 855 ? -6.036 5.342 -18.667 1.00 98.38 855 ALA A CA 1
ATOM 6624 C C . ALA A 1 855 ? -6.781 4.166 -18.016 1.00 98.38 855 ALA A C 1
ATOM 6626 O O . ALA A 1 855 ? -7.879 3.825 -18.450 1.00 98.38 855 ALA A O 1
ATOM 6627 N N . ILE A 1 856 ? -6.227 3.598 -16.939 1.00 98.38 856 ILE A N 1
ATOM 6628 C CA . ILE A 1 856 ? -6.845 2.456 -16.251 1.00 98.38 856 ILE A CA 1
ATOM 6629 C C . ILE A 1 856 ? -8.144 2.886 -15.564 1.00 98.38 856 ILE A C 1
ATOM 6631 O O . ILE A 1 856 ? -9.160 2.222 -15.743 1.00 98.38 856 ILE A O 1
ATOM 6635 N N . VAL A 1 857 ? -8.148 4.014 -14.839 1.00 97.00 857 VAL A N 1
ATOM 6636 C CA . VAL A 1 857 ? -9.353 4.515 -14.149 1.00 97.00 857 VAL A CA 1
ATOM 6637 C C . VAL A 1 857 ? -10.501 4.746 -15.136 1.00 97.00 857 VAL A C 1
ATOM 6639 O O . VAL A 1 857 ? -11.628 4.345 -14.855 1.00 97.00 857 VAL A O 1
ATOM 6642 N N . ARG A 1 858 ? -10.226 5.322 -16.315 1.00 97.12 858 ARG A N 1
ATOM 6643 C CA . ARG A 1 858 ? -11.239 5.503 -17.371 1.00 97.12 858 ARG A CA 1
ATOM 6644 C C . ARG A 1 858 ? -11.782 4.182 -17.906 1.00 97.12 858 ARG A C 1
ATOM 6646 O O . ARG A 1 858 ? -12.961 4.121 -18.234 1.00 97.12 858 ARG A O 1
ATOM 6653 N N . ALA A 1 859 ? -10.936 3.159 -18.015 1.00 97.44 859 ALA A N 1
ATOM 6654 C CA . ALA A 1 859 ? -11.345 1.857 -18.525 1.00 97.44 859 ALA A CA 1
ATOM 6655 C C . ALA A 1 859 ? -12.223 1.097 -17.519 1.00 97.44 859 ALA A C 1
ATOM 6657 O O . ALA A 1 859 ? -13.284 0.611 -17.890 1.00 97.44 859 ALA A O 1
ATOM 6658 N N . ILE A 1 860 ? -11.805 1.009 -16.250 1.00 96.19 860 ILE A N 1
ATOM 6659 C CA . ILE A 1 860 ? -12.467 0.144 -15.253 1.00 96.19 860 ILE A CA 1
ATOM 6660 C C . ILE A 1 860 ? -13.454 0.882 -14.334 1.00 96.19 860 ILE A C 1
ATOM 6662 O O . ILE A 1 860 ? -14.168 0.242 -13.565 1.00 96.19 860 ILE A O 1
ATOM 6666 N N . GLY A 1 861 ? -13.475 2.219 -14.351 1.00 92.31 861 GLY A N 1
ATOM 6667 C CA . GLY A 1 861 ? -14.386 3.037 -13.540 1.00 92.31 861 GLY A CA 1
ATOM 6668 C C . GLY A 1 861 ? -14.155 2.957 -12.025 1.00 92.31 861 GLY A C 1
ATOM 6669 O O . GLY A 1 861 ? -15.057 3.267 -11.248 1.00 92.31 861 GLY A O 1
ATOM 6670 N N . ARG A 1 862 ? -12.970 2.515 -11.582 1.00 90.50 862 ARG A N 1
ATOM 6671 C CA . ARG A 1 862 ? -12.595 2.355 -10.166 1.00 90.50 862 ARG A CA 1
ATOM 6672 C C . ARG A 1 862 ? -11.254 3.037 -9.872 1.00 90.50 862 ARG A C 1
ATOM 6674 O O . ARG A 1 862 ? -10.419 3.126 -10.774 1.00 90.50 862 ARG A O 1
ATOM 6681 N N . PRO A 1 863 ? -11.007 3.483 -8.625 1.00 91.25 863 PRO A N 1
ATOM 6682 C CA . PRO A 1 863 ? -9.729 4.080 -8.253 1.00 91.25 863 PRO A CA 1
ATOM 6683 C C . PRO A 1 863 ? -8.555 3.110 -8.419 1.00 91.25 863 PRO A C 1
ATOM 6685 O O . PRO A 1 863 ? -8.604 1.973 -7.955 1.00 91.25 863 PRO A O 1
ATOM 6688 N N . VAL A 1 864 ? -7.464 3.599 -9.008 1.00 95.12 864 VAL A N 1
ATOM 6689 C CA . VAL A 1 864 ? -6.192 2.875 -9.126 1.00 95.12 864 VAL A CA 1
ATOM 6690 C C . VAL A 1 864 ? -5.192 3.509 -8.171 1.00 95.12 864 VAL A C 1
ATOM 6692 O O . VAL A 1 864 ? -4.880 4.694 -8.290 1.00 95.12 864 VAL A O 1
ATOM 6695 N N . THR A 1 865 ? -4.719 2.721 -7.204 1.00 95.69 865 THR A N 1
ATOM 6696 C CA . THR A 1 865 ? -3.881 3.207 -6.091 1.00 95.69 865 THR A CA 1
ATOM 6697 C C . THR A 1 865 ? -2.564 2.447 -5.936 1.00 95.69 865 THR A C 1
ATOM 6699 O O . THR A 1 865 ? -1.803 2.729 -5.012 1.00 95.69 865 THR A O 1
ATOM 6702 N N . SER A 1 866 ? -2.258 1.515 -6.837 1.00 98.00 866 SER A N 1
ATOM 6703 C CA . SER A 1 866 ? -1.013 0.750 -6.834 1.00 98.00 866 SER A CA 1
ATOM 6704 C C . SER A 1 866 ? -0.236 0.941 -8.136 1.00 98.00 866 SER A C 1
ATOM 6706 O O . SER A 1 866 ? -0.817 1.066 -9.218 1.00 98.00 866 SER A O 1
ATOM 6708 N N . ILE A 1 867 ? 1.089 0.957 -8.019 1.00 98.62 867 ILE A N 1
ATOM 6709 C CA . ILE A 1 867 ? 2.033 0.950 -9.136 1.00 98.62 867 ILE A CA 1
ATOM 6710 C C . ILE A 1 867 ? 3.098 -0.120 -8.886 1.00 98.62 867 ILE A C 1
ATOM 6712 O O . ILE A 1 867 ? 3.578 -0.261 -7.765 1.00 98.62 867 ILE A O 1
ATOM 6716 N N . ALA A 1 868 ? 3.484 -0.868 -9.912 1.00 98.69 868 ALA A N 1
ATOM 6717 C CA . ALA A 1 868 ? 4.758 -1.576 -9.924 1.00 98.69 868 ALA A CA 1
ATOM 6718 C C . ALA A 1 868 ? 5.735 -0.739 -10.742 1.00 98.69 868 ALA A C 1
ATOM 6720 O O . ALA A 1 868 ? 5.394 -0.288 -11.838 1.00 98.69 868 ALA A O 1
ATOM 6721 N N . TYR A 1 869 ? 6.926 -0.477 -10.213 1.00 98.06 869 TYR A N 1
ATOM 6722 C CA . TYR A 1 869 ? 7.917 0.293 -10.957 1.00 98.06 869 TYR A CA 1
ATOM 6723 C C . TYR A 1 869 ? 8.557 -0.614 -12.014 1.00 98.06 869 TYR A C 1
ATOM 6725 O O . TYR A 1 869 ? 8.966 -1.720 -11.654 1.00 98.06 869 TYR A O 1
ATOM 6733 N N . PRO A 1 870 ? 8.655 -0.200 -13.292 1.00 95.06 870 PRO A N 1
ATOM 6734 C CA . PRO A 1 870 ? 9.389 -0.958 -14.305 1.00 95.06 870 PRO A CA 1
ATOM 6735 C C . PRO A 1 870 ? 10.788 -1.332 -13.810 1.00 95.06 870 PRO A C 1
ATOM 6737 O O . PRO A 1 870 ? 11.481 -0.498 -13.218 1.00 95.06 870 PRO A O 1
ATOM 6740 N N . TYR A 1 871 ? 11.185 -2.592 -14.011 1.00 91.31 871 TYR A N 1
ATOM 6741 C CA . TYR A 1 871 ? 12.439 -3.182 -13.499 1.00 91.31 871 TYR A CA 1
ATOM 6742 C C . TYR A 1 871 ? 12.570 -3.187 -11.955 1.00 91.31 871 TYR A C 1
ATOM 6744 O O . TYR A 1 871 ? 13.594 -3.583 -11.396 1.00 91.31 871 TYR A O 1
ATOM 6752 N N . GLY A 1 872 ? 11.519 -2.766 -11.247 1.00 92.56 872 GLY A N 1
ATOM 6753 C CA . GLY A 1 872 ? 11.452 -2.617 -9.797 1.00 92.56 872 GLY A CA 1
ATOM 6754 C C . GLY A 1 872 ? 12.318 -1.497 -9.218 1.00 92.56 872 GLY A C 1
ATOM 6755 O O . GLY A 1 872 ? 12.560 -1.503 -8.010 1.00 92.56 872 GLY A O 1
ATOM 6756 N N . GLU A 1 873 ? 12.784 -0.560 -10.051 1.00 92.44 873 GLU A N 1
ATOM 6757 C CA . GLU A 1 873 ? 13.671 0.534 -9.646 1.00 92.44 873 GLU A CA 1
ATOM 6758 C C . GLU A 1 873 ? 12.887 1.778 -9.200 1.00 92.44 873 GLU A C 1
ATOM 6760 O O . GLU A 1 873 ? 12.055 2.313 -9.934 1.00 92.44 873 GLU A O 1
ATOM 6765 N N . GLU A 1 874 ? 13.196 2.275 -8.002 1.00 94.69 874 GLU A N 1
ATOM 6766 C CA . GLU A 1 874 ? 12.584 3.467 -7.408 1.00 94.69 874 GLU A CA 1
ATOM 6767 C C . GLU A 1 874 ? 13.584 4.261 -6.555 1.00 94.69 874 GLU A C 1
ATOM 6769 O O . GLU A 1 874 ? 14.588 3.725 -6.078 1.00 94.69 874 GLU A O 1
ATOM 6774 N N . ASP A 1 875 ? 13.311 5.554 -6.379 1.00 94.19 875 ASP A N 1
ATOM 6775 C CA . ASP A 1 875 ? 13.987 6.428 -5.422 1.00 94.19 875 ASP A CA 1
ATOM 6776 C C . ASP A 1 875 ? 12.977 7.357 -4.722 1.00 94.19 875 ASP A C 1
ATOM 6778 O O . ASP A 1 875 ? 11.791 7.404 -5.060 1.00 94.19 875 ASP A O 1
ATOM 6782 N N . GLU A 1 876 ? 13.436 8.100 -3.712 1.00 95.06 876 GLU A N 1
ATOM 6783 C CA . GLU A 1 876 ? 12.578 8.985 -2.916 1.00 95.06 876 GLU A CA 1
ATOM 6784 C C . GLU A 1 876 ? 11.842 10.028 -3.764 1.00 95.06 876 GLU A C 1
ATOM 6786 O O . GLU A 1 876 ? 10.649 10.250 -3.545 1.00 95.06 876 GLU A O 1
ATOM 6791 N N . ALA A 1 877 ? 12.500 10.609 -4.767 1.00 96.38 877 ALA A N 1
ATOM 6792 C CA . ALA A 1 877 ? 11.876 11.597 -5.632 1.00 96.38 877 ALA A CA 1
ATOM 6793 C C . ALA A 1 877 ? 10.832 10.986 -6.585 1.00 96.38 877 ALA A C 1
ATOM 6795 O O . ALA A 1 877 ? 9.760 11.569 -6.762 1.00 96.38 877 ALA A O 1
ATOM 6796 N N . VAL A 1 878 ? 11.084 9.800 -7.154 1.00 97.75 878 VAL A N 1
ATOM 6797 C CA . VAL A 1 878 ? 10.094 9.048 -7.945 1.00 97.75 878 VAL A CA 1
ATOM 6798 C C . VAL A 1 878 ? 8.890 8.689 -7.082 1.00 97.75 878 VAL A C 1
ATOM 6800 O O . VAL A 1 878 ? 7.758 8.931 -7.498 1.00 97.75 878 VAL A O 1
ATOM 6803 N N . ARG A 1 879 ? 9.105 8.183 -5.860 1.00 98.00 879 ARG A N 1
ATOM 6804 C CA . ARG A 1 879 ? 8.012 7.878 -4.924 1.00 98.00 879 ARG A CA 1
ATOM 6805 C C . ARG A 1 879 ? 7.197 9.113 -4.572 1.00 98.00 879 ARG A C 1
ATOM 6807 O O . ARG A 1 879 ? 5.973 9.037 -4.537 1.00 98.00 879 ARG A O 1
ATOM 6814 N N . HIS A 1 880 ? 7.855 10.244 -4.333 1.00 98.06 880 HIS A N 1
ATOM 6815 C CA . HIS A 1 880 ? 7.181 11.502 -4.026 1.00 98.06 880 HIS A CA 1
ATOM 6816 C C . HIS A 1 880 ? 6.231 11.919 -5.163 1.00 98.06 880 HIS A C 1
ATOM 6818 O O . HIS A 1 880 ? 5.057 12.203 -4.920 1.00 98.06 880 HIS A O 1
ATOM 6824 N N . LEU A 1 881 ? 6.700 11.868 -6.416 1.00 98.44 881 LEU A N 1
ATOM 6825 C CA . LEU A 1 881 ? 5.882 12.179 -7.595 1.00 98.44 881 LEU A CA 1
ATOM 6826 C C . LEU A 1 881 ? 4.779 11.139 -7.838 1.00 98.44 881 LEU A C 1
ATOM 6828 O O . LEU A 1 881 ? 3.644 11.514 -8.126 1.00 98.44 881 LEU A O 1
ATOM 6832 N N . ALA A 1 882 ? 5.079 9.845 -7.694 1.00 98.31 882 ALA A N 1
ATOM 6833 C CA . ALA A 1 882 ? 4.095 8.770 -7.829 1.00 98.31 882 ALA A CA 1
ATOM 6834 C C . ALA A 1 882 ? 2.968 8.910 -6.789 1.00 98.31 882 ALA A C 1
ATOM 6836 O O . ALA A 1 882 ? 1.787 8.805 -7.127 1.00 98.31 882 ALA A O 1
ATOM 6837 N N . GLY A 1 883 ? 3.317 9.235 -5.543 1.00 97.38 883 GLY A N 1
ATOM 6838 C CA . GLY A 1 883 ? 2.359 9.537 -4.485 1.00 97.38 883 GLY A CA 1
ATOM 6839 C C . GLY A 1 883 ? 1.433 10.700 -4.844 1.00 97.38 883 GLY A C 1
ATOM 6840 O O . GLY A 1 883 ? 0.213 10.561 -4.767 1.00 97.38 883 GLY A O 1
ATOM 6841 N N . ALA A 1 884 ? 2.001 11.810 -5.324 1.00 97.12 884 ALA A N 1
ATOM 6842 C CA . ALA A 1 884 ? 1.237 12.973 -5.777 1.00 97.12 884 ALA A CA 1
ATOM 6843 C C . ALA A 1 884 ? 0.338 12.673 -6.995 1.00 97.12 884 ALA A C 1
ATOM 6845 O O . ALA A 1 884 ? -0.731 13.270 -7.135 1.00 97.12 884 ALA A O 1
ATOM 6846 N N . CYS A 1 885 ? 0.721 11.710 -7.841 1.00 97.31 885 CYS A N 1
ATOM 6847 C CA . CYS A 1 885 ? -0.096 11.225 -8.958 1.00 97.31 885 CYS A CA 1
ATOM 6848 C C . CYS A 1 885 ? -1.264 10.317 -8.528 1.00 97.31 885 CYS A C 1
ATOM 6850 O O . CYS A 1 885 ? -2.078 9.969 -9.379 1.00 97.31 885 CYS A O 1
ATOM 6852 N N . GLY A 1 886 ? -1.373 9.942 -7.247 1.00 95.50 886 GLY A N 1
ATOM 6853 C CA . GLY A 1 886 ? -2.511 9.187 -6.708 1.00 95.50 886 GLY A CA 1
ATOM 6854 C C . GLY A 1 886 ? -2.220 7.740 -6.309 1.00 95.50 886 GLY A C 1
ATOM 6855 O O . GLY A 1 886 ? -3.158 6.991 -6.033 1.00 95.50 886 GLY A O 1
ATOM 6856 N N . PHE A 1 887 ? -0.950 7.326 -6.250 1.00 97.50 887 PHE A N 1
ATOM 6857 C CA . PHE A 1 887 ? -0.576 5.981 -5.800 1.00 97.50 887 PHE A CA 1
ATOM 6858 C C . PHE A 1 887 ? -0.365 5.924 -4.281 1.00 97.50 887 PHE A C 1
ATOM 6860 O O . PHE A 1 887 ? 0.378 6.724 -3.718 1.00 97.50 887 PHE A O 1
ATOM 6867 N N . ALA A 1 888 ? -0.997 4.954 -3.616 1.00 95.31 888 ALA A N 1
ATOM 6868 C CA . ALA A 1 888 ? -0.818 4.620 -2.199 1.00 95.31 888 ALA A CA 1
ATOM 6869 C C . ALA A 1 888 ? 0.321 3.620 -1.975 1.00 95.31 888 ALA A C 1
ATOM 6871 O O . ALA A 1 888 ? 0.958 3.628 -0.923 1.00 95.31 888 ALA A O 1
ATOM 6872 N N . MET A 1 889 ? 0.513 2.723 -2.946 1.00 97.19 889 MET A N 1
ATOM 6873 C CA . MET A 1 889 ? 1.435 1.598 -2.866 1.00 97.19 889 MET A CA 1
ATOM 6874 C C . MET A 1 889 ? 2.281 1.489 -4.125 1.00 97.19 889 MET A C 1
ATOM 6876 O O . MET A 1 889 ? 1.788 1.707 -5.229 1.00 97.19 889 MET A O 1
ATOM 6880 N N . GLY A 1 890 ? 3.543 1.128 -3.941 1.00 98.00 890 GLY A N 1
ATOM 6881 C CA . GLY A 1 890 ? 4.555 1.044 -4.982 1.00 98.00 890 GLY A CA 1
ATOM 6882 C C . GLY A 1 890 ? 5.370 -0.225 -4.800 1.00 98.00 890 GLY A C 1
ATOM 6883 O O . GLY A 1 890 ? 5.900 -0.446 -3.713 1.00 98.00 890 GLY A O 1
ATOM 6884 N N . MET A 1 891 ? 5.456 -1.055 -5.835 1.00 98.19 891 MET A N 1
ATOM 6885 C CA . MET A 1 891 ? 6.148 -2.339 -5.785 1.00 98.19 891 MET A CA 1
ATOM 6886 C C . MET A 1 891 ? 7.534 -2.241 -6.413 1.00 98.19 891 MET A C 1
ATOM 6888 O O . MET A 1 891 ? 7.676 -1.838 -7.568 1.00 98.19 891 MET A O 1
ATOM 6892 N N . SER A 1 892 ? 8.542 -2.650 -5.650 1.00 95.56 892 SER A N 1
ATOM 6893 C CA . SER A 1 892 ? 9.927 -2.819 -6.099 1.00 95.56 892 SER A CA 1
ATOM 6894 C C . SER A 1 892 ? 10.224 -4.287 -6.437 1.00 95.56 892 SER A C 1
ATOM 6896 O O . SER A 1 892 ? 9.385 -5.169 -6.235 1.00 95.56 892 SER A O 1
ATOM 6898 N N . SER A 1 893 ? 11.433 -4.559 -6.930 1.00 90.94 893 SER A N 1
ATOM 6899 C CA . SER A 1 893 ? 11.963 -5.913 -7.170 1.00 90.94 893 SER A CA 1
ATOM 6900 C C . SER A 1 893 ? 12.927 -6.383 -6.070 1.00 90.94 893 SER A C 1
ATOM 6902 O O . SER A 1 893 ? 13.599 -7.401 -6.223 1.00 90.94 893 SER A O 1
ATOM 6904 N N . ARG A 1 894 ? 13.012 -5.662 -4.937 1.00 92.12 894 ARG A N 1
ATOM 6905 C CA . ARG A 1 894 ? 13.877 -6.046 -3.810 1.00 92.12 894 ARG A CA 1
ATOM 6906 C C . ARG A 1 894 ? 13.431 -7.412 -3.259 1.00 92.12 894 ARG A C 1
ATOM 6908 O O . ARG A 1 894 ? 12.307 -7.481 -2.761 1.00 92.12 894 ARG A O 1
ATOM 6915 N N . PRO A 1 895 ? 14.293 -8.452 -3.260 1.00 91.62 895 PRO A N 1
ATOM 6916 C CA . PRO A 1 895 ? 13.908 -9.827 -2.934 1.00 91.62 895 PRO A CA 1
ATOM 6917 C C . PRO A 1 895 ? 13.755 -10.027 -1.420 1.00 91.62 895 PRO A C 1
ATOM 6919 O O . PRO A 1 895 ? 14.639 -10.554 -0.745 1.00 91.62 895 PRO A O 1
ATOM 6922 N N . ALA A 1 896 ? 12.637 -9.563 -0.866 1.00 94.94 896 ALA A N 1
ATOM 6923 C CA . ALA A 1 896 ? 12.307 -9.680 0.550 1.00 94.94 896 ALA A CA 1
ATOM 6924 C C . ALA A 1 896 ? 10.793 -9.813 0.766 1.00 94.94 896 ALA A C 1
ATOM 6926 O O . ALA A 1 896 ? 9.993 -9.399 -0.069 1.00 94.94 896 ALA A O 1
ATOM 6927 N N . LEU A 1 897 ? 10.406 -10.360 1.921 1.00 96.06 897 LEU A N 1
ATOM 6928 C CA . LEU A 1 897 ? 9.019 -10.320 2.385 1.00 96.06 897 LEU A CA 1
ATOM 6929 C C . LEU A 1 897 ? 8.695 -8.917 2.902 1.00 96.06 897 LEU A C 1
ATOM 6931 O O . LEU A 1 897 ? 9.503 -8.325 3.624 1.00 96.06 897 LEU A O 1
ATOM 6935 N N . ALA A 1 898 ? 7.515 -8.407 2.565 1.00 96.31 898 ALA A N 1
ATOM 6936 C CA . ALA A 1 898 ? 7.066 -7.100 3.017 1.00 96.31 898 ALA A CA 1
ATOM 6937 C C . ALA A 1 898 ? 6.687 -7.139 4.500 1.00 96.31 898 ALA A C 1
ATOM 6939 O O . ALA A 1 898 ? 6.048 -8.073 4.971 1.00 96.31 898 ALA A O 1
ATOM 6940 N N . THR A 1 899 ? 7.042 -6.102 5.243 1.00 95.31 899 THR A N 1
ATOM 6941 C CA . THR A 1 899 ? 6.674 -5.896 6.646 1.00 95.31 899 THR A CA 1
ATOM 6942 C C . THR A 1 899 ? 5.750 -4.692 6.770 1.00 95.31 899 THR A C 1
ATOM 6944 O O . THR A 1 899 ? 5.798 -3.775 5.953 1.00 95.31 899 THR A O 1
ATOM 6947 N N . VAL A 1 900 ? 4.962 -4.631 7.844 1.00 90.06 900 VAL A N 1
ATOM 6948 C CA . VAL A 1 900 ? 4.100 -3.469 8.152 1.00 90.06 900 VAL A CA 1
ATOM 6949 C C . VAL A 1 900 ? 4.878 -2.166 8.407 1.00 90.06 900 VAL A C 1
ATOM 6951 O O . VAL A 1 900 ? 4.284 -1.124 8.673 1.00 90.06 900 VAL A O 1
ATOM 6954 N N . ARG A 1 901 ? 6.218 -2.220 8.387 1.00 89.38 901 ARG A N 1
ATOM 6955 C CA . ARG A 1 901 ? 7.124 -1.077 8.555 1.00 89.38 901 ARG A CA 1
ATOM 6956 C C . ARG A 1 901 ? 7.784 -0.641 7.247 1.00 89.38 901 ARG A C 1
ATOM 6958 O O . ARG A 1 901 ? 8.428 0.408 7.243 1.00 89.38 901 ARG A O 1
ATOM 6965 N N . ASP A 1 902 ? 7.676 -1.427 6.175 1.00 92.81 902 ASP A N 1
ATOM 6966 C CA . ASP A 1 902 ? 8.216 -1.027 4.879 1.00 92.81 902 ASP A CA 1
ATOM 6967 C C . ASP A 1 902 ? 7.467 0.213 4.360 1.00 92.81 902 ASP A C 1
ATOM 6969 O O . ASP A 1 902 ? 6.254 0.338 4.562 1.00 92.81 902 ASP A O 1
ATOM 6973 N N . PRO A 1 903 ? 8.154 1.149 3.681 1.00 91.56 903 PRO A N 1
ATOM 6974 C CA . PRO A 1 903 ? 7.476 2.254 3.020 1.00 91.56 903 PRO A CA 1
ATOM 6975 C C . PRO A 1 903 ? 6.493 1.705 1.982 1.00 91.56 903 PRO A C 1
ATOM 6977 O O . PRO A 1 903 ? 6.888 0.956 1.092 1.00 91.56 903 PRO A O 1
ATOM 6980 N N . LEU A 1 904 ? 5.221 2.106 2.059 1.00 94.31 904 LEU A N 1
ATOM 6981 C CA . LEU A 1 904 ? 4.170 1.584 1.173 1.00 94.31 904 LEU A CA 1
ATOM 6982 C C . LEU A 1 904 ? 4.460 1.818 -0.315 1.00 94.31 904 LEU A C 1
ATOM 6984 O O . LEU A 1 904 ? 4.092 1.000 -1.150 1.00 94.31 904 LEU A O 1
ATOM 6988 N N . LEU A 1 905 ? 5.157 2.905 -0.652 1.00 96.62 905 LEU A N 1
ATOM 6989 C CA . LEU A 1 905 ? 5.595 3.205 -2.017 1.00 96.62 905 LEU A CA 1
ATOM 6990 C C . LEU A 1 905 ? 6.903 2.495 -2.426 1.00 96.62 905 LEU A C 1
ATOM 6992 O O . LEU A 1 905 ? 7.441 2.826 -3.476 1.00 96.62 905 LEU A O 1
ATOM 6996 N N . ALA A 1 906 ? 7.417 1.556 -1.627 1.00 96.31 906 ALA A N 1
ATOM 6997 C CA . ALA A 1 906 ? 8.612 0.746 -1.900 1.00 96.31 906 ALA A CA 1
ATOM 6998 C C . ALA A 1 906 ? 8.512 -0.668 -1.307 1.00 96.31 906 ALA A C 1
ATOM 7000 O O . ALA A 1 906 ? 9.454 -1.190 -0.694 1.00 96.31 906 ALA A O 1
ATOM 7001 N N . LEU A 1 907 ? 7.348 -1.291 -1.461 1.00 97.50 907 LEU A N 1
ATOM 7002 C CA . LEU A 1 907 ? 7.121 -2.645 -0.988 1.00 97.50 907 LEU A CA 1
ATOM 7003 C C . LEU A 1 907 ? 8.039 -3.619 -1.748 1.00 97.50 907 LEU A C 1
ATOM 7005 O O . LEU A 1 907 ? 8.143 -3.541 -2.979 1.00 97.50 907 LEU A O 1
ATOM 7009 N N . PRO A 1 908 ? 8.762 -4.504 -1.041 1.00 97.19 908 PRO A N 1
ATOM 7010 C CA . PRO A 1 908 ? 9.565 -5.536 -1.678 1.00 97.19 908 PRO A CA 1
ATOM 7011 C C . PRO A 1 908 ? 8.671 -6.638 -2.249 1.00 97.19 908 PRO A C 1
ATOM 7013 O O . PRO A 1 908 ? 7.560 -6.867 -1.765 1.00 97.19 908 PRO A O 1
ATOM 7016 N N . ARG A 1 909 ? 9.178 -7.336 -3.265 1.00 97.50 909 ARG A N 1
ATOM 7017 C CA . ARG A 1 909 ? 8.509 -8.486 -3.874 1.00 97.50 909 ARG A CA 1
ATOM 7018 C C . ARG A 1 909 ? 9.469 -9.645 -4.040 1.00 97.50 909 ARG A C 1
ATOM 7020 O O . ARG A 1 909 ? 10.680 -9.470 -4.151 1.00 97.50 909 ARG A O 1
ATOM 7027 N N . VAL A 1 910 ? 8.905 -10.840 -4.091 1.00 96.62 910 VAL A N 1
ATOM 7028 C CA . VAL A 1 910 ? 9.638 -12.074 -4.330 1.00 96.62 910 VAL A CA 1
ATOM 7029 C C . VAL A 1 910 ? 9.333 -12.546 -5.744 1.00 96.62 910 VAL A C 1
ATOM 7031 O O . VAL A 1 910 ? 8.212 -12.948 -6.044 1.00 96.62 910 VAL A O 1
ATOM 7034 N N . GLU A 1 911 ? 10.330 -12.467 -6.623 1.00 95.62 911 GLU A N 1
ATOM 7035 C CA . GLU A 1 911 ? 10.211 -12.928 -8.007 1.00 95.62 911 GLU A CA 1
ATOM 7036 C C . GLU A 1 911 ? 9.988 -14.440 -8.061 1.00 95.62 911 GLU A C 1
ATOM 7038 O O . GLU A 1 911 ? 10.753 -15.204 -7.459 1.00 95.62 911 GLU A O 1
ATOM 7043 N N . VAL A 1 912 ? 8.972 -14.868 -8.809 1.00 97.25 912 VAL A N 1
ATOM 7044 C CA . VAL A 1 912 ? 8.758 -16.271 -9.170 1.00 97.25 912 VAL A CA 1
ATOM 7045 C C . VAL A 1 912 ? 9.149 -16.446 -10.630 1.00 97.25 912 VAL A C 1
ATOM 7047 O O . VAL A 1 912 ? 8.574 -15.830 -11.525 1.00 97.25 912 VAL A O 1
ATOM 7050 N N . THR A 1 913 ? 10.153 -17.282 -10.855 1.00 95.12 913 THR A N 1
ATOM 7051 C CA . THR A 1 913 ? 10.789 -17.498 -12.149 1.00 95.12 913 THR A CA 1
ATOM 7052 C C . THR A 1 913 ? 10.436 -18.860 -12.731 1.00 95.12 913 THR A C 1
ATOM 7054 O O . THR A 1 913 ? 10.109 -19.794 -11.999 1.00 95.12 913 THR A O 1
ATOM 7057 N N . GLY A 1 914 ? 10.593 -19.030 -14.045 1.00 93.44 914 GLY A N 1
ATOM 7058 C CA . GLY A 1 914 ? 10.456 -20.343 -14.692 1.00 93.44 914 GLY A CA 1
ATOM 7059 C C . GLY A 1 914 ? 11.528 -21.368 -14.301 1.00 93.44 914 GLY A C 1
ATOM 7060 O O . GLY A 1 914 ? 11.444 -22.523 -14.711 1.00 93.44 914 GLY A O 1
ATOM 7061 N N . PHE A 1 915 ? 12.526 -20.974 -13.503 1.00 92.88 915 PHE A N 1
ATOM 7062 C CA . PHE A 1 915 ? 13.521 -21.882 -12.926 1.00 92.88 915 PHE A CA 1
ATOM 7063 C C . PHE A 1 915 ? 13.126 -22.398 -11.539 1.00 92.88 915 PHE A C 1
ATOM 7065 O O . PHE A 1 915 ? 13.780 -23.304 -11.024 1.00 92.88 915 PHE A O 1
ATOM 7072 N N . ASP A 1 916 ? 12.079 -21.838 -10.929 1.00 91.38 916 ASP A N 1
ATOM 7073 C CA . ASP A 1 916 ? 11.645 -22.249 -9.601 1.00 91.38 916 ASP A CA 1
ATOM 7074 C C . ASP A 1 916 ? 10.817 -23.530 -9.688 1.00 91.38 916 ASP A C 1
ATOM 7076 O O . ASP A 1 916 ? 9.630 -23.517 -10.031 1.00 91.38 916 ASP A O 1
ATOM 7080 N N . GLY A 1 917 ? 11.435 -24.651 -9.320 1.00 90.00 917 GLY A N 1
ATOM 7081 C CA . GLY A 1 917 ? 10.686 -25.838 -8.943 1.00 90.00 917 GLY A CA 1
ATOM 7082 C C . GLY A 1 917 ? 9.835 -25.571 -7.698 1.00 90.00 917 GLY A C 1
ATOM 7083 O O . GLY A 1 917 ? 9.960 -24.549 -7.015 1.00 90.00 917 GLY A O 1
ATOM 7084 N N . LEU A 1 918 ? 8.959 -26.520 -7.359 1.00 89.50 918 LEU A N 1
ATOM 7085 C CA . LEU A 1 918 ? 8.085 -26.370 -6.193 1.00 89.50 918 LEU A CA 1
ATOM 7086 C C . LEU A 1 918 ? 8.883 -26.138 -4.898 1.00 89.50 918 LEU A C 1
ATOM 7088 O O . LEU A 1 918 ? 8.461 -25.372 -4.041 1.00 89.50 918 LEU A O 1
ATOM 7092 N N . ARG A 1 919 ? 10.061 -26.755 -4.756 1.00 88.50 919 ARG A N 1
ATOM 7093 C CA . ARG A 1 919 ? 10.912 -26.587 -3.571 1.00 88.50 919 ARG A CA 1
ATOM 7094 C C . ARG A 1 919 ? 11.428 -25.154 -3.433 1.00 88.50 919 ARG A C 1
ATOM 7096 O O . ARG A 1 919 ? 11.367 -24.590 -2.342 1.00 88.50 919 ARG A O 1
ATOM 7103 N N . GLU A 1 920 ? 11.933 -24.581 -4.519 1.00 91.94 920 GLU A N 1
ATOM 7104 C CA . GLU A 1 920 ? 12.450 -23.213 -4.572 1.00 91.94 920 GLU A CA 1
ATOM 7105 C C . GLU A 1 920 ? 11.325 -22.203 -4.318 1.00 91.94 920 GLU A C 1
ATOM 7107 O O . GLU A 1 920 ? 11.496 -21.267 -3.534 1.00 91.94 920 GLU A O 1
ATOM 7112 N N . PHE A 1 921 ? 10.148 -22.448 -4.901 1.00 93.81 921 PHE A N 1
ATOM 7113 C CA . PHE A 1 921 ? 8.939 -21.673 -4.638 1.00 93.81 921 PHE A CA 1
ATOM 7114 C C . PHE A 1 921 ? 8.558 -21.671 -3.150 1.00 93.81 921 PHE A C 1
ATOM 7116 O O . PHE A 1 921 ? 8.316 -20.615 -2.573 1.00 93.81 921 PHE A O 1
ATOM 7123 N N . VAL A 1 922 ? 8.558 -22.835 -2.495 1.00 90.12 922 VAL A N 1
ATOM 7124 C CA . VAL A 1 922 ? 8.234 -22.934 -1.063 1.00 90.12 922 VAL A CA 1
ATOM 7125 C C . VAL A 1 922 ? 9.250 -22.184 -0.200 1.00 90.12 922 VAL A C 1
ATOM 7127 O O . VAL A 1 922 ? 8.864 -21.462 0.717 1.00 90.12 922 VAL A O 1
ATOM 7130 N N . ALA A 1 923 ? 10.545 -22.283 -0.512 1.00 87.00 923 ALA A N 1
ATOM 7131 C CA . ALA A 1 923 ? 11.585 -21.559 0.222 1.00 87.00 923 ALA A CA 1
ATOM 7132 C C . ALA A 1 923 ? 11.397 -20.030 0.155 1.00 87.00 923 ALA A C 1
ATOM 7134 O O . ALA A 1 923 ? 11.651 -19.320 1.131 1.00 87.00 923 ALA A O 1
ATOM 7135 N N . LYS A 1 924 ? 10.894 -19.526 -0.977 1.00 90.19 924 LYS A N 1
ATOM 7136 C CA . LYS A 1 924 ? 10.587 -18.108 -1.206 1.00 90.19 924 LYS A CA 1
ATOM 7137 C C . LYS A 1 924 ? 9.437 -17.568 -0.342 1.00 90.19 924 LYS A C 1
ATOM 7139 O O . LYS A 1 924 ? 9.360 -16.357 -0.145 1.00 90.19 924 LYS A O 1
ATOM 7144 N N . LEU A 1 925 ? 8.594 -18.433 0.229 1.00 87.50 925 LEU A N 1
ATOM 7145 C CA . LEU A 1 925 ? 7.473 -18.037 1.095 1.00 87.50 925 LEU A CA 1
ATOM 7146 C C . LEU A 1 925 ? 7.880 -17.702 2.540 1.00 87.50 925 LEU A C 1
ATOM 7148 O O . LEU A 1 925 ? 7.036 -17.256 3.314 1.00 87.50 925 LEU A O 1
ATOM 7152 N N . GLY A 1 926 ? 9.158 -17.864 2.905 1.00 71.56 926 GLY A N 1
ATOM 7153 C CA . GLY A 1 926 ? 9.675 -17.444 4.213 1.00 71.56 926 GLY A CA 1
ATOM 7154 C C . GLY A 1 926 ? 9.912 -18.549 5.241 1.00 71.56 926 GLY A C 1
ATOM 7155 O O . GLY A 1 926 ? 10.241 -18.204 6.380 1.00 71.56 926 GLY A O 1
ATOM 7156 N N . GLY A 1 927 ? 9.814 -19.821 4.832 1.00 50.78 927 GLY A N 1
ATOM 7157 C CA . GLY A 1 927 ? 10.024 -20.995 5.689 1.00 50.78 927 GLY A CA 1
ATOM 7158 C C . GLY A 1 927 ? 8.763 -21.465 6.395 1.00 50.78 927 GLY A C 1
ATOM 7159 O O . GLY A 1 927 ? 8.173 -20.663 7.153 1.00 50.78 927 GLY A O 1
#

Radius of gyration: 33.29 Å; chains: 1; bounding box: 92×94×72 Å

pLDDT: mean 85.63, std 14.67, range [24.83, 98.88]

Foldseek 3Di:
DQLLVLHACQVVVVPDDQDAALLDDLLVLLVCCLPPNQVVVVHDSQCCVVRVVSRVVRLLVNLVSNCVSNVNPLSSLLNQLNNQVVSLQRHPDDDQDDDQQETEHEAAQAAAFFKDFADPRRFKYKYQYHYPNHTPGIFMATQAPRIDGRLQVLLRCLLRCLLVLLLVLCVQAPQVQWDWDQDPLGIWTHHPNHTQDDNAHPDPVSRSVVSCVRRVVVVVLCLQAPNPDHDDDADADEVVNQPDPDPQEDEDESLDHFYKDADPDDFHKYFYDFLLFTFAIATDGDRDRIDDSVNVSVVCCVQQPCSNSSNLCSQQPGNHHSDDNDGSSRSSVVSSPDDADQQPDKDKVVNVFDFHPSLRRQVSSVFDAFEKEWEFQQPFGGSFLSRRKHWAHPLQVVLLVLLCVLSVIMMMTGHHDPPDDDYTYIYRHSRHGDHHDHDHDDDDDDDDDDDDCDALVNVQVQVVRDVCNFPCPDPQNVVLLVVLVVPDDDDAWEEEEEEQCQLVPSVCVCLVRYNAYEYEYQYPSRQVNNCVVCVVRPRYHYDHDDLQPDQAAADGLEYEDEACLLVLQDPVSLLVSLLSSLRRHDAFGKYKYKKWADCCAPLQAKGFDPPGNGIDVSSVVSNCQHPQWEWQAWEDERTMIMTMITGHDDRHHDDDDPVRYHYDDDGDAGPLVRLLRIAHRSDPDPPDPPVDFAWAQFEAAEEAAEADPDDWPQAQFRYAHLVQLLLLLVVCSNVSEAEDDLVVLLVCLSVLHTGGGHYYAAEYEAQFPRCLVRVVVSCVVSVHEYEYAHLQQQAQHWPPSCVVRGDTGGHHHLVSVQVVVVVPHHYAYAFNNLRQLSSDRSSVLLSRQSNRQSRSSNSNVDGHAEYEYRSQDDDSNSLSSNSSSRHRAYEGQALTTAGSNDRRNRGHHHYDGSPDHSVNSVVSSPD

Secondary structure (DSSP, 8-state):
-TGGGT---THHHHTS-S---TT--HHHHHHHHHHHHHHHTT--GGGHHHHHHHHHHHHHHHHHHHHHHHT-TTHHHHHHHHHHHHHHHH--PPSSEEETTEEEEEEETTS----EE--TT--EEEEEEEETTEEEEEEEEE-BTTEE-HHHHHHHHHHHHHHHHHHHHHHHHTGGGPEEEEETTEEEEEETTEEEEEEE-SSHHHHHHHHHHHHHHHHHHHHHHT-SS---S-----TTTS---BTTEEEEETTSPPPPB--SSS-EEEEEEETTEEEEEEEE-S--S-B-HHHHHHHHHHHHTTHHHHHHHHHHTTTS-S-SS--HHHHHHHHHHPPPPP--SEEEESTT--PPTTHHHHHHHH--TT-EEEEP-TTSPTTSGGG--EEE-GGGHHHHHHHHHHHT--EEEEPPPTT-----EEEETT---SPPSP--------------TTSHHHHHHHHHH-SSTT-TTSHHHHHHHHHHHTTSPSS-EEEEEEES-TTSTTHHHHGGGEEEEEEEES-HHHHHHHHHHTTT-TTEEEEE--TTTSPPP--EEEEEE-S-GGGG-SHHHHHHHHHHHHHHEEEEEEEEEEEE-BTTT-TTSSEE----S--HHHHHHHHHHSTTEEEEEEEE-SSEEEEEEEE-SSS-PPPPPGGGEEE--------HHHHTTEESTT-------TTS--EESEE-EEEE-EE-S-PPTT-GGGEE-HHHHHHHHHHHHHTTEEE--HHHHHHHHHTT-PEESEEEEEEE-TTBHHIIIIIHHHHHHHT---EEEE-GGGTTSB-GGGGGGS---BBPPHHHHHHHHHTT-EEEE--SS---GGGS-HHHHHHHHHHHHHHHHHHHSS---EEEPGGG---HHHHHHHHHTT-SEEE---SS-EETTS-GGGB--EE--TT--HHHHHHHTT-

Sequence (927 aa):
MLMARGQDPLPLLELGGEAGCPDLVTLDLAETIFRAVPVALGQQHSAWDAIWQSVDPFLDRFLSALETRSRASGLARAVRVSLERRILERSSGSLPRTLGLTHAVRVEVTEPIGDTAFLPGVERLHCAVLMEGERLGTIELPVCDESVPEWVLRDAIADRFAWQIIGRFFERSIYVHCEMRKGARGWSAWLDGTLLAEGLPDGDAERRTALHDKAGWDVFLHELWEGAARPSRTVVAQVSDVAKSQQGWLTVEASAPFPDIVPKSTPLYLQLLIGGAGTSAVSFTRDIHRLGAESIRKTLTDESGYELCRVAVREGLLGAPLSGATSLRARLAAAADLTPPQLEAINVTPAHIRFAPGWGKALSRALPEGGVAIARHASLPYGSSGSRRATLPSAALNELLQAAEAGGEPTVKVNQPQGKSARRLVYAPELLWSPPTARTLAEDAATAPHEDVHGRHHFEELFARDADPWHYTTPYEREKYERTLKMLPSGEIGNALELACAEGHFTVQLAPRVGRLVAADISEIGLERARTRCADYLNVEFRRLDIVRDPLPSGFELVICSEVLYYAGGLLTLQAVALKLAEAIAPGGHLLVTHANLLVDEPDRTGYDWGFAFGAKVIGETLTRTPLLRHVRELRTPLYRIQLFRRVDGSKTPRPSAQDITETQEVALPEPSVAARIRWNGGNVSPIDTSRPVVTERLPILMYHRVADTVVPGRQRYCVTPAMFEQQLTYLRDAGFRSIRLDEWRDASSARRALPGRAVALTFDDAFADFATYAWPLLQRYGFCATVFVVTGQVGRWNNWDEQAGTAEPLMDWDTIVRLSEAGVEFGAHSVTHRRLVSLPPVDVVRECAGARAAIVRAIGRPVTSIAYPYGEEDEAVRHLAGACGFAMGMSSRPALATVRDPLLALPRVEVTGFDGLREFVAKLGG